Protein AF-0000000080648160 (afdb_homodimer)

InterPro domains:
  IPR000945 Dopamine beta-hydroxylase-like [PTHR10157] (102-233)
  IPR005018 DOMON domain [PF03351] (104-222)
  IPR005018 DOMON domain [PS50836] (104-223)
  IPR005018 DOMON domain [SM00664] (128-223)
  IPR009078 Ferritin-like superfamily [SSF47240] (265-397)
  IPR012347 Ferritin-like [G3DSA:1.20.1260.10] (255-417)
  IPR019243 Domain of unknown function DUF2202 [PF09968] (262-416)
  IPR019243 Domain of unknown function DUF2202 [cd01048] (262-394)
  IPR045266 Copper-dependent monooxygenases, DOMON domain [cd09631] (102-231)

Foldseek 3Di:
DDDDDDDDDDDDDDDPDDDDPDDDDDDDDDDDDDDDDDDDDDPPPDDPPCPPPPPPVPVPAPPPDDDCPPDDQQDADQQADDDPNNFQDKFKAWFFDDPQARTWIKIKTWADDPWKIKIKIKIQAQAKKKKWWDQFAQNALTFMWMWHDDAWRIDIATWAAHDNVGDTDGLVVVVWDTFFNDKIHGDDPRMIMIITMGTQCNVTPSDDRHDAQDKIKMKIAADNHNDRRDDGRHGIFIWIDHGPDRADYPDDFDQDDPVLVVLLLVLLQLLLLLLLLLVLLCVVAVDCLSVVVSVVSVSLNSLSCVVCVVSVHDHDDDDRLDDPDPVSSVLSVVLSVPQDYDLSSLQSSLQSLLVLLVSLVVSLVPDRGSSSVTSSRRVNLSSLNSNLVSQVVNVVVVHHHDHDPDDPVVNCVSRVD/DDDDPDDDDDDDDDDDDDDDDDDDDDPDDDDDDDDDDDDDDDPDPDDPDPPPPPPPVPVPAPPPDDDCPPPDQQDADQQADDDPNNFQDKFKAWFFDDPQARTWIKIKTWADDPWKIKIKIKIQAQAKKKKWWDQQAQNALTFMWMWHDDAWRIDIATWAAHDNVGDTDGLVVVVWDTFFNHKIHGDDPRMIMIITMGTQCNVTPSDDRHDAQDKIKMKIAADNHNDRRDDGRHGIFIWIDHGPDRADYPDDFDQDDPVLVVLLLVLLQLLLLLLLLLVLLCVVAVDCLSVVVSVVSVSLNSLSCVVCVVSVHDHDDDDRLDDPDVVSSVLSVVLSVPQDYLLSSLQSSLQSLLVLLVSLVVSLVPDRGSSSVTSSRRVNLSSLNSNLVSQVVNVVVVHHHDHDPDDPVVNCVSRVD

Sequence (834 aa):
MSSHLSRNIFKHYFGDSGKDRYLDMGYRDKLWWVSYLRLLPIILLTALLLSGCVEREVAGPVAVEEAGVPAEPGLWNPDGVIAEGEYSGYALLIGPEGLGYPGGDLEVFWRTDDEHLYMALRGETTGWLAIGFYPREWKKGGDVVIGRVNGRDAVVEDQYIIDFFGPHIPDVELSGTDDILEFGGLEKGGVTVIEFRRRLDTGDEFDRAITPGEDLPIIWSISRSEDLKQIHDVARAEGMLRLGEETAGPSATAPLSAAQLQGMAFILEEERMARDLYLELYKTTRLPIFLDVARSEETHIASILTLMKRRGLSAPPEAPGVYADETLQKIYEDLLSGADGPVVALGAAAQVEEASVHDLRKEIEGALEPDLISVYGGLMVGSEKHLRTFVRALEERGGEYNPMILSQEEFDRIVRYMSSHLSRNIFKHYFGDSGKDRYLDMGYRDKLWWVSYLRLLPIILLTALLLSGCVEREVAGPVAVEEAGVPAEPGLWNPDGVIAEGEYSGYALLIGPEGLGYPGGDLEVFWRTDDEHLYMALRGETTGWLAIGFYPREWKKGGDVVIGRVNGRDAVVEDQYIIDFFGPHIPDVELSGTDDILEFGGLEKGGVTVIEFRRRLDTGDEFDRAITPGEDLPIIWSISRSEDLKQIHDVARAEGMLRLGEETAGPSATAPLSAAQLQGMAFILEEERMARDLYLELYKTTRLPIFLDVARSEETHIASILTLMKRRGLSAPPEAPGVYADETLQKIYEDLLSGADGPVVALGAAAQVEEASVHDLRKEIEGALEPDLISVYGGLMVGSEKHLRTFVRALEERGGEYNPMILSQEEFDRIVRY

Solvent-accessible surface area (backbone atoms only — not comparable to full-atom values): 46982 Å² total; per-residue (Å²): 142,81,88,82,88,70,91,74,83,93,85,92,85,86,77,87,79,79,84,67,92,71,89,83,92,82,91,79,86,89,83,89,93,85,81,93,80,82,75,87,82,81,75,79,70,77,89,67,72,82,71,74,74,73,72,75,78,66,68,65,75,72,78,78,67,81,82,79,69,73,65,63,84,59,54,77,62,48,64,36,61,89,51,80,64,44,45,44,25,51,43,51,40,74,17,39,58,50,97,85,21,75,27,42,51,40,37,38,34,29,37,69,64,99,55,34,37,38,40,34,44,36,34,81,24,64,11,25,46,35,42,22,40,53,43,63,49,78,44,15,58,11,21,27,43,39,32,32,27,60,50,63,53,48,48,76,46,38,22,24,20,79,26,62,83,31,53,67,39,51,22,53,81,72,75,42,58,69,55,64,59,45,57,22,10,23,32,56,94,52,28,27,22,42,22,39,29,29,50,25,65,72,84,37,87,58,51,63,75,56,58,76,67,36,80,39,44,29,37,37,37,28,16,67,47,68,51,86,76,55,65,63,57,28,20,55,45,55,26,43,43,61,42,75,47,76,36,75,60,97,59,85,82,70,84,74,51,70,68,54,52,50,48,52,53,49,51,50,49,48,39,50,48,52,25,43,47,25,50,55,48,20,67,76,56,66,45,64,68,28,52,54,49,27,56,52,31,51,54,49,44,36,39,52,52,47,52,33,50,73,71,72,44,80,78,78,87,84,50,87,84,56,56,89,53,62,66,60,36,50,50,53,52,51,45,60,74,62,39,67,54,62,52,44,35,28,48,44,52,24,50,51,23,49,50,46,34,53,53,34,51,52,53,41,72,73,47,84,50,58,59,56,37,21,54,40,30,12,46,28,48,49,26,40,42,50,24,32,52,28,46,49,56,19,40,74,71,73,39,85,86,75,77,86,81,57,52,71,67,59,44,43,62,56,53,70,104,143,82,86,68,94,71,94,79,76,94,78,89,85,86,91,84,87,78,86,82,82,82,83,72,86,79,83,78,93,87,80,75,93,80,81,75,95,77,76,86,83,83,77,79,70,75,90,71,74,83,75,73,76,76,71,74,77,67,67,64,74,72,77,80,66,82,81,79,72,71,64,63,84,59,53,78,63,49,65,36,62,89,52,79,64,44,43,45,24,50,45,52,40,74,17,40,59,49,99,84,22,73,27,42,52,40,36,39,34,29,36,70,64,96,55,35,37,37,38,33,42,37,32,81,25,64,10,26,45,35,42,21,38,52,43,64,50,80,43,15,57,11,22,27,42,39,30,32,28,60,50,63,54,47,50,74,44,36,20,24,19,78,26,63,82,31,52,69,39,52,22,53,80,72,76,43,58,70,54,63,59,45,54,22,10,23,33,57,95,52,28,27,21,42,21,38,28,29,50,26,64,72,82,37,87,58,51,62,71,57,58,75,67,36,80,37,43,30,37,37,36,27,16,68,47,70,50,87,76,54,64,64,59,28,18,56,46,54,26,42,43,60,42,76,46,76,37,74,58,98,59,87,80,72,83,74,50,71,67,53,52,50,48,50,53,48,52,48,49,49,39,50,47,52,26,46,48,25,51,54,48,19,68,76,54,67,44,63,67,29,53,54,50,27,54,51,30,49,54,49,42,35,40,52,51,47,52,33,50,74,69,72,43,80,80,77,88,84,50,86,87,56,57,88,53,62,68,59,36,49,51,54,52,51,46,60,76,62,38,68,53,61,54,43,34,28,47,45,51,26,49,50,25,48,51,46,32,53,53,33,50,52,53,40,72,72,46,84,50,58,60,57,37,22,54,39,29,12,46,28,49,50,27,39,41,50,24,29,52,28,46,49,56,19,40,76,70,73,41,85,86,75,77,86,82,56,53,72,67,59,45,44,62,57,54,71,106

Secondary structure (DSSP, 8-state):
-------------------------------------------TT-TT-----------------SS-----TT----SS---TTT-SEEEEEEE-SBTTB--EEEEEEEEE-SSEEEEEEEES-SSEEEEEE---BTTBT-EEEEEEEETTEEEEEEEEE-SBTB-EEEGGGGT----EEEEEEEEETTEEEEEEEEESS---TTS----TTSEEEEEEEE-S-S-TTSPP-SEEEEEEEETT-----S---PPPPHHHHHHHHHHHHHHHHHHHHHHHHHHHH--HHHHHHHHHHHHHHHHHHHHHHHTTPPPPP-BTTB-SSHHHHHHHHHHHHH--SHHHHHHHHHHHHHHHHHHHHHHHHT---HHHHHHHHHHHHHHHHHHHHHHHHHHHTT-----SSS-HHHHHHHH--/-------------------------------------------TT--------------------SS-----TT----SS---TTS-SEEEEEEE-SBTTB--EEEEEEEEE-SSEEEEEEEES-SSEEEEEE---BTTBT-EEEEEEEETTEEEEEEEEE-SBTB-EEEGGGGT----EEEEEEEEETTEEEEEEEEESS---TTS----TTSEEEEEEEE-S-S-TTSPP-SEEEEEEEETT----SS---PPPPHHHHHHHHHHHHHHHHHHHHHHHHHHHH--HHHHHHHHHHHHHHHHHHHHHHHTTPPPPP-BTTB-SSHHHHHHHHHHHHH--SHHHHHHHHHHHHHHHHHHHHHHHHT---HHHHHHHHHHHHHHHHHHHHHHHHHHHTT-----SSS-HHHHHHHH--

Radius of gyration: 34.18 Å; Cα contacts (8 Å, |Δi|>4): 1525; chains: 2; bounding box: 106×76×134 Å

Organism: Methanothrix harundinacea (strain 6Ac) (NCBI:txid1110509)

Structure (mmCIF, N/CA/C/O backbone):
data_AF-0000000080648160-model_v1
#
loop_
_entity.id
_entity.type
_entity.pdbx_description
1 polymer 'DOMON domain protein'
#
loop_
_atom_site.group_PDB
_atom_site.id
_atom_site.type_symbol
_atom_site.label_atom_id
_atom_site.label_alt_id
_atom_site.label_comp_id
_atom_site.label_asym_id
_atom_site.label_entity_id
_atom_site.label_seq_id
_atom_site.pdbx_PDB_ins_code
_atom_site.Cartn_x
_atom_site.Cartn_y
_atom_site.Cartn_z
_atom_site.occupancy
_atom_site.B_iso_or_equiv
_atom_site.auth_seq_id
_atom_site.auth_comp_id
_atom_site.auth_asym_id
_atom_site.auth_atom_id
_atom_site.pdbx_PDB_model_num
ATOM 1 N N . MET A 1 1 ? 49.812 -12.484 28.594 1 17.89 1 MET A N 1
ATOM 2 C CA . MET A 1 1 ? 49.656 -12.492 30.031 1 17.89 1 MET A CA 1
ATOM 3 C C . MET A 1 1 ? 48.312 -13.078 30.422 1 17.89 1 MET A C 1
ATOM 5 O O . MET A 1 1 ? 47.281 -12.773 29.797 1 17.89 1 MET A O 1
ATOM 9 N N . SER A 1 2 ? 48.125 -14.102 31.406 1 17.69 2 SER A N 1
ATOM 10 C CA . SER A 1 2 ? 47.5 -15.375 31.781 1 17.69 2 SER A CA 1
ATOM 11 C C . SER A 1 2 ? 46.156 -15.156 32.5 1 17.69 2 SER A C 1
ATOM 13 O O . SER A 1 2 ? 45.5 -16.109 32.875 1 17.69 2 SER A O 1
ATOM 15 N N . SER A 1 3 ? 45.938 -13.938 32.969 1 19.22 3 SER A N 1
ATOM 16 C CA . SER A 1 3 ? 45.344 -13.883 34.312 1 19.22 3 SER A CA 1
ATOM 17 C C . SER A 1 3 ? 43.938 -14.445 34.344 1 19.22 3 SER A C 1
ATOM 19 O O . SER A 1 3 ? 43.094 -14.078 33.5 1 19.22 3 SER A O 1
ATOM 21 N N . HIS A 1 4 ? 43.625 -15.602 35 1 18.97 4 HIS A N 1
ATOM 22 C CA . HIS A 1 4 ? 42.844 -16.734 35.438 1 18.97 4 HIS A CA 1
ATOM 23 C C . HIS A 1 4 ? 41.5 -16.25 36.031 1 18.97 4 HIS A C 1
ATOM 25 O O . HIS A 1 4 ? 41.344 -15.086 36.406 1 18.97 4 HIS A O 1
ATOM 31 N N . LEU A 1 5 ? 40.406 -17.078 36.094 1 18.33 5 LEU A N 1
ATOM 32 C CA . LEU A 1 5 ? 39 -17.516 36.062 1 18.33 5 LEU A CA 1
ATOM 33 C C . LEU A 1 5 ? 38.344 -17.328 37.438 1 18.33 5 LEU A C 1
ATOM 35 O O . LEU A 1 5 ? 37.125 -17.172 37.5 1 18.33 5 LEU A O 1
ATOM 39 N N . SER A 1 6 ? 39.125 -17.453 38.656 1 15.34 6 SER A N 1
ATOM 40 C CA . SER A 1 6 ? 38.688 -18.422 39.656 1 15.34 6 SER A CA 1
ATOM 41 C C . SER A 1 6 ? 37.562 -17.859 40.531 1 15.34 6 SER A C 1
ATOM 43 O O . SER A 1 6 ? 37.094 -18.531 41.438 1 15.34 6 SER A O 1
ATOM 45 N N . ARG A 1 7 ? 37.188 -16.641 40.594 1 17.31 7 ARG A N 1
ATOM 46 C CA . ARG A 1 7 ? 36.906 -16.297 42 1 17.31 7 ARG A CA 1
ATOM 47 C C . ARG A 1 7 ? 35.75 -17.094 42.531 1 17.31 7 ARG A C 1
ATOM 49 O O . ARG A 1 7 ? 34.625 -17.031 41.969 1 17.31 7 ARG A O 1
ATOM 56 N N . ASN A 1 8 ? 35.844 -18.203 43.438 1 15.59 8 ASN A N 1
ATOM 57 C CA . ASN A 1 8 ? 35.281 -19.266 44.25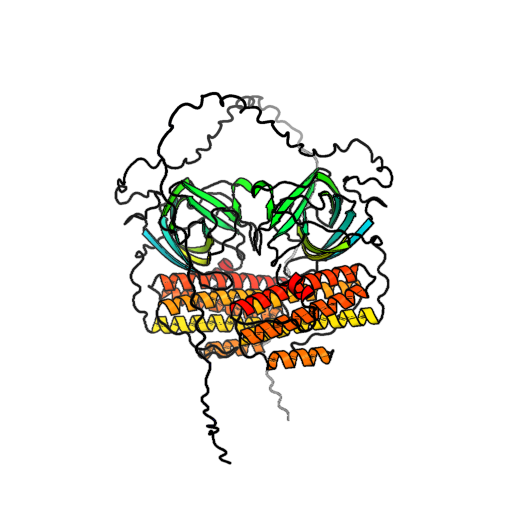 1 15.59 8 ASN A CA 1
ATOM 58 C C . ASN A 1 8 ? 34.188 -18.734 45.188 1 15.59 8 ASN A C 1
ATOM 60 O O . ASN A 1 8 ? 33.375 -19.516 45.719 1 15.59 8 ASN A O 1
ATOM 64 N N . ILE A 1 9 ? 34.312 -17.594 45.875 1 14.95 9 ILE A N 1
ATOM 65 C CA . ILE A 1 9 ? 34.312 -17.688 47.344 1 14.95 9 ILE A CA 1
ATOM 66 C C . ILE A 1 9 ? 32.969 -18.188 47.844 1 14.95 9 ILE A C 1
ATOM 68 O O . ILE A 1 9 ? 31.969 -18.125 47.125 1 14.95 9 ILE A O 1
ATOM 72 N N . PHE A 1 10 ? 32.375 -17.641 49.031 1 15.22 10 PHE A N 1
ATOM 73 C CA . PHE A 1 10 ? 32.094 -17.969 50.406 1 15.22 10 PHE A CA 1
ATOM 74 C C . PHE A 1 10 ? 30.656 -18.391 50.594 1 15.22 10 PHE A C 1
ATOM 76 O O . PHE A 1 10 ? 29.766 -17.922 49.875 1 15.22 10 PHE A O 1
ATOM 83 N N . LYS A 1 11 ? 30.234 -19.359 51.594 1 15.44 11 LYS A N 1
ATOM 84 C CA . LYS A 1 11 ? 29.578 -20.516 52.188 1 15.44 11 LYS A CA 1
ATOM 85 C C . LYS A 1 11 ? 28.234 -20.141 52.844 1 15.44 11 LYS A C 1
ATOM 87 O O . LYS A 1 11 ? 27.25 -20.844 52.688 1 15.44 11 LYS A O 1
ATOM 92 N N . HIS A 1 12 ? 28.125 -19.156 53.875 1 15.52 12 HIS A N 1
ATOM 93 C CA . HIS A 1 12 ? 27.719 -19.594 55.219 1 15.52 12 HIS A CA 1
ATOM 94 C C . HIS A 1 12 ? 26.219 -19.797 55.281 1 15.52 12 HIS A C 1
ATOM 96 O O . HIS A 1 12 ? 25.469 -19.25 54.469 1 15.52 12 HIS A O 1
ATOM 102 N N . TYR A 1 13 ? 25.516 -20.312 56.562 1 15.89 13 TYR A N 1
ATOM 103 C CA . TYR A 1 13 ? 24.797 -21.328 57.344 1 15.89 13 TYR A CA 1
ATOM 104 C C . TYR A 1 13 ? 23.375 -20.875 57.656 1 15.89 13 TYR A C 1
ATOM 106 O O . TYR A 1 13 ? 22.422 -21.641 57.531 1 15.89 13 TYR A O 1
ATOM 114 N N . PHE A 1 14 ? 23.125 -19.672 58.375 1 16.22 14 PHE A N 1
ATOM 115 C CA . PHE A 1 14 ? 22.484 -19.828 59.688 1 16.22 14 PHE A CA 1
ATOM 116 C C . PHE A 1 14 ? 20.984 -20.078 59.531 1 16.22 14 PHE A C 1
ATOM 118 O O . PHE A 1 14 ? 20.422 -19.844 58.469 1 16.22 14 PHE A O 1
ATOM 125 N N . GLY A 1 15 ? 20.109 -19.812 60.719 1 16.17 15 GLY A N 1
ATOM 126 C CA . GLY A 1 15 ? 19.25 -20.422 61.719 1 16.17 15 GLY A CA 1
ATOM 127 C C . GLY A 1 15 ? 17.781 -20.172 61.469 1 16.17 15 GLY A C 1
ATOM 128 O O . GLY A 1 15 ? 16.953 -20.422 62.344 1 16.17 15 GLY A O 1
ATOM 129 N N . ASP A 1 16 ? 17.375 -19.812 60.281 1 16.17 16 ASP A N 1
ATOM 130 C CA . ASP A 1 16 ? 16.094 -19.125 60.312 1 16.17 16 ASP A CA 1
ATOM 131 C C . ASP A 1 16 ? 14.992 -20.016 60.875 1 16.17 16 ASP A C 1
ATOM 133 O O . ASP A 1 16 ? 14.727 -21.094 60.344 1 16.17 16 ASP A O 1
ATOM 137 N N . SER A 1 17 ? 14.57 -19.703 62 1 16.52 17 SER A N 1
ATOM 138 C CA . SER A 1 17 ? 13.727 -20.188 63.094 1 16.52 17 SER A CA 1
ATOM 139 C C . SER A 1 17 ? 12.32 -20.516 62.594 1 16.52 17 SER A C 1
ATOM 141 O O . SER A 1 17 ? 11.891 -20.031 61.562 1 16.52 17 SER A O 1
ATOM 143 N N . GLY A 1 18 ? 11.562 -21.484 63.344 1 16.62 18 GLY A N 1
ATOM 144 C CA . GLY A 1 18 ? 10.586 -22.562 63.531 1 16.62 18 GLY A CA 1
ATOM 145 C C . GLY A 1 18 ? 9.156 -22.062 63.594 1 16.62 18 GLY A C 1
ATOM 146 O O . GLY A 1 18 ? 8.234 -22.844 63.812 1 16.62 18 GLY A O 1
ATOM 147 N N . LYS A 1 19 ? 8.852 -20.719 63.594 1 16.19 19 LYS A N 1
ATOM 148 C CA . LYS A 1 19 ? 7.77 -20.453 64.562 1 16.19 19 LYS A CA 1
ATOM 149 C C . LYS A 1 19 ? 6.484 -21.172 64.125 1 16.19 19 LYS A C 1
ATOM 151 O O . LYS A 1 19 ? 6.195 -21.266 62.938 1 16.19 19 LYS A O 1
ATOM 156 N N . ASP A 1 20 ? 5.625 -21.594 65.062 1 15.42 20 ASP A N 1
ATOM 157 C CA . ASP A 1 20 ? 4.637 -22.562 65.562 1 15.42 20 ASP A CA 1
ATOM 158 C C . ASP A 1 20 ? 3.232 -22.188 65.125 1 15.42 20 ASP A C 1
ATOM 160 O O . ASP A 1 20 ? 2.256 -22.844 65.5 1 15.42 20 ASP A O 1
ATOM 164 N N . ARG A 1 21 ? 2.941 -21.172 64.312 1 15.27 21 ARG A N 1
ATOM 165 C CA . ARG A 1 21 ? 1.652 -20.656 64.75 1 15.27 21 ARG A CA 1
ATOM 166 C C . ARG A 1 21 ? 0.554 -21.688 64.562 1 15.27 21 ARG A C 1
ATOM 168 O O . ARG A 1 21 ? 0.295 -22.141 63.438 1 15.27 21 ARG A O 1
ATOM 175 N N . TYR A 1 22 ? 0.011 -22.281 65.562 1 14.83 22 TYR A N 1
ATOM 176 C CA . TYR A 1 22 ? -0.845 -23.406 65.875 1 14.83 22 TYR A CA 1
ATOM 177 C C . TYR A 1 22 ? -2.262 -23.188 65.375 1 14.83 22 TYR A C 1
ATOM 179 O O . TYR A 1 22 ? -2.83 -24.062 64.688 1 14.83 22 TYR A O 1
ATOM 187 N N . LEU A 1 23 ? -3.096 -22.141 65.812 1 14.66 23 LEU A N 1
ATOM 188 C CA . LEU A 1 23 ? -4.172 -22.641 66.688 1 14.66 23 LEU A CA 1
ATOM 189 C C . LEU A 1 23 ? -5.355 -23.109 65.812 1 14.66 23 LEU A C 1
ATOM 191 O O . LEU A 1 23 ? -5.492 -22.703 64.688 1 14.66 23 LEU A O 1
ATOM 195 N N . ASP A 1 24 ? -6.723 -23.016 66.438 1 14.48 24 ASP A N 1
ATOM 196 C CA . ASP A 1 24 ? -7.754 -23.938 66.875 1 14.48 24 ASP A CA 1
ATOM 197 C C . ASP A 1 24 ? -8.969 -23.922 66 1 14.48 24 ASP A C 1
ATOM 199 O O . ASP A 1 24 ? -9.438 -24.969 65.5 1 14.48 24 ASP A O 1
ATOM 203 N N . MET A 1 25 ? -10.031 -22.859 66.062 1 15.18 25 MET A N 1
ATOM 204 C CA . MET A 1 25 ? -11.234 -23.359 66.688 1 15.18 25 MET A CA 1
ATOM 205 C C . MET A 1 25 ? -12.203 -23.938 65.688 1 15.18 25 MET A C 1
ATOM 207 O O . MET A 1 25 ? -12.039 -23.734 64.438 1 15.18 25 MET A O 1
ATOM 211 N N . GLY A 1 26 ? -13.641 -23.531 65.812 1 15.02 26 GLY A N 1
ATOM 212 C CA . GLY A 1 26 ? -14.836 -24.281 66.125 1 15.02 26 GLY A CA 1
ATOM 213 C C . GLY A 1 26 ? -15.695 -24.594 64.938 1 15.02 26 GLY A C 1
ATOM 214 O O . GLY A 1 26 ? -16.016 -25.75 64.688 1 15.02 26 GLY A O 1
ATOM 215 N N . TYR A 1 27 ? -16.891 -23.75 64.688 1 15.62 27 TYR A N 1
ATOM 216 C CA . TYR A 1 27 ? -18.25 -24.281 64.812 1 15.62 27 TYR A CA 1
ATOM 217 C C . TYR A 1 27 ? -18.766 -24.75 63.469 1 15.62 27 TYR A C 1
ATOM 219 O O . TYR A 1 27 ? -18.422 -24.188 62.438 1 15.62 27 TYR A O 1
ATOM 227 N N . ARG A 1 28 ? -19.703 -25.719 63.406 1 16.02 28 ARG A N 1
ATOM 228 C CA . ARG A 1 28 ? -20.234 -26.875 62.719 1 16.02 28 ARG A CA 1
ATOM 229 C C . ARG A 1 28 ? -21.328 -26.484 61.719 1 16.02 28 ARG A C 1
ATOM 231 O O . ARG A 1 28 ? -21.438 -27.078 60.656 1 16.02 28 ARG A O 1
ATOM 238 N N . ASP A 1 29 ? -22.391 -25.594 62 1 15.72 29 ASP A N 1
ATOM 239 C CA . ASP A 1 29 ? -23.656 -26.297 62 1 15.72 29 ASP A CA 1
ATOM 240 C C . ASP A 1 29 ? -24.172 -26.484 60.562 1 15.72 29 ASP A C 1
ATOM 242 O O . ASP A 1 29 ? -23.812 -25.719 59.688 1 15.72 29 ASP A O 1
ATOM 246 N N . LYS A 1 30 ? -25.312 -27.359 60.438 1 16.64 30 LYS A N 1
ATOM 247 C CA . LYS A 1 30 ? -25.875 -28.453 59.656 1 16.64 30 LYS A CA 1
ATOM 248 C C . LYS A 1 30 ? -26.719 -27.938 58.5 1 16.64 30 LYS A C 1
ATOM 250 O O . LYS A 1 30 ? -26.188 -27.625 57.406 1 16.64 30 LYS A O 1
ATOM 255 N N . LEU A 1 31 ? -28.156 -28.188 58.406 1 16.41 31 LEU A N 1
ATOM 256 C CA . LEU A 1 31 ? -28.906 -29.219 57.688 1 16.41 31 LEU A CA 1
ATOM 257 C C . LEU A 1 31 ? -29.812 -28.609 56.656 1 16.41 31 LEU A C 1
ATOM 259 O O . LEU A 1 31 ? -29.984 -29.156 55.562 1 16.41 31 LEU A O 1
ATOM 263 N N . TRP A 1 32 ? -30.719 -27.484 56.812 1 16.66 32 TRP A N 1
ATOM 264 C CA . TRP A 1 32 ? -32.156 -27.781 56.781 1 16.66 32 TRP A CA 1
ATOM 265 C C . TRP A 1 32 ? -32.656 -27.828 55.344 1 16.66 32 TRP A C 1
ATOM 267 O O . TRP A 1 32 ? -32.031 -27.25 54.438 1 16.66 32 TRP A O 1
ATOM 277 N N . TRP A 1 33 ? -34.125 -27.719 55.094 1 17.88 33 TRP A N 1
ATOM 278 C CA . TRP A 1 33 ? -35.25 -28.469 54.531 1 17.88 33 TRP A CA 1
ATOM 279 C C . TRP A 1 33 ? -35.594 -27.953 53.125 1 17.88 33 TRP A C 1
ATOM 281 O O . TRP A 1 33 ? -35.25 -26.828 52.781 1 17.88 33 TRP A O 1
ATOM 291 N N . VAL A 1 34 ? -36.594 -28.594 52.344 1 19.12 34 VAL A N 1
ATOM 292 C CA . VAL A 1 34 ? -37 -29.266 51.125 1 19.12 34 VAL A CA 1
ATOM 293 C C . VAL A 1 34 ? -37.875 -28.312 50.281 1 19.12 34 VAL A C 1
ATOM 295 O O . VAL A 1 34 ? -37.75 -28.312 49.062 1 19.12 34 VAL A O 1
ATOM 298 N N . SER A 1 35 ? -38.906 -27.5 50.844 1 16.27 35 SER A N 1
ATOM 299 C CA . SER A 1 35 ? -40.25 -27.75 50.375 1 16.27 35 SER A CA 1
ATOM 300 C C . SER A 1 35 ? -40.5 -27.031 49.031 1 16.27 35 SER A C 1
ATOM 302 O O . SER A 1 35 ? -41 -27.625 48.094 1 16.27 35 SER A O 1
ATOM 304 N N . TYR A 1 36 ? -41.219 -25.781 49.062 1 18.7 36 TYR A N 1
ATOM 305 C CA . TYR A 1 36 ? -42.531 -25.469 48.531 1 18.7 36 TYR A CA 1
ATOM 306 C C . TYR A 1 36 ? -42.469 -24.984 47.094 1 18.7 36 TYR A C 1
ATOM 308 O O . TYR A 1 36 ? -41.656 -24.094 46.781 1 18.7 36 TYR A O 1
ATOM 316 N N . LEU A 1 37 ? -43.125 -25.609 46.062 1 18.94 37 LEU A N 1
ATOM 317 C CA . LEU A 1 37 ? -43.312 -25.906 44.656 1 18.94 37 LEU A CA 1
ATOM 318 C C . LEU A 1 37 ? -43.812 -24.672 43.906 1 18.94 37 LEU A C 1
ATOM 320 O O . LEU A 1 37 ? -43.281 -24.344 42.844 1 18.94 37 LEU A O 1
ATOM 324 N N . ARG A 1 38 ? -45.094 -24.281 44.062 1 18.27 38 ARG A N 1
ATOM 325 C CA . ARG A 1 38 ? -46.062 -24.391 43 1 18.27 38 ARG A CA 1
ATOM 326 C C . ARG A 1 38 ? -46.062 -23.141 42.125 1 18.27 38 ARG A C 1
ATOM 328 O O . ARG A 1 38 ? -46.031 -23.219 40.906 1 18.27 38 ARG A O 1
ATOM 335 N N . LEU A 1 39 ? -46.781 -22.016 42.531 1 19.19 39 LEU A N 1
ATOM 336 C CA . LEU A 1 39 ? -47.969 -21.531 41.875 1 19.19 39 LEU A CA 1
ATOM 337 C C . LEU A 1 39 ? -47.656 -20.406 40.906 1 19.19 39 LEU A C 1
ATOM 339 O O . LEU A 1 39 ? -48.531 -19.922 40.188 1 19.19 39 LEU A O 1
ATOM 343 N N . LEU A 1 40 ? -46.531 -19.688 40.812 1 20.97 40 LEU A N 1
ATOM 344 C CA . LEU A 1 40 ? -46.844 -18.281 40.594 1 20.97 40 LEU A CA 1
ATOM 345 C C . LEU A 1 40 ? -47.281 -18.047 39.156 1 20.97 40 LEU A C 1
ATOM 347 O O . LEU A 1 40 ? -46.656 -18.562 38.219 1 20.97 40 LEU A O 1
ATOM 351 N N . PRO A 1 41 ? -48.438 -17.203 38.938 1 21.38 41 PRO A N 1
ATOM 352 C CA . PRO A 1 41 ? -49.375 -16.938 37.844 1 21.38 41 PRO A CA 1
ATOM 353 C C . PRO A 1 41 ? -48.719 -16.281 36.656 1 21.38 41 PRO A C 1
ATOM 355 O O . PRO A 1 41 ? -47.656 -15.719 36.75 1 21.38 41 PRO A O 1
ATOM 358 N N . ILE A 1 42 ? -49.5 -16.234 35.469 1 25.5 42 ILE A N 1
ATOM 359 C CA . ILE A 1 42 ? -49.531 -16.266 34.031 1 25.5 42 ILE A CA 1
ATOM 360 C C . ILE A 1 42 ? -49.25 -14.875 33.469 1 25.5 42 ILE A C 1
ATOM 362 O O . ILE A 1 42 ? -48.969 -14.719 32.281 1 25.5 42 ILE A O 1
ATOM 366 N N . ILE A 1 43 ? -49.219 -13.734 34.219 1 22.64 43 ILE A N 1
ATOM 367 C CA . ILE A 1 43 ? -49.938 -12.602 33.625 1 22.64 43 ILE A CA 1
ATOM 368 C C . ILE A 1 43 ? -49.062 -11.961 32.562 1 22.64 43 ILE A C 1
ATOM 370 O O . ILE A 1 43 ? -49.438 -10.961 31.938 1 22.64 43 ILE A O 1
ATOM 374 N N . LEU A 1 44 ? -47.812 -12.359 32.219 1 22.75 44 LEU A N 1
ATOM 375 C CA . LEU A 1 44 ? -46.938 -11.258 31.812 1 22.75 44 LEU A CA 1
ATOM 376 C C . LEU A 1 44 ? -47.188 -10.852 30.359 1 22.75 44 LEU A C 1
ATOM 378 O O . LEU A 1 44 ? -46.406 -11.156 29.484 1 22.75 44 LEU A O 1
ATOM 382 N N . LEU A 1 45 ? -48.406 -11.156 29.828 1 22.8 45 LEU A N 1
ATOM 383 C CA . LEU A 1 45 ? -48.281 -11.266 28.375 1 22.8 45 LEU A CA 1
ATOM 384 C C . LEU A 1 45 ? -47.875 -9.938 27.766 1 22.8 45 LEU A C 1
ATOM 386 O O . LEU A 1 45 ? -47.062 -9.906 26.828 1 22.8 45 LEU A O 1
ATOM 390 N N . THR A 1 46 ? -48.5 -8.797 28.094 1 23.94 46 THR A N 1
ATOM 391 C CA . THR A 1 46 ? -49.094 -7.996 27.047 1 23.94 46 THR A CA 1
ATOM 392 C C . THR A 1 46 ? -48.062 -7.137 26.344 1 23.94 46 THR A C 1
ATOM 394 O O . THR A 1 46 ? -48.219 -6.812 25.156 1 23.94 46 THR A O 1
ATOM 397 N N . ALA A 1 47 ? -47.156 -6.371 27.031 1 27.12 47 ALA A N 1
ATOM 398 C CA . ALA A 1 47 ? -46.938 -4.973 26.656 1 27.12 47 ALA A CA 1
ATOM 399 C C . ALA A 1 47 ? -46 -4.859 25.469 1 27.12 47 ALA A C 1
ATOM 401 O O . ALA A 1 47 ? -44.844 -4.414 25.625 1 27.12 47 ALA A O 1
ATOM 402 N N . LEU A 1 48 ? -45.844 -5.816 24.578 1 24.84 48 LEU A N 1
ATOM 403 C CA . LEU A 1 48 ? -44.656 -5.879 23.719 1 24.84 48 LEU A CA 1
ATOM 404 C C . LEU A 1 48 ? -44.625 -4.703 22.75 1 24.84 48 LEU A C 1
ATOM 406 O O . LEU A 1 48 ? -43.594 -4.434 22.125 1 24.84 48 LEU A O 1
ATOM 410 N N . LEU A 1 49 ? -45.781 -4.273 22.156 1 25.91 49 LEU A N 1
ATOM 411 C CA . LEU A 1 49 ? -45.688 -4.012 20.734 1 25.91 49 LEU A CA 1
ATOM 412 C C . LEU A 1 49 ? -45.031 -2.658 20.469 1 25.91 49 LEU A C 1
ATOM 414 O O . LEU A 1 49 ? -44.938 -2.215 19.312 1 25.91 49 LEU A O 1
ATOM 418 N N . LEU A 1 50 ? -45.031 -1.679 21.359 1 27.7 50 LEU A N 1
ATOM 419 C CA . LEU A 1 50 ? -44.938 -0.357 20.75 1 27.7 50 LEU A CA 1
ATOM 420 C C . LEU A 1 50 ? -43.562 -0.104 20.172 1 27.7 50 LEU A C 1
ATOM 422 O O . LEU A 1 50 ? -42.594 0.165 20.906 1 27.7 50 LEU A O 1
ATOM 426 N N . SER A 1 51 ? -43.062 -0.919 19.219 1 28.88 51 SER A N 1
ATOM 427 C CA . SER A 1 51 ? -41.781 -0.681 18.531 1 28.88 51 SER A CA 1
ATOM 428 C C . SER A 1 51 ? -41.75 0.727 17.938 1 28.88 51 SER A C 1
ATOM 430 O O . SER A 1 51 ? -42.469 1.034 16.984 1 28.88 51 SER A O 1
ATOM 432 N N . GLY A 1 52 ? -41.719 1.825 18.719 1 27.38 52 GLY A N 1
ATOM 433 C CA . GLY A 1 52 ? -41.594 3.186 18.219 1 27.38 52 GLY A CA 1
ATOM 434 C C . GLY A 1 52 ? -40.531 3.332 17.141 1 27.38 52 GLY A C 1
ATOM 435 O O . GLY A 1 52 ? -39.406 2.889 17.312 1 27.38 52 GLY A O 1
ATOM 436 N N . CYS A 1 53 ? -40.938 3.34 15.859 1 30.97 53 CYS A N 1
ATOM 437 C CA . CYS A 1 53 ? -40.188 3.727 14.672 1 30.97 53 CYS A CA 1
ATOM 438 C C . CYS A 1 53 ? -39.375 4.996 14.93 1 30.97 53 CYS A C 1
ATOM 440 O O . CYS A 1 53 ? -39.938 6.066 15.133 1 30.97 53 CYS A O 1
ATOM 442 N N . VAL A 1 54 ? -38.344 4.957 15.703 1 30.41 54 VAL A N 1
ATOM 443 C CA . VAL A 1 54 ? -37.469 6.121 15.727 1 30.41 54 VAL A CA 1
ATOM 444 C C . VAL A 1 54 ? -37.219 6.625 14.305 1 30.41 54 VAL A C 1
ATOM 446 O O . VAL A 1 54 ? -36.688 5.914 13.461 1 30.41 54 VAL A O 1
ATOM 449 N N . GLU A 1 55 ? -38.156 7.391 13.82 1 28.55 55 GLU A N 1
ATOM 450 C CA . GLU A 1 55 ? -37.969 8.148 12.594 1 28.55 55 GLU A CA 1
ATOM 451 C C . GLU A 1 55 ? -36.531 8.68 12.492 1 28.55 55 GLU A C 1
ATOM 453 O O . GLU A 1 55 ? -36.094 9.414 13.367 1 28.55 55 GLU A O 1
ATOM 458 N N . ARG A 1 56 ? -35.719 7.91 11.875 1 33.28 56 ARG A N 1
ATOM 459 C CA . ARG A 1 56 ? -34.438 8.438 11.445 1 33.28 56 ARG A CA 1
ATOM 460 C C . ARG A 1 56 ? -34.562 9.852 10.906 1 33.28 56 ARG A C 1
ATOM 462 O O . ARG A 1 56 ? -35.219 10.07 9.875 1 33.28 56 ARG A O 1
ATOM 469 N N . GLU A 1 57 ? -34.594 10.883 11.719 1 31.39 57 GLU A N 1
ATOM 470 C CA . GLU A 1 57 ? -34.5 12.227 11.164 1 31.39 57 GLU A CA 1
ATOM 471 C C . GLU A 1 57 ? -33.344 12.328 10.172 1 31.39 57 GLU A C 1
ATOM 473 O O . GLU A 1 57 ? -32.188 12.281 10.562 1 31.39 57 GLU A O 1
ATOM 478 N N . VAL A 1 58 ? -33.406 11.617 9.125 1 35.41 58 VAL A N 1
ATOM 479 C CA . VAL A 1 58 ? -32.438 11.891 8.07 1 35.41 58 VAL A CA 1
ATOM 480 C C . VAL A 1 58 ? -32.344 13.398 7.824 1 35.41 58 VAL A C 1
ATOM 482 O O . VAL A 1 58 ? -33.344 14.039 7.508 1 35.41 58 VAL A O 1
ATOM 485 N N . ALA A 1 59 ? -31.375 14.07 8.375 1 41.5 59 ALA A N 1
ATOM 486 C CA . ALA A 1 59 ? -31.156 15.477 8.047 1 41.5 59 ALA A CA 1
ATOM 487 C C . ALA A 1 59 ? -31.219 15.695 6.539 1 41.5 59 ALA A C 1
ATOM 489 O O . ALA A 1 59 ? -30.547 15 5.773 1 41.5 59 ALA A O 1
ATOM 490 N N . GLY A 1 60 ? -32.375 16 5.895 1 39.16 60 GLY A N 1
ATOM 491 C CA . GLY A 1 60 ? -32.531 16.344 4.492 1 39.16 60 GLY A CA 1
ATOM 492 C C . GLY A 1 60 ? -31.625 17.469 4.035 1 39.16 60 GLY A C 1
ATOM 493 O O . GLY A 1 60 ? -31.078 18.188 4.855 1 39.16 60 GLY A O 1
ATOM 494 N N . PRO A 1 61 ? -31.125 17.391 2.795 1 41.91 61 PRO A N 1
ATOM 495 C CA . PRO A 1 61 ? -30.453 18.578 2.248 1 41.91 61 PRO A CA 1
ATOM 496 C C . PRO A 1 61 ? -31.188 19.875 2.574 1 41.91 61 PRO A C 1
ATOM 498 O O . PRO A 1 61 ? -32.438 19.891 2.631 1 41.91 61 PRO A O 1
ATOM 501 N N . VAL A 1 62 ? -30.719 20.812 3.338 1 38.53 62 VAL A N 1
ATOM 502 C CA . VAL A 1 62 ? -31.391 22.109 3.381 1 38.53 62 VAL A CA 1
ATOM 503 C C . VAL A 1 62 ? -31.766 22.547 1.966 1 38.53 62 VAL A C 1
ATOM 505 O O . VAL A 1 62 ? -30.906 22.562 1.074 1 38.53 62 VAL A O 1
ATOM 508 N N . ALA A 1 63 ? -33.031 22.547 1.515 1 36.91 63 ALA A N 1
ATOM 509 C CA . ALA A 1 63 ? -33.5 23.156 0.278 1 36.91 63 ALA A CA 1
ATOM 510 C C . ALA A 1 63 ? -32.938 24.578 0.117 1 36.91 63 ALA A C 1
ATOM 512 O O . ALA A 1 63 ? -33.188 25.438 0.952 1 36.91 63 ALA A O 1
ATOM 513 N N . VAL A 1 64 ? -31.859 24.656 -0.771 1 34.56 64 VAL A N 1
ATOM 514 C CA . VAL A 1 64 ? -31.359 25.984 -1.13 1 34.56 64 VAL A CA 1
ATOM 515 C C . VAL A 1 64 ? -32.531 26.859 -1.593 1 34.56 64 VAL A C 1
ATOM 517 O O . VAL A 1 64 ? -33.125 26.609 -2.637 1 34.56 64 VAL A O 1
ATOM 520 N N . GLU A 1 65 ? -33.344 27.469 -0.894 1 32.91 65 GLU A N 1
ATOM 521 C CA . GLU A 1 65 ? -34.156 28.562 -1.457 1 32.91 65 GLU A CA 1
ATOM 522 C C . GLU A 1 65 ? -33.312 29.406 -2.422 1 32.91 65 GLU A C 1
ATOM 524 O O . GLU A 1 65 ? -32.062 29.344 -2.393 1 32.91 65 GLU A O 1
ATOM 529 N N . GLU A 1 66 ? -34.125 30.484 -3.238 1 33.19 66 GLU A N 1
ATOM 530 C CA . GLU A 1 66 ? -33.594 31.453 -4.191 1 33.19 66 GLU A CA 1
ATOM 531 C C . GLU A 1 66 ? -32.188 31.938 -3.76 1 33.19 66 GLU A C 1
ATOM 533 O O . GLU A 1 66 ? -31.797 31.734 -2.617 1 33.19 66 GLU A O 1
ATOM 538 N N . ALA A 1 67 ? -32.031 33.406 -4.258 1 36.84 67 ALA A N 1
ATOM 539 C CA . ALA A 1 67 ? -30.875 34.281 -4.141 1 36.84 67 ALA A CA 1
ATOM 540 C C . ALA A 1 67 ? -30.344 34.281 -2.707 1 36.84 67 ALA A C 1
ATOM 542 O O . ALA A 1 67 ? -31.125 34.188 -1.753 1 36.84 67 ALA A O 1
ATOM 543 N N . GLY A 1 68 ? -29 34.25 -2.484 1 35.91 68 GLY A N 1
ATOM 544 C CA . GLY A 1 68 ? -27.969 34.188 -1.467 1 35.91 68 GLY A CA 1
ATOM 545 C C . GLY A 1 68 ? -28.266 35.031 -0.249 1 35.91 68 GLY A C 1
ATOM 546 O O . GLY A 1 68 ? -27.859 36.188 -0.179 1 35.91 68 GLY A O 1
ATOM 547 N N . VAL A 1 69 ? -29.406 35.031 0.249 1 38.06 69 VAL A N 1
ATOM 548 C CA . VAL A 1 69 ? -29.312 35.906 1.416 1 38.06 69 VAL A CA 1
ATOM 549 C C . VAL A 1 69 ? -28.141 35.469 2.297 1 38.06 69 VAL A C 1
ATOM 551 O O . VAL A 1 69 ? -28.094 34.344 2.764 1 38.06 69 VAL A O 1
ATOM 554 N N . PRO A 1 70 ? -27.031 36.25 2.139 1 40.53 70 PRO A N 1
ATOM 555 C CA . PRO A 1 70 ? -25.938 35.969 3.068 1 40.53 70 PRO A CA 1
ATOM 556 C C . PRO A 1 70 ? -26.422 35.719 4.496 1 40.53 70 PRO A C 1
ATOM 558 O O . PRO A 1 70 ? -27.312 36.438 4.98 1 40.53 70 PRO A O 1
ATOM 561 N N . ALA A 1 71 ? -26.312 34.562 4.969 1 46.47 71 ALA A N 1
ATOM 562 C CA . ALA A 1 71 ? -26.641 34.219 6.355 1 46.47 71 ALA A CA 1
ATOM 563 C C . ALA A 1 71 ? -26.234 35.375 7.293 1 46.47 71 ALA A C 1
ATOM 565 O O . ALA A 1 71 ? -25.312 36.125 6.992 1 46.47 71 ALA A O 1
ATOM 566 N N . GLU A 1 72 ? -27.031 35.688 8.188 1 48.38 72 GLU A N 1
ATOM 567 C CA . GLU A 1 72 ? -26.641 36.656 9.219 1 48.38 72 GLU A CA 1
ATOM 568 C C . GLU A 1 72 ? -25.219 36.375 9.688 1 48.38 72 GLU A C 1
ATOM 570 O O . GLU A 1 72 ? -24.812 35.219 9.875 1 48.38 72 GLU A O 1
ATOM 575 N N . PRO A 1 73 ? -24.312 37.375 9.656 1 50.34 73 PRO A N 1
ATOM 576 C CA . PRO A 1 73 ? -22.922 37.25 10.141 1 50.34 73 PRO A CA 1
ATOM 577 C C . PRO A 1 73 ? -22.828 36.531 11.477 1 50.34 73 PRO A C 1
ATOM 579 O O . PRO A 1 73 ? -23.578 36.812 12.406 1 50.34 73 PRO A O 1
ATOM 582 N N . GLY A 1 74 ? -22.25 35.344 11.547 1 60.38 74 GLY A N 1
ATOM 583 C CA . GLY A 1 74 ? -22.016 34.625 12.773 1 60.38 74 GLY A CA 1
ATOM 584 C C . GLY A 1 74 ? -22.672 33.25 12.781 1 60.38 74 GLY A C 1
ATOM 585 O O . GLY A 1 74 ? -22.281 32.375 13.547 1 60.38 74 GLY A O 1
ATOM 586 N N . LEU A 1 75 ? -23.703 33.094 12.016 1 80.69 75 LEU A N 1
ATOM 587 C CA . LEU A 1 75 ? -24.375 31.781 12.102 1 80.69 75 LEU A CA 1
ATOM 588 C C . LEU A 1 75 ? -23.797 30.812 11.086 1 80.69 75 LEU A C 1
ATOM 590 O O . LEU A 1 75 ? -23.547 31.172 9.938 1 80.69 75 LEU A O 1
ATOM 594 N N . TRP A 1 76 ? -23.453 29.672 11.523 1 91.69 76 TRP A N 1
ATOM 595 C CA . TRP A 1 76 ? -22.922 28.609 10.656 1 91.69 76 TRP A CA 1
ATOM 596 C C . TRP A 1 76 ? -24 28.109 9.695 1 91.69 76 TRP A C 1
ATOM 598 O O . TRP A 1 76 ? -25.125 27.859 10.109 1 91.69 76 TRP A O 1
ATOM 608 N N . ASN A 1 77 ? -23.75 28.219 8.438 1 92.56 77 ASN A N 1
ATOM 609 C CA . ASN A 1 77 ? -24.609 27.734 7.355 1 92.56 77 ASN A CA 1
ATOM 610 C C . ASN A 1 77 ? -23.812 26.891 6.352 1 92.56 77 ASN A C 1
ATOM 612 O O . ASN A 1 77 ? -22.938 27.406 5.664 1 92.56 77 ASN A O 1
ATOM 616 N N . PRO A 1 78 ? -24.125 25.562 6.25 1 95.69 78 PRO A N 1
ATOM 617 C CA . PRO A 1 78 ? -23.359 24.734 5.312 1 95.69 78 PRO A CA 1
ATOM 618 C C . PRO A 1 78 ? -23.828 24.906 3.865 1 95.69 78 PRO A C 1
ATOM 620 O O . PRO A 1 78 ? -24.344 23.953 3.268 1 95.69 78 PRO A O 1
ATOM 623 N N . ASP A 1 79 ? -23.531 26.062 3.217 1 94.75 79 ASP A N 1
ATOM 624 C CA . ASP A 1 79 ? -24.031 26.391 1.881 1 94.75 79 ASP A CA 1
ATOM 625 C C . ASP A 1 79 ? -22.906 26.312 0.851 1 94.75 79 ASP A C 1
ATOM 627 O O . ASP A 1 79 ? -23.078 26.719 -0.302 1 94.75 79 ASP A O 1
ATOM 631 N N . GLY A 1 80 ? -21.766 25.906 1.292 1 96.19 80 GLY A N 1
ATOM 632 C CA . GLY A 1 80 ? -20.641 25.766 0.392 1 96.19 80 GLY A CA 1
ATOM 633 C C . GLY A 1 80 ? -19.859 27.062 0.221 1 96.19 80 GLY A C 1
ATOM 634 O O . GLY A 1 80 ? -18.891 27.109 -0.552 1 96.19 80 GLY A O 1
ATOM 635 N N . VAL A 1 81 ? -20.234 28.078 0.921 1 94.81 81 VAL A N 1
ATOM 636 C CA . VAL A 1 81 ? -19.531 29.359 0.913 1 94.81 81 VAL A CA 1
ATOM 637 C C . VAL A 1 81 ? -18.969 29.656 2.301 1 94.81 81 VAL A C 1
ATOM 639 O O . VAL A 1 81 ? -19.703 29.656 3.289 1 94.81 81 VAL A O 1
ATOM 642 N N . ILE A 1 82 ? -17.688 29.859 2.301 1 94.19 82 ILE A N 1
ATOM 643 C CA . ILE A 1 82 ? -17.047 30.188 3.57 1 94.19 82 ILE A CA 1
ATOM 644 C C . ILE A 1 82 ? -17.125 31.688 3.816 1 94.19 82 ILE A C 1
ATOM 646 O O . ILE A 1 82 ? -16.281 32.438 3.34 1 94.19 82 ILE A O 1
ATOM 650 N N . ALA A 1 83 ? -18.016 32.062 4.621 1 90.75 83 ALA A N 1
ATOM 651 C CA . ALA A 1 83 ? -18.219 33.469 4.891 1 90.75 83 ALA A CA 1
ATOM 652 C C . ALA A 1 83 ? -17.312 33.938 6.02 1 90.75 83 ALA A C 1
ATOM 654 O O . ALA A 1 83 ? -16.812 33.156 6.816 1 90.75 83 ALA A O 1
ATOM 655 N N . GLU A 1 84 ? -17.062 35.25 6.043 1 86 84 GLU A N 1
ATOM 656 C CA . GLU A 1 84 ? -16.281 35.844 7.129 1 86 84 GLU A CA 1
ATOM 657 C C . GLU A 1 84 ? -16.938 35.594 8.484 1 86 84 GLU A C 1
ATOM 659 O O . GLU A 1 84 ? -18.141 35.812 8.648 1 86 84 GLU A O 1
ATOM 664 N N . GLY A 1 85 ? -16.125 35.094 9.375 1 86.94 85 GLY A N 1
ATOM 665 C CA . GLY A 1 85 ? -16.609 34.875 10.727 1 86.94 85 GLY A CA 1
ATOM 666 C C . GLY A 1 85 ? -17.359 33.562 10.898 1 86.94 85 GLY A C 1
ATOM 667 O O . GLY A 1 85 ? -17.766 33.219 12.008 1 86.94 85 GLY A O 1
ATOM 668 N N . GLU A 1 86 ? -17.547 32.906 9.836 1 92.44 86 GLU A N 1
ATOM 669 C CA . GLU A 1 86 ? -18.266 31.641 9.906 1 92.44 86 GLU A CA 1
ATOM 670 C C . GLU A 1 86 ? -17.484 30.578 10.672 1 92.44 86 GLU A C 1
ATOM 672 O O . GLU A 1 86 ? -18.062 29.75 11.375 1 92.44 86 GLU A O 1
ATOM 677 N N . TYR A 1 87 ? -16.266 30.641 10.516 1 92.88 87 TYR A N 1
ATOM 678 C CA . TYR A 1 87 ? -15.328 29.75 11.18 1 92.88 87 TYR A CA 1
ATOM 679 C C . TYR A 1 87 ? -14.266 30.531 11.945 1 92.88 87 TYR A C 1
ATOM 681 O O . TYR A 1 87 ? -13.938 31.656 11.578 1 92.88 87 TYR A O 1
ATOM 689 N N . SER A 1 88 ? -13.758 29.938 12.977 1 89.31 88 SER A N 1
ATOM 690 C CA . SER A 1 88 ? -12.773 30.609 13.82 1 89.31 88 SER A CA 1
ATOM 691 C C . SER A 1 88 ? -11.375 30.031 13.617 1 89.31 88 SER A C 1
ATOM 693 O O . SER A 1 88 ? -10.383 30.625 14.031 1 89.31 88 SER A O 1
ATOM 695 N N . GLY A 1 89 ? -11.352 28.891 13.07 1 89.06 89 GLY A N 1
ATOM 696 C CA . GLY A 1 89 ? -10.078 28.234 12.82 1 89.06 89 GLY A CA 1
ATOM 697 C C . GLY A 1 89 ? -9.828 27.969 11.344 1 89.06 89 GLY A C 1
ATOM 698 O O . GLY A 1 89 ? -10.773 27.891 10.555 1 89.06 89 GLY A O 1
ATOM 699 N N . TYR A 1 90 ? -8.523 27.812 11.023 1 88.81 90 TYR A N 1
ATOM 700 C CA . TYR A 1 90 ? -8.109 27.578 9.641 1 88.81 90 TYR A CA 1
ATOM 701 C C . TYR A 1 90 ? -6.777 26.844 9.586 1 88.81 90 TYR A C 1
ATOM 703 O O . TYR A 1 90 ? -5.895 27.094 10.414 1 88.81 90 TYR A O 1
ATOM 711 N N . ALA A 1 91 ? -6.703 25.938 8.625 1 89.25 91 ALA A N 1
ATOM 712 C CA . ALA A 1 91 ? -5.426 25.297 8.32 1 89.25 91 ALA A CA 1
ATOM 713 C C . ALA A 1 91 ? -5.293 25.031 6.824 1 89.25 91 ALA A C 1
ATOM 715 O O . ALA A 1 91 ? -6.262 24.656 6.164 1 89.25 91 ALA A O 1
ATOM 716 N N . LEU A 1 92 ? -4.125 25.344 6.367 1 89.38 92 LEU A N 1
ATOM 717 C CA . LEU A 1 92 ? -3.768 24.922 5.012 1 89.38 92 LEU A CA 1
ATOM 718 C C . LEU A 1 92 ? -2.93 23.656 5.031 1 89.38 92 LEU A C 1
ATOM 720 O O . LEU A 1 92 ? -1.812 23.656 5.555 1 89.38 92 LEU A O 1
ATOM 724 N N . LEU A 1 93 ? -3.459 22.625 4.48 1 92.25 93 LEU A N 1
ATOM 725 C CA . LEU A 1 93 ? -2.756 21.344 4.406 1 92.25 93 LEU A CA 1
ATOM 726 C C . LEU A 1 93 ? -2.172 21.125 3.016 1 92.25 93 LEU A C 1
ATOM 728 O O . LEU A 1 93 ? -2.904 21.125 2.023 1 92.25 93 LEU A O 1
ATOM 732 N N . ILE A 1 94 ? -0.927 20.859 2.998 1 89.12 94 ILE A N 1
ATOM 733 C CA . ILE A 1 94 ? -0.205 20.781 1.733 1 89.12 94 ILE A CA 1
ATOM 734 C C . ILE A 1 94 ? 0.011 19.312 1.361 1 89.12 94 ILE A C 1
ATOM 736 O O . ILE A 1 94 ? 0.605 18.547 2.129 1 89.12 94 ILE A O 1
ATOM 740 N N . GLY A 1 95 ? -0.529 18.953 0.217 1 90.69 95 GLY A N 1
ATOM 741 C CA . GLY A 1 95 ? -0.256 17.656 -0.365 1 90.69 95 GLY A CA 1
ATOM 742 C C . GLY A 1 95 ? 0.8 17.688 -1.453 1 90.69 95 GLY A C 1
ATOM 743 O O . GLY A 1 95 ? 0.57 18.25 -2.527 1 90.69 95 GLY A O 1
ATOM 744 N N . PRO A 1 96 ? 1.896 17.109 -1.147 1 87.38 96 PRO A N 1
ATOM 745 C CA . PRO A 1 96 ? 2.994 17.234 -2.109 1 87.38 96 PRO A CA 1
ATOM 746 C C . PRO A 1 96 ? 2.764 16.391 -3.367 1 87.38 96 PRO A C 1
ATOM 748 O O . PRO A 1 96 ? 2.049 15.383 -3.32 1 87.38 96 PRO A O 1
ATOM 751 N N . GLU A 1 97 ? 3.396 16.906 -4.418 1 83.56 97 GLU A N 1
ATOM 752 C CA . GLU A 1 97 ? 3.486 16.094 -5.625 1 83.56 97 GLU A CA 1
ATOM 753 C C . GLU A 1 97 ? 4.496 14.961 -5.453 1 83.56 97 GLU A C 1
ATOM 755 O O . GLU A 1 97 ? 5.559 15.156 -4.852 1 83.56 97 GLU A O 1
ATOM 760 N N . GLY A 1 98 ? 4.07 13.828 -6 1 71.5 98 GLY A N 1
ATOM 761 C CA . GLY A 1 98 ? 4.98 12.695 -5.957 1 71.5 98 GLY A CA 1
ATOM 762 C C . GLY A 1 98 ? 4.285 11.375 -5.676 1 71.5 98 GLY A C 1
ATOM 763 O O . GLY A 1 98 ? 3.113 11.359 -5.285 1 71.5 98 GLY A O 1
ATOM 764 N N . LEU A 1 99 ? 5.008 10.391 -6.031 1 66.44 99 LEU A N 1
ATOM 765 C CA . LEU A 1 99 ? 4.52 9.039 -5.754 1 66.44 99 LEU A CA 1
ATOM 766 C C . LEU A 1 99 ? 3.188 8.789 -6.457 1 66.44 99 LEU A C 1
ATOM 768 O O . LEU A 1 99 ? 2.268 8.219 -5.863 1 66.44 99 LEU A O 1
ATOM 772 N N . GLY A 1 100 ? 3.027 9.406 -7.578 1 66.44 100 GLY A N 1
ATOM 773 C CA . GLY A 1 100 ? 1.846 9.18 -8.398 1 66.44 100 GLY A CA 1
ATOM 774 C C . GLY A 1 100 ? 0.747 10.195 -8.156 1 66.44 100 GLY A C 1
ATOM 775 O O . GLY A 1 100 ? -0.303 10.148 -8.797 1 66.44 100 GLY A O 1
ATOM 776 N N . TYR A 1 101 ? 1.029 11.07 -7.234 1 81.62 101 TYR A N 1
ATOM 777 C CA . TYR A 1 101 ? 0.063 12.125 -6.945 1 81.62 101 TYR A CA 1
ATOM 778 C C . TYR A 1 101 ? 0.501 13.445 -7.559 1 81.62 101 TYR A C 1
ATOM 780 O O . TYR A 1 101 ? 1.656 13.852 -7.414 1 81.62 101 TYR A O 1
ATOM 788 N N . PRO A 1 102 ? -0.378 14.078 -8.18 1 87.12 102 PRO A N 1
ATOM 789 C CA . PRO A 1 102 ? -0.043 15.398 -8.727 1 87.12 102 PRO A CA 1
ATOM 790 C C . PRO A 1 102 ? 0.126 16.453 -7.637 1 87.12 102 PRO A C 1
ATOM 792 O O . PRO A 1 102 ? 0.681 17.531 -7.898 1 87.12 102 PRO A O 1
ATOM 795 N N . GLY A 1 103 ? -0.416 16.172 -6.488 1 89.38 103 GLY A N 1
ATOM 796 C CA . GLY A 1 103 ? -0.357 17.125 -5.398 1 89.38 103 GLY A CA 1
ATOM 797 C C . GLY A 1 103 ? -1.559 18.047 -5.352 1 89.38 103 GLY A C 1
ATOM 798 O O . GLY A 1 103 ? -2.244 18.234 -6.359 1 89.38 103 GLY A O 1
ATOM 799 N N . GLY A 1 104 ? -1.839 18.531 -4.238 1 93 104 GLY A N 1
ATOM 800 C CA . GLY A 1 104 ? -2.943 19.453 -4.02 1 93 104 GLY A CA 1
ATOM 801 C C . GLY A 1 104 ? -3.115 19.844 -2.562 1 93 104 GLY A C 1
ATOM 802 O O . GLY A 1 104 ? -2.73 19.094 -1.663 1 93 104 GLY A O 1
ATOM 803 N N . ASP A 1 105 ? -3.732 20.969 -2.393 1 92.44 105 ASP A N 1
ATOM 804 C CA . ASP A 1 105 ? -3.926 21.484 -1.041 1 92.44 105 ASP A CA 1
ATOM 805 C C . ASP A 1 105 ? -5.359 21.25 -0.564 1 92.44 105 ASP A C 1
ATOM 807 O O . ASP A 1 105 ? -6.289 21.203 -1.372 1 92.44 105 ASP A O 1
ATOM 811 N N . LEU A 1 106 ? -5.395 21.047 0.675 1 95.62 106 LEU A N 1
ATOM 812 C CA . LEU A 1 106 ? -6.691 21.031 1.342 1 95.62 106 LEU A CA 1
ATOM 813 C C . LEU A 1 106 ? -6.773 22.125 2.396 1 95.62 106 LEU A C 1
ATOM 815 O O . LEU A 1 106 ? -5.938 22.203 3.299 1 95.62 106 LEU A O 1
ATOM 819 N N . GLU A 1 107 ? -7.77 23 2.258 1 94.12 107 GLU A N 1
ATOM 820 C CA . GLU A 1 107 ? -8.07 23.969 3.307 1 94.12 107 GLU A CA 1
ATOM 821 C C . GLU A 1 107 ? -9.125 23.438 4.27 1 94.12 107 GLU A C 1
ATOM 823 O O . GLU A 1 107 ? -10.148 22.891 3.84 1 94.12 107 GLU A O 1
ATOM 828 N N . VAL A 1 108 ? -8.781 23.625 5.504 1 95.5 108 VAL A N 1
ATOM 829 C CA . VAL A 1 108 ? -9.703 23.172 6.539 1 95.5 108 VAL A CA 1
ATOM 830 C C . VAL A 1 108 ? -10.109 24.344 7.418 1 95.5 108 VAL A C 1
ATOM 832 O O . VAL A 1 108 ? -9.25 25.094 7.895 1 95.5 108 VAL A O 1
ATOM 835 N N . PHE A 1 109 ? -11.414 24.547 7.574 1 93.69 109 PHE A N 1
ATOM 836 C CA . PHE A 1 109 ? -12 25.547 8.461 1 93.69 109 PHE A CA 1
ATOM 837 C C . PHE A 1 109 ? -12.805 24.875 9.562 1 93.69 109 PHE A C 1
ATOM 839 O O . PHE A 1 109 ? -13.5 23.891 9.328 1 93.69 109 PHE A O 1
ATOM 846 N N . TRP A 1 110 ? -12.648 25.469 10.766 1 94.69 110 TRP A N 1
ATOM 847 C CA . TRP A 1 110 ? -13.445 24.828 11.805 1 94.69 110 TRP A CA 1
ATOM 848 C C . TRP A 1 110 ? -13.906 25.859 12.836 1 94.69 110 TRP A C 1
ATOM 850 O O . TRP A 1 110 ? -13.375 26.953 12.914 1 94.69 110 TRP A O 1
ATOM 860 N N . ARG A 1 111 ? -14.914 25.578 13.477 1 93.62 111 ARG A N 1
ATOM 861 C CA . ARG A 1 111 ? -15.367 26.172 14.734 1 93.62 111 ARG A CA 1
ATOM 862 C C . ARG A 1 111 ? -16.016 25.125 15.625 1 93.62 111 ARG A C 1
ATOM 864 O O . ARG A 1 111 ? -16.5 24.094 15.141 1 93.62 111 ARG A O 1
ATOM 871 N N . THR A 1 112 ? -15.812 25.344 16.891 1 93.69 112 THR A N 1
ATOM 872 C CA . THR A 1 112 ? -16.422 24.406 17.828 1 93.69 112 THR A CA 1
ATOM 873 C C . THR A 1 112 ? -17.312 25.141 18.812 1 93.69 112 THR A C 1
ATOM 875 O O . THR A 1 112 ? -17.125 26.328 19.078 1 93.69 112 THR A O 1
ATOM 878 N N . ASP A 1 113 ? -18.281 24.594 19.266 1 92.12 113 ASP A N 1
ATOM 879 C CA . ASP A 1 113 ? -18.969 24.969 20.5 1 92.12 113 ASP A CA 1
ATOM 880 C C . ASP A 1 113 ? -18.891 23.844 21.531 1 92.12 113 ASP A C 1
ATOM 882 O O . ASP A 1 113 ? -17.984 23.016 21.5 1 92.12 113 ASP A O 1
ATOM 886 N N . ASP A 1 114 ? -19.719 23.891 22.531 1 91.56 114 ASP A N 1
ATOM 887 C CA . ASP A 1 114 ? -19.578 22.953 23.641 1 91.56 114 ASP A CA 1
ATOM 888 C C . ASP A 1 114 ? -19.938 21.531 23.219 1 91.56 114 ASP A C 1
ATOM 890 O O . ASP A 1 114 ? -19.5 20.562 23.828 1 91.56 114 ASP A O 1
ATOM 894 N N . GLU A 1 115 ? -20.641 21.469 22.125 1 95.44 115 GLU A N 1
ATOM 895 C CA . GLU A 1 115 ? -21.188 20.156 21.797 1 95.44 115 GLU A CA 1
ATOM 896 C C . GLU A 1 115 ? -20.797 19.734 20.391 1 95.44 115 GLU A C 1
ATOM 898 O O . GLU A 1 115 ? -20.781 18.531 20.078 1 95.44 115 GLU A O 1
ATOM 903 N N . HIS A 1 116 ? -20.5 20.719 19.609 1 96.31 116 HIS A N 1
ATOM 904 C CA . HIS A 1 116 ? -20.406 20.359 18.203 1 96.31 116 HIS A CA 1
ATOM 905 C C . HIS A 1 116 ? -19.109 20.875 17.578 1 96.31 116 HIS A C 1
ATOM 907 O O . HIS A 1 116 ? -18.562 21.875 18.031 1 96.31 116 HIS A O 1
ATOM 913 N N . LEU A 1 117 ? -18.703 20.094 16.578 1 96.56 117 LEU A N 1
ATOM 914 C CA . LEU A 1 117 ? -17.703 20.516 15.609 1 96.56 117 LEU A CA 1
ATOM 915 C C . LEU A 1 117 ? -18.344 20.953 14.305 1 96.56 117 LEU A C 1
ATOM 917 O O . LEU A 1 117 ? -19.188 20.25 13.75 1 96.56 117 LEU A O 1
ATOM 921 N N . TYR A 1 118 ? -18.047 22.172 13.883 1 96.69 118 TYR A N 1
ATOM 922 C CA . TYR A 1 118 ? -18.359 22.672 12.547 1 96.69 118 TYR A CA 1
ATOM 923 C C . TYR A 1 118 ? -17.109 22.75 11.68 1 96.69 118 TYR A C 1
ATOM 925 O O . TYR A 1 118 ? -16.125 23.359 12.062 1 96.69 118 TYR A O 1
ATOM 933 N N . MET A 1 119 ? -17.188 22.062 10.508 1 97.56 119 MET A N 1
ATOM 934 C CA . MET A 1 119 ? -15.961 22.016 9.711 1 97.56 119 MET A CA 1
ATOM 935 C C . MET A 1 119 ? -16.281 22.156 8.227 1 97.56 119 MET A C 1
ATOM 937 O O . MET A 1 119 ? -17.328 21.703 7.766 1 97.56 119 MET A O 1
ATOM 941 N N . ALA A 1 120 ? -15.391 22.812 7.57 1 97.88 120 ALA A N 1
ATOM 942 C CA . ALA A 1 120 ? -15.438 22.906 6.109 1 97.88 120 ALA A CA 1
ATOM 943 C C . ALA A 1 120 ? -14.125 22.438 5.492 1 97.88 120 ALA A C 1
ATOM 945 O O . ALA A 1 120 ? -13.047 22.719 6.023 1 97.88 120 ALA A O 1
ATOM 946 N N . LEU A 1 121 ? -14.234 21.672 4.469 1 98.38 121 LEU A N 1
ATOM 947 C CA . LEU A 1 121 ? -13.117 21.281 3.623 1 98.38 121 LEU A CA 1
ATOM 948 C C . LEU A 1 121 ? -13.219 21.938 2.248 1 98.38 121 LEU A C 1
ATOM 950 O O . LEU A 1 121 ? -14.289 21.938 1.638 1 98.38 121 LEU A O 1
ATOM 954 N N . ARG A 1 122 ? -12.172 22.516 1.799 1 97.81 122 ARG A N 1
ATOM 955 C CA . ARG A 1 122 ? -12.133 23.109 0.466 1 97.81 122 ARG A CA 1
ATOM 956 C C . ARG A 1 122 ? -10.891 22.656 -0.295 1 97.81 122 ARG A C 1
ATOM 958 O O . ARG A 1 122 ? -9.773 22.75 0.222 1 97.81 122 ARG A O 1
ATOM 965 N N . GLY A 1 123 ? -11.078 22.125 -1.452 1 97.62 123 GLY A N 1
ATOM 966 C CA . GLY A 1 123 ? -9.977 21.672 -2.283 1 97.62 123 GLY A CA 1
ATOM 967 C C . GLY A 1 123 ? -10.258 21.781 -3.768 1 97.62 123 GLY A C 1
ATOM 968 O O . GLY A 1 123 ? -11.414 21.859 -4.184 1 97.62 123 GLY A O 1
ATOM 969 N N . GLU A 1 124 ? -9.18 21.859 -4.551 1 96.81 124 GLU A N 1
ATOM 970 C CA . GLU A 1 124 ? -9.312 21.922 -6.004 1 96.81 124 GLU A CA 1
ATOM 971 C C . GLU A 1 124 ? -9.594 20.531 -6.582 1 96.81 124 GLU A C 1
ATOM 973 O O . GLU A 1 124 ? -8.672 19.797 -6.906 1 96.81 124 GLU A O 1
ATOM 978 N N . THR A 1 125 ? -10.781 20.234 -6.766 1 97.44 125 THR A N 1
ATOM 979 C CA . THR A 1 125 ? -11.25 18.984 -7.367 1 97.44 125 THR A CA 1
ATOM 980 C C . THR A 1 125 ? -12.742 19.078 -7.699 1 97.44 125 THR A C 1
ATOM 982 O O . THR A 1 125 ? -13.453 19.922 -7.137 1 97.44 125 THR A O 1
ATOM 985 N N . THR A 1 126 ? -13.125 18.328 -8.633 1 97 126 THR A N 1
ATOM 986 C CA . THR A 1 126 ? -14.555 18.156 -8.867 1 97 126 THR A CA 1
ATOM 987 C C . THR A 1 126 ? -15.055 16.875 -8.227 1 97 126 THR A C 1
ATOM 989 O O . THR A 1 126 ? -16.25 16.562 -8.281 1 97 126 THR A O 1
ATOM 992 N N . GLY A 1 127 ? -14.164 16.156 -7.625 1 97.31 127 GLY A N 1
ATOM 993 C CA . GLY A 1 127 ? -14.5 14.898 -6.977 1 97.31 127 GLY A CA 1
ATOM 994 C C . GLY A 1 127 ? -14.695 15.031 -5.48 1 97.31 127 GLY A C 1
ATOM 995 O O . GLY A 1 127 ? -15.32 15.984 -5.012 1 97.31 127 GLY A O 1
ATOM 996 N N . TRP A 1 128 ? -14.188 14.062 -4.703 1 97.44 128 TRP A N 1
ATOM 997 C CA . TRP A 1 128 ? -14.5 14.078 -3.279 1 97.44 128 TRP A CA 1
ATOM 998 C C . TRP A 1 128 ? -13.305 14.555 -2.463 1 97.44 128 TRP A C 1
ATOM 1000 O O . TRP A 1 128 ? -12.164 14.508 -2.934 1 97.44 128 TRP A O 1
ATOM 1010 N N . LEU A 1 129 ? -13.609 15.07 -1.262 1 98.38 129 LEU A N 1
ATOM 1011 C CA . LEU A 1 129 ? -12.68 15.438 -0.197 1 98.38 129 LEU A CA 1
ATOM 1012 C C . LEU A 1 129 ? -12.898 14.562 1.036 1 98.38 129 LEU A C 1
ATOM 1014 O O . LEU A 1 129 ? -14.031 14.188 1.34 1 98.38 129 LEU A O 1
ATOM 1018 N N . ALA A 1 130 ? -11.75 14.281 1.712 1 98 130 ALA A N 1
ATOM 1019 C CA . ALA A 1 130 ? -11.906 13.477 2.92 1 98 130 ALA A CA 1
ATOM 1020 C C . ALA A 1 130 ? -10.93 13.914 4.004 1 98 130 ALA A C 1
ATOM 1022 O O . ALA A 1 130 ? -9.805 14.32 3.707 1 98 130 ALA A O 1
ATOM 1023 N N . ILE A 1 131 ? -11.398 13.805 5.223 1 97.56 131 ILE A N 1
ATOM 1024 C CA . ILE A 1 131 ? -10.57 14.016 6.406 1 97.56 131 ILE A CA 1
ATOM 1025 C C . ILE A 1 131 ? -10.828 12.898 7.422 1 97.56 131 ILE A C 1
ATOM 1027 O O . ILE A 1 131 ? -11.977 12.469 7.598 1 97.56 131 ILE A O 1
ATOM 1031 N N . GLY A 1 132 ? -9.766 12.391 7.953 1 96.5 132 GLY A N 1
ATOM 1032 C CA . GLY A 1 132 ? -9.852 11.352 8.969 1 96.5 132 GLY A CA 1
ATOM 1033 C C . GLY A 1 132 ? -9.234 11.758 10.297 1 96.5 132 GLY A C 1
ATOM 1034 O O . GLY A 1 132 ? -8.133 12.305 10.328 1 96.5 132 GLY A O 1
ATOM 1035 N N . PHE A 1 133 ? -9.961 11.43 11.398 1 95.44 133 PHE A N 1
ATOM 1036 C CA . PHE A 1 133 ? -9.531 11.82 12.734 1 95.44 133 PHE A CA 1
ATOM 1037 C C . PHE A 1 133 ? -8.922 10.633 13.477 1 95.44 133 PHE A C 1
ATOM 1039 O O . PHE A 1 133 ? -9.477 9.531 13.445 1 95.44 133 PHE A O 1
ATOM 1046 N N . TYR A 1 134 ? -7.773 10.891 14.094 1 89.38 134 TYR A N 1
ATOM 1047 C CA . TYR A 1 134 ? -7.062 9.977 14.984 1 89.38 134 TYR A CA 1
ATOM 1048 C C . TYR A 1 134 ? -6.785 8.648 14.297 1 89.38 134 TYR A C 1
ATOM 1050 O O . TYR A 1 134 ? -7.117 7.586 14.828 1 89.38 134 TYR A O 1
ATOM 1058 N N . PRO A 1 135 ? -6.062 8.711 13.242 1 86 135 PRO A N 1
ATOM 1059 C CA . PRO A 1 135 ? -5.605 7.438 12.68 1 86 135 PRO A CA 1
ATOM 1060 C C . PRO A 1 135 ? -4.621 6.715 13.594 1 86 135 PRO A C 1
ATOM 1062 O O . PRO A 1 135 ? -3.645 7.316 14.055 1 86 135 PRO A O 1
ATOM 1065 N N . ARG A 1 136 ? -4.859 5.551 13.977 1 75.75 136 ARG A N 1
ATOM 1066 C CA . ARG A 1 136 ? -4.074 4.863 15 1 75.75 136 ARG A CA 1
ATOM 1067 C C . ARG A 1 136 ? -2.852 4.188 14.383 1 75.75 136 ARG A C 1
ATOM 1069 O O . ARG A 1 136 ? -1.718 4.453 14.789 1 75.75 136 ARG A O 1
ATOM 1076 N N . GLU A 1 137 ? -3.066 3.24 13.5 1 72.88 137 GLU A N 1
ATOM 1077 C CA . GLU A 1 137 ? -2.008 2.506 12.812 1 72.88 137 GLU A CA 1
ATOM 1078 C C . GLU A 1 137 ? -2.09 2.707 11.305 1 72.88 137 GLU A C 1
ATOM 1080 O O . GLU A 1 137 ? -2.99 2.18 10.648 1 72.88 137 GLU A O 1
ATOM 1085 N N . TRP A 1 138 ? -1.112 3.412 10.828 1 76.31 138 TRP A N 1
ATOM 1086 C CA . TRP A 1 138 ? -1.227 3.838 9.438 1 76.31 138 TRP A CA 1
ATOM 1087 C C . TRP A 1 138 ? -2.539 4.578 9.203 1 76.31 138 TRP A C 1
ATOM 1089 O O . TRP A 1 138 ? -2.789 5.621 9.805 1 76.31 138 TRP A O 1
ATOM 1099 N N . LYS A 1 139 ? -3.393 3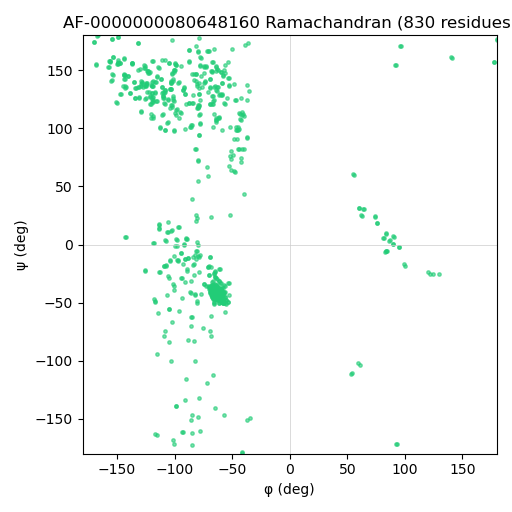.996 8.5 1 82.06 139 LYS A N 1
ATOM 1100 C CA . LYS A 1 139 ? -4.688 4.633 8.273 1 82.06 139 LYS A CA 1
ATOM 1101 C C . LYS A 1 139 ? -5.773 3.982 9.117 1 82.06 139 LYS A C 1
ATOM 1103 O O . LYS A 1 139 ? -6.863 4.539 9.281 1 82.06 139 LYS A O 1
ATOM 1108 N N . LYS A 1 140 ? -5.473 2.824 9.688 1 80 140 LYS A N 1
ATOM 1109 C CA . LYS A 1 140 ? -6.469 2.025 10.391 1 80 140 LYS A CA 1
ATOM 1110 C C . LYS A 1 140 ? -7.016 2.775 11.602 1 80 140 LYS A C 1
ATOM 1112 O O . LYS A 1 140 ? -6.258 3.404 12.344 1 80 140 LYS A O 1
ATOM 1117 N N . GLY A 1 141 ? -8.312 2.678 11.695 1 86 141 GLY A N 1
ATOM 1118 C CA . GLY A 1 141 ? -8.969 3.262 12.859 1 86 141 GLY A CA 1
ATOM 1119 C C . GLY A 1 141 ? -9.375 4.707 12.648 1 86 141 GLY A C 1
ATOM 1120 O O . GLY A 1 141 ? -9.969 5.328 13.531 1 86 141 GLY A O 1
ATOM 1121 N N . GLY A 1 142 ? -9.094 5.191 11.508 1 91.81 142 GLY A N 1
ATOM 1122 C CA . GLY A 1 142 ? -9.453 6.57 11.227 1 91.81 142 GLY A CA 1
ATOM 1123 C C . GLY A 1 142 ? -10.953 6.797 11.164 1 91.81 142 GLY A C 1
ATOM 1124 O O . GLY A 1 142 ? -11.68 6.027 10.531 1 91.81 142 GLY A O 1
ATOM 1125 N N . ASP A 1 143 ? -11.398 7.805 11.953 1 96.5 143 ASP A N 1
ATOM 1126 C CA . ASP A 1 143 ? -12.734 8.375 11.859 1 96.5 143 ASP A CA 1
ATOM 1127 C C . ASP A 1 143 ? -12.844 9.328 10.672 1 96.5 143 ASP A C 1
ATOM 1129 O O . ASP A 1 143 ? -12.398 10.477 10.75 1 96.5 143 ASP A O 1
ATOM 1133 N N . VAL A 1 144 ? -13.516 8.805 9.602 1 97 144 VAL A N 1
ATOM 1134 C CA . VAL A 1 144 ? -13.375 9.5 8.328 1 97 144 VAL A CA 1
ATOM 1135 C C . VAL A 1 144 ? -14.68 10.211 7.984 1 97 144 VAL A C 1
ATOM 1137 O O . VAL A 1 144 ? -15.758 9.625 8.078 1 97 144 VAL A O 1
ATOM 1140 N N . VAL A 1 145 ? -14.555 11.461 7.594 1 98.12 145 VAL A N 1
ATOM 1141 C CA . VAL A 1 145 ? -15.609 12.203 6.91 1 98.12 145 VAL A CA 1
ATOM 1142 C C . VAL A 1 145 ? -15.234 12.406 5.441 1 98.12 145 VAL A C 1
ATOM 1144 O O . VAL A 1 145 ? -14.164 12.922 5.137 1 98.12 145 VAL A O 1
ATOM 1147 N N . ILE A 1 146 ? -16.078 11.914 4.625 1 97.81 146 ILE A N 1
ATOM 1148 C CA . ILE A 1 146 ? -15.82 11.992 3.189 1 97.81 146 ILE A CA 1
ATOM 1149 C C . ILE A 1 146 ? -17.031 12.578 2.477 1 97.81 146 ILE A C 1
ATOM 1151 O O . ILE A 1 146 ? -18.188 12.289 2.846 1 97.81 146 ILE A O 1
ATOM 1155 N N . GLY A 1 147 ? -16.766 13.461 1.455 1 98.06 147 GLY A N 1
ATOM 1156 C CA . GLY A 1 147 ? -17.906 14.062 0.769 1 98.06 147 GLY A CA 1
ATOM 1157 C C . GLY A 1 147 ? -17.578 14.531 -0.635 1 98.06 147 GLY A C 1
ATOM 1158 O O . GLY A 1 147 ? -16.406 14.703 -0.978 1 98.06 147 GLY A O 1
ATOM 1159 N N . ARG A 1 148 ? -18.594 14.633 -1.403 1 97.62 148 ARG A N 1
ATOM 1160 C CA . ARG A 1 148 ? -18.547 15.156 -2.766 1 97.62 148 ARG A CA 1
ATOM 1161 C C . ARG A 1 148 ? -19.719 16.094 -3.027 1 97.62 148 ARG A C 1
ATOM 1163 O O . ARG A 1 148 ? -20.703 16.078 -2.297 1 97.62 148 ARG A O 1
ATOM 1170 N N . VAL A 1 149 ? -19.562 16.969 -3.975 1 97.38 149 VAL A N 1
ATOM 1171 C CA . VAL A 1 149 ? -20.609 17.922 -4.32 1 97.38 149 VAL A CA 1
ATOM 1172 C C . VAL A 1 149 ? -20.781 17.984 -5.836 1 97.38 149 VAL A C 1
ATOM 1174 O O . VAL A 1 149 ? -19.797 18.078 -6.574 1 97.38 149 VAL A O 1
ATOM 1177 N N . ASN A 1 150 ? -21.922 17.797 -6.309 1 94.19 150 ASN A N 1
ATOM 1178 C CA . ASN A 1 150 ? -22.297 18.094 -7.688 1 94.19 150 ASN A CA 1
ATOM 1179 C C . ASN A 1 150 ? -23.172 19.344 -7.77 1 94.19 150 ASN A C 1
ATOM 1181 O O . ASN A 1 150 ? -24.391 19.266 -7.598 1 94.19 150 ASN A O 1
ATOM 1185 N N . GLY A 1 151 ? -22.562 20.422 -8.211 1 92.94 151 GLY A N 1
ATOM 1186 C CA . GLY A 1 151 ? -23.25 21.703 -8.062 1 92.94 151 GLY A CA 1
ATOM 1187 C C . GLY A 1 151 ? -23.562 22.047 -6.617 1 92.94 151 GLY A C 1
ATOM 1188 O O . GLY A 1 151 ? -22.656 22.469 -5.879 1 92.94 151 GLY A O 1
ATOM 1189 N N . ARG A 1 152 ? -24.781 21.859 -6.211 1 92.12 152 ARG A N 1
ATOM 1190 C CA . ARG A 1 152 ? -25.156 22.125 -4.828 1 92.12 152 ARG A CA 1
ATOM 1191 C C . ARG A 1 152 ? -25.656 20.859 -4.141 1 92.12 152 ARG A C 1
ATOM 1193 O O . ARG A 1 152 ? -25.984 20.875 -2.953 1 92.12 152 ARG A O 1
ATOM 1200 N N . ASP A 1 153 ? -25.609 19.844 -4.918 1 95.38 153 ASP A N 1
ATOM 1201 C CA . ASP A 1 153 ? -26.016 18.547 -4.355 1 95.38 153 ASP A CA 1
ATOM 1202 C C . ASP A 1 153 ? -24.844 17.875 -3.656 1 95.38 153 ASP A C 1
ATOM 1204 O O . ASP A 1 153 ? -24.016 17.234 -4.305 1 95.38 153 ASP A O 1
ATOM 1208 N N . ALA A 1 154 ? -24.922 17.984 -2.338 1 97.19 154 ALA A N 1
ATOM 1209 C CA . ALA A 1 154 ? -23.797 17.469 -1.551 1 97.19 154 ALA A CA 1
ATOM 1210 C C . ALA A 1 154 ? -24.156 16.125 -0.923 1 97.19 154 ALA A C 1
ATOM 1212 O O . ALA A 1 154 ? -25.312 15.875 -0.569 1 97.19 154 ALA A O 1
ATOM 1213 N N . VAL A 1 155 ? -23.156 15.234 -0.93 1 97.25 155 VAL A N 1
ATOM 1214 C CA . VAL A 1 155 ? -23.188 14.016 -0.132 1 97.25 155 VAL A CA 1
ATOM 1215 C C . VAL A 1 155 ? -21.984 13.992 0.819 1 97.25 155 VAL A C 1
ATOM 1217 O O . VAL A 1 155 ? -20.844 14.172 0.393 1 97.25 155 VAL A O 1
ATOM 1220 N N . VAL A 1 156 ? -22.281 13.922 2.117 1 97.75 156 VAL A N 1
ATOM 1221 C CA . VAL A 1 156 ? -21.234 13.812 3.139 1 97.75 156 VAL A CA 1
ATOM 1222 C C . VAL A 1 156 ? -21.5 12.594 4.016 1 97.75 156 VAL A C 1
ATOM 1224 O O . VAL A 1 156 ? -22.578 12.469 4.609 1 97.75 156 VAL A O 1
ATOM 1227 N N . GLU A 1 157 ? -20.453 11.719 4.102 1 97 157 GLU A N 1
ATOM 1228 C CA . GLU A 1 157 ? -20.656 10.461 4.805 1 97 157 GLU A CA 1
ATOM 1229 C C . GLU A 1 157 ? -19.688 10.312 5.969 1 97 157 GLU A C 1
ATOM 1231 O O . GLU A 1 157 ? -18.578 10.836 5.93 1 97 157 GLU A O 1
ATOM 1236 N N . ASP A 1 158 ? -20.219 9.625 6.938 1 97.12 158 ASP A N 1
ATOM 1237 C CA . ASP A 1 158 ? -19.469 9.188 8.117 1 97.12 158 ASP A CA 1
ATOM 1238 C C . ASP A 1 158 ? -18.953 7.762 7.934 1 97.12 158 ASP A C 1
ATOM 1240 O O . ASP A 1 158 ? -19.734 6.809 7.906 1 97.12 158 ASP A O 1
ATOM 1244 N N . GLN A 1 159 ? -17.609 7.684 7.871 1 95.44 159 GLN A N 1
ATOM 1245 C CA . GLN A 1 159 ? -17.016 6.383 7.57 1 95.44 159 GLN A CA 1
ATOM 1246 C C . GLN A 1 159 ? -15.883 6.051 8.539 1 95.44 159 GLN A C 1
ATOM 1248 O O . GLN A 1 159 ? -15.562 6.852 9.422 1 95.44 159 GLN A O 1
ATOM 1253 N N . TYR A 1 160 ? -15.398 4.828 8.398 1 92.69 160 TYR A N 1
ATOM 1254 C CA . TYR A 1 160 ? -14.367 4.297 9.289 1 92.69 160 TYR A CA 1
ATOM 1255 C C . TYR A 1 160 ? -13.383 3.426 8.516 1 92.69 160 TYR A C 1
ATOM 1257 O O . TYR A 1 160 ? -13.781 2.623 7.672 1 92.69 160 TYR A O 1
ATOM 1265 N N . ILE A 1 161 ? -12.141 3.658 8.812 1 87.94 161 ILE A N 1
ATOM 1266 C CA . ILE A 1 161 ? -11.133 2.846 8.148 1 87.94 161 ILE A CA 1
ATOM 1267 C C . ILE A 1 161 ? -10.891 1.563 8.945 1 87.94 161 ILE A C 1
ATOM 1269 O O . ILE A 1 161 ? -10.398 1.607 10.07 1 87.94 161 ILE A O 1
ATOM 1273 N N . ILE A 1 162 ? -11.086 0.487 8.352 1 79.31 162 ILE A N 1
ATOM 1274 C CA . ILE A 1 162 ? -11.156 -0.744 9.133 1 79.31 162 ILE A CA 1
ATOM 1275 C C . ILE A 1 162 ? -9.805 -1.448 9.109 1 79.31 162 ILE A C 1
ATOM 1277 O O . ILE A 1 162 ? -9.562 -2.367 9.891 1 79.31 162 ILE A O 1
ATOM 1281 N N . ASP A 1 163 ? -8.961 -0.973 8.18 1 74.12 163 ASP A N 1
ATOM 1282 C CA . ASP A 1 163 ? -7.676 -1.669 8.094 1 74.12 163 ASP A CA 1
ATOM 1283 C C . ASP A 1 163 ? -6.562 -0.719 7.66 1 74.12 163 ASP A C 1
ATOM 1285 O O . ASP A 1 163 ? -6.82 0.447 7.355 1 74.12 163 ASP A O 1
ATOM 1289 N N . PHE A 1 164 ? -5.336 -1.229 7.578 1 67.12 164 PHE A N 1
ATOM 1290 C CA . PHE A 1 164 ? -4.125 -0.453 7.355 1 67.12 164 PHE A CA 1
ATOM 1291 C C . PHE A 1 164 ? -4.18 0.267 6.016 1 67.12 164 PHE A C 1
ATOM 1293 O O . PHE A 1 164 ? -3.652 1.373 5.875 1 67.12 164 PHE A O 1
ATOM 1300 N N . PHE A 1 165 ? -4.762 -0.406 5.016 1 65.38 165 PHE A N 1
ATOM 1301 C CA . PHE A 1 165 ? -4.785 0.182 3.68 1 65.38 165 PHE A CA 1
ATOM 1302 C C . PHE A 1 165 ? -6.211 0.52 3.262 1 65.38 165 PHE A C 1
ATOM 1304 O O . PHE A 1 165 ? -6.465 0.819 2.092 1 65.38 165 PHE A O 1
ATOM 1311 N N . GLY A 1 166 ? -7.047 0.574 4.234 1 69.62 166 GLY A N 1
ATOM 1312 C CA . GLY A 1 166 ? -8.461 0.723 3.916 1 69.62 166 GLY A CA 1
ATOM 1313 C C . GLY A 1 166 ? -9.188 -0.602 3.801 1 69.62 166 GLY A C 1
ATOM 1314 O O . GLY A 1 166 ? -8.695 -1.632 4.266 1 69.62 166 GLY A O 1
ATOM 1315 N N . PRO A 1 167 ? -10.391 -0.736 3.381 1 70.38 167 PRO A N 1
ATOM 1316 C CA . PRO A 1 167 ? -11.188 0.409 2.926 1 70.38 167 PRO A CA 1
ATOM 1317 C C . PRO A 1 167 ? -11.781 1.21 4.082 1 70.38 167 PRO A C 1
ATOM 1319 O O . PRO A 1 167 ? -11.625 0.833 5.246 1 70.38 167 PRO A O 1
ATOM 1322 N N . HIS A 1 168 ? -12.25 2.375 3.77 1 82.38 168 HIS A N 1
ATOM 1323 C CA . HIS A 1 168 ? -13.188 3.041 4.672 1 82.38 168 HIS A CA 1
ATOM 1324 C C . HIS A 1 168 ? -14.625 2.701 4.312 1 82.38 168 HIS A C 1
ATOM 1326 O O . HIS A 1 168 ? -14.969 2.586 3.135 1 82.38 168 HIS A O 1
ATOM 1332 N N . ILE A 1 169 ? -15.367 2.41 5.379 1 83.56 169 ILE A N 1
ATOM 1333 C CA . ILE A 1 169 ? -16.734 1.923 5.258 1 83.56 169 ILE A CA 1
ATOM 1334 C C . ILE A 1 169 ? -17.672 2.828 6.055 1 83.56 169 ILE A C 1
ATOM 1336 O O . ILE A 1 169 ? -17.344 3.256 7.164 1 83.56 169 ILE A O 1
ATOM 1340 N N . PRO A 1 170 ? -18.844 3.062 5.367 1 91 170 PRO A N 1
ATOM 1341 C CA . PRO A 1 170 ? -19.828 3.805 6.176 1 91 170 PRO A CA 1
ATOM 1342 C C . PRO A 1 170 ? -20.078 3.154 7.531 1 91 170 PRO A C 1
ATOM 1344 O O . PRO A 1 170 ? -20.266 1.937 7.609 1 91 170 PRO A O 1
ATOM 1347 N N . ASP A 1 171 ? -20.141 3.975 8.57 1 93.62 171 ASP A N 1
ATOM 1348 C CA . ASP A 1 171 ? -20.312 3.463 9.93 1 93.62 171 ASP A CA 1
ATOM 1349 C C . ASP A 1 171 ? -21.578 2.617 10.039 1 93.62 171 ASP A C 1
ATOM 1351 O O . ASP A 1 171 ? -21.594 1.608 10.75 1 93.62 171 ASP A O 1
ATOM 1355 N N . VAL A 1 172 ? -22.516 3.037 9.32 1 92.25 172 VAL A N 1
ATOM 1356 C CA . VAL A 1 172 ? -23.812 2.363 9.414 1 92.25 172 VAL A CA 1
ATOM 1357 C C . VAL A 1 172 ? -23.672 0.928 8.914 1 92.25 172 VAL A C 1
ATOM 1359 O O . VAL A 1 172 ? -24.406 0.039 9.352 1 92.25 172 VAL A O 1
ATOM 1362 N N . GLU A 1 173 ? -22.781 0.713 8.062 1 83.88 173 GLU A N 1
ATOM 1363 C CA . GLU A 1 173 ? -22.562 -0.634 7.543 1 83.88 173 GLU A CA 1
ATOM 1364 C C . GLU A 1 173 ? -21.75 -1.479 8.523 1 83.88 173 GLU A C 1
ATOM 1366 O O . GLU A 1 173 ? -21.641 -2.695 8.359 1 83.88 173 GLU A O 1
ATOM 1371 N N . LEU A 1 174 ? -21.219 -0.89 9.531 1 85.62 174 LEU A N 1
ATOM 1372 C CA . LEU A 1 174 ? -20.453 -1.56 10.578 1 85.62 174 LEU A CA 1
ATOM 1373 C C . LEU A 1 174 ? -21.266 -1.646 11.875 1 85.62 174 LEU A C 1
ATOM 1375 O O . LEU A 1 174 ? -20.703 -1.923 12.938 1 85.62 174 LEU A O 1
ATOM 1379 N N . SER A 1 175 ? -22.562 -1.309 11.734 1 89.12 175 SER A N 1
ATOM 1380 C CA . SER A 1 175 ? -23.5 -1.311 12.852 1 89.12 175 SER A CA 1
ATOM 1381 C C . SER A 1 175 ? -23.281 -0.106 13.758 1 89.12 175 SER A C 1
ATOM 1383 O O . SER A 1 175 ? -23.625 -0.146 14.945 1 89.12 175 SER A O 1
ATOM 1385 N N . GLY A 1 176 ? -22.609 0.855 13.195 1 95.31 176 GLY A N 1
ATOM 1386 C CA . GLY A 1 176 ? -22.531 2.145 13.867 1 95.31 176 GLY A CA 1
ATOM 1387 C C . GLY A 1 176 ? -23.609 3.117 13.414 1 95.31 176 GLY A C 1
ATOM 1388 O O . GLY A 1 176 ? -24.672 2.703 12.961 1 95.31 176 GLY A O 1
ATOM 1389 N N . THR A 1 177 ? -23.344 4.402 13.695 1 96 177 THR A N 1
ATOM 1390 C CA . THR A 1 177 ? -24.312 5.43 13.32 1 96 177 THR A CA 1
ATOM 1391 C C . THR A 1 177 ? -23.672 6.477 12.414 1 96 177 THR A C 1
ATOM 1393 O O . THR A 1 177 ? -22.453 6.672 12.453 1 96 177 THR A O 1
ATOM 1396 N N . ASP A 1 178 ? -24.5 6.992 11.578 1 96.38 178 ASP A N 1
ATOM 1397 C CA . ASP A 1 178 ? -24.078 8.18 10.844 1 96.38 178 ASP A CA 1
ATOM 1398 C C . ASP A 1 178 ? -24.219 9.43 11.711 1 96.38 178 ASP A C 1
ATOM 1400 O O . ASP A 1 178 ? -25.328 9.867 12.016 1 96.38 178 ASP A O 1
ATOM 1404 N N . ASP A 1 179 ? -23.109 10.07 11.953 1 97.38 179 ASP A N 1
ATOM 1405 C CA . ASP A 1 179 ? -23.141 11.125 12.961 1 97.38 179 ASP A CA 1
ATOM 1406 C C . ASP A 1 179 ? -22.891 12.492 12.328 1 97.38 179 ASP A C 1
ATOM 1408 O O . ASP A 1 179 ? -22.5 13.438 13.016 1 97.38 179 ASP A O 1
ATOM 1412 N N . ILE A 1 180 ? -23 12.508 11.023 1 98.06 180 ILE A N 1
ATOM 1413 C CA . ILE A 1 180 ? -23.047 13.812 10.359 1 98.06 180 ILE A CA 1
ATOM 1414 C C . ILE A 1 180 ? -24.438 14.406 10.492 1 98.06 180 ILE A C 1
ATOM 1416 O O . ILE A 1 180 ? -25.375 13.969 9.82 1 98.06 180 ILE A O 1
ATOM 1420 N N . LEU A 1 181 ? -24.594 15.438 11.227 1 97.25 181 LEU A N 1
ATOM 1421 C CA . LEU A 1 181 ? -25.891 15.977 11.609 1 97.25 181 LEU A CA 1
ATOM 1422 C C . LEU A 1 181 ? -26.422 16.922 10.539 1 97.25 181 LEU A C 1
ATOM 1424 O O . LEU A 1 181 ? -27.641 17.016 10.328 1 97.25 181 LEU A O 1
ATOM 1428 N N . GLU A 1 182 ? -25.625 17.703 10.023 1 97.12 182 GLU A N 1
ATOM 1429 C CA . GLU A 1 182 ? -25.922 18.672 8.961 1 97.12 182 GLU A CA 1
ATOM 1430 C C . GLU A 1 182 ? -24.75 18.797 7.996 1 97.12 182 GLU A C 1
ATOM 1432 O O . GLU A 1 182 ? -23.594 18.734 8.406 1 97.12 182 GLU A O 1
ATOM 1437 N N . PHE A 1 183 ? -25.109 18.938 6.738 1 97.94 183 PHE A N 1
ATOM 1438 C CA . PHE A 1 183 ? -24.031 19.094 5.773 1 97.94 183 PHE A CA 1
ATOM 1439 C C . PHE A 1 183 ? -24.516 19.859 4.547 1 97.94 183 PHE A C 1
ATOM 1441 O O . PHE A 1 183 ? -25.719 20.062 4.367 1 97.94 183 PHE A O 1
ATOM 1448 N N . GLY A 1 184 ? -23.656 20.391 3.787 1 97.5 184 GLY A N 1
ATOM 1449 C CA . GLY A 1 184 ? -23.844 21.062 2.512 1 97.5 184 GLY A CA 1
ATOM 1450 C C . GLY A 1 184 ? -22.562 21.297 1.756 1 97.5 184 GLY A C 1
ATOM 1451 O O . GLY A 1 184 ? -21.5 20.828 2.168 1 97.5 184 GLY A O 1
ATOM 1452 N N . GLY A 1 185 ? -22.719 21.906 0.586 1 97.69 185 GLY A N 1
ATOM 1453 C CA . GLY A 1 185 ? -21.516 22.156 -0.19 1 97.69 185 GLY A CA 1
ATOM 1454 C C . GLY A 1 185 ? -21.797 22.844 -1.511 1 97.69 185 GLY A C 1
ATOM 1455 O O . GLY A 1 185 ? -22.953 23.156 -1.827 1 97.69 185 GLY A O 1
ATOM 1456 N N . LEU A 1 186 ? -20.719 23.125 -2.133 1 97.69 186 LEU A N 1
ATOM 1457 C CA . LEU A 1 186 ? -20.75 23.781 -3.438 1 97.69 186 LEU A CA 1
ATOM 1458 C C . LEU A 1 186 ? -19.547 23.375 -4.273 1 97.69 186 LEU A C 1
ATOM 1460 O O . LEU A 1 186 ? -18.422 23.328 -3.77 1 97.69 186 LEU A O 1
ATOM 1464 N N . GLU A 1 187 ? -19.766 22.828 -5.391 1 97.44 187 GLU A N 1
ATOM 1465 C CA . GLU A 1 187 ? -18.703 22.688 -6.375 1 97.44 187 GLU A CA 1
ATOM 1466 C C . GLU A 1 187 ? -18.812 23.734 -7.48 1 97.44 187 GLU A C 1
ATOM 1468 O O . GLU A 1 187 ? -19.844 23.812 -8.164 1 97.44 187 GLU A O 1
ATOM 1473 N N . LYS A 1 188 ? -17.859 24.562 -7.625 1 96.06 188 LYS A N 1
ATOM 1474 C CA . LYS A 1 188 ? -17.844 25.625 -8.625 1 96.06 188 LYS A CA 1
ATOM 1475 C C . LYS A 1 188 ? -16.422 25.875 -9.125 1 96.06 188 LYS A C 1
ATOM 1477 O O . LYS A 1 188 ? -15.5 26.062 -8.32 1 96.06 188 LYS A O 1
ATOM 1482 N N . GLY A 1 189 ? -16.281 25.891 -10.461 1 95.56 189 GLY A N 1
ATOM 1483 C CA . GLY A 1 189 ? -15.008 26.234 -11.055 1 95.56 189 GLY A CA 1
ATOM 1484 C C . GLY A 1 189 ? -13.906 25.25 -10.719 1 95.56 189 GLY A C 1
ATOM 1485 O O . GLY A 1 189 ? -12.758 25.625 -10.508 1 95.56 189 GLY A O 1
ATOM 1486 N N . GLY A 1 190 ? -14.242 24.047 -10.523 1 96.5 190 GLY A N 1
ATOM 1487 C CA . GLY A 1 190 ? -13.242 23.016 -10.25 1 96.5 190 GLY A CA 1
ATOM 1488 C C . GLY A 1 190 ? -12.836 22.953 -8.789 1 96.5 190 GLY A C 1
ATOM 1489 O O . GLY A 1 190 ? -11.844 22.312 -8.445 1 96.5 190 GLY A O 1
ATOM 1490 N N . VAL A 1 191 ? -13.586 23.688 -7.996 1 97.81 191 VAL A N 1
ATOM 1491 C CA . VAL A 1 191 ? -13.32 23.703 -6.559 1 97.81 191 VAL A CA 1
ATOM 1492 C C . VAL A 1 191 ? -14.523 23.141 -5.805 1 97.81 191 VAL A C 1
ATOM 1494 O O . VAL A 1 191 ? -15.664 23.531 -6.059 1 97.81 191 VAL A O 1
ATOM 1497 N N . THR A 1 192 ? -14.227 22.219 -4.926 1 98.31 192 THR A N 1
ATOM 1498 C CA . THR A 1 192 ? -15.266 21.625 -4.098 1 98.31 192 THR A CA 1
ATOM 1499 C C . THR A 1 192 ? -15.141 22.094 -2.648 1 98.31 192 THR A C 1
ATOM 1501 O O . THR A 1 192 ? -14.039 22.109 -2.096 1 98.31 192 THR A O 1
ATOM 1504 N N . VAL A 1 193 ? -16.25 22.531 -2.09 1 98.5 193 VAL A N 1
ATOM 1505 C CA . VAL A 1 193 ? -16.359 22.844 -0.669 1 98.5 193 VAL A CA 1
ATOM 1506 C C . VAL A 1 193 ? -17.422 21.953 -0.022 1 98.5 193 VAL A C 1
ATOM 1508 O O . VAL A 1 193 ? -18.547 21.859 -0.514 1 98.5 193 VAL A O 1
ATOM 1511 N N . ILE A 1 194 ? -17.031 21.297 1.019 1 98.56 194 ILE A N 1
ATOM 1512 C CA . ILE A 1 194 ? -18.016 20.578 1.819 1 98.56 194 ILE A CA 1
ATOM 1513 C C . ILE A 1 194 ? -18.016 21.125 3.244 1 98.56 194 ILE A C 1
ATOM 1515 O O . ILE A 1 194 ? -16.969 21.469 3.789 1 98.56 194 ILE A O 1
ATOM 1519 N N . GLU A 1 195 ? -19.172 21.25 3.818 1 98.38 195 GLU A N 1
ATOM 1520 C CA . GLU A 1 195 ? -19.375 21.688 5.195 1 98.38 195 GLU A CA 1
ATOM 1521 C C . GLU A 1 195 ? -20.203 20.672 5.98 1 98.38 195 GLU A C 1
ATOM 1523 O O . GLU A 1 195 ? -21.141 20.078 5.441 1 98.38 195 GLU A O 1
ATOM 1528 N N . PHE A 1 196 ? -19.766 20.438 7.223 1 98.31 196 PHE A N 1
ATOM 1529 C CA . PHE A 1 196 ? -20.547 19.484 8.008 1 98.31 196 PHE A CA 1
ATOM 1530 C C . PHE A 1 196 ? -20.484 19.828 9.492 1 98.31 196 PHE A C 1
ATOM 1532 O O . PHE A 1 196 ? -19.594 20.562 9.922 1 98.31 196 PHE A O 1
ATOM 1539 N N . ARG A 1 197 ? -21.469 19.359 10.188 1 97.94 197 ARG A N 1
ATOM 1540 C CA . ARG A 1 197 ? -21.562 19.438 11.641 1 97.94 197 ARG A CA 1
ATOM 1541 C C . ARG A 1 197 ? -21.688 18.062 12.266 1 97.94 197 ARG A C 1
ATOM 1543 O O . ARG A 1 197 ? -22.453 17.219 11.773 1 97.94 197 ARG A O 1
ATOM 1550 N N . ARG A 1 198 ? -20.922 17.828 13.227 1 96.94 198 ARG A N 1
ATOM 1551 C CA . ARG A 1 198 ? -21.047 16.609 14.008 1 96.94 198 ARG A CA 1
ATOM 1552 C C . ARG A 1 198 ? -20.75 16.859 15.477 1 96.94 198 ARG A C 1
ATOM 1554 O O . ARG A 1 198 ? -20.188 17.906 15.836 1 96.94 198 ARG A O 1
ATOM 1561 N N . ARG A 1 199 ? -21.219 15.977 16.312 1 97.25 199 ARG A N 1
ATOM 1562 C CA . ARG A 1 199 ? -20.922 16.125 17.734 1 97.25 199 ARG A CA 1
ATOM 1563 C C . ARG A 1 199 ? -19.438 15.898 18 1 97.25 199 ARG A C 1
ATOM 1565 O O . ARG A 1 199 ? -18.766 15.141 17.281 1 97.25 199 ARG A O 1
ATOM 1572 N N . LEU A 1 200 ? -18.969 16.594 19.031 1 96.88 200 LEU A N 1
ATOM 1573 C CA . LEU A 1 200 ? -17.594 16.375 19.469 1 96.88 200 LEU A CA 1
ATOM 1574 C C . LEU A 1 200 ? -17.422 14.945 20 1 96.88 200 LEU A C 1
ATOM 1576 O O . LEU A 1 200 ? -16.422 14.297 19.719 1 96.88 200 LEU A O 1
ATOM 1580 N N . ASP A 1 201 ? -18.281 14.586 20.688 1 97 201 ASP A N 1
ATOM 1581 C CA . ASP A 1 201 ? -18.391 13.195 21.125 1 97 201 ASP A CA 1
ATOM 1582 C C . ASP A 1 201 ? -19.703 12.57 20.641 1 97 201 ASP A C 1
ATOM 1584 O O . ASP A 1 201 ? -20.766 12.883 21.172 1 97 201 ASP A O 1
ATOM 1588 N N . THR A 1 202 ? -19.609 11.664 19.672 1 96.75 202 THR A N 1
ATOM 1589 C CA . THR A 1 202 ? -20.812 11.117 19.047 1 96.75 202 THR A CA 1
ATOM 1590 C C . THR A 1 202 ? -21.312 9.883 19.797 1 96.75 202 THR A C 1
ATOM 1592 O O . THR A 1 202 ? -22.453 9.477 19.641 1 96.75 202 THR A O 1
ATOM 1595 N N . GLY A 1 203 ? -20.375 9.258 20.531 1 95.31 203 GLY A N 1
ATOM 1596 C CA . GLY A 1 203 ? -20.703 8.031 21.234 1 95.31 203 GLY A CA 1
ATOM 1597 C C . GLY A 1 203 ? -20.609 6.797 20.359 1 95.31 203 GLY A C 1
ATOM 1598 O O . GLY A 1 203 ? -20.766 5.672 20.844 1 95.31 203 GLY A O 1
ATOM 1599 N N . ASP A 1 204 ? -20.375 7.023 19.125 1 95.94 204 ASP A N 1
ATOM 1600 C CA . ASP A 1 204 ? -20.25 5.93 18.156 1 95.94 204 ASP A CA 1
ATOM 1601 C C . ASP A 1 204 ? -18.859 5.289 18.25 1 95.94 204 ASP A C 1
ATOM 1603 O O . ASP A 1 204 ? -17.844 5.988 18.281 1 95.94 204 ASP A O 1
ATOM 1607 N N . GLU A 1 205 ? -18.797 3.961 18.25 1 93.5 205 GLU A N 1
ATOM 1608 C CA . GLU A 1 205 ? -17.547 3.23 18.391 1 93.5 205 GLU A CA 1
ATOM 1609 C C . GLU A 1 205 ? -16.625 3.49 17.203 1 93.5 205 GLU A C 1
ATOM 1611 O O . GLU A 1 205 ? -15.398 3.338 17.312 1 93.5 205 GLU A O 1
ATOM 1616 N N . PHE A 1 206 ? -17.141 3.865 16.109 1 93.94 206 PHE A N 1
ATOM 1617 C CA . PHE A 1 206 ? -16.359 4.07 14.898 1 93.94 206 PHE A CA 1
ATOM 1618 C C . PHE A 1 206 ? -16.031 5.547 14.711 1 93.94 206 PHE A C 1
ATOM 1620 O O . PHE A 1 206 ? -15.5 5.941 13.672 1 93.94 206 PHE A O 1
ATOM 1627 N N . ASP A 1 207 ? -16.422 6.375 15.695 1 95.12 207 ASP A N 1
ATOM 1628 C CA . ASP A 1 207 ? -16.016 7.773 15.773 1 95.12 207 ASP A CA 1
ATOM 1629 C C . ASP A 1 207 ? -15.016 8 16.906 1 95.12 207 ASP A C 1
ATOM 1631 O O . ASP A 1 207 ? -14.867 7.148 17.781 1 95.12 207 ASP A O 1
ATOM 1635 N N . ARG A 1 208 ? -14.281 9.086 16.766 1 94 208 ARG A N 1
ATOM 1636 C CA . ARG A 1 208 ? -13.352 9.492 17.812 1 94 208 ARG A CA 1
ATOM 1637 C C . ARG A 1 208 ? -13.828 10.773 18.5 1 94 208 ARG A C 1
ATOM 1639 O O . ARG A 1 208 ? -14.297 11.695 17.828 1 94 208 ARG A O 1
ATOM 1646 N N . ALA A 1 209 ? -13.734 10.727 19.797 1 94.44 209 ALA A N 1
ATOM 1647 C CA . ALA A 1 209 ? -14.062 11.953 20.516 1 94.44 209 ALA A CA 1
ATOM 1648 C C . ALA A 1 209 ? -13.008 13.031 20.281 1 94.44 209 ALA A C 1
ATOM 1650 O O . ALA A 1 209 ? -11.805 12.742 20.281 1 94.44 209 ALA A O 1
ATOM 1651 N N . ILE A 1 210 ? -13.484 14.211 20.031 1 94.44 210 ILE A N 1
ATOM 1652 C CA . ILE A 1 210 ? -12.609 15.336 19.75 1 94.44 210 ILE A CA 1
ATOM 1653 C C . ILE A 1 210 ? -12.656 16.328 20.922 1 94.44 210 ILE A C 1
ATOM 1655 O O . ILE A 1 210 ? -13.742 16.734 21.344 1 94.44 210 ILE A O 1
ATOM 1659 N N . THR A 1 211 ? -11.523 16.656 21.391 1 91.38 211 THR A N 1
ATOM 1660 C CA . THR A 1 211 ? -11.414 17.625 22.484 1 91.38 211 THR A CA 1
ATOM 1661 C C . THR A 1 211 ? -10.797 18.922 22 1 91.38 211 THR A C 1
ATOM 1663 O O . THR A 1 211 ? -9.586 19 21.766 1 91.38 211 THR A O 1
ATOM 1666 N N . PRO A 1 212 ? -11.633 19.953 21.984 1 89.5 212 PRO A N 1
ATOM 1667 C CA . PRO A 1 212 ? -11.062 21.234 21.562 1 89.5 212 PRO A CA 1
ATOM 1668 C C . PRO A 1 212 ? -9.898 21.688 22.438 1 89.5 212 PRO A C 1
ATOM 1670 O O . PRO A 1 212 ? -9.945 21.516 23.656 1 89.5 212 PRO A O 1
ATOM 1673 N N . GLY A 1 213 ? -8.867 22.219 21.828 1 84.75 213 GLY A N 1
ATOM 1674 C CA . GLY A 1 213 ? -7.684 22.656 22.562 1 84.75 213 GLY A CA 1
ATOM 1675 C C . GLY A 1 213 ? -6.555 21.656 22.5 1 84.75 213 GLY A C 1
ATOM 1676 O O . GLY A 1 213 ? -5.402 21.984 22.797 1 84.75 213 GLY A O 1
ATOM 1677 N N . GLU A 1 214 ? -6.926 20.5 22.156 1 85.62 214 GLU A N 1
ATOM 1678 C CA . GLU A 1 214 ? -5.91 19.469 22 1 85.62 214 GLU A CA 1
ATOM 1679 C C . GLU A 1 214 ? -5.539 19.266 20.531 1 85.62 214 GLU A C 1
ATOM 1681 O O . GLU A 1 214 ? -6.316 19.594 19.641 1 85.62 214 GLU A O 1
ATOM 1686 N N . ASP A 1 215 ? -4.316 18.75 20.375 1 84.56 215 ASP A N 1
ATOM 1687 C CA . ASP A 1 215 ? -3.896 18.406 19.031 1 84.56 215 ASP A CA 1
ATOM 1688 C C . ASP A 1 215 ? -4.766 17.297 18.438 1 84.56 215 ASP A C 1
ATOM 1690 O O . ASP A 1 215 ? -5.078 16.312 19.141 1 84.56 215 ASP A O 1
ATOM 1694 N N . LEU A 1 216 ? -5.168 17.562 17.25 1 91.62 216 LEU A N 1
ATOM 1695 C CA . LEU A 1 216 ? -5.977 16.578 16.547 1 91.62 216 LEU A CA 1
ATOM 1696 C C . LEU A 1 216 ? -5.211 16 15.352 1 91.62 216 LEU A C 1
ATOM 1698 O O . LEU A 1 216 ? -5.152 16.609 14.289 1 91.62 216 LEU A O 1
ATOM 1702 N N . PRO A 1 217 ? -4.645 14.758 15.539 1 92.31 217 PRO A N 1
ATOM 1703 C CA . PRO A 1 217 ? -4.023 14.117 14.383 1 92.31 217 PRO A CA 1
ATOM 1704 C C . PRO A 1 217 ? -5.035 13.766 13.289 1 92.31 217 PRO A C 1
ATOM 1706 O O . PRO A 1 217 ? -6.113 13.242 13.594 1 92.31 217 PRO A O 1
ATOM 1709 N N . ILE A 1 218 ? -4.609 14.086 12.062 1 94.75 218 ILE A N 1
ATOM 1710 C CA . ILE A 1 218 ? -5.543 13.812 10.977 1 94.75 218 ILE A CA 1
ATOM 1711 C C . ILE A 1 218 ? -4.801 13.188 9.797 1 94.75 218 ILE A C 1
ATOM 1713 O O . ILE A 1 218 ? -3.574 13.273 9.711 1 94.75 218 ILE A O 1
ATOM 1717 N N . ILE A 1 219 ? -5.547 12.445 8.992 1 93.12 219 ILE A N 1
ATOM 1718 C CA . ILE A 1 219 ? -5.203 12.133 7.609 1 93.12 219 ILE A CA 1
ATOM 1719 C C . ILE A 1 219 ? -6.215 12.789 6.668 1 93.12 219 ILE A C 1
ATOM 1721 O O . ILE A 1 219 ? -7.332 13.109 7.074 1 93.12 219 ILE A O 1
ATOM 1725 N N . TRP A 1 220 ? -5.777 13.086 5.488 1 95.06 220 TRP A N 1
ATOM 1726 C CA . TRP A 1 220 ? -6.684 13.719 4.535 1 95.06 220 TRP A CA 1
ATOM 1727 C C . TRP A 1 220 ? -6.328 13.32 3.105 1 95.06 220 TRP A C 1
ATOM 1729 O O . TRP A 1 220 ? -5.211 12.875 2.838 1 95.06 220 TRP A O 1
ATOM 1739 N N . SER A 1 221 ? -7.34 13.406 2.236 1 95.25 221 SER A N 1
ATOM 1740 C CA . SER A 1 221 ? -7.102 13.031 0.847 1 95.25 221 SER A CA 1
ATOM 1741 C C . SER A 1 221 ? -8.094 13.711 -0.089 1 95.25 221 SER A C 1
ATOM 1743 O O . SER A 1 221 ? -9.125 14.211 0.354 1 95.25 221 SER A O 1
ATOM 1745 N N . ILE A 1 222 ? -7.707 13.836 -1.349 1 96.56 222 ILE A N 1
ATOM 1746 C CA . ILE A 1 222 ? -8.492 14.43 -2.426 1 96.56 222 ILE A CA 1
ATOM 1747 C C . ILE A 1 222 ? -8.555 13.469 -3.611 1 96.56 222 ILE A C 1
ATOM 1749 O O . ILE A 1 222 ? -7.551 12.844 -3.967 1 96.56 222 ILE A O 1
ATOM 1753 N N . SER A 1 223 ? -9.719 13.359 -4.133 1 94.88 223 SER A N 1
ATOM 1754 C CA . SER A 1 223 ? -9.898 12.531 -5.324 1 94.88 223 SER A CA 1
ATOM 1755 C C . SER A 1 223 ? -10.57 13.32 -6.445 1 94.88 223 SER A C 1
ATOM 1757 O O . SER A 1 223 ? -11.359 14.227 -6.184 1 94.88 223 SER A O 1
ATOM 1759 N N . ARG A 1 224 ? -10.367 12.984 -7.73 1 92.62 224 ARG A N 1
ATOM 1760 C CA . ARG A 1 224 ? -11.07 13.531 -8.883 1 92.62 224 ARG A CA 1
ATOM 1761 C C . ARG A 1 224 ? -12.406 12.82 -9.094 1 92.62 224 ARG A C 1
ATOM 1763 O O . ARG A 1 224 ? -13.266 13.32 -9.82 1 92.62 224 ARG A O 1
ATOM 1770 N N . SER A 1 225 ? -12.477 11.656 -8.445 1 89 225 SER A N 1
ATOM 1771 C CA . SER A 1 225 ? -13.68 10.859 -8.641 1 89 225 SER A CA 1
ATOM 1772 C C . SER A 1 225 ? -14.812 11.352 -7.746 1 89 225 SER A C 1
ATOM 1774 O O . SER A 1 225 ? -14.594 11.703 -6.586 1 89 225 SER A O 1
ATOM 1776 N N . GLU A 1 226 ? -16.031 11.227 -8.289 1 90.75 226 GLU A N 1
ATOM 1777 C CA . GLU A 1 226 ? -17.219 11.531 -7.484 1 90.75 226 GLU A CA 1
ATOM 1778 C C . GLU A 1 226 ? -17.688 10.297 -6.715 1 90.75 226 GLU A C 1
ATOM 1780 O O . GLU A 1 226 ? -18.547 10.406 -5.828 1 90.75 226 GLU A O 1
ATOM 1785 N N . ASP A 1 227 ? -17.125 9.219 -7.094 1 85.25 227 ASP A N 1
ATOM 1786 C CA . ASP A 1 227 ? -17.453 7.98 -6.391 1 85.25 227 ASP A CA 1
ATOM 1787 C C . ASP A 1 227 ? -16.656 7.871 -5.086 1 85.25 227 ASP A C 1
ATOM 1789 O O . ASP A 1 227 ? -15.438 7.719 -5.102 1 85.25 227 ASP A O 1
ATOM 1793 N N . LEU A 1 228 ? -17.375 7.84 -3.965 1 88.5 228 LEU A N 1
ATOM 1794 C CA . LEU A 1 228 ? -16.75 7.871 -2.646 1 88.5 228 LEU A CA 1
ATOM 1795 C C . LEU A 1 228 ? -16 6.57 -2.369 1 88.5 228 LEU A C 1
ATOM 1797 O O . LEU A 1 228 ? -15.219 6.496 -1.424 1 88.5 228 LEU A O 1
ATOM 1801 N N . LYS A 1 229 ? -16.203 5.637 -3.188 1 77.56 229 LYS A N 1
ATOM 1802 C CA . LYS A 1 229 ? -15.539 4.348 -2.992 1 77.56 229 LYS A CA 1
ATOM 1803 C C . LYS A 1 229 ? -14.203 4.297 -3.727 1 77.56 229 LYS A C 1
ATOM 1805 O O . LYS A 1 229 ? -13.398 3.396 -3.49 1 77.56 229 LYS A O 1
ATOM 1810 N N . GLN A 1 230 ? -14.047 5.277 -4.57 1 78.31 230 GLN A N 1
ATOM 1811 C CA . GLN A 1 230 ? -12.781 5.324 -5.301 1 78.31 230 GLN A CA 1
ATOM 1812 C C . GLN A 1 230 ? -11.664 5.871 -4.426 1 78.31 230 GLN A C 1
ATOM 1814 O O . GLN A 1 230 ? -11.906 6.668 -3.516 1 78.31 230 GLN A O 1
ATOM 1819 N N . ILE A 1 231 ? -10.477 5.484 -4.742 1 80.38 231 ILE A N 1
ATOM 1820 C CA . ILE A 1 231 ? -9.32 5.918 -3.965 1 80.38 231 ILE A CA 1
ATOM 1821 C C . ILE A 1 231 ? -8.969 7.359 -4.332 1 80.38 231 ILE A C 1
ATOM 1823 O O . ILE A 1 231 ? -9.344 7.844 -5.398 1 80.38 231 ILE A O 1
ATOM 1827 N N . HIS A 1 232 ? -8.242 7.945 -3.441 1 88.62 232 HIS A N 1
ATOM 1828 C CA . HIS A 1 232 ? -7.707 9.273 -3.709 1 88.62 232 HIS A CA 1
ATOM 1829 C C . HIS A 1 232 ? -6.637 9.234 -4.793 1 88.62 232 HIS A C 1
ATOM 1831 O O . HIS A 1 232 ? -5.863 8.273 -4.867 1 88.62 232 HIS A O 1
ATOM 1837 N N . ASP A 1 233 ? -6.613 10.25 -5.637 1 86 233 ASP A N 1
ATOM 1838 C CA . ASP A 1 233 ? -5.656 10.25 -6.738 1 86 233 ASP A CA 1
ATOM 1839 C C . ASP A 1 233 ? -5.121 11.656 -7.004 1 86 233 ASP A C 1
ATOM 1841 O O . ASP A 1 233 ? -4.426 11.883 -7.996 1 86 233 ASP A O 1
ATOM 1845 N N . VAL A 1 234 ? -5.484 12.617 -6.137 1 92.06 234 VAL A N 1
ATOM 1846 C CA . VAL A 1 234 ? -4.961 13.969 -6.277 1 92.06 234 VAL A CA 1
ATOM 1847 C C . VAL A 1 234 ? -3.893 14.227 -5.219 1 92.06 234 VAL A C 1
ATOM 1849 O O . VAL A 1 234 ? -2.766 14.609 -5.543 1 92.06 234 VAL A O 1
ATOM 1852 N N . ALA A 1 235 ? -4.32 14.008 -4.004 1 93 235 ALA A N 1
ATOM 1853 C CA . ALA A 1 235 ? -3.41 14.266 -2.895 1 93 235 ALA A CA 1
ATOM 1854 C C . ALA A 1 235 ? -3.816 13.484 -1.652 1 93 235 ALA A C 1
ATOM 1856 O O . ALA A 1 235 ? -4.98 13.109 -1.5 1 93 235 ALA A O 1
ATOM 1857 N N . ARG A 1 236 ? -2.855 13.219 -0.885 1 90.38 236 ARG A N 1
ATOM 1858 C CA . ARG A 1 236 ? -3.037 12.617 0.433 1 90.38 236 ARG A CA 1
ATOM 1859 C C . ARG A 1 236 ? -1.887 12.984 1.364 1 90.38 236 ARG A C 1
ATOM 1861 O O . ARG A 1 236 ? -0.753 13.172 0.916 1 90.38 236 ARG A O 1
ATOM 1868 N N . ALA A 1 237 ? -2.199 13.133 2.625 1 89.88 237 ALA A N 1
ATOM 1869 C CA . ALA A 1 237 ? -1.143 13.391 3.602 1 89.88 237 ALA A CA 1
ATOM 1870 C C . ALA A 1 237 ? -1.677 13.289 5.027 1 89.88 237 ALA A C 1
ATOM 1872 O O . ALA A 1 237 ? -2.859 13.008 5.234 1 89.88 237 ALA A O 1
ATOM 1873 N N . GLU A 1 238 ? -0.771 13.398 5.902 1 90 238 GLU A N 1
ATOM 1874 C CA . GLU A 1 238 ? -1.091 13.531 7.32 1 90 238 GLU A CA 1
ATOM 1875 C C . GLU A 1 238 ? -1.026 14.992 7.762 1 90 238 GLU A C 1
ATOM 1877 O O . GLU A 1 238 ? -0.378 15.812 7.113 1 90 238 GLU A O 1
ATOM 1882 N N . GLY A 1 239 ? -1.771 15.258 8.805 1 90.62 239 GLY A N 1
ATOM 1883 C CA . GLY A 1 239 ? -1.781 16.594 9.367 1 90.62 239 GLY A CA 1
ATOM 1884 C C . GLY A 1 239 ? -2.16 16.625 10.836 1 90.62 239 GLY A C 1
ATOM 1885 O O . GLY A 1 239 ? -2.379 15.578 11.445 1 90.62 239 GLY A O 1
ATOM 1886 N N . MET A 1 240 ? -2.09 17.859 11.328 1 91.25 240 MET A N 1
ATOM 1887 C CA . MET A 1 240 ? -2.496 18.125 12.711 1 91.25 240 MET A CA 1
ATOM 1888 C C . MET A 1 240 ? -3.291 19.422 12.797 1 91.25 240 MET A C 1
ATOM 1890 O O . MET A 1 240 ? -2.916 20.438 12.188 1 91.25 240 MET A O 1
ATOM 1894 N N . LEU A 1 241 ? -4.395 19.312 13.438 1 90.5 241 LEU A N 1
ATOM 1895 C CA . LEU A 1 241 ? -5.188 20.516 13.688 1 90.5 241 LEU A CA 1
ATOM 1896 C C . LEU A 1 241 ? -5.195 20.859 15.172 1 90.5 241 LEU A C 1
ATOM 1898 O O . LEU A 1 241 ? -5.117 19.969 16.031 1 90.5 241 LEU A O 1
ATOM 1902 N N . ARG A 1 242 ? -5.16 22.047 15.508 1 84 242 ARG A N 1
ATOM 1903 C CA . ARG A 1 242 ? -5.387 22.531 16.875 1 84 242 ARG A CA 1
ATOM 1904 C C . ARG A 1 242 ? -6.727 23.25 16.984 1 84 242 ARG A C 1
ATOM 1906 O O . ARG A 1 242 ? -6.801 24.469 16.781 1 84 242 ARG A O 1
ATOM 1913 N N . LEU A 1 243 ? -7.633 22.375 17.5 1 83.94 243 LEU A N 1
ATOM 1914 C CA . LEU A 1 243 ? -8.992 22.891 17.562 1 83.94 243 LEU A CA 1
ATOM 1915 C C . LEU A 1 243 ? -9.172 23.828 18.75 1 83.94 243 LEU A C 1
ATOM 1917 O O . LEU A 1 243 ? -8.633 23.578 19.828 1 83.94 243 LEU A O 1
ATOM 1921 N N . GLY A 1 244 ? -9.5 25.062 18.641 1 74.12 244 GLY A N 1
ATOM 1922 C CA . GLY A 1 244 ? -9.719 26.016 19.719 1 74.12 244 GLY A CA 1
ATOM 1923 C C . GLY A 1 244 ? -8.961 27.312 19.531 1 74.12 244 GLY A C 1
ATOM 1924 O O . GLY A 1 244 ? -9.234 28.312 20.219 1 74.12 244 GLY A O 1
ATOM 1925 N N . GLU A 1 245 ? -7.977 27.109 18.828 1 66.12 245 GLU A N 1
ATOM 1926 C CA . GLU A 1 245 ? -7.219 28.328 18.594 1 66.12 245 GLU A CA 1
ATOM 1927 C C . GLU A 1 245 ? -7.789 29.125 17.422 1 66.12 245 GLU A C 1
ATOM 1929 O O . GLU A 1 245 ? -8.164 28.547 16.391 1 66.12 245 GLU A O 1
ATOM 1934 N N . GLU A 1 246 ? -8.117 30.312 17.875 1 65.44 246 GLU A N 1
ATOM 1935 C CA . GLU A 1 246 ? -8.477 31.219 16.781 1 65.44 246 GLU A CA 1
ATOM 1936 C C . GLU A 1 246 ? -7.281 31.469 15.859 1 65.44 246 GLU A C 1
ATOM 1938 O O . GLU A 1 246 ? -6.176 31.734 16.328 1 65.44 246 GLU A O 1
ATOM 1943 N N . THR A 1 247 ? -7.406 30.859 14.711 1 64.75 247 THR A N 1
ATOM 1944 C CA . THR A 1 247 ? -6.301 31.062 13.773 1 64.75 247 THR A CA 1
ATOM 1945 C C . THR A 1 247 ? -6.676 32.094 12.711 1 64.75 247 THR A C 1
ATOM 1947 O O . THR A 1 247 ? -7.859 32.312 12.453 1 64.75 247 THR A O 1
ATOM 1950 N N . ALA A 1 248 ? -5.609 32.938 12.391 1 58.34 248 ALA A N 1
ATOM 1951 C CA . ALA A 1 248 ? -5.832 33.906 11.305 1 58.34 248 ALA A CA 1
ATOM 1952 C C . ALA A 1 248 ? -6.164 33.156 10 1 58.34 248 ALA A C 1
ATOM 1954 O O . ALA A 1 248 ? -5.684 32.062 9.766 1 58.34 248 ALA A O 1
ATOM 1955 N N . GLY A 1 249 ? -7.211 33.5 9.312 1 60.59 249 GLY A N 1
ATOM 1956 C CA . GLY A 1 249 ? -7.551 33 7.98 1 60.59 249 GLY A CA 1
ATOM 1957 C C . GLY A 1 249 ? -6.352 32.906 7.059 1 60.59 249 GLY A C 1
ATOM 1958 O O . GLY A 1 249 ? -5.207 33.031 7.5 1 60.59 249 GLY A O 1
ATOM 1959 N N . PRO A 1 250 ? -6.496 32.5 5.809 1 59.25 250 PRO A N 1
ATOM 1960 C CA . PRO A 1 250 ? -5.414 32.406 4.828 1 59.25 250 PRO A CA 1
ATOM 1961 C C . PRO A 1 250 ? -4.617 33.719 4.727 1 59.25 250 PRO A C 1
ATOM 1963 O O . PRO A 1 250 ? -5.203 34.781 4.555 1 59.25 250 PRO A O 1
ATOM 1966 N N . SER A 1 251 ? -3.75 33.969 5.742 1 57.78 251 SER A N 1
ATOM 1967 C CA . SER A 1 251 ? -3.004 35.219 5.668 1 57.78 251 SER A CA 1
ATOM 1968 C C . SER A 1 251 ? -1.749 35.062 4.816 1 57.78 251 SER A C 1
ATOM 1970 O O . SER A 1 251 ? -1.247 33.969 4.637 1 57.78 251 SER A O 1
ATOM 1972 N N . ALA A 1 252 ? -1.438 36.219 4.125 1 58.47 252 ALA A N 1
ATOM 1973 C CA . ALA A 1 252 ? -0.168 36.281 3.406 1 58.47 252 ALA A CA 1
ATOM 1974 C C . ALA A 1 252 ? 0.979 35.781 4.277 1 58.47 252 ALA A C 1
ATOM 1976 O O . ALA A 1 252 ? 1.033 36.094 5.477 1 58.47 252 ALA A O 1
ATOM 1977 N N . THR A 1 253 ? 1.714 34.781 3.779 1 68.56 253 THR A N 1
ATOM 1978 C CA . THR A 1 253 ? 2.812 34.156 4.496 1 68.56 253 THR A CA 1
ATOM 1979 C C . THR A 1 253 ? 3.926 35.156 4.781 1 68.56 253 THR A C 1
ATOM 1981 O O . THR A 1 253 ? 4.457 35.781 3.861 1 68.56 253 THR A O 1
ATOM 1984 N N . ALA A 1 254 ? 4.066 35.531 6.035 1 77.81 254 ALA A N 1
ATOM 1985 C CA . ALA A 1 254 ? 5.184 36.375 6.469 1 77.81 254 ALA A CA 1
ATOM 1986 C C . ALA A 1 254 ? 6.52 35.688 6.168 1 77.81 254 ALA A C 1
ATOM 1988 O O . ALA A 1 254 ? 6.594 34.469 6.043 1 77.81 254 ALA A O 1
ATOM 1989 N N . PRO A 1 255 ? 7.516 36.594 5.898 1 86.56 255 PRO A N 1
ATOM 1990 C CA . PRO A 1 255 ? 8.844 36 5.727 1 86.56 255 PRO A CA 1
ATOM 1991 C C . PRO A 1 255 ? 9.289 35.188 6.945 1 86.56 255 PRO A C 1
ATOM 1993 O O . PRO A 1 255 ? 8.969 35.562 8.078 1 86.56 255 PRO A O 1
ATOM 1996 N N . LEU A 1 256 ? 10.031 34.25 6.703 1 89.81 256 LEU A N 1
ATOM 1997 C CA . LEU A 1 256 ? 10.508 33.375 7.781 1 89.81 256 LEU A CA 1
ATOM 1998 C C . LEU A 1 256 ? 11.719 34 8.469 1 89.81 256 LEU A C 1
ATOM 2000 O O . LEU A 1 256 ? 12.578 34.594 7.809 1 89.81 256 LEU A O 1
ATOM 2004 N N . SER A 1 257 ? 11.711 33.812 9.75 1 91.31 257 SER A N 1
ATOM 2005 C CA . SER A 1 257 ? 12.875 34.25 10.516 1 91.31 257 SER A CA 1
ATOM 2006 C C . SER A 1 257 ? 14.078 33.344 10.258 1 91.31 257 SER A C 1
ATOM 2008 O O . SER A 1 257 ? 13.945 32.281 9.664 1 91.31 257 SER A O 1
ATOM 2010 N N . ALA A 1 258 ? 15.234 33.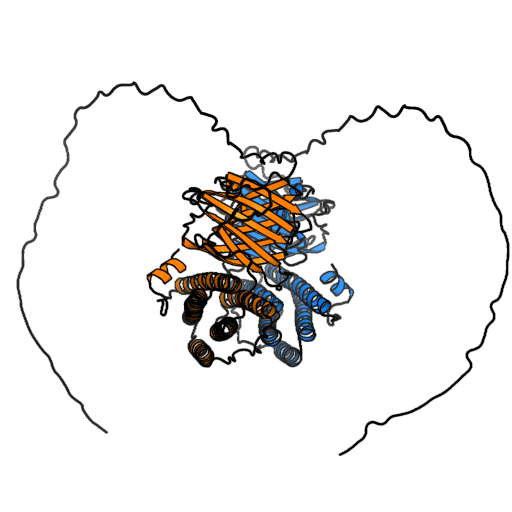812 10.672 1 92.31 258 ALA A N 1
ATOM 2011 C CA . ALA A 1 258 ? 16.453 33 10.539 1 92.31 258 ALA A CA 1
ATOM 2012 C C . ALA A 1 258 ? 16.344 31.688 11.297 1 92.31 258 ALA A C 1
ATOM 2014 O O . ALA A 1 258 ? 16.797 30.656 10.812 1 92.31 258 ALA A O 1
ATOM 2015 N N . ALA A 1 259 ? 15.742 31.812 12.422 1 92.38 259 ALA A N 1
ATOM 2016 C CA . ALA A 1 259 ? 15.562 30.625 13.242 1 92.38 259 ALA A CA 1
ATOM 2017 C C . ALA A 1 259 ? 14.641 29.609 12.555 1 92.38 259 ALA A C 1
ATOM 2019 O O . ALA A 1 259 ? 14.875 28.406 12.617 1 92.38 259 ALA A O 1
ATOM 2020 N N . GLN A 1 260 ? 13.656 30.109 11.922 1 92.31 260 GLN A N 1
ATOM 2021 C CA . GLN A 1 260 ? 12.711 29.25 11.219 1 92.31 260 GLN A CA 1
ATOM 2022 C C . GLN A 1 260 ? 13.352 28.609 9.992 1 92.31 260 GLN A C 1
ATOM 2024 O O . GLN A 1 260 ? 13.094 27.453 9.688 1 92.31 260 GLN A O 1
ATOM 2029 N N . LEU A 1 261 ? 14.172 29.375 9.336 1 93.5 261 LEU A N 1
ATOM 2030 C CA . LEU A 1 261 ? 14.891 28.844 8.188 1 93.5 261 LEU A CA 1
ATOM 2031 C C . LEU A 1 261 ? 15.852 27.734 8.602 1 93.5 261 LEU A C 1
ATOM 2033 O O . LEU A 1 261 ? 15.93 26.688 7.949 1 93.5 261 LEU A O 1
ATOM 2037 N N . GLN A 1 262 ? 16.531 27.984 9.664 1 92.81 262 GLN A N 1
ATOM 2038 C CA . GLN A 1 262 ? 17.453 26.984 10.18 1 92.81 262 GLN A CA 1
ATOM 2039 C C . GLN A 1 262 ? 16.703 25.719 10.641 1 92.81 262 GLN A C 1
ATOM 2041 O O . GLN A 1 262 ? 17.172 24.609 10.43 1 92.81 262 GLN A O 1
ATOM 2046 N N . GLY A 1 263 ? 15.594 25.953 11.297 1 94.06 263 GLY A N 1
ATOM 2047 C CA . GLY A 1 263 ? 14.773 24.844 11.727 1 94.06 263 GLY A CA 1
ATOM 2048 C C . GLY A 1 263 ? 14.273 23.984 10.578 1 94.06 263 GLY A C 1
ATOM 2049 O O . GLY A 1 263 ? 14.266 22.75 10.664 1 94.06 263 GLY A O 1
ATOM 2050 N N . MET A 1 264 ? 13.891 24.609 9.547 1 94.62 264 MET A N 1
ATOM 2051 C CA . MET A 1 264 ? 13.391 23.906 8.367 1 94.62 264 MET A CA 1
ATOM 2052 C C . MET A 1 264 ? 14.5 23.062 7.738 1 94.62 264 MET A C 1
ATOM 2054 O O . MET A 1 264 ? 14.266 21.922 7.352 1 94.62 264 MET A O 1
ATOM 2058 N N . ALA A 1 265 ? 15.664 23.625 7.641 1 94.62 265 ALA A N 1
ATOM 2059 C CA . ALA A 1 265 ? 16.812 22.906 7.105 1 94.62 265 ALA A CA 1
ATOM 2060 C C . ALA A 1 265 ? 17.156 21.703 7.984 1 94.62 265 ALA A C 1
ATOM 2062 O O . ALA A 1 265 ? 17.469 20.625 7.477 1 94.62 265 ALA A O 1
ATOM 2063 N N . PHE A 1 266 ? 17.109 21.953 9.281 1 95.69 266 PHE A N 1
ATOM 2064 C CA . PHE A 1 266 ? 17.422 20.891 10.234 1 95.69 266 PHE A CA 1
ATOM 2065 C C . PHE A 1 266 ? 16.422 19.75 10.109 1 95.69 266 PHE A C 1
ATOM 2067 O O . PHE A 1 266 ? 16.812 18.578 10.055 1 95.69 266 PHE A O 1
ATOM 2074 N N . ILE A 1 267 ? 15.102 20.078 10.031 1 96.81 267 ILE A N 1
ATOM 2075 C CA . ILE A 1 267 ? 14.062 19.062 9.953 1 96.81 267 ILE A CA 1
ATOM 2076 C C . ILE A 1 267 ? 14.195 18.281 8.648 1 96.81 267 ILE A C 1
ATOM 2078 O O . ILE A 1 267 ? 14.039 17.062 8.625 1 96.81 267 ILE A O 1
ATOM 2082 N N . LEU A 1 268 ? 14.477 18.938 7.543 1 97.06 268 LEU A N 1
ATOM 2083 C CA . LEU A 1 268 ? 14.688 18.266 6.266 1 97.06 268 LEU A CA 1
ATOM 2084 C C . LEU A 1 268 ? 15.828 17.25 6.367 1 97.06 268 LEU A C 1
ATOM 2086 O O . LEU A 1 268 ? 15.68 16.109 5.934 1 97.06 268 LEU A O 1
ATOM 2090 N N . GLU A 1 269 ? 16.906 17.672 6.969 1 96.94 269 GLU A N 1
ATOM 2091 C CA . GLU A 1 269 ? 18.062 16.781 7.098 1 96.94 269 GLU A CA 1
ATOM 2092 C C . GLU A 1 269 ? 17.766 15.602 8.023 1 96.94 269 GLU A C 1
ATOM 2094 O O . GLU A 1 269 ? 18.25 14.492 7.801 1 96.94 269 GLU A O 1
ATOM 2099 N N . GLU A 1 270 ? 17.047 15.914 9.008 1 97.75 270 GLU A N 1
ATOM 2100 C CA . GLU A 1 270 ? 16.672 14.852 9.93 1 97.75 270 GLU A CA 1
ATOM 2101 C C . GLU A 1 270 ? 15.828 13.781 9.234 1 97.75 270 GLU A C 1
ATOM 2103 O O . GLU A 1 270 ? 16.047 12.586 9.438 1 97.75 270 GLU A O 1
ATOM 2108 N N . GLU A 1 271 ? 14.844 14.219 8.414 1 97.62 271 GLU A N 1
ATOM 2109 C CA . GLU A 1 271 ? 14.047 13.273 7.648 1 97.62 271 GLU A CA 1
ATOM 2110 C C . GLU A 1 271 ? 14.914 12.477 6.676 1 97.62 271 GLU A C 1
ATOM 2112 O O . GLU A 1 271 ? 14.719 11.273 6.508 1 97.62 271 GLU A O 1
ATOM 2117 N N . ARG A 1 272 ? 15.852 13.141 6.062 1 97.31 272 ARG A N 1
ATOM 2118 C CA . ARG A 1 272 ? 16.766 12.469 5.145 1 97.31 272 ARG A CA 1
ATOM 2119 C C . ARG A 1 272 ? 17.641 11.453 5.875 1 97.31 272 ARG A C 1
ATOM 2121 O O . ARG A 1 272 ? 17.859 10.352 5.375 1 97.31 272 ARG A O 1
ATOM 2128 N N . MET A 1 273 ? 18.094 11.875 6.977 1 97.75 273 MET A N 1
ATOM 2129 C CA . MET A 1 273 ? 18.922 10.992 7.785 1 97.75 273 MET A CA 1
ATOM 2130 C C . MET A 1 273 ? 18.141 9.75 8.211 1 97.75 273 MET A C 1
ATOM 2132 O O . MET A 1 273 ? 18.656 8.633 8.141 1 97.75 273 MET A O 1
ATOM 2136 N N . ALA A 1 274 ? 16.906 9.945 8.688 1 98.25 274 ALA A N 1
ATOM 2137 C CA . ALA A 1 274 ? 16.047 8.82 9.07 1 98.25 274 ALA A CA 1
ATOM 2138 C C . ALA A 1 274 ? 15.883 7.844 7.91 1 98.25 274 ALA A C 1
ATOM 2140 O O . ALA A 1 274 ? 16.094 6.637 8.07 1 98.25 274 ALA A O 1
ATOM 2141 N N . ARG A 1 275 ? 15.523 8.359 6.758 1 97.12 275 ARG A N 1
ATOM 2142 C CA . ARG A 1 275 ? 15.359 7.535 5.566 1 97.12 275 ARG A CA 1
ATOM 2143 C C . ARG A 1 275 ? 16.609 6.715 5.285 1 97.12 275 ARG A C 1
ATOM 2145 O O . ARG A 1 275 ? 16.531 5.504 5.07 1 97.12 275 ARG A O 1
ATOM 2152 N N . ASP A 1 276 ? 17.781 7.391 5.285 1 96.88 276 ASP A N 1
ATOM 2153 C CA . ASP A 1 276 ? 19.047 6.727 4.965 1 96.88 276 ASP A CA 1
ATOM 2154 C C . ASP A 1 276 ? 19.391 5.66 6 1 96.88 276 ASP A C 1
ATOM 2156 O O . ASP A 1 276 ? 19.859 4.578 5.652 1 96.88 276 ASP A O 1
ATOM 2160 N N . LEU A 1 277 ? 19.156 6.008 7.195 1 97.62 277 LEU A N 1
ATOM 2161 C CA . LEU A 1 277 ? 19.422 5.047 8.258 1 97.62 277 LEU A CA 1
ATOM 2162 C C . LEU A 1 277 ? 18.562 3.793 8.086 1 97.62 277 LEU A C 1
A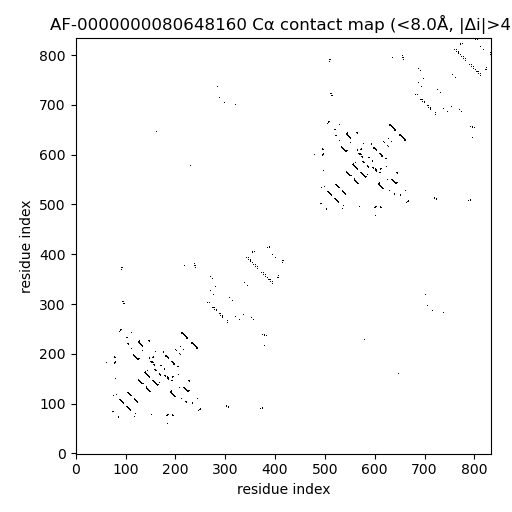TOM 2164 O O . LEU A 1 277 ? 19.062 2.674 8.203 1 97.62 277 LEU A O 1
ATOM 2168 N N . TYR A 1 278 ? 17.312 3.984 7.805 1 97.75 278 TYR A N 1
ATOM 2169 C CA . TYR A 1 278 ? 16.422 2.85 7.672 1 97.75 278 TYR A CA 1
ATOM 2170 C C . TYR A 1 278 ? 16.812 1.966 6.496 1 97.75 278 TYR A C 1
ATOM 2172 O O . TYR A 1 278 ? 16.719 0.739 6.57 1 97.75 278 TYR A O 1
ATOM 2180 N N . LEU A 1 279 ? 17.281 2.562 5.469 1 96.25 279 LEU A N 1
ATOM 2181 C CA . LEU A 1 279 ? 17.75 1.786 4.328 1 96.25 279 LEU A CA 1
ATOM 2182 C C . LEU A 1 279 ? 18.953 0.939 4.707 1 96.25 279 LEU A C 1
ATOM 2184 O O . LEU A 1 279 ? 19.047 -0.229 4.324 1 96.25 279 LEU A O 1
ATOM 2188 N N . GLU A 1 280 ? 19.875 1.515 5.457 1 96.19 280 GLU A N 1
ATOM 2189 C CA . GLU A 1 280 ? 21.047 0.767 5.891 1 96.19 280 GLU A CA 1
ATOM 2190 C C . GLU A 1 280 ? 20.672 -0.332 6.879 1 96.19 280 GLU A C 1
ATOM 2192 O O . GLU A 1 280 ? 21.219 -1.434 6.832 1 96.19 280 GLU A O 1
ATOM 2197 N N . LEU A 1 281 ? 19.75 -0.022 7.758 1 96.75 281 LEU A N 1
ATOM 2198 C CA . LEU A 1 281 ? 19.312 -1.026 8.719 1 96.75 281 LEU A CA 1
ATOM 2199 C C . LEU A 1 281 ? 18.609 -2.182 8.016 1 96.75 281 LEU A C 1
ATOM 2201 O O . LEU A 1 281 ? 18.734 -3.338 8.43 1 96.75 281 LEU A O 1
ATOM 2205 N N . TYR A 1 282 ? 17.875 -1.881 6.98 1 96.25 282 TYR A N 1
ATOM 2206 C CA . TYR A 1 282 ? 17.266 -2.945 6.191 1 96.25 282 TYR A CA 1
ATOM 2207 C C . TYR A 1 282 ? 18.328 -3.871 5.609 1 96.25 282 TYR A C 1
ATOM 2209 O O . TYR A 1 282 ? 18.172 -5.094 5.625 1 96.25 282 TYR A O 1
ATOM 2217 N N . LYS A 1 283 ? 19.375 -3.303 5.113 1 92.25 283 LYS A N 1
ATOM 2218 C CA . LYS A 1 283 ? 20.406 -4.094 4.449 1 92.25 283 LYS A CA 1
ATOM 2219 C C . LYS A 1 283 ? 21 -5.129 5.398 1 92.25 283 LYS A C 1
ATOM 2221 O O . LYS A 1 283 ? 21.312 -6.25 4.988 1 92.25 283 LYS A O 1
ATOM 2226 N N . THR A 1 284 ? 21.062 -4.766 6.598 1 90.88 284 THR A N 1
ATOM 2227 C CA . THR A 1 284 ? 21.75 -5.641 7.539 1 90.88 284 THR A CA 1
ATOM 2228 C C . THR A 1 284 ? 20.766 -6.578 8.227 1 90.88 284 THR A C 1
ATOM 2230 O O . THR A 1 284 ? 21.109 -7.707 8.578 1 90.88 284 THR A O 1
ATOM 2233 N N . THR A 1 285 ? 19.516 -6.168 8.391 1 92.56 285 THR A N 1
ATOM 2234 C CA . THR A 1 285 ? 18.578 -6.961 9.172 1 92.56 285 THR A CA 1
ATOM 2235 C C . THR A 1 285 ? 17.594 -7.68 8.258 1 92.56 285 THR A C 1
ATOM 2237 O O . THR A 1 285 ? 16.953 -8.664 8.664 1 92.56 285 THR A O 1
ATOM 2240 N N . ARG A 1 286 ? 17.344 -7.055 7.102 1 89.38 286 ARG A N 1
ATOM 2241 C CA . ARG A 1 286 ? 16.375 -7.492 6.098 1 89.38 286 ARG A CA 1
ATOM 2242 C C . ARG A 1 286 ? 14.961 -7.473 6.652 1 89.38 286 ARG A C 1
ATOM 2244 O O . ARG A 1 286 ? 14.117 -8.273 6.246 1 89.38 286 ARG A O 1
ATOM 2251 N N . LEU A 1 287 ? 14.719 -6.676 7.637 1 90.94 287 LEU A N 1
ATOM 2252 C CA . LEU A 1 287 ? 13.359 -6.449 8.125 1 90.94 287 LEU A CA 1
ATOM 2253 C C . LEU A 1 287 ? 12.617 -5.469 7.219 1 90.94 287 LEU A C 1
ATOM 2255 O O . LEU A 1 287 ? 13 -4.301 7.113 1 90.94 287 LEU A O 1
ATOM 2259 N N . PRO A 1 288 ? 11.539 -5.883 6.648 1 89 288 PRO A N 1
ATOM 2260 C CA . PRO A 1 288 ? 10.844 -5.051 5.664 1 89 288 PRO A CA 1
ATOM 2261 C C . PRO A 1 288 ? 10.273 -3.775 6.273 1 89 288 PRO A C 1
ATOM 2263 O O . PRO A 1 288 ? 10.031 -2.801 5.559 1 89 288 PRO A O 1
ATOM 2266 N N . ILE A 1 289 ? 10.016 -3.775 7.539 1 90.94 289 ILE A N 1
ATOM 2267 C CA . ILE A 1 289 ? 9.477 -2.598 8.211 1 90.94 289 ILE A CA 1
ATOM 2268 C C . ILE A 1 289 ? 10.367 -1.389 7.934 1 90.94 289 ILE A C 1
ATOM 2270 O O . ILE A 1 289 ? 9.875 -0.262 7.816 1 90.94 289 ILE A O 1
ATOM 2274 N N . PHE A 1 290 ? 11.688 -1.564 7.781 1 95 290 PHE A N 1
ATOM 2275 C CA . PHE A 1 290 ? 12.617 -0.47 7.52 1 95 290 PHE A CA 1
ATOM 2276 C C . PHE A 1 290 ? 12.398 0.102 6.125 1 95 290 PHE A C 1
ATOM 2278 O O . PHE A 1 290 ? 12.477 1.316 5.926 1 95 290 PHE A O 1
ATOM 2285 N N . LEU A 1 291 ? 12.102 -0.748 5.203 1 90.94 291 LEU A N 1
ATOM 2286 C CA . LEU A 1 291 ? 11.797 -0.274 3.855 1 90.94 291 LEU A CA 1
ATOM 2287 C C . LEU A 1 291 ? 10.484 0.491 3.832 1 90.94 291 LEU A C 1
ATOM 2289 O O . LEU A 1 291 ? 10.367 1.518 3.158 1 90.94 291 LEU A O 1
ATOM 2293 N N . ASP A 1 292 ? 9.555 -0 4.543 1 88.81 292 ASP A N 1
ATOM 2294 C CA . ASP A 1 292 ? 8.242 0.627 4.598 1 88.81 292 ASP A CA 1
ATOM 2295 C C . ASP A 1 292 ? 8.328 2.037 5.176 1 88.81 292 ASP A C 1
ATOM 2297 O O . ASP A 1 292 ? 7.758 2.979 4.621 1 88.81 292 ASP A O 1
ATOM 2301 N N . VAL A 1 293 ? 9.008 2.131 6.242 1 93 293 VAL A N 1
ATOM 2302 C CA . VAL A 1 293 ? 9.078 3.432 6.898 1 93 293 VAL A CA 1
ATOM 2303 C C . VAL A 1 293 ? 9.992 4.363 6.113 1 93 293 VAL A C 1
ATOM 2305 O O . VAL A 1 293 ? 9.75 5.57 6.039 1 93 293 VAL A O 1
ATOM 2308 N N . ALA A 1 294 ? 11.062 3.83 5.477 1 94.56 294 ALA A N 1
ATOM 2309 C CA . ALA A 1 294 ? 11.883 4.648 4.59 1 94.56 294 ALA A CA 1
ATOM 2310 C C . ALA A 1 294 ? 11.047 5.27 3.48 1 94.56 294 ALA A C 1
ATOM 2312 O O . ALA A 1 294 ? 11.227 6.441 3.135 1 94.56 294 ALA A O 1
ATOM 2313 N N . ARG A 1 295 ? 10.133 4.512 2.943 1 90.25 295 ARG A N 1
ATOM 2314 C CA . ARG A 1 295 ? 9.234 5.012 1.91 1 90.25 295 ARG A CA 1
ATOM 2315 C C . ARG A 1 295 ? 8.336 6.121 2.453 1 90.25 295 ARG A C 1
ATOM 2317 O O . ARG A 1 295 ? 8.031 7.078 1.744 1 90.25 295 ARG A O 1
ATOM 2324 N N . SER A 1 296 ? 7.875 5.941 3.646 1 88.88 296 SER A N 1
ATOM 2325 C CA . SER A 1 296 ? 7.078 6.973 4.301 1 88.88 296 SER A CA 1
ATOM 2326 C C . SER A 1 296 ? 7.887 8.25 4.5 1 88.88 296 SER A C 1
ATOM 2328 O O . SER A 1 296 ? 7.359 9.352 4.34 1 88.88 296 SER A O 1
ATOM 2330 N N . GLU A 1 297 ? 9.141 8.117 4.836 1 93.88 297 GLU A N 1
ATOM 2331 C CA . GLU A 1 297 ? 10 9.289 5.012 1 93.88 297 GLU A CA 1
ATOM 2332 C C . GLU A 1 297 ? 10.125 10.078 3.709 1 93.88 297 GLU A C 1
ATOM 2334 O O . GLU A 1 297 ? 10.258 11.297 3.729 1 93.88 297 GLU A O 1
ATOM 2339 N N . GLU A 1 298 ? 10.062 9.414 2.604 1 89.75 298 GLU A N 1
ATOM 2340 C CA . GLU A 1 298 ? 10.078 10.109 1.319 1 89.75 298 GLU A CA 1
ATOM 2341 C C . GLU A 1 298 ? 8.898 11.07 1.2 1 89.75 298 GLU A C 1
ATOM 2343 O O . GLU A 1 298 ? 9.039 12.164 0.642 1 89.75 298 GLU A O 1
ATOM 2348 N N . THR A 1 299 ? 7.844 10.633 1.701 1 86.5 299 THR A N 1
ATOM 2349 C CA . THR A 1 299 ? 6.672 11.5 1.685 1 86.5 299 THR A CA 1
ATOM 2350 C C . THR A 1 299 ? 6.879 12.711 2.594 1 86.5 299 THR A C 1
ATOM 2352 O O . THR A 1 299 ? 6.477 13.82 2.256 1 86.5 299 THR A O 1
ATOM 2355 N N . HIS A 1 300 ? 7.5 12.469 3.76 1 92.56 300 HIS A N 1
ATOM 2356 C CA . HIS A 1 300 ? 7.84 13.562 4.668 1 92.56 300 HIS A CA 1
ATOM 2357 C C . HIS A 1 300 ? 8.773 14.562 4 1 92.56 300 HIS A C 1
ATOM 2359 O O . HIS A 1 300 ? 8.539 15.773 4.078 1 92.56 300 HIS A O 1
ATOM 2365 N N . ILE A 1 301 ? 9.734 14.039 3.393 1 94.19 301 ILE A N 1
ATOM 2366 C CA . ILE A 1 301 ? 10.727 14.875 2.715 1 94.19 301 ILE A CA 1
ATOM 2367 C C . ILE A 1 301 ? 10.047 15.695 1.623 1 94.19 301 ILE A C 1
ATOM 2369 O O . ILE A 1 301 ? 10.273 16.906 1.517 1 94.19 301 ILE A O 1
ATOM 2373 N N . ALA A 1 302 ? 9.18 15.047 0.896 1 91.5 302 ALA A N 1
ATOM 2374 C CA . ALA A 1 302 ? 8.469 15.742 -0.177 1 91.5 302 ALA A CA 1
ATOM 2375 C C . ALA A 1 302 ? 7.613 16.875 0.375 1 91.5 302 ALA A C 1
ATOM 2377 O O . ALA A 1 302 ? 7.48 17.922 -0.258 1 91.5 302 ALA A O 1
ATOM 2378 N N . SER A 1 303 ? 7.035 16.688 1.499 1 92 303 SER A N 1
ATOM 2379 C CA . SER A 1 303 ? 6.207 17.719 2.117 1 92 303 SER A CA 1
ATOM 2380 C C . SER A 1 303 ? 7.031 18.953 2.467 1 92 303 SER A C 1
ATOM 2382 O O . SER A 1 303 ? 6.609 20.078 2.207 1 92 303 SER A O 1
ATOM 2384 N N . ILE A 1 304 ? 8.148 18.734 3.01 1 94.38 304 ILE A N 1
ATOM 2385 C CA . ILE A 1 304 ? 9.008 19.859 3.391 1 94.38 304 ILE A CA 1
ATOM 2386 C C . ILE A 1 304 ? 9.531 20.562 2.139 1 94.38 304 ILE A C 1
ATOM 2388 O O . ILE A 1 304 ? 9.547 21.797 2.074 1 94.38 304 ILE A O 1
ATOM 2392 N N . LEU A 1 305 ? 9.945 19.766 1.192 1 94.44 305 LEU A N 1
ATOM 2393 C CA . LEU A 1 305 ? 10.469 20.328 -0.042 1 94.44 305 LEU A CA 1
ATOM 2394 C C . LEU A 1 305 ? 9.414 21.172 -0.75 1 94.44 305 LEU A C 1
ATOM 2396 O O . LEU A 1 305 ? 9.719 22.203 -1.333 1 94.44 305 LEU A O 1
ATOM 2400 N N . THR A 1 306 ? 8.219 20.703 -0.724 1 92.88 306 THR A N 1
ATOM 2401 C CA . THR A 1 306 ? 7.121 21.484 -1.304 1 92.88 306 THR A CA 1
ATOM 2402 C C . THR A 1 306 ? 6.949 22.812 -0.579 1 92.88 306 THR A C 1
ATOM 2404 O O . THR A 1 306 ? 6.777 23.844 -1.215 1 92.88 306 THR A O 1
ATOM 2407 N N . LEU A 1 307 ? 6.984 22.781 0.714 1 91.38 307 LEU A N 1
ATOM 2408 C CA . LEU A 1 307 ? 6.902 24 1.502 1 91.38 307 LEU A CA 1
ATOM 2409 C C . LEU A 1 307 ? 8.062 24.938 1.171 1 91.38 307 LEU A C 1
ATOM 2411 O O . LEU A 1 307 ? 7.863 26.141 1.015 1 91.38 307 LEU A O 1
ATOM 2415 N N . MET A 1 308 ? 9.25 24.422 1.089 1 93.62 308 MET A N 1
ATOM 2416 C CA . MET A 1 308 ? 10.422 25.234 0.755 1 93.62 308 MET A CA 1
ATOM 2417 C C . MET A 1 308 ? 10.258 25.891 -0.608 1 93.62 308 MET A C 1
ATOM 2419 O O . MET A 1 308 ? 10.508 27.094 -0.754 1 93.62 308 MET A O 1
ATOM 2423 N N . LYS A 1 309 ? 9.836 25.125 -1.508 1 92.88 309 LYS A N 1
ATOM 2424 C CA . LYS A 1 309 ? 9.602 25.656 -2.848 1 92.88 309 LYS A CA 1
ATOM 2425 C C . LYS A 1 309 ? 8.586 26.797 -2.82 1 92.88 309 LYS A C 1
ATOM 2427 O O . LYS A 1 309 ? 8.781 27.828 -3.455 1 92.88 309 LYS A O 1
ATOM 2432 N N . ARG A 1 310 ? 7.641 26.656 -2.105 1 89.75 310 ARG A N 1
ATOM 2433 C CA . ARG A 1 310 ? 6.59 27.656 -2 1 89.75 310 ARG A CA 1
ATOM 2434 C C . ARG A 1 310 ? 7.113 28.938 -1.34 1 89.75 310 ARG A C 1
ATOM 2436 O O . ARG A 1 310 ? 6.656 30.031 -1.653 1 89.75 310 ARG A O 1
ATOM 2443 N N . ARG A 1 311 ? 8.023 28.734 -0.471 1 91.5 311 ARG A N 1
ATOM 2444 C CA . ARG A 1 311 ? 8.594 29.875 0.242 1 91.5 311 ARG A CA 1
ATOM 2445 C C . ARG A 1 311 ? 9.797 30.453 -0.508 1 91.5 311 ARG A C 1
ATOM 2447 O O . ARG A 1 311 ? 10.508 31.312 0.015 1 91.5 311 ARG A O 1
ATOM 2454 N N . GLY A 1 312 ? 10.039 29.891 -1.713 1 92.06 312 GLY A N 1
ATOM 2455 C CA . GLY A 1 312 ? 11.125 30.406 -2.539 1 92.06 312 GLY A CA 1
ATOM 2456 C C . GLY A 1 312 ? 12.492 30 -2.033 1 92.06 312 GLY A C 1
ATOM 2457 O O . GLY A 1 312 ? 13.477 30.703 -2.27 1 92.06 312 GLY A O 1
ATOM 2458 N N . LEU A 1 313 ? 12.492 28.969 -1.333 1 93.56 313 LEU A N 1
ATOM 2459 C CA . LEU A 1 313 ? 13.758 28.484 -0.778 1 93.56 313 LEU A CA 1
ATOM 2460 C C . LEU A 1 313 ? 14.312 27.328 -1.606 1 93.56 313 LEU A C 1
ATOM 2462 O O . LEU A 1 313 ? 13.547 26.562 -2.191 1 93.56 313 LEU A O 1
ATOM 2466 N N . SER A 1 314 ? 15.617 27.219 -1.607 1 92.75 314 SER A N 1
ATOM 2467 C CA . SER A 1 314 ? 16.297 26.078 -2.238 1 92.75 314 SER A CA 1
ATOM 2468 C C . SER A 1 314 ? 16.625 25 -1.218 1 92.75 314 SER A C 1
ATOM 2470 O O . SER A 1 314 ? 17.047 25.312 -0.095 1 92.75 314 SER A O 1
ATOM 2472 N N . ALA A 1 315 ? 16.438 23.844 -1.654 1 91.31 315 ALA A N 1
ATOM 2473 C CA . ALA A 1 315 ? 16.781 22.734 -0.78 1 91.31 315 ALA A CA 1
ATOM 2474 C C . ALA A 1 315 ? 18.281 22.453 -0.804 1 91.31 315 ALA A C 1
ATOM 2476 O O . ALA A 1 315 ? 18.906 22.516 -1.862 1 91.31 315 ALA A O 1
ATOM 2477 N N . PRO A 1 316 ? 18.859 22.188 0.333 1 90.88 316 PRO A N 1
ATOM 2478 C CA . PRO A 1 316 ? 20.266 21.75 0.324 1 90.88 316 PRO A CA 1
ATOM 2479 C C . PRO A 1 316 ? 20.469 20.438 -0.42 1 90.88 316 PRO A C 1
ATOM 2481 O O . PRO A 1 316 ? 19.578 19.578 -0.434 1 90.88 316 PRO A O 1
ATOM 2484 N N . PRO A 1 317 ? 21.641 20.312 -0.982 1 89.75 317 PRO A N 1
ATOM 2485 C CA . PRO A 1 317 ? 21.922 19.047 -1.676 1 89.75 317 PRO A CA 1
ATOM 2486 C C . PRO A 1 317 ? 21.938 17.844 -0.735 1 89.75 317 PRO A C 1
ATOM 2488 O O . PRO A 1 317 ? 22.125 18 0.473 1 89.75 317 PRO A O 1
ATOM 2491 N N . GLU A 1 318 ? 21.625 16.75 -1.342 1 91.38 318 GLU A N 1
ATOM 2492 C CA . GLU A 1 318 ? 21.578 15.539 -0.529 1 91.38 318 GLU A CA 1
ATOM 2493 C C . GLU A 1 318 ? 22.578 14.5 -1.021 1 91.38 318 GLU A C 1
ATOM 2495 O O . GLU A 1 318 ? 22.781 14.352 -2.229 1 91.38 318 GLU A O 1
ATOM 2500 N N . ALA A 1 319 ? 23.281 13.867 -0.103 1 91.44 319 ALA A N 1
ATOM 2501 C CA . ALA A 1 319 ? 24.125 12.703 -0.318 1 91.44 319 ALA A CA 1
ATOM 2502 C C . ALA A 1 319 ? 23.828 11.609 0.71 1 91.44 319 ALA A C 1
ATOM 2504 O O . ALA A 1 319 ? 23.641 11.906 1.893 1 91.44 319 ALA A O 1
ATOM 2505 N N . PRO A 1 320 ? 23.734 10.414 0.206 1 90.69 320 PRO A N 1
ATOM 2506 C CA . PRO A 1 320 ? 23.391 9.344 1.151 1 90.69 320 PRO A CA 1
ATOM 2507 C C . PRO A 1 320 ? 24.375 9.258 2.32 1 90.69 320 PRO A C 1
ATOM 2509 O O . PRO A 1 320 ? 25.578 9.109 2.109 1 90.69 320 PRO A O 1
ATOM 2512 N N . GLY A 1 321 ? 23.859 9.414 3.463 1 93.69 321 GLY A N 1
ATOM 2513 C CA . GLY A 1 321 ? 24.625 9.211 4.68 1 93.69 321 GLY A CA 1
ATOM 2514 C C . GLY A 1 321 ? 25.469 10.414 5.059 1 93.69 321 GLY A C 1
ATOM 2515 O O . GLY A 1 321 ? 26.266 10.344 5.996 1 93.69 321 GLY A O 1
ATOM 2516 N N . VAL A 1 322 ? 25.328 11.5 4.344 1 95.75 322 VAL A N 1
ATOM 2517 C CA . VAL A 1 322 ? 26.109 12.711 4.621 1 95.75 322 VAL A CA 1
ATOM 2518 C C . VAL A 1 322 ? 25.172 13.859 4.953 1 95.75 322 VAL A C 1
ATOM 2520 O O . VAL A 1 322 ? 24.266 14.172 4.18 1 95.75 322 VAL A O 1
ATOM 2523 N N . TYR A 1 323 ? 25.484 14.531 6.086 1 95.88 323 TYR A N 1
ATOM 2524 C CA . TYR A 1 323 ? 24.609 15.609 6.547 1 95.88 323 TYR A CA 1
ATOM 2525 C C . TYR A 1 323 ? 25.422 16.828 6.965 1 95.88 323 TYR A C 1
ATOM 2527 O O . TYR A 1 323 ? 26.516 16.688 7.531 1 95.88 323 TYR A O 1
ATOM 2535 N N . ALA A 1 324 ? 24.953 18 6.641 1 94 324 ALA A N 1
ATOM 2536 C CA . ALA A 1 324 ? 25.625 19.234 7.012 1 94 324 ALA A CA 1
ATOM 2537 C C . ALA A 1 324 ? 25.625 19.438 8.523 1 94 324 ALA A C 1
ATOM 2539 O O . ALA A 1 324 ? 26.578 19.953 9.086 1 94 324 ALA A O 1
ATOM 2540 N N . ASP A 1 325 ? 24.516 19.125 9.188 1 94.38 325 ASP A N 1
ATOM 2541 C CA . ASP A 1 325 ? 24.453 19.203 10.641 1 94.38 325 ASP A CA 1
ATOM 2542 C C . ASP A 1 325 ? 25.312 18.125 11.297 1 94.38 325 ASP A C 1
ATOM 2544 O O . ASP A 1 325 ? 25.016 16.938 11.188 1 94.38 325 ASP A O 1
ATOM 2548 N N . GLU A 1 326 ? 26.25 18.547 12.07 1 94.06 326 GLU A N 1
ATOM 2549 C CA . GLU A 1 326 ? 27.234 17.625 12.641 1 94.06 326 GLU A CA 1
ATOM 2550 C C .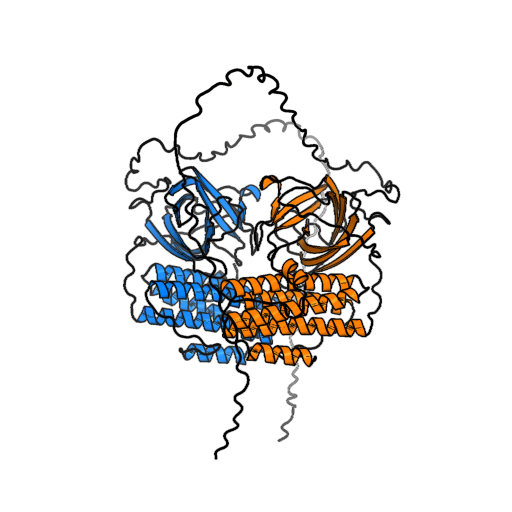 GLU A 1 326 ? 26.594 16.688 13.664 1 94.06 326 GLU A C 1
ATOM 2552 O O . GLU A 1 326 ? 27.016 15.539 13.797 1 94.06 326 GLU A O 1
ATOM 2557 N N . THR A 1 327 ? 25.672 17.203 14.367 1 94.62 327 THR A N 1
ATOM 2558 C CA . THR A 1 327 ? 24.984 16.375 15.352 1 94.62 327 THR A CA 1
ATOM 2559 C C . THR A 1 327 ? 24.234 15.234 14.672 1 94.62 327 THR A C 1
ATOM 2561 O O . THR A 1 327 ? 24.312 14.094 15.125 1 94.62 327 THR A O 1
ATOM 2564 N N . LEU A 1 328 ? 23.562 15.539 13.594 1 96.38 328 LEU A N 1
ATOM 2565 C CA . LEU A 1 328 ? 22.844 14.516 12.844 1 96.38 328 LEU A CA 1
ATOM 2566 C C . LEU A 1 328 ? 23.812 13.5 12.242 1 96.38 328 LEU A C 1
ATOM 2568 O O . LEU A 1 328 ? 23.516 12.305 12.219 1 96.38 328 LEU A O 1
ATOM 2572 N N . GLN A 1 329 ? 24.938 13.992 11.766 1 96.94 329 GLN A N 1
ATOM 2573 C CA . GLN A 1 329 ? 25.953 13.094 11.219 1 96.94 329 GLN A CA 1
ATOM 2574 C C . GLN A 1 329 ? 26.422 12.102 12.266 1 96.94 329 GLN A C 1
ATOM 2576 O O . GLN A 1 329 ? 26.531 10.906 11.984 1 96.94 329 GLN A O 1
ATOM 2581 N N . LYS A 1 330 ? 26.688 12.617 13.414 1 95.81 330 LYS A N 1
ATOM 2582 C CA . LYS A 1 330 ? 27.188 11.773 14.5 1 95.81 330 LYS A CA 1
ATOM 2583 C C . LYS A 1 330 ? 26.125 10.75 14.914 1 95.81 330 LYS A C 1
ATOM 2585 O O . LYS A 1 330 ? 26.438 9.586 15.156 1 95.81 330 LYS A O 1
ATOM 2590 N N . ILE A 1 331 ? 24.906 11.211 15.039 1 95.81 331 ILE A N 1
ATOM 2591 C CA . ILE A 1 331 ? 23.812 10.32 15.414 1 95.81 331 ILE A CA 1
ATOM 2592 C C . ILE A 1 331 ? 23.703 9.195 14.391 1 95.81 331 ILE A C 1
ATOM 2594 O O . ILE A 1 331 ? 23.609 8.023 14.758 1 95.81 331 ILE A O 1
ATOM 2598 N N . TYR A 1 332 ? 23.719 9.492 13.094 1 97.38 332 TYR A N 1
ATOM 2599 C CA . TYR A 1 332 ? 23.641 8.516 12.008 1 97.38 332 TYR A CA 1
ATOM 2600 C C . TYR A 1 332 ? 24.734 7.461 12.141 1 97.38 332 TYR A C 1
ATOM 2602 O O . TYR A 1 332 ? 24.469 6.262 12.094 1 97.38 332 TYR A O 1
ATOM 2610 N N . GLU A 1 333 ? 25.938 7.93 12.367 1 96.62 333 GLU A N 1
ATOM 2611 C CA . GLU A 1 333 ? 27.094 7.039 12.438 1 96.62 333 GLU A CA 1
ATOM 2612 C C . GLU A 1 333 ? 27.031 6.164 13.688 1 96.62 333 GLU A C 1
ATOM 2614 O O . GLU A 1 333 ? 27.312 4.965 13.625 1 96.62 333 GLU A O 1
ATOM 2619 N N . ASP A 1 334 ? 26.641 6.738 14.773 1 96 334 ASP A N 1
ATOM 2620 C CA . ASP A 1 334 ? 26.578 6.008 16.031 1 96 334 ASP A CA 1
ATOM 2621 C C . ASP A 1 334 ? 25.5 4.93 15.992 1 96 334 ASP A C 1
ATOM 2623 O O . ASP A 1 334 ? 25.734 3.795 16.406 1 96 334 ASP A O 1
ATOM 2627 N N . LEU A 1 335 ? 24.359 5.285 15.5 1 95.88 335 LEU A N 1
ATOM 2628 C CA . LEU A 1 335 ? 23.25 4.336 15.477 1 95.88 335 LEU A CA 1
ATOM 2629 C C . LEU A 1 335 ? 23.531 3.207 14.484 1 95.88 335 LEU A C 1
ATOM 2631 O O . LEU A 1 335 ? 23.188 2.051 14.742 1 95.88 335 LEU A O 1
ATOM 2635 N N . LEU A 1 336 ? 24.141 3.52 13.367 1 94.56 336 LEU A N 1
ATOM 2636 C CA . LEU A 1 336 ? 24.453 2.502 12.367 1 94.56 336 LEU A CA 1
ATOM 2637 C C . LEU A 1 336 ? 25.516 1.534 12.891 1 94.56 336 LEU A C 1
ATOM 2639 O O . LEU A 1 336 ? 25.391 0.32 12.719 1 94.56 336 LEU A O 1
ATOM 2643 N N . SER A 1 337 ? 26.5 2.062 13.531 1 92.75 337 SER A N 1
ATOM 2644 C CA . SER A 1 337 ? 27.594 1.234 14.039 1 92.75 337 SER A CA 1
ATOM 2645 C C . SER A 1 337 ? 27.125 0.357 15.195 1 92.75 337 SER A C 1
ATOM 2647 O O . SER A 1 337 ? 27.641 -0.746 15.391 1 92.75 337 SER A O 1
ATOM 2649 N N . GLY A 1 338 ? 26.141 0.774 15.875 1 90.25 338 GLY A N 1
ATOM 2650 C CA . GLY A 1 338 ? 25.703 0.065 17.062 1 90.25 338 GLY A CA 1
ATOM 2651 C C . GLY A 1 338 ? 24.578 -0.914 16.781 1 90.25 338 GLY A C 1
ATOM 2652 O O . GLY A 1 338 ? 24.203 -1.708 17.656 1 90.25 338 GLY A O 1
ATOM 2653 N N . ALA A 1 339 ? 24.078 -0.877 15.586 1 88.69 339 ALA A N 1
ATOM 2654 C CA . ALA A 1 339 ? 22.875 -1.654 15.297 1 88.69 339 ALA A CA 1
ATOM 2655 C C . ALA A 1 339 ? 23.219 -3.117 15.031 1 88.69 339 ALA A C 1
ATOM 2657 O O . ALA A 1 339 ? 23.266 -3.551 13.875 1 88.69 339 ALA A O 1
ATOM 2658 N N . ASP A 1 340 ? 23.359 -3.771 16.078 1 89.69 340 ASP A N 1
ATOM 2659 C CA . ASP A 1 340 ? 23.703 -5.188 16 1 89.69 340 ASP A CA 1
ATOM 2660 C C . ASP A 1 340 ? 22.469 -6.062 16.203 1 89.69 340 ASP A C 1
ATOM 2662 O O . ASP A 1 340 ? 22.109 -6.367 17.344 1 89.69 340 ASP A O 1
ATOM 2666 N N . GLY A 1 341 ? 21.953 -6.484 15.086 1 93.69 341 GLY A N 1
ATOM 2667 C CA . GLY A 1 341 ? 20.797 -7.367 15.164 1 93.69 341 GLY A CA 1
ATOM 2668 C C . GLY A 1 341 ? 19.469 -6.633 15.039 1 93.69 341 GLY A C 1
ATOM 2669 O O . GLY A 1 341 ? 19.438 -5.406 15.117 1 93.69 341 GLY A O 1
ATOM 2670 N N . PRO A 1 342 ? 18.406 -7.434 14.922 1 95.06 342 PRO A N 1
ATOM 2671 C CA . PRO A 1 342 ? 17.094 -6.848 14.625 1 95.06 342 PRO A CA 1
ATOM 2672 C C . PRO A 1 342 ? 16.562 -6 15.773 1 95.06 342 PRO A C 1
ATOM 2674 O O . PRO A 1 342 ? 16.047 -4.898 15.547 1 95.06 342 PRO A O 1
ATOM 2677 N N . VAL A 1 343 ? 16.672 -6.453 17.031 1 96.44 343 VAL A N 1
ATOM 2678 C CA . VAL A 1 343 ? 16.078 -5.754 18.172 1 96.44 343 VAL A CA 1
ATOM 2679 C C . VAL A 1 343 ? 16.797 -4.418 18.375 1 96.44 343 VAL A C 1
ATOM 2681 O O . VAL A 1 343 ? 16.141 -3.389 18.578 1 96.44 343 VAL A O 1
ATOM 2684 N N . VAL A 1 344 ? 18.094 -4.41 18.281 1 97.19 344 VAL A N 1
ATOM 2685 C CA . VAL A 1 344 ? 18.875 -3.188 18.484 1 97.19 344 VAL A CA 1
ATOM 2686 C C . VAL A 1 344 ? 18.609 -2.209 17.344 1 97.19 344 VAL A C 1
ATOM 2688 O O . VAL A 1 344 ? 18.484 -1.003 17.562 1 97.19 344 VAL A O 1
ATOM 2691 N N . ALA A 1 345 ? 18.516 -2.76 16.141 1 98 345 ALA A N 1
ATOM 2692 C CA . ALA A 1 345 ? 18.219 -1.93 14.977 1 98 345 ALA A CA 1
ATOM 2693 C C . ALA A 1 345 ? 16.875 -1.245 15.117 1 98 345 ALA A C 1
ATOM 2695 O O . ALA A 1 345 ? 16.734 -0.051 14.836 1 98 345 ALA A O 1
ATOM 2696 N N . LEU A 1 346 ? 15.898 -1.995 15.57 1 98 346 LEU A N 1
ATOM 2697 C CA . LEU A 1 346 ? 14.562 -1.438 15.781 1 98 346 LEU A CA 1
ATOM 2698 C C . LEU A 1 346 ? 14.594 -0.381 16.875 1 98 346 LEU A C 1
ATOM 2700 O O . LEU A 1 346 ? 13.891 0.631 16.797 1 98 346 LEU A O 1
ATOM 2704 N N . GLY A 1 347 ? 15.352 -0.618 17.891 1 97.62 347 GLY A N 1
ATOM 2705 C CA . GLY A 1 347 ? 15.516 0.38 18.922 1 97.62 347 GLY A CA 1
ATOM 2706 C C . GLY A 1 347 ? 16.156 1.666 18.422 1 97.62 347 GLY A C 1
ATOM 2707 O O . GLY A 1 347 ? 15.742 2.76 18.828 1 97.62 347 GLY A O 1
ATOM 2708 N N . ALA A 1 348 ? 17.156 1.518 17.578 1 97.69 348 ALA A N 1
ATOM 2709 C CA . ALA A 1 348 ? 17.797 2.682 16.984 1 97.69 348 ALA A CA 1
ATOM 2710 C C . ALA A 1 348 ? 16.797 3.514 16.188 1 97.69 348 ALA A C 1
ATOM 2712 O O . ALA A 1 348 ? 16.781 4.742 16.297 1 97.69 348 ALA A O 1
ATOM 2713 N N . ALA A 1 349 ? 15.977 2.803 15.422 1 98.38 349 ALA A N 1
ATOM 2714 C CA . ALA A 1 349 ? 14.953 3.486 14.633 1 98.38 349 ALA A CA 1
ATOM 2715 C C . ALA A 1 349 ? 13.938 4.188 15.531 1 98.38 349 ALA A C 1
ATOM 2717 O O . ALA A 1 349 ? 13.539 5.32 15.258 1 98.38 349 ALA A O 1
ATOM 2718 N N . ALA A 1 350 ? 13.547 3.508 16.594 1 97.94 350 ALA A N 1
ATOM 2719 C CA . ALA A 1 350 ? 12.617 4.105 17.562 1 97.94 350 ALA A CA 1
ATOM 2720 C C . ALA A 1 350 ? 13.203 5.375 18.172 1 97.94 350 ALA A C 1
ATOM 2722 O O . ALA A 1 350 ? 12.492 6.363 18.359 1 97.94 350 ALA A O 1
ATOM 2723 N N . GLN A 1 351 ? 14.43 5.344 18.422 1 97.56 351 GLN A N 1
ATOM 2724 C CA . GLN A 1 351 ? 15.109 6.508 18.984 1 97.56 351 GLN A CA 1
ATOM 2725 C C . GLN A 1 351 ? 15.062 7.691 18.031 1 97.56 351 GLN A C 1
ATOM 2727 O O . GLN A 1 351 ? 14.859 8.836 18.438 1 97.56 351 GLN A O 1
ATOM 2732 N N . VAL A 1 352 ? 15.273 7.398 16.797 1 98.25 352 VAL A N 1
ATOM 2733 C CA . VAL A 1 352 ? 15.25 8.445 15.781 1 98.25 352 VAL A CA 1
ATOM 2734 C C . VAL A 1 352 ? 13.859 9.062 15.719 1 98.25 352 VAL A C 1
ATOM 2736 O O . VAL A 1 352 ? 13.719 10.289 15.672 1 98.25 352 VAL A O 1
ATOM 2739 N N . GLU A 1 353 ? 12.859 8.219 15.711 1 98.12 353 GLU A N 1
ATOM 2740 C CA . GLU A 1 353 ? 11.492 8.727 15.641 1 98.12 353 GLU A CA 1
ATOM 2741 C C . GLU A 1 353 ? 11.133 9.523 16.891 1 98.12 353 GLU A C 1
ATOM 2743 O O . GLU A 1 353 ? 10.43 10.539 16.797 1 98.12 353 GLU A O 1
ATOM 2748 N N . GLU A 1 354 ? 11.594 9.078 18.016 1 97.75 354 GLU A N 1
ATOM 2749 C CA . GLU A 1 354 ? 11.383 9.82 19.25 1 97.75 354 GLU A CA 1
ATOM 2750 C C . GLU A 1 354 ? 11.992 11.219 19.172 1 97.75 354 GLU A C 1
ATOM 2752 O O . GLU A 1 354 ? 11.359 12.203 19.547 1 97.75 354 GLU A O 1
ATOM 2757 N N . ALA A 1 355 ? 13.219 11.25 18.75 1 97.5 355 ALA A N 1
ATOM 2758 C CA . ALA A 1 355 ? 13.898 12.531 18.578 1 97.5 355 ALA A CA 1
ATOM 2759 C C . ALA A 1 355 ? 13.148 13.422 17.609 1 97.5 355 ALA A C 1
ATOM 2761 O O . ALA A 1 355 ? 13.031 14.633 17.812 1 97.5 355 ALA A O 1
ATOM 2762 N N . SER A 1 356 ? 12.656 12.844 16.531 1 97.81 356 SER A N 1
ATOM 2763 C CA . SER A 1 356 ? 11.914 13.602 15.523 1 97.81 356 SER A CA 1
ATOM 2764 C C . SER A 1 356 ? 10.648 14.219 16.125 1 97.81 356 SER A C 1
ATOM 2766 O O . SER A 1 356 ? 10.328 15.375 15.852 1 97.81 356 SER A O 1
ATOM 2768 N N . VAL A 1 357 ? 9.945 13.461 16.922 1 96.69 357 VAL A N 1
ATOM 2769 C CA . VAL A 1 357 ? 8.742 13.977 17.578 1 96.69 357 VAL A CA 1
ATOM 2770 C C . VAL A 1 357 ? 9.102 15.188 18.438 1 96.69 357 VAL A C 1
ATOM 2772 O O . VAL A 1 357 ? 8.43 16.219 18.359 1 96.69 357 VAL A O 1
ATOM 2775 N N . HIS A 1 358 ? 10.125 15.062 19.172 1 96.31 358 HIS A N 1
ATOM 2776 C CA . HIS A 1 358 ? 10.586 16.141 20.031 1 96.31 358 HIS A CA 1
ATOM 2777 C C . HIS A 1 358 ? 10.969 17.375 19.234 1 96.31 358 HIS A C 1
ATOM 2779 O O . HIS A 1 358 ? 10.547 18.484 19.547 1 96.31 358 HIS A O 1
ATOM 2785 N N . ASP A 1 359 ? 11.766 17.203 18.234 1 96.56 359 ASP A N 1
ATOM 2786 C CA . ASP A 1 359 ? 12.266 18.328 17.438 1 96.56 359 ASP A CA 1
ATOM 2787 C C . ASP A 1 359 ? 11.125 19.031 16.703 1 96.56 359 ASP A C 1
ATOM 2789 O O . ASP A 1 359 ? 11.102 20.25 16.625 1 96.56 359 ASP A O 1
ATOM 2793 N N . LEU A 1 360 ? 10.234 18.25 16.156 1 96.25 360 LEU A N 1
ATOM 2794 C CA . LEU A 1 360 ? 9.102 18.828 15.453 1 96.25 360 LEU A CA 1
ATOM 2795 C C . LEU A 1 360 ? 8.203 19.609 16.406 1 96.25 360 LEU A C 1
ATOM 2797 O O . LEU A 1 360 ? 7.711 20.688 16.062 1 96.25 360 LEU A O 1
ATOM 2801 N N . ARG A 1 361 ? 8.023 19.078 17.578 1 93.5 361 ARG A N 1
ATOM 2802 C CA . ARG A 1 361 ? 7.246 19.797 18.578 1 93.5 361 ARG A CA 1
ATOM 2803 C C . ARG A 1 361 ? 7.875 21.141 18.891 1 93.5 361 ARG A C 1
ATOM 2805 O O . ARG A 1 361 ? 7.176 22.156 19 1 93.5 361 ARG A O 1
ATOM 2812 N N . LYS A 1 362 ? 9.102 21.156 19.047 1 93.62 362 LYS A N 1
ATOM 2813 C CA . LYS A 1 362 ? 9.828 22.391 19.344 1 93.62 362 LYS A CA 1
ATOM 2814 C C . LYS A 1 362 ? 9.656 23.391 18.203 1 93.62 362 LYS A C 1
ATOM 2816 O O . LYS A 1 362 ? 9.438 24.578 18.469 1 93.62 362 LYS A O 1
ATOM 2821 N N . GLU A 1 363 ? 9.789 22.891 16.969 1 93.31 363 GLU A N 1
ATOM 2822 C CA . GLU A 1 363 ? 9.633 23.781 15.82 1 93.31 363 GLU A CA 1
ATOM 2823 C C . GLU A 1 363 ? 8.211 24.328 15.734 1 93.31 363 GLU A C 1
ATOM 2825 O O . GLU A 1 363 ? 8 25.469 15.352 1 93.31 363 GLU A O 1
ATOM 2830 N N . ILE A 1 364 ? 7.273 23.531 16.062 1 90.06 364 ILE A N 1
ATOM 2831 C CA . ILE A 1 364 ? 5.871 23.938 16.016 1 90.06 364 ILE A CA 1
ATOM 2832 C C . ILE A 1 364 ? 5.598 25 17.062 1 90.06 364 ILE A C 1
ATOM 2834 O O . ILE A 1 364 ? 4.902 25.984 16.812 1 90.06 364 ILE A O 1
ATOM 2838 N N . GLU A 1 365 ? 6.125 24.828 18.219 1 85.44 365 GLU A N 1
ATOM 2839 C CA . GLU A 1 365 ? 5.93 25.766 19.312 1 85.44 365 GLU A CA 1
ATOM 2840 C C . GLU A 1 365 ? 6.523 27.141 18.969 1 85.44 365 GLU A C 1
ATOM 2842 O O . GLU A 1 365 ? 6.016 28.172 19.422 1 85.44 365 GLU A O 1
ATOM 2847 N N . GLY A 1 366 ? 7.508 27.141 18.203 1 78.5 366 GLY A N 1
ATOM 2848 C CA . GLY A 1 366 ? 8.156 28.391 17.828 1 78.5 366 GLY A CA 1
ATOM 2849 C C . GLY A 1 366 ? 7.598 29 16.547 1 78.5 366 GLY A C 1
ATOM 2850 O O . GLY A 1 366 ? 8.016 30.078 16.141 1 78.5 366 GLY A O 1
ATOM 2851 N N . ALA A 1 367 ? 6.645 28.297 16.016 1 69.5 367 ALA A N 1
ATOM 2852 C CA . ALA A 1 367 ? 6.145 28.75 14.711 1 69.5 367 ALA A CA 1
ATOM 2853 C C . ALA A 1 367 ? 4.812 29.469 14.859 1 69.5 367 ALA A C 1
ATOM 2855 O O . ALA A 1 367 ? 3.98 29.094 15.688 1 69.5 367 ALA A O 1
ATOM 2856 N N . LEU A 1 368 ? 4.809 30.578 14.031 1 66.88 368 LEU A N 1
ATOM 2857 C CA . LEU A 1 368 ? 3.543 31.312 13.953 1 66.88 368 LEU A CA 1
ATOM 2858 C C . LEU A 1 368 ? 2.889 31.109 12.594 1 66.88 368 LEU A C 1
ATOM 2860 O O . LEU A 1 368 ? 1.678 31.297 12.445 1 66.88 368 LEU A O 1
ATOM 2864 N N . GLU A 1 369 ? 3.68 30.672 11.641 1 78.06 369 GLU A N 1
ATOM 2865 C CA . GLU A 1 369 ? 3.168 30.562 10.273 1 78.06 369 GLU A CA 1
ATOM 2866 C C . GLU A 1 369 ? 2.326 29.297 10.109 1 78.06 369 GLU A C 1
ATOM 2868 O O . GLU A 1 369 ? 2.803 28.188 10.367 1 78.06 369 GLU A O 1
ATOM 2873 N N . PRO A 1 370 ? 1.151 29.438 9.57 1 78.06 370 PRO A N 1
ATOM 2874 C CA . PRO A 1 370 ? 0.234 28.297 9.469 1 78.06 370 PRO A CA 1
ATOM 2875 C C . PRO A 1 370 ? 0.762 27.188 8.562 1 78.06 370 PRO A C 1
ATOM 2877 O O . PRO A 1 370 ? 0.496 26.016 8.805 1 78.06 370 PRO A O 1
ATOM 2880 N N . ASP A 1 371 ? 1.407 27.547 7.531 1 84.56 371 ASP A N 1
ATOM 2881 C CA . ASP A 1 371 ? 1.921 26.516 6.625 1 84.56 371 ASP A CA 1
ATOM 2882 C C . ASP A 1 371 ? 3.018 25.688 7.289 1 84.56 371 ASP A C 1
ATOM 2884 O O . ASP A 1 371 ? 3.082 24.469 7.109 1 84.56 371 ASP A O 1
ATOM 2888 N N . LEU A 1 372 ? 3.838 26.375 8.141 1 88.12 372 LEU A N 1
ATOM 2889 C CA . LEU A 1 372 ? 4.848 25.641 8.898 1 88.12 372 LEU A CA 1
ATOM 2890 C C . LEU A 1 372 ? 4.195 24.703 9.906 1 88.12 372 LEU A C 1
ATOM 2892 O O . LEU A 1 372 ? 4.586 23.531 10.016 1 88.12 372 LEU A O 1
ATOM 2896 N N . ILE A 1 373 ? 3.295 25.25 10.547 1 85.31 373 ILE A N 1
ATOM 2897 C CA . ILE A 1 373 ? 2.611 24.453 11.57 1 85.31 373 ILE A CA 1
ATOM 2898 C C . ILE A 1 373 ? 1.937 23.25 10.922 1 85.31 373 ILE A C 1
ATOM 2900 O O . ILE A 1 373 ? 1.997 22.141 11.453 1 85.31 373 ILE A O 1
ATOM 2904 N N . SER A 1 374 ? 1.391 23.453 9.828 1 85.69 374 SER A N 1
ATOM 2905 C CA . SER A 1 374 ? 0.688 22.391 9.117 1 85.69 374 SER A CA 1
ATOM 2906 C C . SER A 1 374 ? 1.65 21.297 8.672 1 85.69 374 SER A C 1
ATOM 2908 O O . SER A 1 374 ? 1.411 20.109 8.914 1 85.69 374 SER A O 1
ATOM 2910 N N . VAL A 1 375 ? 2.678 21.672 8.039 1 91.56 375 VAL A N 1
ATOM 2911 C CA . VAL A 1 375 ? 3.619 20.688 7.512 1 91.56 375 VAL A CA 1
ATOM 2912 C C . VAL A 1 375 ? 4.305 19.953 8.664 1 91.56 375 VAL A C 1
ATOM 2914 O O . VAL A 1 375 ? 4.359 18.719 8.672 1 91.56 375 VAL A O 1
ATOM 2917 N N . TYR A 1 376 ? 4.715 20.734 9.664 1 94.56 376 TYR A N 1
ATOM 2918 C CA . TYR A 1 376 ? 5.402 20.125 10.789 1 94.56 376 TYR A CA 1
ATOM 2919 C C . TYR A 1 376 ? 4.449 19.234 11.586 1 94.56 376 TYR A C 1
ATOM 2921 O O . TYR A 1 376 ? 4.844 18.203 12.117 1 94.56 376 TYR A O 1
ATOM 2929 N N . GLY A 1 377 ? 3.301 19.719 11.68 1 92.69 377 GLY A N 1
ATOM 2930 C CA . GLY A 1 377 ? 2.309 18.906 12.359 1 92.69 377 GLY A CA 1
ATOM 2931 C C . GLY A 1 377 ? 2.092 17.562 11.695 1 92.69 377 GLY A C 1
ATOM 2932 O O . GLY A 1 377 ? 2.002 16.531 12.375 1 92.69 377 GLY A O 1
ATOM 2933 N N . GLY A 1 378 ? 1.977 17.547 10.422 1 92.81 378 GLY A N 1
ATOM 2934 C CA . GLY A 1 378 ? 1.854 16.297 9.68 1 92.81 378 GLY A CA 1
ATOM 2935 C C . GLY A 1 378 ? 3.047 15.375 9.859 1 92.81 378 GLY A C 1
ATOM 2936 O O . GLY A 1 378 ? 2.883 14.172 10.047 1 92.81 378 GLY A O 1
ATOM 2937 N N . LEU A 1 379 ? 4.199 15.93 9.82 1 95.88 379 LEU A N 1
ATOM 2938 C CA . LEU A 1 379 ? 5.418 15.156 10.031 1 95.88 379 LEU A CA 1
ATOM 2939 C C . LEU A 1 379 ? 5.441 14.547 11.43 1 95.88 379 LEU A C 1
ATOM 2941 O O . LEU A 1 379 ? 5.848 13.391 11.602 1 95.88 379 LEU A O 1
ATOM 2945 N N . MET A 1 380 ? 5.051 15.367 12.367 1 95 380 MET A N 1
ATOM 2946 C CA . MET A 1 380 ? 5.062 14.914 13.75 1 95 380 MET A CA 1
ATOM 2947 C C . MET A 1 380 ? 4.129 13.719 13.945 1 95 380 MET A C 1
ATOM 2949 O O . MET A 1 380 ? 4.508 12.727 14.562 1 95 380 MET A O 1
ATOM 2953 N N . VAL A 1 381 ? 2.961 13.844 13.43 1 92.44 381 VAL A N 1
ATOM 2954 C CA . VAL A 1 381 ? 1.994 12.758 13.516 1 92.44 381 VAL A CA 1
ATOM 2955 C C . VAL A 1 381 ? 2.557 11.516 12.836 1 92.44 381 VAL A C 1
ATOM 2957 O O . VAL A 1 381 ? 2.393 10.398 13.336 1 92.44 381 VAL A O 1
ATOM 2960 N N . GLY A 1 382 ? 3.141 11.672 11.75 1 92.94 382 GLY A N 1
ATOM 2961 C CA . GLY A 1 382 ? 3.799 10.562 11.07 1 92.94 382 GLY A CA 1
ATOM 2962 C C . GLY A 1 382 ? 4.879 9.906 11.914 1 92.94 382 GLY A C 1
ATOM 2963 O O . GLY A 1 382 ? 4.941 8.68 12.008 1 92.94 382 GLY A O 1
ATOM 2964 N N . SER A 1 383 ? 5.691 10.703 12.492 1 96.12 383 SER A N 1
ATOM 2965 C CA . SER A 1 383 ? 6.773 10.18 13.32 1 96.12 383 SER A CA 1
ATOM 2966 C C . SER A 1 383 ? 6.227 9.438 14.531 1 96.12 383 SER A C 1
ATOM 2968 O O . SER A 1 383 ? 6.809 8.445 14.977 1 96.12 383 SER A O 1
ATOM 2970 N N . GLU A 1 384 ? 5.184 9.953 15.078 1 93.75 384 GLU A N 1
ATOM 2971 C CA . GLU A 1 384 ? 4.547 9.25 16.188 1 93.75 384 GLU A CA 1
ATOM 2972 C C . GLU A 1 384 ? 4.109 7.848 15.758 1 93.75 384 GLU A C 1
ATOM 2974 O O . GLU A 1 384 ? 4.297 6.879 16.5 1 93.75 384 GLU A O 1
ATOM 2979 N N . LYS A 1 385 ? 3.584 7.754 14.68 1 90.62 385 LYS A N 1
ATOM 2980 C CA . LYS A 1 385 ? 3.156 6.457 14.164 1 90.62 385 LYS A CA 1
ATOM 2981 C C . LYS A 1 385 ? 4.352 5.535 13.93 1 90.62 385 LYS A C 1
ATOM 2983 O O . LYS A 1 385 ? 4.297 4.344 14.234 1 90.62 385 LYS A O 1
ATOM 2988 N N . HIS A 1 386 ? 5.367 6.078 13.32 1 95 386 HIS A N 1
ATOM 2989 C CA . HIS A 1 386 ? 6.574 5.293 13.102 1 95 386 HIS A CA 1
ATOM 2990 C C . HIS A 1 386 ? 7.152 4.785 14.422 1 95 386 HIS A C 1
ATOM 2992 O O . HIS A 1 386 ? 7.586 3.633 14.508 1 95 386 HIS A O 1
ATOM 2998 N N . LEU A 1 387 ? 7.125 5.688 15.359 1 95.94 387 LEU A N 1
ATOM 2999 C CA . LEU A 1 387 ? 7.602 5.301 16.672 1 95.94 387 LEU A CA 1
ATOM 3000 C C . LEU A 1 387 ? 6.812 4.109 17.219 1 95.94 387 LEU A C 1
ATOM 3002 O O . LEU A 1 387 ? 7.395 3.127 17.672 1 95.94 387 LEU A O 1
ATOM 3006 N N . ARG A 1 388 ? 5.574 4.195 17.188 1 93.38 388 ARG A N 1
ATOM 3007 C CA . ARG A 1 388 ? 4.707 3.113 17.641 1 93.38 388 ARG A CA 1
ATOM 3008 C C . ARG A 1 388 ? 5.012 1.818 16.891 1 93.38 388 ARG A C 1
ATOM 3010 O O . ARG A 1 388 ? 5.062 0.745 17.5 1 93.38 388 ARG A O 1
ATOM 3017 N N . THR A 1 389 ? 5.156 1.905 15.609 1 91.06 389 THR A N 1
ATOM 3018 C CA . THR A 1 389 ? 5.398 0.745 14.758 1 91.06 389 THR A CA 1
ATOM 3019 C C . THR A 1 389 ? 6.727 0.082 15.109 1 91.06 389 THR A C 1
ATOM 3021 O O . THR A 1 389 ? 6.801 -1.143 15.227 1 91.06 389 THR A O 1
ATOM 3024 N N . PHE A 1 390 ? 7.793 0.85 15.289 1 95.75 390 PHE A N 1
ATOM 3025 C CA . PHE A 1 390 ? 9.102 0.302 15.617 1 95.75 390 PHE A CA 1
ATOM 3026 C C . PHE A 1 390 ? 9.102 -0.313 17.016 1 95.75 390 PHE A C 1
ATOM 3028 O O . PHE A 1 390 ? 9.68 -1.384 17.219 1 95.75 390 PHE A O 1
ATOM 3035 N N . VAL A 1 391 ? 8.445 0.333 17.922 1 95.75 391 VAL A N 1
ATOM 3036 C CA . VAL A 1 391 ? 8.398 -0.177 19.281 1 95.75 391 VAL A CA 1
ATOM 3037 C C . VAL A 1 391 ? 7.633 -1.495 19.312 1 95.75 391 VAL A C 1
ATOM 3039 O O . VAL A 1 391 ? 8.062 -2.453 19.969 1 95.75 391 VAL A O 1
ATOM 3042 N N . ARG A 1 392 ? 6.566 -1.534 18.688 1 91.81 392 ARG A N 1
ATOM 3043 C CA . ARG A 1 392 ? 5.797 -2.771 18.641 1 91.81 392 ARG A CA 1
ATOM 3044 C C . ARG A 1 392 ? 6.621 -3.906 18.047 1 91.81 392 ARG A C 1
ATOM 3046 O O . ARG A 1 392 ? 6.641 -5.016 18.578 1 91.81 392 ARG A O 1
ATOM 3053 N N . ALA A 1 393 ? 7.207 -3.662 16.938 1 91.94 393 ALA A N 1
ATOM 3054 C CA . ALA A 1 393 ? 8.039 -4.672 16.281 1 91.94 393 ALA A CA 1
ATOM 3055 C C . ALA A 1 393 ? 9.156 -5.141 17.219 1 91.94 393 ALA A C 1
ATOM 3057 O O . ALA A 1 393 ? 9.484 -6.328 17.25 1 91.94 393 ALA A O 1
ATOM 3058 N N . LEU A 1 394 ? 9.727 -4.176 17.891 1 96.19 394 LEU A 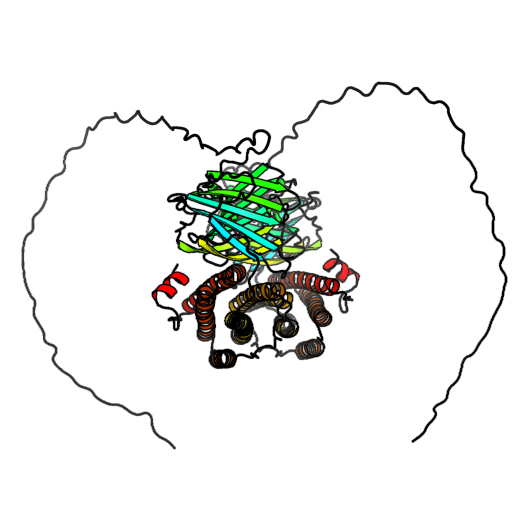N 1
ATOM 3059 C CA . LEU A 1 394 ? 10.789 -4.453 18.844 1 96.19 394 LEU A CA 1
ATOM 3060 C C . LEU A 1 394 ? 10.273 -5.332 19.984 1 96.19 394 LEU A C 1
ATOM 3062 O O . LEU A 1 394 ? 10.93 -6.309 20.359 1 96.19 394 LEU A O 1
ATOM 3066 N N . GLU A 1 395 ? 9.164 -5.043 20.469 1 94.69 395 GLU A N 1
ATOM 3067 C CA . GLU A 1 395 ? 8.594 -5.777 21.578 1 94.69 395 GLU A CA 1
ATOM 3068 C C . GLU A 1 395 ? 8.148 -7.176 21.156 1 94.69 395 GLU A C 1
ATOM 3070 O O . GLU A 1 395 ? 8.258 -8.125 21.938 1 94.69 395 GLU A O 1
ATOM 3075 N N . GLU A 1 396 ? 7.672 -7.293 20.016 1 91.12 396 GLU A N 1
ATOM 3076 C CA . GLU A 1 396 ? 7.285 -8.594 19.469 1 91.12 396 GLU A CA 1
ATOM 3077 C C . GLU A 1 396 ? 8.484 -9.531 19.391 1 91.12 396 GLU A C 1
ATOM 3079 O O . GLU A 1 396 ? 8.32 -10.758 19.359 1 91.12 396 GLU A O 1
ATOM 3084 N N . ARG A 1 397 ? 9.625 -9 19.391 1 93.5 397 ARG A N 1
ATOM 3085 C CA . ARG A 1 397 ? 10.844 -9.789 19.281 1 93.5 397 ARG A CA 1
ATOM 3086 C C . ARG A 1 397 ? 11.539 -9.93 20.625 1 93.5 397 ARG A C 1
ATOM 3088 O O . ARG A 1 397 ? 12.711 -10.305 20.688 1 93.5 397 ARG A O 1
ATOM 3095 N N . GLY A 1 398 ? 10.812 -9.547 21.641 1 94.56 398 GLY A N 1
ATOM 3096 C CA . GLY A 1 398 ? 11.281 -9.766 23 1 94.56 398 GLY A CA 1
ATOM 3097 C C . GLY A 1 398 ? 12.102 -8.602 23.547 1 94.56 398 GLY A C 1
ATOM 3098 O O . GLY A 1 398 ? 12.664 -8.695 24.641 1 94.56 398 GLY A O 1
ATOM 3099 N N . GLY A 1 399 ? 12.172 -7.52 22.812 1 96.31 399 GLY A N 1
ATOM 3100 C CA . GLY A 1 399 ? 12.883 -6.34 23.281 1 96.31 399 GLY A CA 1
ATOM 3101 C C . GLY A 1 399 ? 12.008 -5.41 24.109 1 96.31 399 GLY A C 1
ATOM 3102 O O . GLY A 1 399 ? 10.797 -5.621 24.219 1 96.31 399 GLY A O 1
ATOM 3103 N N . GLU A 1 400 ? 12.727 -4.465 24.766 1 95.56 400 GLU A N 1
ATOM 3104 C CA . GLU A 1 400 ? 12.055 -3.4 25.5 1 95.56 400 GLU A CA 1
ATOM 3105 C C . GLU A 1 400 ? 12.602 -2.029 25.109 1 95.56 400 GLU A C 1
ATOM 3107 O O . GLU A 1 400 ? 13.805 -1.869 24.891 1 95.56 400 GLU A O 1
ATOM 3112 N N . TYR A 1 401 ? 11.656 -1.093 24.969 1 96.81 401 TYR A N 1
ATOM 3113 C CA . TYR A 1 401 ? 12.078 0.268 24.641 1 96.81 401 TYR A CA 1
ATOM 3114 C C . TYR A 1 401 ? 11.656 1.241 25.734 1 96.81 401 TYR A C 1
ATOM 3116 O O . TYR A 1 401 ? 10.477 1.312 26.094 1 96.81 401 TYR A O 1
ATOM 3124 N N . ASN A 1 402 ? 12.633 1.972 26.266 1 95.62 402 ASN A N 1
ATOM 3125 C CA . ASN A 1 402 ? 12.398 3.072 27.188 1 95.62 402 ASN A CA 1
ATOM 3126 C C . ASN A 1 402 ? 12.703 4.422 26.547 1 95.62 402 ASN A C 1
ATOM 3128 O O . ASN A 1 402 ? 13.781 4.621 25.984 1 95.62 402 ASN A O 1
ATOM 3132 N N . PRO A 1 403 ? 11.695 5.285 26.625 1 96.75 403 PRO A N 1
ATOM 3133 C CA . PRO A 1 403 ? 11.953 6.582 26 1 96.75 403 PRO A CA 1
ATOM 3134 C C . PRO A 1 403 ? 13.172 7.285 26.594 1 96.75 403 PRO A C 1
ATOM 3136 O O . PRO A 1 403 ? 13.422 7.188 27.797 1 96.75 403 PRO A O 1
ATOM 3139 N N . MET A 1 404 ? 13.852 7.984 25.766 1 94.88 404 MET A N 1
ATOM 3140 C CA . MET A 1 404 ? 15.086 8.648 26.172 1 94.88 404 MET A CA 1
ATOM 3141 C C . MET A 1 404 ? 14.922 10.164 26.125 1 94.88 404 MET A C 1
ATOM 3143 O O . MET A 1 404 ? 15.664 10.891 26.797 1 94.88 404 MET A O 1
ATOM 3147 N N . ILE A 1 405 ? 14 10.617 25.344 1 96.12 405 ILE A N 1
ATOM 3148 C CA . ILE A 1 405 ? 13.82 12.047 25.141 1 96.12 405 ILE A CA 1
ATOM 3149 C C . ILE A 1 405 ? 12.445 12.477 25.641 1 96.12 405 ILE A C 1
ATOM 3151 O O . ILE A 1 405 ? 12.328 13.445 26.391 1 96.12 405 ILE A O 1
ATOM 3155 N N . LEU A 1 406 ? 11.414 11.766 25.25 1 95.69 406 LEU A N 1
ATOM 3156 C CA . LEU A 1 406 ? 10.047 12.062 25.672 1 95.69 406 LEU A CA 1
ATOM 3157 C C . LEU A 1 406 ? 9.805 11.641 27.109 1 95.69 406 LEU A C 1
ATOM 3159 O O . LEU A 1 406 ? 10.445 10.711 27.609 1 95.69 406 LEU A O 1
ATOM 3163 N N . SER A 1 407 ? 8.859 12.328 27.75 1 95.38 407 SER A N 1
ATOM 3164 C CA . SER A 1 407 ? 8.406 11.844 29.047 1 95.38 407 SER A CA 1
ATOM 3165 C C . SER A 1 407 ? 7.672 10.508 28.906 1 95.38 407 SER A C 1
ATOM 3167 O O . SER A 1 407 ? 7.164 10.18 27.844 1 95.38 407 SER A O 1
ATOM 3169 N N . GLN A 1 408 ? 7.645 9.766 30.031 1 94.25 408 GLN A N 1
ATOM 3170 C CA . GLN A 1 408 ? 6.941 8.484 30.031 1 94.25 408 GLN A CA 1
ATOM 3171 C C . GLN A 1 408 ? 5.473 8.664 29.656 1 94.25 408 GLN A C 1
ATOM 3173 O O . GLN A 1 408 ? 4.902 7.84 28.953 1 94.25 408 GLN A O 1
ATOM 3178 N N . GLU A 1 409 ? 4.918 9.703 30.109 1 92.62 409 GLU A N 1
ATOM 3179 C CA . GLU A 1 409 ? 3.508 9.984 29.844 1 92.62 409 GLU A CA 1
ATOM 3180 C C . GLU A 1 409 ? 3.264 10.219 28.359 1 92.62 409 GLU A C 1
ATOM 3182 O O . GLU A 1 409 ? 2.314 9.68 27.797 1 92.62 409 GLU A O 1
ATOM 3187 N N . GLU A 1 410 ? 4.105 11.016 27.797 1 91.75 410 GLU A N 1
ATOM 3188 C CA . GLU A 1 410 ? 3.98 11.305 26.375 1 91.75 410 GLU A CA 1
ATOM 3189 C C . GLU A 1 410 ? 4.215 10.055 25.531 1 91.75 410 GLU A C 1
ATOM 3191 O O . GLU A 1 410 ? 3.496 9.805 24.562 1 91.75 410 GLU A O 1
ATOM 3196 N N . PHE A 1 411 ? 5.203 9.375 25.969 1 95.12 411 PHE A N 1
ATOM 3197 C CA . PHE A 1 411 ? 5.531 8.125 25.281 1 95.12 411 PHE A CA 1
ATOM 3198 C C . PHE A 1 411 ? 4.355 7.16 25.328 1 95.12 411 PHE A C 1
ATOM 3200 O O . PHE A 1 411 ? 3.992 6.57 24.297 1 95.12 411 PHE A O 1
ATOM 3207 N N . ASP A 1 412 ? 3.74 6.984 26.422 1 92.94 412 ASP A N 1
ATOM 3208 C CA . ASP A 1 412 ? 2.615 6.066 26.594 1 92.94 412 ASP A CA 1
ATOM 3209 C C . ASP A 1 412 ? 1.422 6.504 25.75 1 92.94 412 ASP A C 1
ATOM 3211 O O . ASP A 1 412 ? 0.709 5.668 25.188 1 92.94 412 ASP A O 1
ATOM 3215 N N . ARG A 1 413 ? 1.226 7.75 25.641 1 87.81 413 ARG A N 1
ATOM 3216 C CA . ARG A 1 413 ? 0.135 8.273 24.828 1 87.81 413 ARG A CA 1
ATOM 3217 C C . ARG A 1 413 ? 0.34 7.926 23.359 1 87.81 413 ARG A C 1
ATOM 3219 O O . ARG A 1 413 ? -0.626 7.68 22.641 1 87.81 413 ARG A O 1
ATOM 3226 N N . ILE A 1 414 ? 1.571 7.906 22.938 1 89.44 414 ILE A N 1
ATOM 3227 C CA . ILE A 1 414 ? 1.891 7.676 21.531 1 89.44 414 ILE A CA 1
ATOM 3228 C C . ILE A 1 414 ? 1.88 6.176 21.25 1 89.44 414 ILE A C 1
ATOM 3230 O O . ILE A 1 414 ? 1.295 5.734 20.25 1 89.44 414 ILE A O 1
ATOM 3234 N N . VAL A 1 415 ? 2.428 5.367 22.094 1 90.06 415 VAL A N 1
ATOM 3235 C CA . VAL A 1 415 ? 2.758 3.984 21.781 1 90.06 415 VAL A CA 1
ATOM 3236 C C . VAL A 1 415 ? 1.704 3.051 22.375 1 90.06 415 VAL A C 1
ATOM 3238 O O . VAL A 1 415 ? 1.448 1.972 21.828 1 90.06 415 VAL A O 1
ATOM 3241 N N . ARG A 1 416 ? 1.105 3.314 23.516 1 79.88 416 ARG A N 1
ATOM 3242 C CA . ARG A 1 416 ? 0.23 2.385 24.219 1 79.88 416 ARG A CA 1
ATOM 3243 C C . ARG A 1 416 ? -1.234 2.66 23.906 1 79.88 416 ARG A C 1
ATOM 3245 O O . ARG A 1 416 ? -2.131 2.088 24.531 1 79.88 416 ARG A O 1
ATOM 3252 N N . TYR A 1 417 ? -1.476 3.422 22.891 1 63.84 417 TYR A N 1
ATOM 3253 C CA . TYR A 1 417 ? -2.877 3.703 22.594 1 63.84 417 TYR A CA 1
ATOM 3254 C C . TYR A 1 417 ? -3.463 2.652 21.656 1 63.84 417 TYR A C 1
ATOM 3256 O O . TYR A 1 417 ? -2.736 2.039 20.875 1 63.84 417 TYR A O 1
ATOM 3264 N N . MET B 1 1 ? 55.531 11.617 -33.781 1 15.95 1 MET B N 1
ATOM 3265 C CA . MET B 1 1 ? 55.656 11.789 -35.219 1 15.95 1 MET B CA 1
ATOM 3266 C C . MET B 1 1 ? 54.281 11.602 -35.906 1 15.95 1 MET B C 1
ATOM 3268 O O . MET B 1 1 ? 53.344 11.078 -35.281 1 15.95 1 MET B O 1
ATOM 3272 N N . SER B 1 2 ? 54.312 11.422 -37.281 1 15.85 2 SER B N 1
ATOM 3273 C CA . SER B 1 2 ? 53.781 11.875 -38.531 1 15.85 2 SER B CA 1
ATOM 3274 C C . SER B 1 2 ? 52.469 11.164 -38.875 1 15.85 2 SER B C 1
ATOM 3276 O O . SER B 1 2 ? 51.5 11.797 -39.312 1 15.85 2 SER B O 1
ATOM 3278 N N . SER B 1 3 ? 52.5 9.914 -39.188 1 17.28 3 SER B N 1
ATOM 3279 C CA . SER B 1 3 ? 52.188 9.477 -40.531 1 17.28 3 SER B CA 1
ATOM 3280 C C . SER B 1 3 ? 50.688 9.477 -40.812 1 17.28 3 SER B C 1
ATOM 3282 O O . SER B 1 3 ? 49.906 9.266 -39.875 1 17.28 3 SER B O 1
ATOM 3284 N N . HIS B 1 4 ? 50.281 9.805 -42.062 1 17.23 4 HIS B N 1
ATOM 3285 C CA . HIS B 1 4 ? 49.469 10.336 -43.156 1 17.23 4 HIS B CA 1
ATOM 3286 C C . HIS B 1 4 ? 48.344 9.383 -43.531 1 17.23 4 HIS B C 1
ATOM 3288 O O . HIS B 1 4 ? 47.688 9.57 -44.531 1 17.23 4 HIS B O 1
ATOM 3294 N N . LEU B 1 5 ? 48.188 8.273 -42.844 1 16.69 5 LEU B N 1
ATOM 3295 C CA . LEU B 1 5 ? 47.625 7.34 -43.812 1 16.69 5 LEU B CA 1
ATOM 3296 C C . LEU B 1 5 ? 46.375 7.91 -44.438 1 16.69 5 LEU B C 1
ATOM 3298 O O . LEU B 1 5 ? 45.469 8.367 -43.75 1 16.69 5 LEU B O 1
ATOM 3302 N N . SER B 1 6 ? 46.188 8.031 -45.781 1 14.67 6 SER B N 1
ATOM 3303 C CA . SER B 1 6 ? 45.75 8.57 -47.062 1 14.67 6 SER B CA 1
ATOM 3304 C C . SER B 1 6 ? 44.25 8.328 -47.25 1 14.67 6 SER B C 1
ATOM 3306 O O . SER B 1 6 ? 43.531 9.234 -47.656 1 14.67 6 SER B O 1
ATOM 3308 N N . ARG B 1 7 ? 43.75 7.09 -47.5 1 15.99 7 ARG B N 1
ATOM 3309 C CA . ARG B 1 7 ? 43.156 6.82 -48.812 1 15.99 7 ARG B CA 1
ATOM 3310 C C . ARG B 1 7 ? 41.781 7.473 -48.969 1 15.99 7 ARG B C 1
ATOM 3312 O O . ARG B 1 7 ? 41.031 7.512 -48 1 15.99 7 ARG B O 1
ATOM 3319 N N . ASN B 1 8 ? 41.375 8.109 -50.156 1 14.49 8 ASN B N 1
ATOM 3320 C CA . ASN B 1 8 ? 40.719 8.953 -51.125 1 14.49 8 ASN B CA 1
ATOM 3321 C C . ASN B 1 8 ? 39.312 8.422 -51.438 1 14.49 8 ASN B C 1
ATOM 3323 O O . ASN B 1 8 ? 38.5 9.125 -52.062 1 14.49 8 ASN B O 1
ATOM 3327 N N . ILE B 1 9 ? 39.031 7.09 -51.625 1 14.47 9 ILE B N 1
ATOM 3328 C CA . ILE B 1 9 ? 38.625 6.711 -52.969 1 14.47 9 ILE B CA 1
ATOM 3329 C C . ILE B 1 9 ? 37.25 7.363 -53.281 1 14.47 9 ILE B C 1
ATOM 3331 O O . ILE B 1 9 ? 37.094 7.984 -54.312 1 14.47 9 ILE B O 1
ATOM 3335 N N . PHE B 1 10 ? 36.188 6.508 -53.406 1 14.41 10 PHE B N 1
ATOM 3336 C CA . PHE B 1 10 ? 35.438 6.273 -54.625 1 14.41 10 PHE B CA 1
ATOM 3337 C C . PHE B 1 10 ? 34.344 7.328 -54.812 1 14.41 10 PHE B C 1
ATOM 3339 O O . PHE B 1 10 ? 33.594 7.633 -53.875 1 14.41 10 PHE B O 1
ATOM 3346 N N . LYS B 1 11 ? 34.25 7.965 -55.906 1 14.48 11 LYS B N 1
ATOM 3347 C CA . LYS B 1 11 ? 33.875 9.07 -56.781 1 14.48 11 LYS B CA 1
ATOM 3348 C C . LYS B 1 11 ? 32.375 9.148 -56.938 1 14.48 11 LYS B C 1
ATOM 3350 O O . LYS B 1 11 ? 31.781 10.219 -56.812 1 14.48 11 LYS B O 1
ATOM 3355 N N . HIS B 1 12 ? 31.75 8.219 -57.844 1 14.53 12 HIS B N 1
ATOM 3356 C CA . HIS B 1 12 ? 31.266 8.625 -59.188 1 14.53 12 HIS B CA 1
ATOM 3357 C C . HIS B 1 12 ? 29.922 9.32 -59.094 1 14.53 12 HIS B C 1
ATOM 3359 O O . HIS B 1 12 ? 29.203 9.188 -58.094 1 14.53 12 HIS B O 1
ATOM 3365 N N . TYR B 1 13 ? 28.938 9.172 -60.25 1 14.48 13 TYR B N 1
ATOM 3366 C CA . TYR B 1 13 ? 28.578 9.953 -61.438 1 14.48 13 TYR B CA 1
ATOM 3367 C C . TYR B 1 13 ? 27.141 10.453 -61.344 1 14.48 13 TYR B C 1
ATOM 3369 O O . TYR B 1 13 ? 26.875 11.641 -61.5 1 14.48 13 TYR B O 1
ATOM 3377 N N . PHE B 1 14 ? 26.094 9.648 -61.969 1 15.41 14 PHE B N 1
ATOM 3378 C CA . PHE B 1 14 ? 25.422 10.086 -63.219 1 15.41 14 PHE B CA 1
ATOM 3379 C C . PHE B 1 14 ? 24.266 11.023 -62.875 1 15.41 14 PHE B C 1
ATOM 3381 O O . PHE B 1 14 ? 23.812 11.094 -61.75 1 15.41 14 PHE B O 1
ATOM 3388 N N . GLY B 1 15 ? 23.078 10.961 -63.75 1 15.27 15 GLY B N 1
ATOM 3389 C CA . GLY B 1 15 ? 22.484 11.789 -64.812 1 15.27 15 GLY B CA 1
ATOM 3390 C C . GLY B 1 15 ? 21.312 12.617 -64.312 1 15.27 15 GLY B C 1
ATOM 3391 O O . GLY B 1 15 ? 20.797 12.375 -63.219 1 15.27 15 GLY B O 1
ATOM 3392 N N . ASP B 1 16 ? 20.484 13.258 -65.188 1 15.7 16 ASP B N 1
ATOM 3393 C CA . ASP B 1 16 ? 19.984 14.539 -65.688 1 15.7 16 ASP B CA 1
ATOM 3394 C C . ASP B 1 16 ? 18.547 14.789 -65.25 1 15.7 16 ASP B C 1
ATOM 3396 O O . ASP B 1 16 ? 18.234 15.859 -64.688 1 15.7 16 ASP B O 1
ATOM 3400 N N . SER B 1 17 ? 17.531 14.086 -65.875 1 15.69 17 SER B N 1
ATOM 3401 C CA . SER B 1 17 ? 16.656 14.844 -66.812 1 15.69 17 SER B CA 1
ATOM 3402 C C . SER B 1 17 ? 15.531 15.531 -66 1 15.69 17 SER B C 1
ATOM 3404 O O . SER B 1 17 ? 15.266 15.188 -64.875 1 15.69 17 SER B O 1
ATOM 3406 N N . GLY B 1 18 ? 14.453 16.188 -66.812 1 15.99 18 GLY B N 1
ATOM 3407 C CA . GLY B 1 18 ? 13.703 17.391 -67.062 1 15.99 18 GLY B CA 1
ATOM 3408 C C . GLY B 1 18 ? 12.328 17.422 -66.438 1 15.99 18 GLY B C 1
ATOM 3409 O O . GLY B 1 18 ? 11.562 18.359 -66.625 1 15.99 18 GLY B O 1
ATOM 3410 N N . LYS B 1 19 ? 11.766 16.344 -65.875 1 15.91 19 LYS B N 1
ATOM 3411 C CA . LYS B 1 19 ? 10.375 16.219 -66.312 1 15.91 19 LYS B CA 1
ATOM 3412 C C . LYS B 1 19 ? 9.531 17.359 -65.75 1 15.91 19 LYS B C 1
ATOM 3414 O O . LYS B 1 19 ? 9.695 17.766 -64.562 1 15.91 19 LYS B O 1
ATOM 3419 N N . ASP B 1 20 ? 8.516 17.75 -66.5 1 15.58 20 ASP B N 1
ATOM 3420 C CA . ASP B 1 20 ? 7.719 18.891 -66.938 1 15.58 20 ASP B CA 1
ATOM 3421 C C . ASP B 1 20 ? 6.688 19.297 -65.875 1 15.58 20 ASP B C 1
ATOM 3423 O O . ASP B 1 20 ? 6.469 18.562 -64.938 1 15.58 20 ASP B O 1
ATOM 3427 N N . ARG B 1 21 ? 5.387 19.484 -66.438 1 15.77 21 ARG B N 1
ATOM 3428 C CA . ARG B 1 21 ? 4.469 20.609 -66.625 1 15.77 21 ARG B CA 1
ATOM 3429 C C . ARG B 1 21 ? 3.391 20.641 -65.562 1 15.77 21 ARG B C 1
ATOM 3431 O O . ARG B 1 21 ? 3.043 19.594 -65 1 15.77 21 ARG B O 1
ATOM 3438 N N . TYR B 1 22 ? 2.855 21.797 -65.188 1 16.86 22 TYR B N 1
ATOM 3439 C CA . TYR B 1 22 ? 2.104 22.562 -64.188 1 16.86 22 TYR B CA 1
ATOM 3440 C C . TYR B 1 22 ? 0.613 22.266 -64.312 1 16.86 22 TYR B C 1
ATOM 3442 O O . TYR B 1 22 ? -0.083 22.812 -65.125 1 16.86 22 TYR B O 1
ATOM 3450 N N . LEU B 1 23 ? 0.275 20.875 -64.25 1 15.52 23 LEU B N 1
ATOM 3451 C CA . LEU B 1 23 ? -1.114 20.75 -64.688 1 15.52 23 LEU B CA 1
ATOM 3452 C C . LEU B 1 23 ? -2.031 21.594 -63.781 1 15.52 23 LEU B C 1
ATOM 3454 O O . LEU B 1 23 ? -1.95 21.547 -62.562 1 15.52 23 LEU B O 1
ATOM 3458 N N . ASP B 1 24 ? -2.908 22.453 -64.375 1 15.55 24 ASP B N 1
ATOM 3459 C CA . ASP B 1 24 ? -3.779 23.609 -64.312 1 15.55 24 ASP B CA 1
ATOM 3460 C C . ASP B 1 24 ? -5.109 23.266 -63.625 1 15.55 24 ASP B C 1
ATOM 3462 O O . ASP B 1 24 ? -5.953 24.141 -63.406 1 15.55 24 ASP B O 1
ATOM 3466 N N . MET B 1 25 ? -5.434 21.938 -63.312 1 16.75 25 MET B N 1
ATOM 3467 C CA . MET B 1 25 ? -6.855 21.797 -63.625 1 16.75 25 MET B CA 1
ATOM 3468 C C . MET B 1 25 ? -7.707 22.562 -62.625 1 16.75 25 MET B C 1
ATOM 3470 O O . MET B 1 25 ? -7.449 22.5 -61.406 1 16.75 25 MET B O 1
ATOM 3474 N N . GLY B 1 26 ? -8.672 23.391 -63.031 1 16.88 26 GLY B N 1
ATOM 3475 C CA . GLY B 1 26 ? -9.672 24.406 -62.781 1 16.88 26 GLY B CA 1
ATOM 3476 C C . GLY B 1 26 ? -10.828 23.922 -61.938 1 16.88 26 GLY B C 1
ATOM 3477 O O . GLY B 1 26 ? -11.492 22.938 -62.281 1 16.88 26 GLY B O 1
ATOM 3478 N N . TYR B 1 27 ? -10.984 24.172 -60.594 1 16.81 27 TYR B N 1
ATOM 3479 C CA . TYR B 1 27 ? -11.766 23.859 -59.406 1 16.81 27 TYR B CA 1
ATOM 3480 C C . TYR B 1 27 ? -13.18 24.406 -59.531 1 16.81 27 TYR B C 1
ATOM 3482 O O . TYR B 1 27 ? -13.695 25.016 -58.594 1 16.81 27 TYR B O 1
ATOM 3490 N N . ARG B 1 28 ? -13.703 24.641 -60.75 1 15.98 28 ARG B N 1
ATOM 3491 C CA . ARG B 1 28 ? -14.797 25.594 -60.688 1 15.98 28 ARG B CA 1
ATOM 3492 C C . ARG B 1 28 ? -15.906 25.125 -59.75 1 15.98 28 ARG B C 1
ATOM 3494 O O . ARG B 1 28 ? -15.977 23.953 -59.406 1 15.98 28 ARG B O 1
ATOM 3501 N N . ASP B 1 29 ? -17.25 25.484 -60.094 1 16.53 29 ASP B N 1
ATOM 3502 C CA . ASP B 1 29 ? -18.406 26.281 -59.719 1 16.53 29 ASP B CA 1
ATOM 3503 C C . ASP B 1 29 ? -19.453 25.422 -59 1 16.53 29 ASP B C 1
ATOM 3505 O O . ASP B 1 29 ? -19.438 24.188 -59.125 1 16.53 29 ASP B O 1
ATOM 3509 N N . LYS B 1 30 ? -20.781 26.047 -58.719 1 17.69 30 LYS B N 1
ATOM 3510 C CA . LYS B 1 30 ? -21.812 26.562 -57.844 1 17.69 30 LYS B CA 1
ATOM 3511 C C . LYS B 1 30 ? -23 25.594 -57.75 1 17.69 30 LYS B C 1
ATOM 3513 O O . LYS B 1 30 ? -23.453 25.266 -56.656 1 17.69 30 LYS B O 1
ATOM 3518 N N . LEU B 1 31 ? -24 25.562 -58.656 1 17.02 31 LEU B N 1
ATOM 3519 C CA . LEU B 1 31 ? -25.375 26.047 -58.5 1 17.02 31 LEU B CA 1
ATOM 3520 C C . LEU B 1 31 ? -26.328 24.891 -58.219 1 17.02 31 LEU B C 1
ATOM 3522 O O . LEU B 1 31 ? -27.344 25.078 -57.562 1 17.02 31 LEU B O 1
ATOM 3526 N N . TRP B 1 32 ? -26.281 23.672 -58.781 1 15.92 32 TRP B N 1
ATOM 3527 C CA . TRP B 1 32 ? -27.531 23.312 -59.438 1 15.92 32 TRP B CA 1
ATOM 3528 C C . TRP B 1 32 ? -28.531 22.75 -58.438 1 15.92 32 TRP B C 1
ATOM 3530 O O . TRP B 1 32 ? -29.703 23.172 -58.438 1 15.92 32 TRP B O 1
ATOM 3540 N N . TRP B 1 33 ? -28.547 21.422 -58 1 16.98 33 TRP B N 1
ATOM 3541 C CA . TRP B 1 33 ? -29.672 20.562 -58.344 1 16.98 33 TRP B CA 1
ATOM 3542 C C . TRP B 1 33 ? -30.703 20.516 -57.219 1 16.98 33 TRP B C 1
ATOM 3544 O O . TRP B 1 33 ? -30.375 20.172 -56.094 1 16.98 33 TRP B O 1
ATOM 3554 N N . VAL B 1 34 ? -31.953 21.125 -57.312 1 19.34 34 VAL B N 1
ATOM 3555 C CA . VAL B 1 34 ? -33.25 21.484 -56.719 1 19.34 34 VAL B CA 1
ATOM 3556 C C . VAL B 1 34 ? -33.969 20.234 -56.25 1 19.34 34 VAL B C 1
ATOM 3558 O O . VAL B 1 34 ? -34.719 20.266 -55.25 1 19.34 34 VAL B O 1
ATOM 3561 N N . SER B 1 35 ? -34.062 19.156 -57.094 1 16.31 35 SER B N 1
ATOM 3562 C CA . SER B 1 35 ? -35.406 18.688 -57.344 1 16.31 35 SER B CA 1
ATOM 3563 C C . SER B 1 35 ? -35.969 18 -56.125 1 16.31 35 SER B C 1
ATOM 3565 O O . SER B 1 35 ? -37.062 18.391 -55.625 1 16.31 35 SER B O 1
ATOM 3567 N N . TYR B 1 36 ? -36.344 16.656 -56.219 1 17.73 36 TYR B N 1
ATOM 3568 C CA . TYR B 1 36 ? -37.656 16.031 -56.312 1 17.73 36 TYR B CA 1
ATOM 3569 C C . TYR B 1 36 ? -38.062 15.461 -54.969 1 17.73 36 TYR B C 1
ATOM 3571 O O . TYR B 1 36 ? -39.219 15.648 -54.531 1 17.73 36 TYR B O 1
ATOM 3579 N N . LEU B 1 37 ? -37.375 14.336 -54.344 1 18.59 37 LEU B N 1
ATOM 3580 C CA . LEU B 1 37 ? -38.156 13.125 -54.219 1 18.59 37 LEU B CA 1
ATOM 3581 C C . LEU B 1 37 ? -38.875 13.102 -52.875 1 18.59 37 LEU B C 1
ATOM 3583 O O . LEU B 1 37 ? -38.219 13.078 -51.812 1 18.59 37 LEU B O 1
ATOM 3587 N N . ARG B 1 38 ? -40.125 13.438 -52.75 1 18.47 38 ARG B N 1
ATOM 3588 C CA . ARG B 1 38 ? -41.188 13.75 -51.781 1 18.47 38 ARG B CA 1
ATOM 3589 C C . ARG B 1 38 ? -41.375 12.594 -50.781 1 18.47 38 ARG B C 1
ATOM 3591 O O . ARG B 1 38 ? -41.562 12.82 -49.594 1 18.47 38 ARG B O 1
ATOM 3598 N N . LEU B 1 39 ? -41.688 11.312 -51.219 1 19.84 39 LEU B N 1
ATOM 3599 C CA . LEU B 1 39 ? -43 10.773 -50.844 1 19.84 39 LEU B CA 1
ATOM 3600 C C . LEU B 1 39 ? -42.906 10.016 -49.531 1 19.84 39 LEU B C 1
ATOM 3602 O O . LEU B 1 39 ? -43.906 9.766 -48.875 1 19.84 39 LEU B O 1
ATOM 3606 N N . LEU B 1 40 ? -41.781 9.281 -49.062 1 21.98 40 LEU B N 1
ATOM 3607 C CA . LEU B 1 40 ? -42.156 7.941 -48.625 1 21.98 40 LEU B CA 1
ATOM 3608 C C . LEU B 1 40 ? -42.875 7.988 -47.281 1 21.98 40 LEU B C 1
ATOM 3610 O O . LEU B 1 40 ? -42.5 8.781 -46.406 1 21.98 40 LEU B O 1
ATOM 3614 N N . PRO B 1 41 ? -43.906 6.977 -47.031 1 21.48 41 PRO B N 1
ATOM 3615 C CA . PRO B 1 41 ? -45.062 6.855 -46.156 1 21.48 41 PRO B CA 1
ATOM 3616 C C . PRO B 1 41 ? -44.688 6.672 -44.688 1 21.48 41 PRO B C 1
ATOM 3618 O O . PRO B 1 41 ? -43.562 6.297 -44.375 1 21.48 41 PRO B O 1
ATOM 3621 N N . ILE B 1 42 ? -45.688 6.836 -43.781 1 25 42 ILE B N 1
ATOM 3622 C CA . ILE B 1 42 ? -46.062 7.227 -42.406 1 25 42 ILE B CA 1
ATOM 3623 C C . ILE B 1 42 ? -45.844 6.066 -41.469 1 25 42 ILE B C 1
ATOM 3625 O O . ILE B 1 42 ? -45.875 6.246 -40.219 1 25 42 ILE B O 1
ATOM 3629 N N . ILE B 1 43 ? -45.531 4.742 -41.844 1 23.89 43 ILE B N 1
ATOM 3630 C CA . ILE B 1 43 ? -46.312 3.73 -41.156 1 23.89 43 ILE B CA 1
ATOM 3631 C C . ILE B 1 43 ? -45.719 3.467 -39.781 1 23.89 43 ILE B C 1
ATOM 3633 O O . ILE B 1 43 ? -46.281 2.676 -39 1 23.89 43 ILE B O 1
ATOM 3637 N N . LEU B 1 44 ? -44.562 4.004 -39.312 1 22.88 44 LEU B N 1
ATOM 3638 C CA . LEU B 1 44 ? -43.75 3.113 -38.5 1 22.88 44 LEU B CA 1
ATOM 3639 C C . LEU B 1 44 ? -44.281 3.066 -37.062 1 22.88 44 LEU B C 1
ATOM 3641 O O . LEU B 1 44 ? -43.688 3.652 -36.156 1 22.88 44 LEU B O 1
ATOM 3645 N N . LEU B 1 45 ? -45.562 3.439 -36.75 1 22.94 45 LEU B N 1
ATOM 3646 C CA . LEU B 1 45 ? -45.656 3.941 -35.375 1 22.94 45 LEU B CA 1
ATOM 3647 C C . LEU B 1 45 ? -45.406 2.824 -34.375 1 22.94 45 LEU B C 1
ATOM 3649 O O . LEU B 1 45 ? -44.844 3.068 -33.281 1 22.94 45 LEU B O 1
ATOM 3653 N N . THR B 1 46 ? -45.938 1.594 -34.531 1 24.34 46 THR B N 1
ATOM 3654 C CA . THR B 1 46 ? -46.719 1.054 -33.438 1 24.34 46 THR B CA 1
ATOM 3655 C C . THR B 1 46 ? -45.812 0.478 -32.344 1 24.34 46 THR B C 1
ATOM 3657 O O . THR B 1 46 ? -46.188 0.497 -31.172 1 24.34 46 THR B O 1
ATOM 3660 N N . ALA B 1 47 ? -44.75 -0.428 -32.594 1 27.48 47 ALA B N 1
ATOM 3661 C CA . ALA B 1 47 ? -44.656 -1.674 -31.844 1 27.48 47 ALA B CA 1
ATOM 3662 C C . ALA B 1 47 ? -43.938 -1.441 -30.5 1 27.48 47 ALA B C 1
ATOM 3664 O O . ALA B 1 47 ? -42.719 -1.515 -30.422 1 27.48 47 ALA B O 1
ATOM 3665 N N . LEU B 1 48 ? -44.094 -0.38 -29.719 1 24.81 48 LEU B N 1
ATOM 3666 C CA . LEU B 1 48 ? -43.188 0.053 -28.688 1 24.81 48 LEU B CA 1
ATOM 3667 C C . LEU B 1 48 ? -43.125 -0.96 -27.547 1 24.81 48 LEU B C 1
ATOM 3669 O O . LEU B 1 48 ? -42.125 -1.042 -26.812 1 24.81 48 LEU B O 1
ATOM 3673 N N . LEU B 1 49 ? -44.281 -1.441 -26.969 1 26.02 49 LEU B N 1
ATOM 3674 C CA . LEU B 1 49 ? -44.375 -1.414 -25.516 1 26.02 49 LEU B CA 1
ATOM 3675 C C . LEU B 1 49 ? -43.688 -2.619 -24.891 1 26.02 49 LEU B C 1
ATOM 3677 O O . LEU B 1 49 ? -43.75 -2.805 -23.672 1 26.02 49 LEU B O 1
ATOM 3681 N N . LEU B 1 50 ? -43.531 -3.775 -25.531 1 28.09 50 LEU B N 1
ATOM 3682 C CA . LEU B 1 50 ? -43.469 -4.945 -24.656 1 28.09 50 LEU B CA 1
ATOM 3683 C C . LEU B 1 50 ? -42.156 -4.988 -23.891 1 28.09 50 LEU B C 1
ATOM 3685 O O . LEU B 1 50 ? -41.094 -5.281 -24.453 1 28.09 50 LEU B O 1
ATOM 3689 N N . SER B 1 51 ? -41.844 -4.051 -22.953 1 29.11 51 SER B N 1
ATOM 3690 C CA . SER B 1 51 ? -40.688 -4.043 -22.078 1 29.11 51 SER B CA 1
ATOM 3691 C C . SER B 1 51 ? -40.531 -5.367 -21.344 1 29.11 51 SER B C 1
ATOM 3693 O O . SER B 1 51 ? -41.281 -5.637 -20.391 1 29.11 51 SER B O 1
ATOM 3695 N N . GLY B 1 52 ? -40.281 -6.539 -21.969 1 27.61 52 GLY B N 1
ATOM 3696 C CA . GLY B 1 52 ? -40.062 -7.82 -21.312 1 27.61 52 GLY B CA 1
ATOM 3697 C C . GLY B 1 52 ? -39.094 -7.738 -20.141 1 27.61 52 GLY B C 1
ATOM 3698 O O . GLY B 1 52 ? -38 -7.203 -20.266 1 27.61 52 GLY B O 1
ATOM 3699 N N . CYS B 1 53 ? -39.594 -7.656 -18.875 1 31.53 53 CYS B N 1
ATOM 3700 C CA . CYS B 1 53 ? -38.906 -7.848 -17.609 1 31.53 53 CYS B CA 1
ATOM 3701 C C . CYS B 1 53 ? -37.969 -9.031 -17.672 1 31.53 53 CYS B C 1
ATOM 3703 O O . CYS B 1 53 ? -38.406 -10.18 -17.828 1 31.53 53 CYS B O 1
ATOM 3705 N N . VAL B 1 54 ? -36.844 -8.938 -18.328 1 30.45 54 VAL B N 1
ATOM 3706 C CA . VAL B 1 54 ? -35.844 -9.992 -18.219 1 30.45 54 VAL B CA 1
ATOM 3707 C C . VAL B 1 54 ? -35.688 -10.391 -16.75 1 30.45 54 VAL B C 1
ATOM 3709 O O . VAL B 1 54 ? -35.25 -9.57 -15.922 1 30.45 54 VAL B O 1
ATOM 3712 N N . GLU B 1 55 ? -36.562 -11.227 -16.266 1 29 55 GLU B N 1
ATOM 3713 C CA . GLU B 1 55 ? -36.375 -11.898 -14.992 1 29 55 GLU B CA 1
ATOM 3714 C C . GLU B 1 55 ? -34.906 -12.266 -14.773 1 29 55 GLU B C 1
ATOM 3716 O O . GLU B 1 55 ? -34.312 -13 -15.578 1 29 55 GLU B O 1
ATOM 3721 N N . ARG B 1 56 ? -34.219 -11.391 -14.141 1 33.59 56 ARG B N 1
ATOM 3722 C CA . ARG B 1 56 ? -32.906 -11.734 -13.625 1 33.59 56 ARG B CA 1
ATOM 3723 C C . ARG B 1 56 ? -32.906 -13.133 -13.008 1 33.59 56 ARG B C 1
ATOM 3725 O O . ARG B 1 56 ? -33.594 -13.367 -12 1 33.59 56 ARG B O 1
ATOM 3732 N N . GLU B 1 57 ? -32.781 -14.195 -13.766 1 31.09 57 GLU B N 1
ATOM 3733 C CA . GLU B 1 57 ? -32.562 -15.5 -13.141 1 31.09 57 GLU B CA 1
ATOM 3734 C C . GLU B 1 57 ? -31.469 -15.445 -12.094 1 31.09 57 GLU B C 1
ATOM 3736 O O . GLU B 1 57 ? -30.281 -15.305 -12.43 1 31.09 57 GLU B O 1
ATOM 3741 N N . VAL B 1 58 ? -31.609 -14.711 -11.07 1 35.53 58 VAL B N 1
ATOM 3742 C CA . VAL B 1 58 ? -30.672 -14.875 -9.953 1 35.53 58 VAL B CA 1
ATOM 3743 C C . VAL B 1 58 ? -30.484 -16.359 -9.672 1 35.53 58 VAL B C 1
ATOM 3745 O O . VAL B 1 58 ? -31.438 -17.078 -9.391 1 35.53 58 VAL B O 1
ATOM 3748 N N . ALA B 1 59 ? -29.375 -16.938 -10.141 1 41.75 59 ALA B N 1
ATOM 3749 C CA . ALA B 1 59 ? -29.062 -18.312 -9.781 1 41.75 59 ALA B CA 1
ATOM 3750 C C . ALA B 1 59 ? -29.188 -18.531 -8.281 1 41.75 59 ALA B C 1
ATOM 3752 O O . ALA B 1 59 ? -28.609 -17.781 -7.484 1 41.75 59 ALA B O 1
ATOM 3753 N N . GLY B 1 60 ? -30.344 -18.938 -7.695 1 39.25 60 GLY B N 1
ATOM 3754 C CA . GLY B 1 60 ? -30.547 -19.281 -6.297 1 39.25 60 GLY B CA 1
ATOM 3755 C C . GLY B 1 60 ? -29.578 -20.328 -5.785 1 39.25 60 GLY B C 1
ATOM 3756 O O . GLY B 1 60 ? -28.922 -21.016 -6.574 1 39.25 60 GLY B O 1
ATOM 3757 N N . PRO B 1 61 ? -29.141 -20.188 -4.527 1 42.16 61 PRO B N 1
ATOM 3758 C CA . PRO B 1 61 ? -28.406 -21.297 -3.93 1 42.16 61 PRO B CA 1
ATOM 3759 C C . PRO B 1 61 ? -29 -22.672 -4.277 1 42.16 61 PRO B C 1
ATOM 3761 O O . PRO B 1 61 ? -30.234 -22.797 -4.406 1 42.16 61 PRO B O 1
ATOM 3764 N N . VAL B 1 62 ? -28.422 -23.562 -5.027 1 38.25 62 VAL B N 1
ATOM 3765 C CA . VAL B 1 62 ? -28.984 -24.922 -5.098 1 38.25 62 VAL B CA 1
ATOM 3766 C C . VAL B 1 62 ? -29.391 -25.375 -3.699 1 38.25 62 VAL B C 1
ATOM 3768 O O . VAL B 1 62 ? -28.578 -25.328 -2.764 1 38.25 62 VAL B O 1
ATOM 3771 N N . ALA B 1 63 ? -30.672 -25.469 -3.318 1 36.66 63 ALA B N 1
ATOM 3772 C CA . ALA B 1 63 ? -31.156 -26.141 -2.107 1 36.66 63 ALA B CA 1
ATOM 3773 C C . ALA B 1 63 ? -30.469 -27.484 -1.918 1 36.66 63 ALA B C 1
ATOM 3775 O O . ALA B 1 63 ? -30.594 -28.375 -2.766 1 36.66 63 ALA B O 1
ATOM 3776 N N . VAL B 1 64 ? -29.422 -27.453 -0.994 1 34.62 64 VAL B N 1
ATOM 3777 C CA . VAL B 1 64 ? -28.828 -28.734 -0.599 1 34.62 64 VAL B CA 1
ATOM 3778 C C . VAL B 1 64 ? -29.922 -29.719 -0.204 1 34.62 64 VAL B C 1
ATOM 3780 O O . VAL B 1 64 ? -30.609 -29.516 0.802 1 34.62 64 VAL B O 1
ATOM 3783 N N . GLU B 1 65 ? -30.672 -30.359 -0.977 1 32.75 65 GLU B N 1
ATOM 3784 C CA . GLU B 1 65 ? -31.375 -31.516 -0.46 1 32.75 65 GLU B CA 1
ATOM 3785 C C . GLU B 1 65 ? -30.531 -32.281 0.543 1 32.75 65 GLU B C 1
ATOM 3787 O O . GLU B 1 65 ? -29.312 -32.125 0.581 1 32.75 65 GLU B O 1
ATOM 3792 N N . GLU B 1 66 ? -31.297 -33.469 1.271 1 32.69 66 GLU B N 1
ATOM 3793 C CA . GLU B 1 66 ? -30.734 -34.375 2.248 1 32.69 66 GLU B CA 1
ATOM 3794 C C . GLU B 1 66 ? -29.281 -34.719 1.905 1 32.69 66 GLU B C 1
ATOM 3796 O O . GLU B 1 66 ? -28.828 -34.5 0.781 1 32.69 66 GLU B O 1
ATOM 3801 N N . ALA B 1 67 ? -29.016 -36.094 2.439 1 36.09 67 ALA B N 1
ATOM 3802 C CA . ALA B 1 67 ? -27.766 -36.844 2.479 1 36.09 67 ALA B CA 1
ATOM 3803 C C . ALA B 1 67 ? -27.094 -36.844 1.107 1 36.09 67 ALA B C 1
ATOM 3805 O O . ALA B 1 67 ? -27.75 -36.625 0.085 1 36.09 67 ALA B O 1
ATOM 3806 N N . GLY B 1 68 ? -25.812 -37.281 1.01 1 36.62 68 GLY B N 1
ATOM 3807 C CA . GLY B 1 68 ? -24.594 -37.406 0.242 1 36.62 68 GLY B CA 1
ATOM 3808 C C . GLY B 1 68 ? -24.812 -38 -1.14 1 36.62 68 GLY B C 1
ATOM 3809 O O . GLY B 1 68 ? -24.328 -39.094 -1.444 1 36.62 68 GLY B O 1
ATOM 3810 N N . VAL B 1 69 ? -25.891 -37.906 -1.71 1 37.66 69 VAL B N 1
ATOM 3811 C CA . VAL B 1 69 ? -25.672 -38.688 -2.912 1 37.66 69 VAL B CA 1
ATOM 3812 C C . VAL B 1 69 ? -24.516 -38.125 -3.725 1 37.66 69 VAL B C 1
ATOM 3814 O O . VAL B 1 69 ? -24.578 -36.969 -4.152 1 37.66 69 VAL B O 1
ATOM 3817 N N . PRO B 1 70 ? -23.344 -38.75 -3.543 1 40.12 70 PRO B N 1
ATOM 3818 C CA . PRO B 1 70 ? -22.234 -38.344 -4.406 1 40.12 70 PRO B CA 1
ATOM 3819 C C . PRO B 1 70 ? -22.672 -38.094 -5.852 1 40.12 70 PRO B C 1
ATOM 3821 O O . PRO B 1 70 ? -23.484 -38.875 -6.395 1 40.12 70 PRO B O 1
ATOM 3824 N N . ALA B 1 71 ? -22.672 -36.906 -6.297 1 46.62 71 ALA B N 1
ATOM 3825 C CA . ALA B 1 71 ? -22.938 -36.594 -7.699 1 46.62 71 ALA B CA 1
ATOM 3826 C C . ALA B 1 71 ? -22.375 -37.656 -8.617 1 46.62 71 ALA B C 1
ATOM 3828 O O . ALA B 1 71 ? -21.422 -38.375 -8.258 1 46.62 71 ALA B O 1
ATOM 3829 N N . GLU B 1 72 ? -23.125 -38.125 -9.531 1 48.91 72 GLU B N 1
ATOM 3830 C CA . GLU B 1 72 ? -22.578 -39.031 -10.531 1 48.91 72 GLU B CA 1
ATOM 3831 C C . GLU B 1 72 ? -21.156 -38.625 -10.922 1 48.91 72 GLU B C 1
ATOM 3833 O O . GLU B 1 72 ? -20.859 -37.438 -11.086 1 48.91 72 GLU B O 1
ATOM 3838 N N . PRO B 1 73 ? -20.188 -39.531 -10.805 1 50.94 73 PRO B N 1
ATOM 3839 C CA . PRO B 1 73 ? -18.797 -39.281 -11.211 1 50.94 73 PRO B CA 1
ATOM 3840 C C . PRO B 1 73 ? -18.688 -38.562 -12.547 1 50.94 73 PRO B C 1
ATOM 3842 O O . PRO B 1 73 ? -19.375 -38.906 -13.516 1 50.94 73 PRO B O 1
ATOM 3845 N N . GLY B 1 74 ? -18.234 -37.344 -12.586 1 60.19 74 GLY B N 1
ATOM 3846 C CA . GLY B 1 74 ? -18 -36.562 -13.805 1 60.19 74 GLY B CA 1
ATOM 3847 C C . GLY B 1 74 ? -18.797 -35.281 -13.867 1 60.19 74 GLY B C 1
ATOM 3848 O O . GLY B 1 74 ? -18.453 -34.375 -14.625 1 60.19 74 GLY B O 1
ATOM 3849 N N . LEU B 1 75 ? -19.875 -35.219 -13.164 1 80.81 75 LEU B N 1
ATOM 3850 C CA . LEU B 1 75 ? -20.656 -34 -13.297 1 80.81 75 LEU B CA 1
ATOM 3851 C C . LEU B 1 75 ? -20.234 -32.969 -12.258 1 80.81 75 LEU B C 1
ATOM 3853 O O . LEU B 1 75 ? -20.047 -33.312 -11.086 1 80.81 75 LEU B O 1
ATOM 3857 N N . TRP B 1 76 ? -19.969 -31.812 -12.68 1 91.69 76 TRP B N 1
ATOM 3858 C CA . TRP B 1 76 ? -19.594 -30.719 -11.789 1 91.69 76 TRP B CA 1
ATOM 3859 C C . TRP B 1 76 ? -20.766 -30.312 -10.898 1 91.69 76 TRP B C 1
ATOM 3861 O O . TRP B 1 76 ? -21.906 -30.172 -11.375 1 91.69 76 TRP B O 1
ATOM 3871 N N . ASN B 1 77 ? -20.594 -30.391 -9.617 1 92.5 77 ASN B N 1
ATOM 3872 C CA . ASN B 1 77 ? -21.547 -29.984 -8.586 1 92.5 77 ASN B CA 1
ATOM 3873 C C . ASN B 1 77 ? -20.906 -29.078 -7.547 1 92.5 77 ASN B C 1
ATOM 3875 O O . ASN B 1 77 ? -20.016 -29.516 -6.805 1 92.5 77 ASN B O 1
ATOM 3879 N N . PRO B 1 78 ? -21.344 -27.781 -7.473 1 95.69 78 PRO B N 1
ATOM 3880 C CA . PRO B 1 78 ? -20.719 -26.891 -6.5 1 95.69 78 PRO B CA 1
ATOM 3881 C C . PRO B 1 78 ? -21.25 -27.078 -5.082 1 95.69 78 PRO B C 1
ATOM 3883 O O . PRO B 1 78 ? -21.875 -26.188 -4.527 1 95.69 78 PRO B O 1
ATOM 3886 N N . ASP B 1 79 ? -20.891 -28.203 -4.414 1 94.62 79 ASP B N 1
ATOM 3887 C CA . ASP B 1 79 ? -21.422 -28.578 -3.105 1 94.62 79 ASP B CA 1
ATOM 3888 C C . ASP B 1 79 ? -20.375 -28.391 -2.014 1 94.62 79 ASP B C 1
ATOM 3890 O O . ASP B 1 79 ? -20.578 -28.812 -0.871 1 94.62 79 ASP B O 1
ATOM 3894 N N . GLY B 1 80 ? -19.266 -27.906 -2.395 1 96.12 80 GLY B N 1
ATOM 3895 C CA . GLY B 1 80 ? -18.188 -27.656 -1.435 1 96.12 80 GLY B CA 1
ATOM 3896 C C . GLY B 1 80 ? -17.312 -28.875 -1.215 1 96.12 80 GLY B C 1
ATOM 3897 O O . GLY B 1 80 ? -16.391 -28.844 -0.394 1 96.12 80 GLY B O 1
ATOM 3898 N N . VAL B 1 81 ? -17.562 -29.922 -1.926 1 94.81 81 VAL B N 1
ATOM 3899 C CA . VAL B 1 81 ? -16.75 -31.141 -1.872 1 94.81 81 VAL B CA 1
ATOM 3900 C C . VAL B 1 81 ? -16.078 -31.375 -3.225 1 94.81 81 VAL B C 1
ATOM 3902 O O . VAL B 1 81 ? -16.75 -31.438 -4.254 1 94.81 81 VAL B O 1
ATOM 3905 N N . ILE B 1 82 ? -14.766 -31.469 -3.146 1 94.12 82 ILE B N 1
ATOM 3906 C CA . ILE B 1 82 ? -14.023 -31.734 -4.375 1 94.12 82 ILE B CA 1
ATOM 3907 C C . ILE B 1 82 ? -13.961 -33.25 -4.617 1 94.12 82 ILE B C 1
ATOM 3909 O O . ILE B 1 82 ? -13.094 -33.938 -4.082 1 94.12 82 ILE B O 1
ATOM 3913 N N . ALA B 1 83 ? -14.773 -33.656 -5.469 1 90.56 83 ALA B N 1
ATOM 3914 C CA . ALA B 1 83 ? -14.828 -35.094 -5.742 1 90.56 83 ALA B CA 1
ATOM 3915 C C . ALA B 1 83 ? -13.82 -35.5 -6.812 1 90.56 83 ALA B C 1
ATOM 3917 O O . ALA B 1 83 ? -13.359 -34.656 -7.582 1 90.56 83 ALA B O 1
ATOM 3918 N N . GLU B 1 84 ? -13.445 -36.812 -6.816 1 85.94 84 GLU B N 1
ATOM 3919 C CA . GLU B 1 84 ? -12.555 -37.312 -7.852 1 85.94 84 GLU B CA 1
ATOM 3920 C C . GLU B 1 84 ? -13.148 -37.125 -9.242 1 85.94 84 GLU B C 1
ATOM 3922 O O . GLU B 1 84 ? -14.32 -37.438 -9.477 1 85.94 84 GLU B O 1
ATOM 3927 N N . GLY B 1 85 ? -12.328 -36.531 -10.086 1 86.81 85 GLY B N 1
ATOM 3928 C CA . GLY B 1 85 ? -12.75 -36.375 -11.469 1 86.81 85 GLY B CA 1
ATOM 3929 C C . GLY B 1 85 ? -13.609 -35.125 -11.68 1 86.81 85 GLY B C 1
ATOM 3930 O O . GLY B 1 85 ? -13.984 -34.812 -12.812 1 86.81 85 GLY B O 1
ATOM 3931 N N . GLU B 1 86 ? -13.922 -34.469 -10.641 1 92.25 86 GLU B N 1
ATOM 3932 C CA . GLU B 1 86 ? -14.758 -33.281 -10.758 1 92.25 86 GLU B CA 1
ATOM 3933 C C . GLU B 1 86 ? -14.023 -32.156 -11.492 1 92.25 86 GLU B C 1
ATOM 3935 O O . GLU B 1 86 ? -14.633 -31.391 -12.227 1 92.25 86 GLU B O 1
ATOM 3940 N N . TYR B 1 87 ? -12.82 -32.125 -11.258 1 92.81 87 TYR B N 1
ATOM 3941 C CA . TYR B 1 87 ? -11.938 -31.141 -11.875 1 92.81 87 TYR B CA 1
ATOM 3942 C C . TYR B 1 87 ? -10.766 -31.812 -12.57 1 92.81 87 TYR B C 1
ATOM 3944 O O . TYR B 1 87 ? -10.359 -32.906 -12.188 1 92.81 87 TYR B O 1
ATOM 3952 N N . SER B 1 88 ? -10.258 -31.188 -13.57 1 89.25 88 SER B N 1
ATOM 3953 C CA . SER B 1 88 ? -9.172 -31.766 -14.359 1 89.25 88 SER B CA 1
ATOM 3954 C C . SER B 1 88 ? -7.848 -31.062 -14.078 1 89.25 88 SER B C 1
ATOM 3956 O O . SER B 1 88 ? -6.781 -31.547 -14.453 1 89.25 88 SER B O 1
ATOM 3958 N N . GLY B 1 89 ? -7.953 -29.922 -13.523 1 89.06 89 GLY B N 1
ATOM 3959 C CA . GLY B 1 89 ? -6.758 -29.156 -13.203 1 89.06 89 GLY B CA 1
ATOM 3960 C C . GLY B 1 89 ? -6.617 -28.875 -11.727 1 89.06 89 GLY B C 1
ATOM 3961 O O . GLY B 1 89 ? -7.609 -28.875 -10.984 1 89.06 89 GLY B O 1
ATOM 3962 N N . TYR B 1 90 ? -5.355 -28.594 -11.32 1 88.81 90 TYR B N 1
ATOM 3963 C CA . TYR B 1 90 ? -5.047 -28.328 -9.922 1 88.81 90 TYR B CA 1
ATOM 3964 C C . TYR B 1 90 ? -3.787 -27.484 -9.789 1 88.81 90 TYR B C 1
ATOM 3966 O O . TYR B 1 90 ? -2.84 -27.641 -10.562 1 88.81 90 TYR B O 1
ATOM 3974 N N . ALA B 1 91 ? -3.846 -26.562 -8.844 1 89.25 91 ALA B N 1
ATOM 3975 C CA . ALA B 1 91 ? -2.65 -25.812 -8.469 1 89.25 91 ALA B CA 1
ATOM 3976 C C . ALA B 1 91 ? -2.629 -25.547 -6.965 1 89.25 91 ALA B C 1
ATOM 3978 O O . ALA B 1 91 ? -3.668 -25.25 -6.367 1 89.25 91 ALA B O 1
ATOM 3979 N N . LEU B 1 92 ? -1.47 -25.75 -6.438 1 89.5 92 LEU B N 1
ATOM 3980 C CA . LEU B 1 92 ? -1.234 -25.312 -5.066 1 89.5 92 LEU B CA 1
ATOM 3981 C C . LEU B 1 92 ? -0.507 -23.969 -5.039 1 89.5 92 LEU B C 1
ATOM 3983 O O . LEU B 1 92 ? 0.64 -23.875 -5.484 1 89.5 92 LEU B O 1
ATOM 3987 N N . LEU B 1 93 ? -1.147 -23 -4.539 1 92.25 93 LEU B N 1
ATOM 3988 C CA . LEU B 1 93 ? -0.562 -21.656 -4.43 1 92.25 93 LEU B CA 1
ATOM 3989 C C . LEU B 1 93 ? -0.082 -21.391 -3.006 1 92.25 93 LEU B C 1
ATOM 3991 O O . LEU B 1 93 ? -0.864 -21.484 -2.057 1 92.25 93 LEU B O 1
ATOM 3995 N N . ILE B 1 94 ? 1.12 -21 -2.916 1 89.12 94 ILE B N 1
ATOM 3996 C CA . ILE B 1 94 ? 1.759 -20.859 -1.613 1 89.12 94 ILE B CA 1
ATOM 3997 C C . ILE B 1 94 ? 1.828 -19.375 -1.236 1 89.12 94 ILE B C 1
ATOM 3999 O O . ILE B 1 94 ? 2.402 -18.562 -1.971 1 89.12 94 ILE B O 1
ATOM 4003 N N . GLY B 1 95 ? 1.191 -19.078 -0.131 1 90.69 95 GLY B N 1
ATOM 4004 C CA . GLY B 1 95 ? 1.319 -17.75 0.457 1 90.69 95 GLY B CA 1
ATOM 4005 C C . GLY B 1 95 ? 2.311 -17.703 1.604 1 90.69 95 GLY B C 1
ATOM 4006 O O . GLY B 1 95 ? 2.07 -18.281 2.664 1 90.69 95 GLY B O 1
ATOM 4007 N N . PRO B 1 96 ? 3.357 -17.016 1.365 1 87.31 96 PRO B N 1
ATOM 4008 C CA . PRO B 1 96 ? 4.406 -17.031 2.391 1 87.31 96 PRO B CA 1
ATOM 4009 C C . PRO B 1 96 ? 4.027 -16.219 3.629 1 87.31 96 PRO B C 1
ATOM 4011 O O . PRO B 1 96 ? 3.225 -15.289 3.543 1 87.31 96 PRO B O 1
ATOM 4014 N N . GLU B 1 97 ? 4.641 -16.688 4.723 1 83.56 97 GLU B N 1
ATOM 4015 C CA . GLU B 1 97 ? 4.586 -15.859 5.93 1 83.56 97 GLU B CA 1
ATOM 4016 C C . GLU B 1 97 ? 5.504 -14.648 5.812 1 83.56 97 GLU B C 1
ATOM 4018 O O . GLU B 1 97 ? 6.605 -14.742 5.27 1 83.56 97 GLU B O 1
ATOM 4023 N N . GLY B 1 98 ? 4.953 -13.555 6.328 1 71.75 98 GLY B N 1
ATOM 4024 C CA . GLY B 1 98 ? 5.762 -12.344 6.336 1 71.75 98 GLY B CA 1
ATOM 4025 C C . GLY B 1 98 ? 4.969 -11.094 6 1 71.75 98 GLY B C 1
ATOM 4026 O O . GLY B 1 98 ? 3.83 -11.18 5.535 1 71.75 98 GLY B O 1
ATOM 4027 N N . LEU B 1 99 ? 5.578 -10.047 6.387 1 66.75 99 LEU B N 1
ATOM 4028 C CA . LEU B 1 99 ? 4.992 -8.75 6.07 1 66.75 99 LEU B CA 1
ATOM 4029 C C . LEU B 1 99 ? 3.604 -8.609 6.688 1 66.75 99 LEU B C 1
ATOM 4031 O O . LEU B 1 99 ? 2.674 -8.133 6.035 1 66.75 99 LEU B O 1
ATOM 4035 N N . GLY B 1 100 ? 3.439 -9.242 7.809 1 66.38 100 GLY B N 1
ATOM 4036 C CA . GLY B 1 100 ? 2.195 -9.117 8.555 1 66.38 100 GLY B CA 1
ATOM 4037 C C . GLY B 1 100 ? 1.209 -10.234 8.25 1 66.38 100 GLY B C 1
ATOM 4038 O O . GLY B 1 100 ? 0.123 -10.281 8.836 1 66.38 100 GLY B O 1
ATOM 4039 N N . TYR B 1 101 ? 1.616 -11.078 7.367 1 81.56 101 TYR B N 1
ATOM 4040 C CA . TYR B 1 101 ? 0.768 -12.211 7.027 1 81.56 101 TYR B CA 1
ATOM 4041 C C . TYR B 1 101 ? 1.288 -13.492 7.668 1 81.56 101 TYR B C 1
ATOM 4043 O O . TYR B 1 101 ? 2.482 -13.789 7.594 1 81.56 101 TYR B O 1
ATOM 4051 N N . PRO B 1 102 ? 0.43 -14.203 8.242 1 87.06 102 PRO B N 1
ATOM 4052 C CA . PRO B 1 102 ? 0.849 -15.484 8.805 1 87.06 102 PRO B CA 1
ATOM 4053 C C . PRO B 1 102 ? 1.171 -16.531 7.73 1 87.06 102 PRO B C 1
ATOM 4055 O O . PRO B 1 102 ? 1.802 -17.547 8.023 1 87.06 102 PRO B O 1
ATOM 4058 N N . GLY B 1 103 ? 0.667 -16.281 6.559 1 89.25 103 GLY B N 1
ATOM 4059 C CA . GLY B 1 103 ? 0.872 -17.234 5.473 1 89.25 103 GLY B CA 1
ATOM 4060 C C . GLY B 1 103 ? -0.238 -18.266 5.363 1 89.25 103 GLY B C 1
ATOM 4061 O O . GLY B 1 103 ? -0.961 -18.5 6.328 1 89.25 103 GLY B O 1
ATOM 4062 N N . GLY B 1 104 ? -0.403 -18.766 4.23 1 92.94 104 GLY B N 1
ATOM 4063 C CA . GLY B 1 104 ? -1.407 -19.781 3.955 1 92.94 104 GLY B CA 1
ATOM 4064 C C . GLY B 1 104 ? -1.458 -20.188 2.494 1 92.94 104 GLY B C 1
ATOM 4065 O O . GLY B 1 104 ? -1.091 -19.406 1.613 1 92.94 104 GLY B O 1
ATOM 4066 N N . ASP B 1 105 ? -1.968 -21.375 2.301 1 92.5 105 ASP B N 1
ATOM 4067 C CA . ASP B 1 105 ? -2.037 -21.906 0.944 1 92.5 105 ASP B CA 1
ATOM 4068 C C . ASP B 1 105 ? -3.455 -21.797 0.385 1 92.5 105 ASP B C 1
ATOM 4070 O O . ASP B 1 105 ? -4.43 -21.844 1.138 1 92.5 105 ASP B O 1
ATOM 4074 N N . LEU B 1 106 ? -3.434 -21.609 -0.851 1 95.69 106 LEU B N 1
ATOM 4075 C CA . LEU B 1 106 ? -4.688 -21.703 -1.589 1 95.69 106 LEU B CA 1
ATOM 4076 C C . LEU B 1 106 ? -4.613 -22.797 -2.643 1 95.69 106 LEU B C 1
ATOM 4078 O O . LEU B 1 106 ? -3.725 -22.797 -3.496 1 95.69 106 LEU B O 1
ATOM 4082 N N . GLU B 1 107 ? -5.539 -23.75 -2.557 1 94.19 107 GLU B N 1
ATOM 4083 C CA . GLU B 1 107 ? -5.695 -24.75 -3.617 1 94.19 107 GLU B CA 1
ATOM 4084 C C . GLU B 1 107 ? -6.734 -24.297 -4.641 1 94.19 107 GLU B C 1
ATOM 4086 O O . GLU B 1 107 ? -7.828 -23.859 -4.273 1 94.19 107 GLU B O 1
ATOM 4091 N N . VAL B 1 108 ? -6.301 -24.453 -5.844 1 95.5 108 VAL B N 1
ATOM 4092 C CA . VAL B 1 108 ? -7.203 -24.078 -6.93 1 95.5 108 VAL B CA 1
ATOM 4093 C C . VAL B 1 108 ? -7.449 -25.297 -7.828 1 95.5 108 VAL B C 1
ATOM 4095 O O . VAL B 1 108 ? -6.504 -25.953 -8.258 1 95.5 108 VAL B O 1
ATOM 4098 N N . PHE B 1 109 ? -8.711 -25.594 -8.062 1 93.62 109 PHE B N 1
ATOM 4099 C CA . PHE B 1 109 ? -9.148 -26.641 -8.969 1 93.62 109 PHE B CA 1
ATOM 4100 C C . PHE B 1 109 ? -9.953 -26.047 -10.125 1 93.62 109 PHE B C 1
ATOM 4102 O O . PHE B 1 109 ? -10.742 -25.125 -9.93 1 93.62 109 PHE B O 1
ATOM 4109 N N . TRP B 1 110 ? -9.664 -26.625 -11.305 1 94.62 110 TRP B N 1
ATOM 4110 C CA . TRP B 1 110 ? -10.461 -26.062 -12.391 1 94.62 110 TRP B CA 1
ATOM 4111 C C . TRP B 1 110 ? -10.766 -27.125 -13.453 1 94.62 110 TRP B C 1
ATOM 4113 O O . TRP B 1 110 ? -10.125 -28.172 -13.484 1 94.62 110 TRP B O 1
ATOM 4123 N N . ARG B 1 111 ? -11.758 -26.922 -14.148 1 93.56 111 ARG B N 1
ATOM 4124 C CA . ARG B 1 111 ? -12.094 -27.562 -15.422 1 93.56 111 ARG B CA 1
ATOM 4125 C C . ARG B 1 111 ? -12.781 -26.578 -16.359 1 93.56 111 ARG B C 1
ATOM 4127 O O . ARG B 1 111 ? -13.383 -25.594 -15.914 1 93.56 111 ARG B O 1
ATOM 4134 N N . THR B 1 112 ? -12.477 -26.781 -17.609 1 93.56 112 THR B N 1
ATOM 4135 C CA . THR B 1 112 ? -13.102 -25.906 -18.578 1 93.56 112 THR B CA 1
ATOM 4136 C C . THR B 1 112 ? -13.875 -26.719 -19.625 1 93.56 112 THR B C 1
ATOM 4138 O O . THR B 1 112 ? -13.555 -27.891 -19.859 1 93.56 112 THR B O 1
ATOM 4141 N N . ASP B 1 113 ? -14.875 -26.25 -20.109 1 92.12 113 ASP B N 1
ATOM 4142 C CA . ASP B 1 113 ? -15.453 -26.688 -21.375 1 92.12 113 ASP B CA 1
ATOM 4143 C C . ASP B 1 113 ? -15.414 -25.562 -22.422 1 92.12 113 ASP B C 1
ATOM 4145 O O . ASP B 1 113 ? -14.578 -24.672 -22.328 1 92.12 113 ASP B O 1
ATOM 4149 N N . ASP B 1 114 ? -16.172 -25.688 -23.469 1 91.62 114 ASP B N 1
ATOM 4150 C CA . ASP B 1 114 ? -16.062 -24.75 -24.562 1 91.62 114 ASP B CA 1
ATOM 4151 C C . ASP B 1 114 ? -16.562 -23.359 -24.172 1 91.62 114 ASP B C 1
ATOM 4153 O O . ASP B 1 114 ? -16.188 -22.359 -24.766 1 91.62 114 ASP B O 1
ATOM 4157 N N . GLU B 1 115 ? -17.344 -23.359 -23.125 1 95.5 115 GLU B N 1
ATOM 4158 C CA . GLU B 1 115 ? -18.016 -22.094 -22.844 1 95.5 115 GLU B CA 1
ATOM 4159 C C . GLU B 1 115 ? -17.75 -21.641 -21.422 1 95.5 115 GLU B C 1
ATOM 4161 O O . GLU B 1 115 ? -17.859 -20.438 -21.109 1 95.5 115 GLU B O 1
ATOM 4166 N N . HIS B 1 116 ? -17.391 -22.594 -20.609 1 96.31 116 HIS B N 1
ATOM 4167 C CA . HIS B 1 116 ? -17.422 -22.234 -19.203 1 96.31 116 HIS B CA 1
ATOM 4168 C C . HIS B 1 116 ? -16.125 -22.641 -18.5 1 96.31 116 HIS B C 1
ATOM 4170 O O . HIS B 1 116 ? -15.453 -23.578 -18.906 1 96.31 116 HIS B O 1
ATOM 4176 N N . LEU B 1 117 ? -15.836 -21.828 -17.484 1 96.56 117 LEU B N 1
ATOM 4177 C CA . LEU B 1 117 ? -14.852 -22.141 -16.469 1 96.56 117 LEU B CA 1
ATOM 4178 C C . LEU B 1 117 ? -15.531 -22.641 -15.195 1 96.56 117 LEU B C 1
ATOM 4180 O O . LEU B 1 117 ? -16.453 -22.016 -14.688 1 96.56 117 LEU B O 1
ATOM 4184 N N . TYR B 1 118 ? -15.156 -23.844 -14.75 1 96.69 118 TYR B N 1
ATOM 4185 C CA . TYR B 1 118 ? -15.508 -24.359 -13.438 1 96.69 118 TYR B CA 1
ATOM 4186 C C . TYR B 1 118 ? -14.305 -24.328 -12.5 1 96.69 118 TYR B C 1
ATOM 4188 O O . TYR B 1 118 ? -13.242 -24.844 -12.82 1 96.69 118 TYR B O 1
ATOM 4196 N N . MET B 1 119 ? -14.508 -23.656 -11.336 1 97.5 119 MET B N 1
ATOM 4197 C CA . MET B 1 119 ? -13.344 -23.5 -10.477 1 97.5 119 MET B CA 1
ATOM 4198 C C . MET B 1 119 ? -13.727 -23.672 -9.008 1 97.5 119 MET B C 1
ATOM 4200 O O . MET B 1 119 ? -14.836 -23.312 -8.609 1 97.5 119 MET B O 1
ATOM 4204 N N . ALA B 1 120 ? -12.82 -24.234 -8.297 1 97.88 120 ALA B N 1
ATOM 4205 C CA . ALA B 1 120 ? -12.938 -24.328 -6.844 1 97.88 120 ALA B CA 1
ATOM 4206 C C . ALA B 1 120 ? -11.711 -23.75 -6.152 1 97.88 120 ALA B C 1
ATOM 4208 O O . ALA B 1 120 ? -10.586 -23.922 -6.621 1 97.88 120 ALA B O 1
ATOM 4209 N N . LEU B 1 121 ? -11.945 -23.016 -5.148 1 98.38 121 LEU B N 1
ATOM 4210 C CA . LEU B 1 121 ? -10.914 -22.516 -4.242 1 98.38 121 LEU B CA 1
ATOM 4211 C C . LEU B 1 121 ? -11.039 -23.172 -2.869 1 98.38 121 LEU B C 1
ATOM 4213 O O . LEU B 1 121 ? -12.141 -23.266 -2.32 1 98.38 121 LEU B O 1
ATOM 4217 N N . ARG B 1 122 ? -9.992 -23.656 -2.363 1 97.81 122 ARG B N 1
ATOM 4218 C CA . ARG B 1 122 ? -9.977 -24.25 -1.028 1 97.81 122 ARG B CA 1
ATOM 4219 C C . ARG B 1 122 ? -8.82 -23.688 -0.199 1 97.81 122 ARG B C 1
ATOM 4221 O O . ARG B 1 122 ? -7.676 -23.672 -0.65 1 97.81 122 ARG B O 1
ATOM 4228 N N . GLY B 1 123 ? -9.109 -23.188 0.956 1 97.62 123 GLY B N 1
ATOM 4229 C CA . GLY B 1 123 ? -8.102 -22.625 1.846 1 97.62 123 GLY B CA 1
ATOM 4230 C C . GLY B 1 123 ? -8.461 -22.781 3.312 1 97.62 123 GLY B C 1
ATOM 4231 O O . GLY B 1 123 ? -9.625 -22.953 3.662 1 97.62 123 GLY B O 1
ATOM 4232 N N . GLU B 1 124 ? -7.43 -22.75 4.148 1 96.81 124 GLU B N 1
ATOM 4233 C CA . GLU B 1 124 ? -7.637 -22.828 5.594 1 96.81 124 GLU B CA 1
ATOM 4234 C C . GLU B 1 124 ? -8.07 -21.469 6.152 1 96.81 124 GLU B C 1
ATOM 4236 O O . GLU B 1 124 ? -7.234 -20.641 6.52 1 96.81 124 GLU B O 1
ATOM 4241 N N . THR B 1 125 ? -9.281 -21.281 6.266 1 97.44 125 THR B N 1
ATOM 4242 C CA . THR B 1 125 ? -9.898 -20.094 6.836 1 97.44 125 THR B CA 1
ATOM 4243 C C . THR B 1 125 ? -11.391 -20.312 7.078 1 97.44 125 THR B C 1
ATOM 4245 O O . THR B 1 125 ? -11.992 -21.203 6.484 1 97.44 125 THR B O 1
ATOM 4248 N N . THR B 1 126 ? -11.906 -19.578 7.977 1 96.94 126 THR B N 1
ATOM 4249 C CA . THR B 1 126 ? -13.352 -19.531 8.133 1 96.94 126 THR B CA 1
ATOM 4250 C C . THR B 1 126 ? -13.93 -18.281 7.461 1 96.94 126 THR B C 1
ATOM 4252 O O . THR B 1 126 ? -15.141 -18.078 7.449 1 96.94 126 THR B O 1
ATOM 4255 N N . GLY B 1 127 ? -13.07 -17.5 6.914 1 97.25 127 GLY B N 1
ATOM 4256 C CA . GLY B 1 127 ? -13.477 -16.266 6.242 1 97.25 127 GLY B CA 1
ATOM 4257 C C . GLY B 1 127 ? -13.57 -16.422 4.734 1 97.25 127 GLY B C 1
ATOM 4258 O O . GLY B 1 127 ? -14.086 -17.422 4.238 1 97.25 127 GLY B O 1
ATOM 4259 N N . TRP B 1 128 ? -13.109 -15.422 3.99 1 97.38 128 TRP B N 1
ATOM 4260 C CA . TRP B 1 128 ? -13.344 -15.461 2.551 1 97.38 128 TRP B CA 1
ATOM 4261 C C . TRP B 1 128 ? -12.07 -15.836 1.805 1 97.38 128 TRP B C 1
ATOM 4263 O O . TRP B 1 128 ? -10.961 -15.688 2.338 1 97.38 128 TRP B O 1
ATOM 4273 N N . LEU B 1 129 ? -12.25 -16.375 0.585 1 98.38 129 LEU B N 1
ATOM 4274 C CA . LEU B 1 129 ? -11.234 -16.656 -0.425 1 98.38 129 LEU B CA 1
ATOM 4275 C C . LEU B 1 129 ? -11.461 -15.805 -1.672 1 98.38 129 LEU B C 1
ATOM 4277 O O . LEU B 1 129 ? -12.609 -15.531 -2.041 1 98.38 129 LEU B O 1
ATOM 4281 N N . ALA B 1 130 ? -10.305 -15.406 -2.273 1 98 130 ALA B N 1
ATOM 4282 C CA . ALA B 1 130 ? -10.469 -14.617 -3.49 1 98 130 ALA B CA 1
ATOM 4283 C C . ALA B 1 130 ? -9.391 -14.961 -4.516 1 98 130 ALA B C 1
ATOM 4285 O O . ALA B 1 130 ? -8.258 -15.266 -4.156 1 98 130 ALA B O 1
ATOM 4286 N N . ILE B 1 131 ? -9.805 -14.906 -5.762 1 97.5 131 ILE B N 1
ATOM 4287 C CA . ILE B 1 131 ? -8.898 -15.039 -6.898 1 97.5 131 ILE B CA 1
ATOM 4288 C C . ILE B 1 131 ? -9.203 -13.953 -7.926 1 97.5 131 ILE B C 1
ATOM 4290 O O . ILE B 1 131 ? -10.367 -13.625 -8.164 1 97.5 131 ILE B O 1
ATOM 4294 N N . GLY B 1 132 ? -8.156 -13.344 -8.398 1 96.5 132 GLY B N 1
ATOM 4295 C CA . GLY B 1 132 ? -8.273 -12.312 -9.422 1 96.5 132 GLY B CA 1
ATOM 4296 C C . GLY B 1 132 ? -7.551 -12.656 -10.703 1 96.5 132 GLY B C 1
ATOM 4297 O O . GLY B 1 132 ? -6.398 -13.094 -10.68 1 96.5 132 GLY B O 1
ATOM 4298 N N . PHE B 1 133 ? -8.234 -12.398 -11.844 1 95.38 133 PHE B N 1
ATOM 4299 C CA . PHE B 1 133 ? -7.691 -12.75 -13.156 1 95.38 133 PHE B CA 1
ATOM 4300 C C . PHE B 1 133 ? -7.16 -11.508 -13.867 1 95.38 133 PHE B C 1
ATOM 4302 O O . PHE B 1 133 ? -7.805 -10.461 -13.867 1 95.38 133 PHE B O 1
ATOM 4309 N N . TYR B 1 134 ? -5.949 -11.664 -14.422 1 89.25 134 TYR B N 1
ATOM 4310 C CA . TYR B 1 134 ? -5.273 -10.695 -15.281 1 89.25 134 TYR B CA 1
ATOM 4311 C C . TYR B 1 134 ? -5.156 -9.344 -14.578 1 89.25 134 TYR B C 1
ATOM 4313 O O . TYR B 1 134 ? -5.555 -8.312 -15.133 1 89.25 134 TYR B O 1
ATOM 4321 N N . PRO B 1 135 ? -4.5 -9.359 -13.477 1 86 135 PRO B N 1
ATOM 4322 C CA . PRO B 1 135 ? -4.191 -8.047 -12.906 1 86 135 PRO B CA 1
ATOM 4323 C C . PRO B 1 135 ? -3.225 -7.238 -13.766 1 86 135 PRO B C 1
ATOM 4325 O O . PRO B 1 135 ? -2.184 -7.754 -14.18 1 86 135 PRO B O 1
ATOM 4328 N N . ARG B 1 136 ? -3.543 -6.086 -14.164 1 75.81 136 ARG B N 1
ATOM 4329 C CA . ARG B 1 136 ? -2.762 -5.328 -15.133 1 75.81 136 ARG B CA 1
ATOM 4330 C C . ARG B 1 136 ? -1.636 -4.559 -14.453 1 75.81 136 ARG B C 1
ATOM 4332 O O . ARG B 1 136 ? -0.462 -4.742 -14.781 1 75.81 136 ARG B O 1
ATOM 4339 N N . GLU B 1 137 ? -1.981 -3.645 -13.57 1 73.06 137 GLU B N 1
ATOM 4340 C CA . GLU B 1 137 ? -1.029 -2.83 -12.82 1 73.06 137 GLU B CA 1
ATOM 4341 C C . GLU B 1 137 ? -1.188 -3.039 -11.32 1 73.06 137 GLU B C 1
ATOM 4343 O O . GLU B 1 137 ? -2.18 -2.607 -10.727 1 73.06 137 GLU B O 1
ATOM 4348 N N . TRP B 1 138 ? -0.159 -3.637 -10.789 1 76.38 138 TRP B N 1
ATOM 4349 C CA . TRP B 1 138 ? -0.325 -4.07 -9.406 1 76.38 138 TRP B CA 1
ATOM 4350 C C . TRP B 1 138 ? -1.579 -4.926 -9.25 1 76.38 138 TRP B C 1
ATOM 4352 O O . TRP B 1 138 ? -1.697 -5.984 -9.867 1 76.38 138 TRP B O 1
ATOM 4362 N N . LYS B 1 139 ? -2.533 -4.422 -8.594 1 82.5 139 LYS B N 1
ATOM 4363 C CA . LYS B 1 139 ? -3.775 -5.176 -8.445 1 82.5 139 LYS B CA 1
ATOM 4364 C C . LYS B 1 139 ? -4.863 -4.625 -9.367 1 82.5 139 LYS B C 1
ATOM 4366 O O . LYS B 1 139 ? -5.887 -5.277 -9.586 1 82.5 139 LYS B O 1
ATOM 4371 N N . LYS B 1 140 ? -4.633 -3.445 -9.906 1 80 140 LYS B N 1
ATOM 4372 C CA . LYS B 1 140 ? -5.652 -2.734 -10.672 1 80 140 LYS B CA 1
ATOM 4373 C C . LYS B 1 140 ? -6.062 -3.525 -11.914 1 80 140 LYS B C 1
ATOM 4375 O O . LYS B 1 140 ? -5.211 -4.078 -12.609 1 80 140 LYS B O 1
ATOM 4380 N N . GLY B 1 141 ? -7.355 -3.545 -12.086 1 85.94 141 GLY B N 1
ATOM 4381 C CA . GLY B 1 141 ? -7.887 -4.184 -13.273 1 85.94 141 GLY B CA 1
ATOM 4382 C C . GLY B 1 141 ? -8.172 -5.66 -13.086 1 85.94 141 GLY B C 1
ATOM 4383 O O . GLY B 1 141 ? -8.656 -6.328 -14.008 1 85.94 141 GLY B O 1
ATOM 4384 N N . GLY B 1 142 ? -7.922 -6.121 -11.938 1 91.94 142 GLY B N 1
ATOM 4385 C CA . GLY B 1 142 ? -8.172 -7.527 -11.672 1 91.94 142 GLY B CA 1
ATOM 4386 C C . GLY B 1 142 ? -9.648 -7.887 -11.695 1 91.94 142 GLY B C 1
ATOM 4387 O O . GLY B 1 142 ? -10.469 -7.191 -11.102 1 91.94 142 GLY B O 1
ATOM 4388 N N . ASP B 1 143 ? -9.945 -8.922 -12.492 1 96.5 143 ASP B N 1
ATOM 4389 C CA . ASP B 1 143 ? -11.234 -9.609 -12.477 1 96.5 143 ASP B CA 1
ATOM 4390 C C . ASP B 1 143 ? -11.328 -10.57 -11.289 1 96.5 143 ASP B C 1
ATOM 4392 O O . ASP B 1 143 ? -10.781 -11.672 -11.344 1 96.5 143 ASP B O 1
ATOM 4396 N N . VAL B 1 144 ? -12.102 -10.117 -10.281 1 97.06 144 VAL B N 1
ATOM 4397 C CA . VAL B 1 144 ? -11.977 -10.797 -9 1 97.06 144 VAL B CA 1
ATOM 4398 C C . VAL B 1 144 ? -13.227 -11.625 -8.727 1 97.06 144 VAL B C 1
ATOM 4400 O O . VAL B 1 144 ? -14.352 -11.141 -8.883 1 97.06 144 VAL B O 1
ATOM 4403 N N . VAL B 1 145 ? -13.016 -12.852 -8.32 1 98.12 145 VAL B N 1
ATOM 4404 C CA . VAL B 1 145 ? -14.039 -13.688 -7.699 1 98.12 145 VAL B CA 1
ATOM 4405 C C . VAL B 1 145 ? -13.727 -13.859 -6.211 1 98.12 145 VAL B C 1
ATOM 4407 O O . VAL B 1 145 ? -12.625 -14.273 -5.844 1 98.12 145 VAL B O 1
ATOM 4410 N N . ILE B 1 146 ? -14.648 -13.461 -5.441 1 97.88 146 ILE B N 1
ATOM 4411 C CA . ILE B 1 146 ? -14.469 -13.516 -3.996 1 97.88 146 ILE B CA 1
ATOM 4412 C C . ILE B 1 146 ? -15.672 -14.211 -3.352 1 97.88 146 ILE B C 1
ATOM 4414 O O . ILE B 1 146 ? -16.812 -14.031 -3.787 1 97.88 146 ILE B O 1
ATOM 4418 N N . GLY B 1 147 ? -15.391 -15.055 -2.305 1 98.12 147 GLY B N 1
ATOM 4419 C CA . GLY B 1 147 ? -16.5 -15.758 -1.682 1 98.12 147 GLY B CA 1
ATOM 4420 C C . GLY B 1 147 ? -16.203 -16.188 -0.258 1 98.12 147 GLY B C 1
ATOM 4421 O O . GLY B 1 147 ? -15.047 -16.25 0.154 1 98.12 147 GLY B O 1
ATOM 4422 N N . ARG B 1 148 ? -17.25 -16.391 0.442 1 97.62 148 ARG B N 1
ATOM 4423 C CA . ARG B 1 148 ? -17.25 -16.906 1.806 1 97.62 148 ARG B CA 1
ATOM 4424 C C . ARG B 1 148 ? -18.344 -17.953 2.006 1 97.62 148 ARG B C 1
ATOM 4426 O O . ARG B 1 148 ? -19.281 -18.016 1.22 1 97.62 148 ARG B O 1
ATOM 4433 N N . VAL B 1 149 ? -18.156 -18.797 2.967 1 97.31 149 VAL B N 1
ATOM 4434 C CA . VAL B 1 149 ? -19.141 -19.844 3.256 1 97.31 149 VAL B CA 1
ATOM 4435 C C . VAL B 1 149 ? -19.391 -19.922 4.758 1 97.31 149 VAL B C 1
ATOM 4437 O O . VAL B 1 149 ? -18.453 -19.922 5.555 1 97.31 149 VAL B O 1
ATOM 4440 N N . ASN B 1 150 ? -20.578 -19.828 5.156 1 94.06 150 ASN B N 1
ATOM 4441 C CA . ASN B 1 150 ? -21 -20.172 6.508 1 94.06 150 ASN B CA 1
ATOM 4442 C C . ASN B 1 150 ? -21.766 -21.484 6.543 1 94.06 150 ASN B C 1
ATOM 4444 O O . ASN B 1 150 ? -22.969 -21.531 6.285 1 94.06 150 ASN B O 1
ATOM 4448 N N . GLY B 1 151 ? -21.078 -22.516 7.039 1 92.81 151 GLY B N 1
ATOM 4449 C CA . GLY B 1 151 ? -21.656 -23.844 6.855 1 92.81 151 GLY B CA 1
ATOM 4450 C C . GLY B 1 151 ? -21.828 -24.219 5.398 1 92.81 151 GLY B C 1
ATOM 4451 O O . GLY B 1 151 ? -20.859 -24.562 4.715 1 92.81 151 GLY B O 1
ATOM 4452 N N . ARG B 1 152 ? -23.031 -24.156 4.918 1 92.19 152 ARG B N 1
ATOM 4453 C CA . ARG B 1 152 ? -23.297 -24.453 3.514 1 92.19 152 ARG B CA 1
ATOM 4454 C C . ARG B 1 152 ? -23.875 -23.234 2.795 1 92.19 152 ARG B C 1
ATOM 4456 O O . ARG B 1 152 ? -24.141 -23.297 1.589 1 92.19 152 ARG B O 1
ATOM 4463 N N . ASP B 1 153 ? -23.984 -22.219 3.559 1 95.25 153 ASP B N 1
ATOM 4464 C CA . ASP B 1 153 ? -24.469 -20.969 2.967 1 95.25 153 ASP B CA 1
ATOM 4465 C C . ASP B 1 153 ? -23.312 -20.188 2.336 1 95.25 153 ASP B C 1
ATOM 4467 O O . ASP B 1 153 ? -22.594 -19.469 3.031 1 95.25 153 ASP B O 1
ATOM 4471 N N . ALA B 1 154 ? -23.297 -20.297 1.024 1 97.19 154 ALA B N 1
ATOM 4472 C CA . ALA B 1 154 ? -22.188 -19.688 0.301 1 97.19 154 ALA B CA 1
ATOM 4473 C C . ALA B 1 154 ? -22.625 -18.375 -0.351 1 97.19 154 ALA B C 1
ATOM 4475 O O . ALA B 1 154 ? -23.781 -18.234 -0.772 1 97.19 154 ALA B O 1
ATOM 4476 N N . VAL B 1 155 ? -21.719 -17.406 -0.287 1 97.25 155 VAL B N 1
ATOM 4477 C CA . VAL B 1 155 ? -21.812 -16.188 -1.089 1 97.25 155 VAL B CA 1
ATOM 4478 C C . VAL B 1 155 ? -20.578 -16.062 -1.97 1 97.25 155 VAL B C 1
ATOM 4480 O O . VAL B 1 155 ? -19.438 -16.125 -1.478 1 97.25 155 VAL B O 1
ATOM 4483 N N . VAL B 1 156 ? -20.781 -16.016 -3.285 1 97.75 156 VAL B N 1
ATOM 4484 C CA . VAL B 1 156 ? -19.703 -15.805 -4.246 1 97.75 156 VAL B CA 1
ATOM 4485 C C . VAL B 1 156 ? -20.031 -14.609 -5.141 1 97.75 156 VAL B C 1
ATOM 4487 O O . VAL B 1 156 ? -21.078 -14.586 -5.793 1 97.75 156 VAL B O 1
ATOM 4490 N N . GLU B 1 157 ? -19.062 -13.648 -5.176 1 97 157 GLU B N 1
ATOM 4491 C CA . GLU B 1 157 ? -19.344 -12.406 -5.891 1 97 157 GLU B CA 1
ATOM 4492 C C . GLU B 1 157 ? -18.312 -12.164 -6.996 1 97 157 GLU B C 1
ATOM 4494 O O . GLU B 1 157 ? -17.156 -12.578 -6.883 1 97 157 GLU B O 1
ATOM 4499 N N . ASP B 1 158 ? -18.844 -11.547 -7.988 1 97.19 158 ASP B N 1
ATOM 4500 C CA . ASP B 1 158 ? -18.078 -11.039 -9.125 1 97.19 158 ASP B CA 1
ATOM 4501 C C . ASP B 1 158 ? -17.703 -9.57 -8.914 1 97.19 158 ASP B C 1
ATOM 4503 O O . ASP B 1 158 ? -18.562 -8.695 -8.938 1 97.19 158 ASP B O 1
ATOM 4507 N N . GLN B 1 159 ? -16.375 -9.367 -8.766 1 95.44 159 GLN B N 1
ATOM 4508 C CA . GLN B 1 159 ? -15.922 -8.023 -8.438 1 95.44 159 GLN B CA 1
ATOM 4509 C C . GLN B 1 159 ? -14.773 -7.586 -9.336 1 95.44 159 GLN B C 1
ATOM 4511 O O . GLN B 1 159 ? -14.328 -8.352 -10.203 1 95.44 159 GLN B O 1
ATOM 4516 N N . TYR B 1 160 ? -14.398 -6.332 -9.188 1 92.62 160 TYR B N 1
ATOM 4517 C CA . TYR B 1 160 ? -13.367 -5.715 -10.008 1 92.62 160 TYR B CA 1
ATOM 4518 C C . TYR B 1 160 ? -12.508 -4.758 -9.188 1 92.62 160 TYR B C 1
ATOM 4520 O O . TYR B 1 160 ? -13.031 -3.998 -8.367 1 92.62 160 TYR B O 1
ATOM 4528 N N . ILE B 1 161 ? -11.242 -4.883 -9.422 1 87.88 161 ILE B N 1
ATOM 4529 C CA . ILE B 1 161 ? -10.344 -3.984 -8.703 1 87.88 161 ILE B CA 1
ATOM 4530 C C . ILE B 1 161 ? -10.18 -2.686 -9.484 1 87.88 161 ILE B C 1
ATOM 4532 O O . ILE B 1 161 ? -9.609 -2.688 -10.586 1 87.88 161 ILE B O 1
ATOM 4536 N N . ILE B 1 162 ? -10.5 -1.617 -8.906 1 79.5 162 ILE B N 1
ATOM 4537 C CA . ILE B 1 162 ? -10.633 -0.396 -9.695 1 79.5 162 ILE B CA 1
ATOM 4538 C C . ILE B 1 162 ? -9.352 0.425 -9.594 1 79.5 162 ILE B C 1
ATOM 4540 O O . ILE B 1 162 ? -9.148 1.364 -10.367 1 79.5 162 ILE B O 1
ATOM 4544 N N . ASP B 1 163 ? -8.516 0.013 -8.617 1 74.38 163 ASP B N 1
ATOM 4545 C CA . ASP B 1 163 ? -7.312 0.822 -8.461 1 74.38 163 ASP B CA 1
ATOM 4546 C C . ASP B 1 163 ? -6.145 -0.025 -7.961 1 74.38 163 ASP B C 1
ATOM 4548 O O . ASP B 1 163 ? -6.312 -1.211 -7.668 1 74.38 163 ASP B O 1
ATOM 4552 N N . PHE B 1 164 ? -4.984 0.589 -7.801 1 67.25 164 PHE B N 1
ATOM 4553 C CA . PHE B 1 164 ? -3.719 -0.077 -7.508 1 67.25 164 PHE B CA 1
ATOM 4554 C C . PHE B 1 164 ? -3.787 -0.802 -6.172 1 67.25 164 PHE B C 1
ATOM 4556 O O . PHE B 1 164 ? -3.176 -1.858 -6 1 67.25 164 PHE B O 1
ATOM 4563 N N . PHE B 1 165 ? -4.48 -0.182 -5.223 1 65.38 165 PHE B N 1
ATOM 4564 C CA . PHE B 1 165 ? -4.531 -0.772 -3.891 1 65.38 165 PHE B CA 1
ATOM 4565 C C . PHE B 1 165 ? -5.941 -1.24 -3.557 1 65.38 165 PHE B C 1
ATOM 4567 O O . PHE B 1 165 ? -6.234 -1.57 -2.404 1 65.38 165 PHE B O 1
ATOM 4574 N N . GLY B 1 166 ? -6.723 -1.363 -4.559 1 69.88 166 GLY B N 1
ATOM 4575 C CA . GLY B 1 166 ? -8.133 -1.636 -4.324 1 69.88 166 GLY B CA 1
ATOM 4576 C C . GLY B 1 166 ? -8.977 -0.38 -4.266 1 69.88 166 GLY B C 1
ATOM 4577 O O . GLY B 1 166 ? -8.555 0.688 -4.707 1 69.88 166 GLY B O 1
ATOM 4578 N N . PRO B 1 167 ? -10.203 -0.346 -3.916 1 70.44 167 PRO B N 1
ATOM 4579 C CA . PRO B 1 167 ? -10.914 -1.557 -3.496 1 70.44 167 PRO B CA 1
ATOM 4580 C C . PRO B 1 167 ? -11.367 -2.41 -4.676 1 70.44 167 PRO B C 1
ATOM 4582 O O . PRO B 1 167 ? -11.188 -2.02 -5.832 1 70.44 167 PRO B O 1
ATOM 4585 N N . HIS B 1 168 ? -11.758 -3.615 -4.375 1 82.25 168 HIS B N 1
ATOM 4586 C CA . HIS B 1 168 ? -12.578 -4.367 -5.32 1 82.25 168 HIS B CA 1
ATOM 4587 C C . HIS B 1 168 ? -14.062 -4.148 -5.055 1 82.25 168 HIS B C 1
ATOM 4589 O O . HIS B 1 168 ? -14.484 -4.051 -3.9 1 82.25 168 HIS B O 1
ATOM 4595 N N . ILE B 1 169 ? -14.758 -3.914 -6.172 1 83.44 169 ILE B N 1
ATOM 4596 C CA . ILE B 1 169 ? -16.172 -3.547 -6.137 1 83.44 169 ILE B CA 1
ATOM 4597 C C . ILE B 1 169 ? -16.969 -4.527 -6.984 1 83.44 169 ILE B C 1
ATOM 4599 O O . ILE B 1 169 ? -16.547 -4.926 -8.07 1 83.44 169 ILE B O 1
ATOM 4603 N N . PRO B 1 170 ? -18.156 -4.871 -6.367 1 91 170 PRO B N 1
ATOM 4604 C CA . PRO B 1 170 ? -19.016 -5.699 -7.227 1 91 170 PRO B CA 1
ATOM 4605 C C . PRO B 1 170 ? -19.25 -5.07 -8.594 1 91 170 PRO B C 1
ATOM 4607 O O . PRO B 1 170 ? -19.531 -3.873 -8.695 1 91 170 PRO B O 1
ATOM 4610 N N . ASP B 1 171 ? -19.172 -5.887 -9.641 1 93.69 171 ASP B N 1
ATOM 4611 C CA . ASP B 1 171 ? -19.312 -5.395 -11.008 1 93.69 171 ASP B CA 1
ATOM 4612 C C . ASP B 1 171 ? -20.641 -4.66 -11.195 1 93.69 171 ASP B C 1
ATOM 4614 O O . ASP B 1 171 ? -20.703 -3.656 -11.914 1 93.69 171 ASP B O 1
ATOM 4618 N N . VAL B 1 172 ? -21.578 -5.164 -10.531 1 92.25 172 VAL B N 1
ATOM 4619 C CA . VAL B 1 172 ? -22.922 -4.605 -10.695 1 92.25 172 VAL B CA 1
ATOM 4620 C C . VAL B 1 172 ? -22.938 -3.164 -10.195 1 92.25 172 VAL B C 1
ATOM 4622 O O . VAL B 1 172 ? -23.719 -2.342 -10.688 1 92.25 172 VAL B O 1
ATOM 4625 N N . GLU B 1 173 ? -22.125 -2.879 -9.305 1 84.06 173 GLU B N 1
ATOM 4626 C CA . GLU B 1 173 ? -22.047 -1.52 -8.773 1 84.06 173 GLU B CA 1
ATOM 4627 C C . GLU B 1 173 ? -21.266 -0.605 -9.711 1 84.06 173 GLU B C 1
ATOM 4629 O O . GLU B 1 173 ? -21.266 0.615 -9.531 1 84.06 173 GLU B O 1
ATOM 4634 N N . LEU B 1 174 ? -20.625 -1.146 -10.68 1 85.81 174 LEU B N 1
ATOM 4635 C CA . LEU B 1 174 ? -19.875 -0.411 -11.68 1 85.81 174 LEU B CA 1
ATOM 4636 C C . LEU B 1 174 ? -20.609 -0.393 -13.016 1 85.81 174 LEU B C 1
ATOM 4638 O O . LEU B 1 174 ? -20.016 -0.067 -14.047 1 85.81 174 LEU B O 1
ATOM 4642 N N . SER B 1 175 ? -21.859 -0.835 -12.969 1 89.25 175 SER B N 1
ATOM 4643 C CA . SER B 1 175 ? -22.734 -0.915 -14.133 1 89.25 175 SER B CA 1
ATOM 4644 C C . SER B 1 175 ? -22.375 -2.094 -15.023 1 89.25 175 SER B C 1
ATOM 4646 O O . SER B 1 175 ? -22.656 -2.086 -16.219 1 89.25 175 SER B O 1
ATOM 4648 N N . GLY B 1 176 ? -21.641 -3.008 -14.422 1 95.38 176 GLY B N 1
ATOM 4649 C CA . GLY B 1 176 ? -21.422 -4.285 -15.078 1 95.38 176 GLY B CA 1
ATOM 4650 C C . GLY B 1 176 ? -22.422 -5.348 -14.688 1 95.38 176 GLY B C 1
ATOM 4651 O O . GLY B 1 176 ? -23.547 -5.027 -14.297 1 95.38 176 GLY B O 1
ATOM 4652 N N . THR B 1 177 ? -22.031 -6.594 -14.945 1 96.06 177 THR B N 1
ATOM 4653 C CA . THR B 1 177 ? -22.922 -7.703 -14.625 1 96.06 177 THR B CA 1
ATOM 4654 C C . THR B 1 177 ? -22.234 -8.688 -13.68 1 96.06 177 THR B C 1
ATOM 4656 O O . THR B 1 177 ? -21 -8.773 -13.641 1 96.06 177 THR B O 1
ATOM 4659 N N . ASP B 1 178 ? -23.078 -9.289 -12.883 1 96.44 178 ASP B N 1
ATOM 4660 C CA . ASP B 1 178 ? -22.594 -10.445 -12.133 1 96.44 178 ASP B CA 1
ATOM 4661 C C . ASP B 1 178 ? -22.562 -11.695 -13 1 96.44 178 ASP B C 1
ATOM 4663 O O . ASP B 1 178 ? -23.609 -12.227 -13.375 1 96.44 178 ASP B O 1
ATOM 4667 N N . ASP B 1 179 ? -21.375 -12.227 -13.164 1 97.44 179 ASP B N 1
ATOM 4668 C CA . ASP B 1 179 ? -21.25 -13.281 -14.172 1 97.44 179 ASP B CA 1
ATOM 4669 C C . ASP B 1 179 ? -20.922 -14.625 -13.516 1 97.44 179 ASP B C 1
ATOM 4671 O O . ASP B 1 179 ? -20.406 -15.523 -14.18 1 97.44 179 ASP B O 1
ATOM 4675 N N . ILE B 1 180 ? -21.094 -14.648 -12.227 1 98.12 180 ILE B N 1
ATOM 4676 C CA . ILE B 1 180 ? -21.062 -15.953 -11.57 1 98.12 180 ILE B CA 1
ATOM 4677 C C . ILE B 1 180 ? -22.391 -16.672 -11.781 1 98.12 180 ILE B C 1
ATOM 4679 O O . ILE B 1 180 ? -23.406 -16.312 -11.172 1 98.12 180 ILE B O 1
ATOM 4683 N N . LEU B 1 181 ? -22.406 -17.719 -12.516 1 97.25 181 LEU B N 1
ATOM 4684 C CA . LEU B 1 181 ? -23.641 -18.359 -12.977 1 97.25 181 LEU B CA 1
ATOM 4685 C C . LEU B 1 181 ? -24.141 -19.359 -11.93 1 97.25 181 LEU B C 1
ATOM 4687 O O . LEU B 1 181 ? -25.359 -19.547 -11.797 1 97.25 181 LEU B O 1
ATOM 4691 N N . GLU B 1 182 ? -23.312 -20.062 -11.359 1 97.19 182 GLU B N 1
ATOM 4692 C CA . GLU B 1 182 ? -23.594 -21.047 -10.32 1 97.19 182 GLU B CA 1
ATOM 4693 C C . GLU B 1 182 ? -22.469 -21.078 -9.281 1 97.19 182 GLU B C 1
ATOM 4695 O O . GLU B 1 182 ? -21.297 -20.906 -9.625 1 97.19 182 GLU B O 1
ATOM 4700 N N . PHE B 1 183 ? -22.875 -21.25 -8.055 1 97.94 183 PHE B N 1
ATOM 4701 C CA . PHE B 1 183 ? -21.844 -21.312 -7.023 1 97.94 183 PHE B CA 1
ATOM 4702 C C . PHE B 1 183 ? -22.328 -22.125 -5.824 1 97.94 183 PHE B C 1
ATOM 4704 O O . PHE B 1 183 ? -23.531 -22.438 -5.719 1 97.94 183 PHE B O 1
ATOM 4711 N N . GLY B 1 184 ? -21.469 -22.578 -5.016 1 97.44 184 GLY B N 1
ATOM 4712 C CA . GLY B 1 184 ? -21.688 -23.266 -3.75 1 97.44 184 GLY B CA 1
ATOM 4713 C C . GLY B 1 184 ? -20.422 -23.375 -2.918 1 97.44 184 GLY B C 1
ATOM 4714 O O . GLY B 1 184 ? -19.391 -22.812 -3.266 1 97.44 184 GLY B O 1
ATOM 4715 N N . GLY B 1 185 ? -20.609 -24 -1.757 1 97.69 185 GLY B N 1
ATOM 4716 C CA . GLY B 1 185 ? -19.422 -24.141 -0.91 1 97.69 185 GLY B CA 1
ATOM 4717 C C . GLY B 1 185 ? -19.719 -24.859 0.394 1 97.69 185 GLY B C 1
ATOM 4718 O O . GLY B 1 185 ? -20.844 -25.281 0.644 1 97.69 185 GLY B O 1
ATOM 4719 N N . LEU B 1 186 ? -18.656 -25.031 1.086 1 97.69 186 LEU B N 1
ATOM 4720 C CA . LEU B 1 186 ? -18.688 -25.688 2.389 1 97.69 186 LEU B CA 1
ATOM 4721 C C . LEU B 1 186 ? -17.578 -25.172 3.293 1 97.69 186 LEU B C 1
ATOM 4723 O O . LEU B 1 186 ? -16.438 -25.031 2.857 1 97.69 186 LEU B O 1
ATOM 4727 N N . GLU B 1 187 ? -17.922 -24.688 4.383 1 97.44 187 GLU B N 1
ATOM 4728 C CA . GLU B 1 187 ? -16.938 -24.422 5.434 1 97.44 187 GLU B CA 1
ATOM 4729 C C . GLU B 1 187 ? -17.016 -25.484 6.535 1 97.44 187 GLU B C 1
ATOM 4731 O O . GLU B 1 187 ? -18.078 -25.656 7.156 1 97.44 187 GLU B O 1
ATOM 4736 N N . LYS B 1 188 ? -16 -26.219 6.746 1 96.06 188 LYS B N 1
ATOM 4737 C CA . LYS B 1 188 ? -15.945 -27.266 7.754 1 96.06 188 LYS B CA 1
ATOM 4738 C C . LYS B 1 188 ? -14.539 -27.406 8.328 1 96.06 188 LYS B C 1
ATOM 4740 O O . LYS B 1 188 ? -13.562 -27.484 7.582 1 96.06 188 LYS B O 1
ATOM 4745 N N . GLY B 1 189 ? -14.492 -27.406 9.664 1 95.56 189 GLY B N 1
ATOM 4746 C CA . GLY B 1 189 ? -13.219 -27.641 10.328 1 95.56 189 GLY B CA 1
ATOM 4747 C C . GLY B 1 189 ? -12.195 -26.562 10.055 1 95.56 189 GLY B C 1
ATOM 4748 O O . GLY B 1 189 ? -11 -26.844 9.914 1 95.56 189 GLY B O 1
ATOM 4749 N N . GLY B 1 190 ? -12.625 -25.391 9.844 1 96.5 190 GLY B N 1
ATOM 4750 C CA . GLY B 1 190 ? -11.703 -24.281 9.625 1 96.5 190 GLY B CA 1
ATOM 4751 C C . GLY B 1 190 ? -11.219 -24.172 8.195 1 96.5 190 GLY B C 1
ATOM 4752 O O . GLY B 1 190 ? -10.266 -23.438 7.906 1 96.5 190 GLY B O 1
ATOM 4753 N N . VAL B 1 191 ? -11.852 -24.969 7.348 1 97.88 191 VAL B N 1
ATOM 4754 C CA . VAL B 1 191 ? -11.5 -24.953 5.934 1 97.88 191 VAL B CA 1
ATOM 4755 C C . VAL B 1 191 ? -12.703 -24.5 5.109 1 97.88 191 VAL B C 1
ATOM 4757 O O . VAL B 1 191 ? -13.82 -24.984 5.305 1 97.88 191 VAL B O 1
ATOM 4760 N N . THR B 1 192 ? -12.453 -23.562 4.234 1 98.31 192 THR B N 1
ATOM 4761 C CA . THR B 1 192 ? -13.492 -23.047 3.344 1 98.31 192 THR B CA 1
ATOM 4762 C C . THR B 1 192 ? -13.234 -23.5 1.908 1 98.31 192 THR B C 1
ATOM 4764 O O . THR B 1 192 ? -12.109 -23.422 1.421 1 98.31 192 THR B O 1
ATOM 4767 N N . VAL B 1 193 ? -14.273 -24.047 1.286 1 98.5 193 VAL B N 1
ATOM 4768 C CA . VAL B 1 193 ? -14.273 -24.359 -0.137 1 98.5 193 VAL B CA 1
ATOM 4769 C C . VAL B 1 193 ? -15.367 -23.562 -0.848 1 98.5 193 VAL B C 1
ATOM 4771 O O . VAL B 1 193 ? -16.516 -23.578 -0.421 1 98.5 193 VAL B O 1
ATOM 4774 N N . ILE B 1 194 ? -14.977 -22.875 -1.858 1 98.56 194 ILE B N 1
ATOM 4775 C CA . ILE B 1 194 ? -15.969 -22.25 -2.717 1 98.56 194 ILE B CA 1
ATOM 4776 C C . ILE B 1 194 ? -15.844 -22.797 -4.137 1 98.56 194 ILE B C 1
ATOM 4778 O O . ILE B 1 194 ? -14.734 -23.047 -4.621 1 98.56 194 ILE B O 1
ATOM 4782 N N . GLU B 1 195 ? -16.938 -23.016 -4.773 1 98.38 195 GLU B N 1
ATOM 4783 C CA . GLU B 1 195 ? -17.031 -23.484 -6.156 1 98.38 195 GLU B CA 1
ATOM 4784 C C . GLU B 1 195 ? -17.891 -22.531 -6.992 1 98.38 195 GLU B C 1
ATOM 4786 O O . GLU B 1 195 ? -18.906 -22.031 -6.516 1 98.38 195 GLU B O 1
ATOM 4791 N N . PHE B 1 196 ? -17.406 -22.266 -8.211 1 98.31 196 PHE B N 1
ATOM 4792 C CA . PHE B 1 196 ? -18.219 -21.391 -9.047 1 98.31 196 PHE B CA 1
ATOM 4793 C C . PHE B 1 196 ? -18.047 -21.734 -10.516 1 98.31 196 PHE B C 1
ATOM 4795 O O . PHE B 1 196 ? -17.078 -22.391 -10.898 1 98.31 196 PHE B O 1
ATOM 4802 N N . ARG B 1 197 ? -19.031 -21.328 -11.266 1 97.94 197 ARG B N 1
ATOM 4803 C CA . ARG B 1 197 ? -19.031 -21.422 -12.727 1 97.94 197 ARG B CA 1
ATOM 4804 C C . ARG B 1 197 ? -19.25 -20.062 -13.359 1 97.94 197 ARG B C 1
ATOM 4806 O O . ARG B 1 197 ? -20.109 -19.281 -12.914 1 97.94 197 ARG B O 1
ATOM 4813 N N . ARG B 1 198 ? -18.438 -19.766 -14.281 1 96.94 198 ARG B N 1
ATOM 4814 C CA . ARG B 1 198 ? -18.641 -18.547 -15.07 1 96.94 198 ARG B CA 1
ATOM 4815 C C . ARG B 1 198 ? -18.234 -18.781 -16.531 1 96.94 198 ARG B C 1
ATOM 4817 O O . ARG B 1 198 ? -17.562 -19.766 -16.844 1 96.94 198 ARG B O 1
ATOM 4824 N N . ARG B 1 199 ? -18.719 -17.938 -17.391 1 97.25 199 ARG B N 1
ATOM 4825 C CA . ARG B 1 199 ? -18.328 -18.047 -18.797 1 97.25 199 ARG B CA 1
ATOM 4826 C C . ARG B 1 199 ? -16.859 -17.688 -18.969 1 97.25 199 ARG B C 1
ATOM 4828 O O . ARG B 1 199 ? -16.312 -16.875 -18.219 1 97.25 199 ARG B O 1
ATOM 4835 N N . LEU B 1 200 ? -16.266 -18.344 -19.969 1 96.88 200 LEU B N 1
ATOM 4836 C CA . LEU B 1 200 ? -14.898 -18 -20.328 1 96.88 200 LEU B CA 1
ATOM 4837 C C . LEU B 1 200 ? -14.828 -16.562 -20.859 1 96.88 200 LEU B C 1
ATOM 4839 O O . LEU B 1 200 ? -13.898 -15.82 -20.516 1 96.88 200 LEU B O 1
ATOM 4843 N N . ASP B 1 201 ? -15.68 -16.281 -21.578 1 97 201 ASP B N 1
ATOM 4844 C CA . ASP B 1 201 ? -15.891 -14.898 -22.031 1 97 201 ASP B CA 1
ATOM 4845 C C . ASP B 1 201 ? -17.281 -14.398 -21.625 1 97 201 ASP B C 1
ATOM 4847 O O . ASP B 1 201 ? -18.281 -14.812 -22.219 1 97 201 ASP B O 1
ATOM 4851 N N . THR B 1 202 ? -17.328 -13.484 -20.656 1 96.81 202 THR B N 1
ATOM 4852 C CA . THR B 1 202 ? -18.609 -13.047 -20.109 1 96.81 202 THR B CA 1
ATOM 4853 C C . THR B 1 202 ? -19.156 -11.859 -20.891 1 96.81 202 THR B C 1
ATOM 4855 O O . THR B 1 202 ? -20.344 -11.555 -20.812 1 96.81 202 THR B O 1
ATOM 4858 N N . GLY B 1 203 ? -18.234 -11.156 -21.594 1 95.31 203 GLY B N 1
ATOM 4859 C CA . GLY B 1 203 ? -18.641 -9.961 -22.312 1 95.31 203 GLY B CA 1
ATOM 4860 C C . GLY B 1 203 ? -18.703 -8.727 -21.438 1 95.31 203 GLY B C 1
ATOM 4861 O O . GLY B 1 203 ? -18.938 -7.621 -21.938 1 95.31 203 GLY B O 1
ATOM 4862 N N . ASP B 1 204 ? -18.516 -8.93 -20.188 1 95.88 204 ASP B N 1
ATOM 4863 C CA . ASP B 1 204 ? -18.547 -7.832 -19.234 1 95.88 204 ASP B CA 1
ATOM 4864 C C . ASP B 1 204 ? -17.219 -7.074 -19.234 1 95.88 204 ASP B C 1
ATOM 4866 O O . ASP B 1 204 ? -16.141 -7.68 -19.203 1 95.88 204 ASP B O 1
ATOM 4870 N N . GLU B 1 205 ? -17.281 -5.738 -19.219 1 93.44 205 GLU B N 1
ATOM 4871 C CA . GLU B 1 205 ? -16.094 -4.898 -19.281 1 93.44 205 GLU B CA 1
ATOM 4872 C C . GLU B 1 205 ? -15.219 -5.082 -18.047 1 93.44 205 GLU B C 1
ATOM 4874 O O . GLU B 1 205 ? -14.016 -4.82 -18.078 1 93.44 205 GLU B O 1
ATOM 4879 N N . PHE B 1 206 ? -15.773 -5.52 -17 1 94 206 PHE B N 1
ATOM 4880 C CA . PHE B 1 206 ? -15.055 -5.656 -15.734 1 94 206 PHE B CA 1
ATOM 4881 C C . PHE B 1 206 ? -14.609 -7.102 -15.523 1 94 206 PHE B C 1
ATOM 4883 O O . PHE B 1 206 ? -14.141 -7.457 -14.438 1 94 206 PHE B O 1
ATOM 4890 N N . ASP B 1 207 ? -14.844 -7.941 -16.531 1 95.25 207 ASP B N 1
ATOM 4891 C CA . ASP B 1 207 ? -14.312 -9.305 -16.562 1 95.25 207 ASP B CA 1
ATOM 4892 C C . ASP B 1 207 ? -13.242 -9.438 -17.641 1 95.25 207 ASP B C 1
ATOM 4894 O O . ASP B 1 207 ? -13.117 -8.578 -18.516 1 95.25 207 ASP B O 1
ATOM 4898 N N . ARG B 1 208 ? -12.422 -10.461 -17.453 1 94.06 208 ARG B N 1
ATOM 4899 C CA . ARG B 1 208 ? -11.406 -10.781 -18.453 1 94.06 208 ARG B CA 1
ATOM 4900 C C . ARG B 1 208 ? -11.727 -12.094 -19.156 1 94.06 208 ARG B C 1
ATOM 4902 O O . ARG B 1 208 ? -12.141 -13.062 -18.516 1 94.06 208 ARG B O 1
ATOM 4909 N N . ALA B 1 209 ? -11.57 -12.023 -20.438 1 94.44 209 ALA B N 1
ATOM 4910 C CA . ALA B 1 209 ? -11.742 -13.273 -21.188 1 94.44 209 ALA B CA 1
ATOM 4911 C C . ALA B 1 209 ? -10.609 -14.25 -20.891 1 94.44 209 ALA B C 1
ATOM 4913 O O . ALA B 1 209 ? -9.445 -13.859 -20.828 1 94.44 209 ALA B O 1
ATOM 4914 N N . ILE B 1 210 ? -10.992 -15.484 -20.656 1 94.5 210 ILE B N 1
ATOM 4915 C CA . ILE B 1 210 ? -10.023 -16.531 -20.328 1 94.5 210 ILE B CA 1
ATOM 4916 C C . ILE B 1 210 ? -9.922 -17.516 -21.484 1 94.5 210 ILE B C 1
ATOM 4918 O O . ILE B 1 210 ? -10.945 -18.016 -21.969 1 94.5 210 ILE B O 1
ATOM 4922 N N . THR B 1 211 ? -8.734 -17.734 -21.906 1 91.31 211 THR B N 1
ATOM 4923 C CA . THR B 1 211 ? -8.484 -18.688 -22.984 1 91.31 211 THR B CA 1
ATOM 4924 C C . THR B 1 211 ? -7.773 -19.922 -22.453 1 91.31 211 THR B C 1
ATOM 4926 O O . THR B 1 211 ? -6.582 -19.891 -22.141 1 91.31 211 THR B O 1
ATOM 4929 N N . PRO B 1 212 ? -8.516 -21.031 -22.484 1 89.44 212 PRO B N 1
ATOM 4930 C CA . PRO B 1 212 ? -7.855 -22.266 -22.016 1 89.44 212 PRO B CA 1
ATOM 4931 C C . PRO B 1 212 ? -6.605 -22.594 -22.828 1 89.44 212 PRO B C 1
ATOM 4933 O O . PRO B 1 212 ? -6.594 -22.422 -24.047 1 89.44 212 PRO B O 1
ATOM 4936 N N . GLY B 1 213 ? -5.578 -23.031 -22.172 1 85 213 GLY B N 1
ATOM 4937 C CA . GLY B 1 213 ? -4.32 -23.359 -22.828 1 85 213 GLY B CA 1
ATOM 4938 C C . GLY B 1 213 ? -3.289 -22.25 -22.703 1 85 213 GLY B C 1
ATOM 4939 O O . GLY B 1 213 ? -2.098 -22.469 -22.938 1 85 213 GLY B O 1
ATOM 4940 N N . GLU B 1 214 ? -3.781 -21.141 -22.375 1 85.62 214 GLU B N 1
ATOM 4941 C CA . GLU B 1 214 ? -2.877 -20.016 -22.1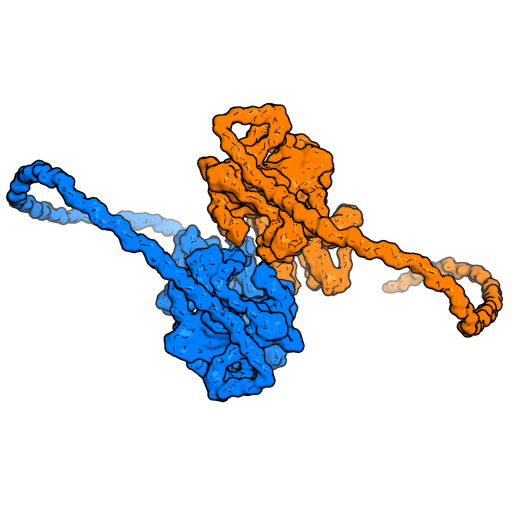72 1 85.62 214 GLU B CA 1
ATOM 4942 C C . GLU B 1 214 ? -2.609 -19.797 -20.688 1 85.62 214 GLU B C 1
ATOM 4944 O O . GLU B 1 214 ? -3.406 -20.203 -19.828 1 85.62 214 GLU B O 1
ATOM 4949 N N . ASP B 1 215 ? -1.454 -19.172 -20.453 1 84.75 215 ASP B N 1
ATOM 4950 C CA . ASP B 1 215 ? -1.146 -18.797 -19.078 1 84.75 215 ASP B CA 1
ATOM 4951 C C . ASP B 1 215 ? -2.141 -17.766 -18.562 1 84.75 215 ASP B C 1
ATOM 4953 O O . ASP B 1 215 ? -2.49 -16.812 -19.266 1 84.75 215 ASP B O 1
ATOM 4957 N N . LEU B 1 216 ? -2.586 -18.078 -17.391 1 91.75 216 LEU B N 1
ATOM 4958 C CA . LEU B 1 216 ? -3.518 -17.172 -16.734 1 91.75 216 LEU B CA 1
ATOM 4959 C C . LEU B 1 216 ? -2.877 -16.531 -15.508 1 91.75 216 LEU B C 1
ATOM 4961 O O . LEU B 1 216 ? -2.822 -17.141 -14.438 1 91.75 216 LEU B O 1
ATOM 4965 N N . PRO B 1 217 ? -2.406 -15.234 -15.672 1 92.38 217 PRO B N 1
ATOM 4966 C CA . PRO B 1 217 ? -1.912 -14.539 -14.477 1 92.38 217 PRO B CA 1
ATOM 4967 C C . PRO B 1 217 ? -3.01 -14.281 -13.453 1 92.38 217 PRO B C 1
ATOM 4969 O O . PRO B 1 217 ? -4.113 -13.859 -13.812 1 92.38 217 PRO B O 1
ATOM 4972 N N . ILE B 1 218 ? -2.629 -14.555 -12.195 1 94.81 218 ILE B N 1
ATOM 4973 C CA . ILE B 1 218 ? -3.648 -14.367 -11.172 1 94.81 218 ILE B CA 1
ATOM 4974 C C . ILE B 1 218 ? -3.033 -13.68 -9.953 1 94.81 218 ILE B C 1
ATOM 4976 O O . ILE B 1 218 ? -1.811 -13.664 -9.797 1 94.81 218 ILE B O 1
ATOM 4980 N N . ILE B 1 219 ? -3.883 -13.023 -9.195 1 93.12 219 ILE B N 1
ATOM 4981 C CA . ILE B 1 219 ? -3.646 -12.688 -7.797 1 93.12 219 ILE B CA 1
ATOM 4982 C C . ILE B 1 219 ? -4.645 -13.43 -6.914 1 93.12 219 ILE B C 1
ATOM 4984 O O . ILE B 1 219 ? -5.707 -13.852 -7.383 1 93.12 219 ILE B O 1
ATOM 4988 N N . TRP B 1 220 ? -4.254 -13.68 -5.707 1 95.12 220 TRP B N 1
ATOM 4989 C CA . TRP B 1 220 ? -5.152 -14.391 -4.805 1 95.12 220 TRP B CA 1
ATOM 4990 C C . TRP B 1 220 ? -4.914 -13.977 -3.357 1 95.12 220 TRP B C 1
ATOM 4992 O O . TRP B 1 220 ? -3.861 -13.422 -3.029 1 95.12 220 TRP B O 1
ATOM 5002 N N . SER B 1 221 ? -5.961 -14.156 -2.557 1 95.25 221 SER B N 1
ATOM 5003 C CA . SER B 1 221 ? -5.832 -13.766 -1.157 1 95.25 221 SER B CA 1
ATOM 5004 C C . SER B 1 221 ? -6.812 -14.531 -0.276 1 95.25 221 SER B C 1
ATOM 5006 O O . SER B 1 221 ? -7.77 -15.125 -0.775 1 95.25 221 SER B O 1
ATOM 5008 N N . ILE B 1 222 ? -6.496 -14.602 1.002 1 96.56 222 ILE B N 1
ATOM 5009 C CA . ILE B 1 222 ? -7.281 -15.273 2.037 1 96.56 222 ILE B CA 1
ATOM 5010 C C . ILE B 1 222 ? -7.5 -14.32 3.211 1 96.56 222 ILE B C 1
ATOM 5012 O O . ILE B 1 222 ? -6.578 -13.609 3.619 1 96.56 222 ILE B O 1
ATOM 5016 N N . SER B 1 223 ? -8.695 -14.328 3.664 1 94.81 223 SER B N 1
ATOM 5017 C CA . SER B 1 223 ? -9.016 -13.523 4.84 1 94.81 223 SER B CA 1
ATOM 5018 C C . SER B 1 223 ? -9.672 -14.367 5.926 1 94.81 223 SER B C 1
ATOM 5020 O O . SER B 1 223 ? -10.367 -15.344 5.625 1 94.81 223 SER B O 1
ATOM 5022 N N . ARG B 1 224 ? -9.586 -14 7.215 1 92.44 224 ARG B N 1
ATOM 5023 C CA . ARG B 1 224 ? -10.305 -14.609 8.328 1 92.44 224 ARG B CA 1
ATOM 5024 C C . ARG B 1 224 ? -11.703 -14.023 8.461 1 92.44 224 ARG B C 1
ATOM 5026 O O . ARG B 1 224 ? -12.555 -14.586 9.148 1 92.44 224 ARG B O 1
ATOM 5033 N N . SER B 1 225 ? -11.836 -12.867 7.809 1 88.69 225 SER B N 1
ATOM 5034 C CA . SER B 1 225 ? -13.117 -12.18 7.926 1 88.69 225 SER B CA 1
ATOM 5035 C C . SER B 1 225 ? -14.148 -12.766 6.973 1 88.69 225 SER B C 1
ATOM 5037 O O . SER B 1 225 ? -13.828 -13.102 5.828 1 88.69 225 SER B O 1
ATOM 5039 N N . GLU B 1 226 ? -15.414 -12.75 7.441 1 90.75 226 GLU B N 1
ATOM 5040 C CA . GLU B 1 226 ? -16.516 -13.156 6.574 1 90.75 226 GLU B CA 1
ATOM 5041 C C . GLU B 1 226 ? -17.047 -11.977 5.773 1 90.75 226 GLU B C 1
ATOM 5043 O O . GLU B 1 226 ? -17.859 -12.156 4.852 1 90.75 226 GLU B O 1
ATOM 5048 N N . ASP B 1 227 ? -16.609 -10.852 6.176 1 85.19 227 ASP B N 1
ATOM 5049 C CA . ASP B 1 227 ? -17 -9.641 5.449 1 85.19 227 ASP B CA 1
ATOM 5050 C C . ASP B 1 227 ? -16.156 -9.469 4.191 1 85.19 227 ASP B C 1
ATOM 5052 O O . ASP B 1 227 ? -14.953 -9.195 4.27 1 85.19 227 ASP B O 1
ATOM 5056 N N . LEU B 1 228 ? -16.812 -9.508 3.031 1 88.44 228 LEU B N 1
ATOM 5057 C CA . LEU B 1 228 ? -16.109 -9.484 1.749 1 88.44 228 LEU B CA 1
ATOM 5058 C C . LEU B 1 228 ? -15.461 -8.125 1.507 1 88.44 228 LEU B C 1
ATOM 5060 O O . LEU B 1 228 ? -14.633 -7.98 0.608 1 88.44 228 LEU B O 1
ATOM 5064 N N . LYS B 1 229 ? -15.789 -7.203 2.305 1 77.5 229 LYS B N 1
ATOM 5065 C CA . LYS B 1 229 ? -15.234 -5.863 2.139 1 77.5 229 LYS B CA 1
ATOM 5066 C C . LYS B 1 229 ? -13.945 -5.695 2.945 1 77.5 229 LYS B C 1
ATOM 5068 O O . LYS B 1 229 ? -13.203 -4.73 2.744 1 77.5 229 LYS B O 1
ATOM 5073 N N . GLN B 1 230 ? -13.742 -6.656 3.805 1 78.25 230 GLN B N 1
ATOM 5074 C CA . GLN B 1 230 ? -12.531 -6.59 4.609 1 78.25 230 GLN B CA 1
ATOM 5075 C C . GLN B 1 230 ? -11.312 -7.035 3.803 1 78.25 230 GLN B C 1
ATOM 5077 O O . GLN B 1 230 ? -11.438 -7.836 2.873 1 78.25 230 GLN B O 1
ATOM 5082 N N . ILE B 1 231 ? -10.188 -6.551 4.195 1 80.25 231 ILE B N 1
ATOM 5083 C CA . ILE B 1 231 ? -8.953 -6.883 3.486 1 80.25 231 ILE B CA 1
ATOM 5084 C C . ILE B 1 231 ? -8.492 -8.281 3.877 1 80.25 231 ILE B C 1
ATOM 5086 O O . ILE B 1 231 ? -8.898 -8.805 4.922 1 80.25 231 ILE B O 1
ATOM 5090 N N . HIS B 1 232 ? -7.66 -8.789 3.037 1 88.56 232 HIS B N 1
ATOM 5091 C CA . HIS B 1 232 ? -7.023 -10.07 3.338 1 88.56 232 HIS B CA 1
ATOM 5092 C C . HIS B 1 232 ? -6.027 -9.93 4.484 1 88.56 232 HIS B C 1
ATOM 5094 O O . HIS B 1 232 ? -5.352 -8.906 4.605 1 88.56 232 HIS B O 1
ATOM 5100 N N . ASP B 1 233 ? -5.977 -10.945 5.328 1 85.81 233 ASP B N 1
ATOM 5101 C CA . ASP B 1 233 ? -5.086 -10.867 6.484 1 85.81 233 ASP B CA 1
ATOM 5102 C C . ASP B 1 233 ? -4.445 -12.219 6.785 1 85.81 233 ASP B C 1
ATOM 5104 O O . ASP B 1 233 ? -3.789 -12.383 7.812 1 85.81 233 ASP B O 1
ATOM 5108 N N . VAL B 1 234 ? -4.676 -13.195 5.906 1 92 234 VAL B N 1
ATOM 5109 C CA . VAL B 1 234 ? -4.043 -14.5 6.082 1 92 234 VAL B CA 1
ATOM 5110 C C . VAL B 1 234 ? -2.895 -14.656 5.086 1 92 234 VAL B C 1
ATOM 5112 O O . VAL B 1 234 ? -1.761 -14.945 5.477 1 92 234 VAL B O 1
ATOM 5115 N N . ALA B 1 235 ? -3.277 -14.477 3.852 1 93 235 ALA B N 1
ATOM 5116 C CA . ALA B 1 235 ? -2.281 -14.656 2.799 1 93 235 ALA B CA 1
ATOM 5117 C C . ALA B 1 235 ? -2.68 -13.906 1.532 1 93 235 ALA B C 1
ATOM 5119 O O . ALA B 1 235 ? -3.861 -13.633 1.312 1 93 235 ALA B O 1
ATOM 5120 N N . ARG B 1 236 ? -1.706 -13.562 0.821 1 90.38 236 ARG B N 1
ATOM 5121 C CA . ARG B 1 236 ? -1.863 -12.984 -0.507 1 90.38 236 ARG B CA 1
ATOM 5122 C C . ARG B 1 236 ? -0.632 -13.242 -1.369 1 90.38 236 ARG B C 1
ATOM 5124 O O . ARG B 1 236 ? 0.485 -13.328 -0.855 1 90.38 236 ARG B O 1
ATOM 5131 N N . ALA B 1 237 ? -0.857 -13.414 -2.646 1 90.06 237 ALA B N 1
ATOM 5132 C CA . ALA B 1 237 ? 0.271 -13.578 -3.561 1 90.06 237 ALA B CA 1
ATOM 5133 C C . ALA B 1 237 ? -0.189 -13.523 -5.016 1 90.06 237 ALA B C 1
ATOM 5135 O O . ALA B 1 237 ? -1.379 -13.352 -5.289 1 90.06 237 ALA B O 1
ATOM 5136 N N . GLU B 1 238 ? 0.777 -13.547 -5.836 1 90.06 238 GLU B N 1
ATOM 5137 C CA . GLU B 1 238 ? 0.549 -13.703 -7.27 1 90.06 238 GLU B CA 1
ATOM 5138 C C . GLU B 1 238 ? 0.768 -15.148 -7.703 1 90.06 238 GLU B C 1
ATOM 5140 O O . GLU B 1 238 ? 1.449 -15.914 -7.02 1 90.06 238 GLU B O 1
ATOM 5145 N N . GLY B 1 239 ? 0.108 -15.477 -8.781 1 90.81 239 GLY B N 1
ATOM 5146 C CA . GLY B 1 239 ? 0.249 -16.812 -9.336 1 90.81 239 GLY B CA 1
ATOM 5147 C C . GLY B 1 239 ? -0.04 -16.875 -10.82 1 90.81 239 GLY B C 1
ATOM 5148 O O . GLY B 1 239 ? -0.296 -15.852 -11.453 1 90.81 239 GLY B O 1
ATOM 5149 N N . MET B 1 240 ? 0.159 -18.094 -11.312 1 91.44 240 MET B N 1
ATOM 5150 C CA . MET B 1 240 ? -0.143 -18.406 -12.703 1 91.44 240 MET B CA 1
ATOM 5151 C C . MET B 1 240 ? -0.813 -19.766 -12.828 1 91.44 240 MET B C 1
ATOM 5153 O O . MET B 1 240 ? -0.385 -20.734 -12.195 1 91.44 240 MET B O 1
ATOM 5157 N N . LEU B 1 241 ? -1.88 -19.75 -13.531 1 90.56 241 LEU B N 1
ATOM 5158 C CA . LEU B 1 241 ? -2.545 -21.016 -13.82 1 90.56 241 LEU B CA 1
ATOM 5159 C C . LEU B 1 241 ? -2.434 -21.359 -15.305 1 90.56 241 LEU B C 1
ATOM 5161 O O . LEU B 1 241 ? -2.391 -20.469 -16.156 1 90.56 241 LEU B O 1
ATOM 5165 N N . ARG B 1 242 ? -2.271 -22.547 -15.617 1 84 242 ARG B N 1
ATOM 5166 C CA . ARG B 1 242 ? -2.381 -23.047 -16.984 1 84 242 ARG B CA 1
ATOM 5167 C C . ARG B 1 242 ? -3.643 -23.875 -17.172 1 84 242 ARG B C 1
ATOM 5169 O O . ARG B 1 242 ? -3.619 -25.094 -16.969 1 84 242 ARG B O 1
ATOM 5176 N N . LEU B 1 243 ? -4.586 -23.094 -17.734 1 84.12 243 LEU B N 1
ATOM 5177 C CA . LEU B 1 243 ? -5.887 -23.75 -17.875 1 84.12 243 LEU B CA 1
ATOM 5178 C C . LEU B 1 243 ? -5.902 -24.703 -19.062 1 84.12 243 LEU B C 1
ATOM 5180 O O . LEU B 1 243 ? -5.312 -24.406 -20.109 1 84.12 243 LEU B O 1
ATOM 5184 N N . GLY B 1 244 ? -6.219 -25.969 -18.969 1 73.75 244 GLY B N 1
ATOM 5185 C CA . GLY B 1 244 ? -6.289 -26.922 -20.047 1 73.75 244 GLY B CA 1
ATOM 5186 C C . GLY B 1 244 ? -5.418 -28.141 -19.828 1 73.75 244 GLY B C 1
ATOM 5187 O O . GLY B 1 244 ? -5.555 -29.156 -20.516 1 73.75 244 GLY B O 1
ATOM 5188 N N . GLU B 1 245 ? -4.477 -27.844 -19.062 1 66.25 245 GLU B N 1
ATOM 5189 C CA . GLU B 1 245 ? -3.619 -28.984 -18.797 1 66.25 245 GLU B CA 1
ATOM 5190 C C . GLU B 1 245 ? -4.176 -29.844 -17.656 1 66.25 245 GLU B C 1
ATOM 5192 O O . GLU B 1 245 ? -4.66 -29.297 -16.656 1 66.25 245 GLU B O 1
ATOM 5197 N N . GLU B 1 246 ? -4.359 -31.047 -18.109 1 65.75 246 GLU B N 1
ATOM 5198 C CA . GLU B 1 246 ? -4.691 -31.984 -17.031 1 65.75 246 GLU B CA 1
ATOM 5199 C C . GLU B 1 246 ? -3.529 -32.125 -16.062 1 65.75 246 GLU B C 1
ATOM 5201 O O . GLU B 1 246 ? -2.383 -32.312 -16.469 1 65.75 246 GLU B O 1
ATOM 5206 N N . THR B 1 247 ? -3.752 -31.531 -14.93 1 64.88 247 THR B N 1
ATOM 5207 C CA . THR B 1 247 ? -2.684 -31.656 -13.945 1 64.88 247 THR B CA 1
ATOM 5208 C C . THR B 1 247 ? -3.023 -32.719 -12.898 1 64.88 247 THR B C 1
ATOM 5210 O O . THR B 1 247 ? -4.191 -33.062 -12.703 1 64.88 247 THR B O 1
ATOM 5213 N N . ALA B 1 248 ? -1.911 -33.438 -12.516 1 58.56 248 ALA B N 1
ATOM 5214 C CA . ALA B 1 248 ? -2.111 -34.406 -11.438 1 58.56 248 ALA B CA 1
ATOM 5215 C C . ALA B 1 248 ? -2.57 -33.719 -10.156 1 58.56 248 ALA B C 1
ATOM 5217 O O . ALA B 1 248 ? -2.207 -32.562 -9.898 1 58.56 248 ALA B O 1
ATOM 5218 N N . GLY B 1 249 ? -3.646 -34.156 -9.523 1 60.53 249 GLY B N 1
ATOM 5219 C CA . GLY B 1 249 ? -4.094 -33.688 -8.219 1 60.53 249 GLY B CA 1
ATOM 5220 C C . GLY B 1 249 ? -2.955 -33.5 -7.234 1 60.53 249 GLY B C 1
ATOM 5221 O O . GLY B 1 249 ? -1.783 -33.5 -7.617 1 60.53 249 GLY B O 1
ATOM 5222 N N . PRO B 1 250 ? -3.178 -33.094 -5.988 1 59.41 250 PRO B N 1
ATOM 5223 C CA . PRO B 1 250 ? -2.158 -32.906 -4.949 1 59.41 250 PRO B CA 1
ATOM 5224 C C . PRO B 1 250 ? -1.255 -34.125 -4.801 1 59.41 250 PRO B C 1
ATOM 5226 O O . PRO B 1 250 ? -1.747 -35.25 -4.641 1 59.41 250 PRO B O 1
ATOM 5229 N N . SER B 1 251 ? -0.337 -34.312 -5.797 1 57.69 251 SER B N 1
ATOM 5230 C CA . SER B 1 251 ? 0.514 -35.5 -5.672 1 57.69 251 SER B CA 1
ATOM 5231 C C . SER B 1 251 ? 1.7 -35.219 -4.754 1 57.69 251 SER B C 1
ATOM 5233 O O . SER B 1 251 ? 2.096 -34.094 -4.562 1 57.69 251 SER B O 1
ATOM 5235 N N . ALA B 1 252 ? 2.074 -36.375 -4.02 1 58.31 252 ALA B N 1
ATOM 5236 C CA . ALA B 1 252 ? 3.299 -36.312 -3.227 1 58.31 252 ALA B CA 1
ATOM 5237 C C . ALA B 1 252 ? 4.445 -35.719 -4.035 1 58.31 252 ALA B C 1
ATOM 5239 O O . ALA B 1 252 ? 4.59 -36 -5.227 1 58.31 252 ALA B O 1
ATOM 5240 N N . THR B 1 253 ? 5.07 -34.625 -3.5 1 68.31 253 THR B N 1
ATOM 5241 C CA . THR B 1 253 ? 6.145 -33.906 -4.156 1 68.31 253 THR B CA 1
ATOM 5242 C C . THR B 1 253 ? 7.359 -34.812 -4.375 1 68.31 253 THR B C 1
ATOM 5244 O O . THR B 1 253 ? 7.883 -35.375 -3.428 1 68.31 253 THR B O 1
ATOM 5247 N N . ALA B 1 254 ? 7.594 -35.156 -5.633 1 77.75 254 ALA B N 1
ATOM 5248 C CA . ALA B 1 254 ? 8.805 -35.906 -6 1 77.75 254 ALA B CA 1
ATOM 5249 C C . ALA B 1 254 ? 10.055 -35.125 -5.625 1 77.75 254 ALA B C 1
ATOM 5251 O O . ALA B 1 254 ? 10.008 -33.875 -5.504 1 77.75 254 ALA B O 1
ATOM 5252 N N . PRO B 1 255 ? 11.125 -35.906 -5.285 1 86.44 255 PRO B N 1
ATOM 5253 C CA . PRO B 1 255 ? 12.383 -35.219 -5.043 1 86.44 255 PRO B CA 1
ATOM 5254 C C . PRO B 1 255 ? 12.82 -34.375 -6.234 1 86.44 255 PRO B C 1
ATOM 5256 O O . PRO B 1 255 ? 12.594 -34.75 -7.383 1 86.44 255 PRO B O 1
ATOM 5259 N N . LEU B 1 256 ? 13.445 -33.344 -5.957 1 89.69 256 LEU B N 1
ATOM 5260 C CA . LEU B 1 256 ? 13.906 -32.438 -7.012 1 89.69 256 LEU B CA 1
ATOM 5261 C C . LEU B 1 256 ? 15.203 -32.938 -7.625 1 89.69 256 LEU B C 1
ATOM 5263 O O . LEU B 1 256 ? 16.078 -33.469 -6.918 1 89.69 256 LEU B O 1
ATOM 5267 N N . SER B 1 257 ? 15.258 -32.781 -8.914 1 91.19 257 SER B N 1
ATOM 5268 C CA . SER B 1 257 ? 16.5 -33.094 -9.602 1 91.19 257 SER B CA 1
ATOM 5269 C C . SER B 1 257 ? 17.594 -32.094 -9.281 1 91.19 257 SER B C 1
ATOM 5271 O O . SER B 1 257 ? 17.328 -31.031 -8.711 1 91.19 257 SER B O 1
ATOM 5273 N N . ALA B 1 258 ? 18.812 -32.438 -9.633 1 92.31 258 ALA B N 1
ATOM 5274 C CA . ALA B 1 258 ? 19.953 -31.531 -9.43 1 92.31 258 ALA B CA 1
ATOM 5275 C C . ALA B 1 258 ? 19.75 -30.234 -10.195 1 92.31 258 ALA B C 1
ATOM 5277 O O . ALA B 1 258 ? 20.078 -29.156 -9.695 1 92.31 258 ALA B O 1
ATOM 5278 N N . ALA B 1 259 ? 19.234 -30.406 -11.359 1 92.38 259 ALA B N 1
ATOM 5279 C CA . ALA B 1 259 ? 19 -29.234 -12.195 1 92.38 259 ALA B CA 1
ATOM 5280 C C . ALA B 1 259 ? 17.953 -28.312 -11.562 1 92.38 259 ALA B C 1
ATOM 5282 O O . ALA B 1 259 ? 18.062 -27.094 -11.617 1 92.38 259 ALA B O 1
ATOM 5283 N N . GLN B 1 260 ? 16.969 -28.906 -10.977 1 92.31 260 GLN B N 1
ATOM 5284 C CA . GLN B 1 260 ? 15.914 -28.125 -10.328 1 92.31 260 GLN B CA 1
ATOM 5285 C C . GLN B 1 260 ? 16.422 -27.438 -9.07 1 92.31 260 GLN B C 1
ATOM 5287 O O . GLN B 1 260 ? 16.047 -26.297 -8.797 1 92.31 260 GLN B O 1
ATOM 5292 N N . LEU B 1 261 ? 17.266 -28.109 -8.383 1 93.56 261 LEU B N 1
ATOM 5293 C CA . LEU B 1 261 ? 17.875 -27.516 -7.191 1 93.56 261 LEU B CA 1
ATOM 5294 C C . LEU B 1 261 ? 18.75 -26.328 -7.559 1 93.56 261 LEU B C 1
ATOM 5296 O O . LEU B 1 261 ? 18.688 -25.281 -6.91 1 93.56 261 LEU B O 1
ATOM 5300 N N . GLN B 1 262 ? 19.5 -26.516 -8.586 1 92.88 262 GLN B N 1
ATOM 5301 C CA . GLN B 1 262 ? 20.359 -25.438 -9.062 1 92.88 262 GLN B CA 1
ATOM 5302 C C . GLN B 1 262 ? 19.531 -24.25 -9.57 1 92.88 262 GLN B C 1
ATOM 5304 O O . GLN B 1 262 ? 19.891 -23.094 -9.336 1 92.88 262 GLN B O 1
ATOM 5309 N N . GLY B 1 263 ? 18.484 -24.578 -10.273 1 94.06 263 GLY B N 1
ATOM 5310 C CA . GLY B 1 263 ? 17.594 -23.531 -10.758 1 94.06 263 GLY B CA 1
ATOM 5311 C C . GLY B 1 263 ? 16.953 -22.734 -9.641 1 94.06 263 GLY B C 1
ATOM 5312 O O . GLY B 1 263 ? 16.844 -21.516 -9.734 1 94.06 263 GLY B O 1
ATOM 5313 N N . MET B 1 264 ? 16.562 -23.406 -8.633 1 94.62 264 MET B N 1
ATOM 5314 C CA . MET B 1 264 ? 15.938 -22.734 -7.492 1 94.62 264 MET B CA 1
ATOM 5315 C C . MET B 1 264 ? 16.922 -21.797 -6.801 1 94.62 264 MET B C 1
ATOM 5317 O O . MET B 1 264 ? 16.562 -20.688 -6.434 1 94.62 264 MET B O 1
ATOM 5321 N N . ALA B 1 265 ? 18.125 -22.266 -6.637 1 94.62 265 ALA B N 1
ATOM 5322 C CA . ALA B 1 265 ? 19.172 -21.438 -6.043 1 94.62 265 ALA B CA 1
ATOM 5323 C C . ALA B 1 265 ? 19.469 -20.203 -6.902 1 94.62 265 ALA B C 1
ATOM 5325 O O . ALA B 1 265 ? 19.641 -19.109 -6.383 1 94.62 265 ALA B O 1
ATOM 5326 N N . PHE B 1 266 ? 19.5 -20.438 -8.203 1 95.62 266 PHE B N 1
ATOM 5327 C CA . PHE B 1 266 ? 19.766 -19.359 -9.133 1 95.62 266 PHE B CA 1
ATOM 5328 C C . PHE B 1 266 ? 18.656 -18.312 -9.07 1 95.62 266 PHE B C 1
ATOM 5330 O O . PHE B 1 266 ? 18.938 -17.109 -9 1 95.62 266 PHE B O 1
ATOM 5337 N N . ILE B 1 267 ? 17.391 -18.766 -9.055 1 96.81 267 ILE B N 1
ATOM 5338 C CA . ILE B 1 267 ? 16.266 -17.844 -9.047 1 96.81 267 ILE B CA 1
ATOM 5339 C C . ILE B 1 267 ? 16.25 -17.062 -7.73 1 96.81 267 ILE B C 1
ATOM 5341 O O . ILE B 1 267 ? 15.984 -15.859 -7.723 1 96.81 267 ILE B O 1
ATOM 5345 N N . LEU B 1 268 ? 16.531 -17.703 -6.613 1 97.06 268 LEU B N 1
ATOM 5346 C CA . LEU B 1 268 ? 16.609 -17.016 -5.328 1 97.06 268 LEU B CA 1
ATOM 5347 C C . LEU B 1 268 ? 17.656 -15.898 -5.371 1 97.06 268 LEU B C 1
ATOM 5349 O O . LEU B 1 268 ? 17.375 -14.766 -4.953 1 97.06 268 LEU B O 1
ATOM 5353 N N . GLU B 1 269 ? 18.797 -16.203 -5.914 1 96.94 269 GLU B N 1
ATOM 5354 C CA . GLU B 1 269 ? 19.875 -15.211 -5.984 1 96.94 269 GLU B CA 1
ATOM 5355 C C . GLU B 1 269 ? 19.516 -14.07 -6.926 1 96.94 269 GLU B C 1
ATOM 5357 O O . GLU B 1 269 ? 19.891 -12.914 -6.68 1 96.94 269 GLU B O 1
ATOM 5362 N N . GLU B 1 270 ? 18.875 -14.445 -7.949 1 97.75 270 GLU B N 1
ATOM 5363 C CA . GLU B 1 270 ? 18.453 -13.414 -8.898 1 97.75 270 GLU B CA 1
ATOM 5364 C C . GLU B 1 270 ? 17.484 -12.438 -8.242 1 97.75 270 GLU B C 1
ATOM 5366 O O . GLU B 1 270 ? 17.594 -11.227 -8.438 1 97.75 270 GLU B O 1
ATOM 5371 N N . GLU B 1 271 ? 16.516 -12.969 -7.477 1 97.56 271 GLU B N 1
ATOM 5372 C CA . GLU B 1 271 ? 15.586 -12.102 -6.75 1 97.56 271 GLU B CA 1
ATOM 5373 C C . GLU B 1 271 ? 16.328 -11.234 -5.734 1 97.56 271 GLU B C 1
ATOM 5375 O O . GLU B 1 271 ? 16.016 -10.047 -5.582 1 97.56 271 GLU B O 1
ATOM 5380 N N . ARG B 1 272 ? 17.281 -11.805 -5.074 1 97.31 272 ARG B N 1
ATOM 5381 C CA . ARG B 1 272 ? 18.094 -11.062 -4.105 1 97.31 272 ARG B CA 1
ATOM 5382 C C . ARG B 1 272 ? 18.906 -9.961 -4.793 1 97.31 272 ARG B C 1
ATOM 5384 O O . ARG B 1 272 ? 19 -8.844 -4.281 1 97.31 272 ARG B O 1
ATOM 5391 N N . MET B 1 273 ? 19.438 -10.336 -5.871 1 97.75 273 MET B N 1
ATOM 5392 C CA . MET B 1 273 ? 20.234 -9.375 -6.633 1 97.75 273 MET B CA 1
ATOM 5393 C C . MET B 1 273 ? 19.375 -8.211 -7.105 1 97.75 273 MET B C 1
ATOM 5395 O O . MET B 1 273 ? 19.781 -7.047 -7.008 1 97.75 273 MET B O 1
ATOM 5399 N N . ALA B 1 274 ? 18.188 -8.516 -7.641 1 98.25 274 ALA B N 1
ATOM 5400 C CA . ALA B 1 274 ? 17.266 -7.477 -8.078 1 98.25 274 ALA B CA 1
ATOM 5401 C C . ALA B 1 274 ? 16.938 -6.516 -6.934 1 98.25 274 ALA B C 1
ATOM 5403 O O . ALA B 1 274 ? 17.047 -5.297 -7.086 1 98.25 274 ALA B O 1
ATOM 5404 N N . ARG B 1 275 ? 16.562 -7.062 -5.793 1 97.06 275 ARG B N 1
ATOM 5405 C CA . ARG B 1 275 ? 16.266 -6.262 -4.613 1 97.06 275 ARG B CA 1
ATOM 5406 C C . ARG B 1 275 ? 17.422 -5.336 -4.266 1 97.06 275 ARG B C 1
ATOM 5408 O O . ARG B 1 275 ? 17.219 -4.133 -4.062 1 97.06 275 ARG B O 1
ATOM 5415 N N . ASP B 1 276 ? 18.641 -5.898 -4.203 1 96.88 276 ASP B N 1
ATOM 5416 C CA . ASP B 1 276 ? 19.812 -5.125 -3.814 1 96.88 276 ASP B CA 1
ATOM 5417 C C . ASP B 1 276 ? 20.125 -4.031 -4.836 1 96.88 276 ASP B C 1
ATOM 5419 O O . ASP B 1 276 ? 20.484 -2.912 -4.469 1 96.88 276 ASP B O 1
ATOM 5423 N N . LEU B 1 277 ? 19.984 -4.402 -6.047 1 97.62 277 LEU B N 1
ATOM 5424 C CA . LEU B 1 277 ? 20.219 -3.42 -7.102 1 97.62 277 LEU B CA 1
ATOM 5425 C C . LEU B 1 277 ? 19.25 -2.248 -6.977 1 97.62 277 LEU B C 1
ATOM 5427 O O . LEU B 1 277 ? 19.656 -1.089 -7.07 1 97.62 277 LEU B O 1
ATOM 5431 N N . TYR B 1 278 ? 18.016 -2.547 -6.762 1 97.69 278 TYR B N 1
ATOM 5432 C CA . TYR B 1 278 ? 17 -1.498 -6.684 1 97.69 278 TYR B CA 1
ATOM 5433 C C . TYR B 1 278 ? 17.266 -0.583 -5.492 1 97.69 278 TYR B C 1
ATOM 5435 O O . TYR B 1 278 ? 17.047 0.629 -5.574 1 97.69 278 TYR B O 1
ATOM 5443 N N . LEU B 1 279 ? 17.719 -1.126 -4.43 1 96.19 279 LEU B N 1
ATOM 5444 C CA . LEU B 1 279 ? 18.062 -0.312 -3.266 1 96.19 279 LEU B CA 1
ATOM 5445 C C . LEU B 1 279 ? 19.203 0.64 -3.58 1 96.19 279 LEU B C 1
ATOM 5447 O O . LEU B 1 279 ? 19.172 1.811 -3.195 1 96.19 279 LEU B O 1
ATOM 5451 N N . GLU B 1 280 ? 20.203 0.151 -4.293 1 96.19 280 GLU B N 1
ATOM 5452 C CA . GLU B 1 280 ? 21.328 1.001 -4.664 1 96.19 280 GLU B CA 1
ATOM 5453 C C . GLU B 1 280 ? 20.906 2.064 -5.676 1 96.19 280 GLU B C 1
ATOM 5455 O O . GLU B 1 280 ? 21.359 3.211 -5.598 1 96.19 280 GLU B O 1
ATOM 5460 N N . LEU B 1 281 ? 20.062 1.672 -6.598 1 96.75 281 LEU B N 1
ATOM 5461 C CA . LEU B 1 281 ? 19.578 2.633 -7.586 1 96.75 281 LEU B CA 1
ATOM 5462 C C . LEU B 1 281 ? 18.734 3.719 -6.926 1 96.75 281 LEU B C 1
ATOM 5464 O O . LEU B 1 281 ? 18.781 4.883 -7.336 1 96.75 281 LEU B O 1
ATOM 5468 N N . TYR B 1 282 ? 18 3.348 -5.918 1 96.19 282 TYR B N 1
ATOM 5469 C CA . TYR B 1 282 ? 17.234 4.348 -5.168 1 96.19 282 TYR B CA 1
ATOM 5470 C C . TYR B 1 282 ? 18.172 5.363 -4.527 1 96.19 282 TYR B C 1
ATOM 5472 O O . TYR B 1 282 ? 17.906 6.57 -4.555 1 96.19 282 TYR B O 1
ATOM 5480 N N . LYS B 1 283 ? 19.25 4.902 -3.975 1 92.31 283 LYS B N 1
ATOM 5481 C CA . LYS B 1 283 ? 20.156 5.781 -3.256 1 92.31 283 LYS B CA 1
ATOM 5482 C C . LYS B 1 283 ? 20.703 6.871 -4.176 1 92.31 283 LYS B C 1
ATOM 5484 O O . LYS B 1 283 ? 20.891 8.016 -3.752 1 92.31 283 LYS B O 1
ATOM 5489 N N . THR B 1 284 ? 20.859 6.52 -5.383 1 90.75 284 THR B N 1
ATOM 5490 C CA . THR B 1 284 ? 21.516 7.453 -6.285 1 90.75 284 THR B CA 1
ATOM 5491 C C . THR B 1 284 ? 20.5 8.297 -7.035 1 90.75 284 THR B C 1
ATOM 5493 O O . THR B 1 284 ? 20.766 9.461 -7.363 1 90.75 284 THR B O 1
ATOM 5496 N N . THR B 1 285 ? 19.297 7.773 -7.27 1 92.56 285 THR B N 1
ATOM 5497 C CA . THR B 1 285 ? 18.344 8.477 -8.102 1 92.56 285 THR B CA 1
ATOM 5498 C C . THR B 1 285 ? 17.234 9.102 -7.246 1 92.56 285 THR B C 1
ATOM 5500 O O . THR B 1 285 ? 16.547 10.023 -7.691 1 92.56 285 THR B O 1
ATOM 5503 N N . ARG B 1 286 ? 17 8.461 -6.098 1 89.31 286 ARG B N 1
ATOM 5504 C CA . ARG B 1 286 ? 15.938 8.812 -5.148 1 89.31 286 ARG B CA 1
ATOM 5505 C C . ARG B 1 286 ? 14.562 8.664 -5.789 1 89.31 286 ARG B C 1
ATOM 5507 O O . ARG B 1 286 ? 13.633 9.398 -5.441 1 89.31 286 ARG B O 1
ATOM 5514 N N . LEU B 1 287 ? 14.445 7.84 -6.773 1 90.88 287 LEU B N 1
ATOM 5515 C CA . LEU B 1 287 ? 13.141 7.496 -7.332 1 90.88 287 LEU B CA 1
ATOM 5516 C C . LEU B 1 287 ? 12.438 6.449 -6.473 1 90.88 287 LEU B C 1
ATOM 5518 O O . LEU B 1 287 ? 12.922 5.32 -6.344 1 90.88 287 LEU B O 1
ATOM 5522 N N . PRO B 1 288 ? 11.312 6.762 -5.973 1 88.88 288 PRO B N 1
ATOM 5523 C CA . PRO B 1 288 ? 10.641 5.867 -5.027 1 88.88 288 PRO B CA 1
ATOM 5524 C C . PRO B 1 288 ? 10.219 4.543 -5.664 1 88.88 288 PRO B C 1
ATOM 5526 O O . PRO B 1 288 ? 10.031 3.549 -4.961 1 88.88 288 PRO B O 1
ATOM 5529 N N . ILE B 1 289 ? 10.023 4.523 -6.934 1 90.81 289 ILE B N 1
ATOM 5530 C CA . ILE B 1 289 ? 9.633 3.299 -7.621 1 90.81 289 ILE B CA 1
ATOM 5531 C C . ILE B 1 289 ? 10.609 2.178 -7.289 1 90.81 289 ILE B C 1
ATOM 5533 O O . ILE B 1 289 ? 10.219 1.011 -7.195 1 90.81 289 ILE B O 1
ATOM 5537 N N . PHE B 1 290 ? 11.914 2.479 -7.074 1 94.94 290 PHE B N 1
ATOM 5538 C CA . PHE B 1 290 ? 12.922 1.472 -6.758 1 94.94 290 PHE B CA 1
ATOM 5539 C C . PHE B 1 290 ? 12.68 0.884 -5.371 1 94.94 290 PHE B C 1
ATOM 5541 O O . PHE B 1 290 ? 12.859 -0.317 -5.16 1 94.94 290 PHE B O 1
ATOM 5548 N N . LEU B 1 291 ? 12.258 1.706 -4.469 1 90.88 291 LEU B N 1
ATOM 5549 C CA . LEU B 1 291 ? 11.93 1.209 -3.139 1 90.88 291 LEU B CA 1
ATOM 5550 C C . LEU B 1 291 ? 10.688 0.325 -3.184 1 90.88 291 LEU B C 1
ATOM 5552 O O . LEU B 1 291 ? 10.633 -0.709 -2.514 1 90.88 291 LEU B O 1
ATOM 5556 N N . ASP B 1 292 ? 9.766 0.725 -3.951 1 88.75 292 ASP B N 1
ATOM 5557 C CA . ASP B 1 292 ? 8.516 -0.022 -4.07 1 88.75 292 ASP B CA 1
ATOM 5558 C C . ASP B 1 292 ? 8.758 -1.418 -4.637 1 88.75 292 ASP B C 1
ATOM 5560 O O . ASP B 1 292 ? 8.258 -2.408 -4.105 1 88.75 292 ASP B O 1
ATOM 5564 N N . VAL B 1 293 ? 9.5 -1.443 -5.656 1 93 293 VAL B N 1
ATOM 5565 C CA . VAL B 1 293 ? 9.719 -2.734 -6.301 1 93 293 VAL B CA 1
ATOM 5566 C C . VAL B 1 293 ? 10.672 -3.58 -5.461 1 93 293 VAL B C 1
ATOM 5568 O O . VAL B 1 293 ? 10.531 -4.805 -5.395 1 93 293 VAL B O 1
ATOM 5571 N N . ALA B 1 294 ? 11.656 -2.951 -4.777 1 94.56 294 ALA B N 1
ATOM 5572 C CA . ALA B 1 294 ? 12.5 -3.693 -3.846 1 94.56 294 ALA B CA 1
ATOM 5573 C C . ALA B 1 294 ? 11.656 -4.391 -2.779 1 94.56 294 ALA B C 1
ATOM 5575 O O . ALA B 1 294 ? 11.93 -5.539 -2.422 1 94.56 294 ALA B O 1
ATOM 5576 N N . ARG B 1 295 ? 10.664 -3.711 -2.301 1 90.19 295 ARG B N 1
ATOM 5577 C CA . ARG B 1 295 ? 9.758 -4.289 -1.316 1 90.19 295 ARG B CA 1
ATOM 5578 C C . ARG B 1 295 ? 8.992 -5.473 -1.903 1 90.19 295 ARG B C 1
ATOM 5580 O O . ARG B 1 295 ? 8.75 -6.465 -1.212 1 90.19 295 ARG B O 1
ATOM 5587 N N . SER B 1 296 ? 8.578 -5.336 -3.113 1 88.88 296 SER B N 1
ATOM 5588 C CA . SER B 1 296 ? 7.906 -6.438 -3.803 1 88.88 296 SER B CA 1
ATOM 5589 C C . SER B 1 296 ? 8.836 -7.641 -3.951 1 88.88 296 SER B C 1
ATOM 5591 O O . SER B 1 296 ? 8.398 -8.781 -3.814 1 88.88 296 SER B O 1
ATOM 5593 N N . GLU B 1 297 ? 10.094 -7.387 -4.23 1 93.81 297 GLU B N 1
ATOM 5594 C CA . GLU B 1 297 ? 11.055 -8.477 -4.355 1 93.81 297 GLU B CA 1
ATOM 5595 C C . GLU B 1 297 ? 11.18 -9.258 -3.049 1 93.81 297 GLU B C 1
ATOM 5597 O O . GLU B 1 297 ? 11.422 -10.461 -3.059 1 93.81 297 GLU B O 1
ATOM 5602 N N . GLU B 1 298 ? 11 -8.602 -1.952 1 89.62 298 GLU B N 1
ATOM 5603 C CA . GLU B 1 298 ? 11.008 -9.297 -0.668 1 89.62 298 GLU B CA 1
ATOM 5604 C C . GLU B 1 298 ? 9.914 -10.367 -0.614 1 89.62 298 GLU B C 1
ATOM 5606 O O . GLU B 1 298 ? 10.125 -11.445 -0.046 1 89.62 298 GLU B O 1
ATOM 5611 N N . THR B 1 299 ? 8.852 -10.023 -1.169 1 86.38 299 THR B N 1
ATOM 5612 C CA . THR B 1 299 ? 7.762 -10.992 -1.216 1 86.38 299 THR B CA 1
ATOM 5613 C C . THR B 1 299 ? 8.133 -12.18 -2.109 1 86.38 299 THR B C 1
ATOM 5615 O O . THR B 1 299 ? 7.82 -13.328 -1.787 1 86.38 299 THR B O 1
ATOM 5618 N N . HIS B 1 300 ? 8.781 -11.883 -3.24 1 92.5 300 HIS B N 1
ATOM 5619 C CA . HIS B 1 300 ? 9.266 -12.938 -4.125 1 92.5 300 HIS B CA 1
ATOM 5620 C C . HIS B 1 300 ? 10.242 -13.859 -3.404 1 92.5 300 HIS B C 1
ATOM 5622 O O . HIS B 1 300 ? 10.125 -15.086 -3.49 1 92.5 300 HIS B O 1
ATOM 5628 N N . ILE B 1 301 ? 11.141 -13.242 -2.748 1 94.19 301 ILE B N 1
ATOM 5629 C CA . ILE B 1 301 ? 12.156 -13.984 -2.014 1 94.19 301 ILE B CA 1
ATOM 5630 C C . ILE B 1 301 ? 11.492 -14.867 -0.959 1 94.19 301 ILE B C 1
ATOM 5632 O O . ILE B 1 301 ? 11.82 -16.047 -0.837 1 94.19 301 ILE B O 1
ATOM 5636 N N . ALA B 1 302 ? 10.539 -14.305 -0.278 1 91.56 302 ALA B N 1
ATOM 5637 C CA . ALA B 1 302 ? 9.836 -15.055 0.756 1 91.56 302 ALA B CA 1
ATOM 5638 C C . ALA B 1 302 ? 9.117 -16.266 0.161 1 91.56 302 ALA B C 1
ATOM 5640 O O . ALA B 1 302 ? 9.047 -17.328 0.788 1 91.56 302 ALA B O 1
ATOM 5641 N N . SER B 1 303 ? 8.57 -16.125 -0.991 1 92 303 SER B N 1
ATOM 5642 C CA . SER B 1 303 ? 7.875 -17.219 -1.649 1 92 303 SER B CA 1
ATOM 5643 C C . SER B 1 303 ? 8.828 -18.375 -1.949 1 92 303 SER B C 1
ATOM 5645 O O . SER B 1 303 ? 8.5 -19.531 -1.707 1 92 303 SER B O 1
ATOM 5647 N N . ILE B 1 304 ? 9.961 -18.078 -2.438 1 94.31 304 ILE B N 1
ATOM 5648 C CA . ILE B 1 304 ? 10.938 -19.109 -2.766 1 94.31 304 ILE B CA 1
ATOM 5649 C C . ILE B 1 304 ? 11.445 -19.766 -1.482 1 94.31 304 ILE B C 1
ATOM 5651 O O . ILE B 1 304 ? 11.57 -20.984 -1.412 1 94.31 304 ILE B O 1
ATOM 5655 N N . LEU B 1 305 ? 11.742 -18.938 -0.523 1 94.44 305 LEU B N 1
ATOM 5656 C CA . LEU B 1 305 ? 12.25 -19.453 0.74 1 94.44 305 LEU B CA 1
ATOM 5657 C C . LEU B 1 305 ? 11.227 -20.391 1.39 1 94.44 305 LEU B C 1
ATOM 5659 O O . LEU B 1 305 ? 11.602 -21.391 1.991 1 94.44 305 LEU B O 1
ATOM 5663 N N . THR B 1 306 ? 9.992 -20.031 1.306 1 92.88 306 THR B N 1
ATOM 5664 C CA . THR B 1 306 ? 8.945 -20.891 1.828 1 92.88 306 THR B CA 1
ATOM 5665 C C . THR B 1 306 ? 8.93 -22.234 1.1 1 92.88 306 THR B C 1
ATOM 5667 O O . THR B 1 306 ? 8.82 -23.281 1.729 1 92.88 306 THR B O 1
ATOM 5670 N N . LEU B 1 307 ? 9.031 -22.203 -0.194 1 91.38 307 LEU B N 1
ATOM 5671 C CA . LEU B 1 307 ? 9.109 -23.422 -0.979 1 91.38 307 LEU B CA 1
ATOM 5672 C C . LEU B 1 307 ? 10.32 -24.266 -0.578 1 91.38 307 LEU B C 1
ATOM 5674 O O . LEU B 1 307 ? 10.219 -25.484 -0.424 1 91.38 307 LEU B O 1
ATOM 5678 N N . MET B 1 308 ? 11.461 -23.641 -0.443 1 93.62 308 MET B N 1
ATOM 5679 C CA . MET B 1 308 ? 12.68 -24.344 -0.04 1 93.62 308 MET B CA 1
ATOM 5680 C C . MET B 1 308 ? 12.5 -25.016 1.314 1 93.62 308 MET B C 1
ATOM 5682 O O . MET B 1 308 ? 12.844 -26.188 1.479 1 93.62 308 MET B O 1
ATOM 5686 N N . LYS B 1 309 ? 11.953 -24.281 2.203 1 92.81 309 LYS B N 1
ATOM 5687 C CA . LYS B 1 309 ? 11.703 -24.844 3.529 1 92.81 309 LYS B CA 1
ATOM 5688 C C . LYS B 1 309 ? 10.789 -26.062 3.451 1 92.81 309 LYS B C 1
ATOM 5690 O O . LYS B 1 309 ? 11.039 -27.078 4.102 1 92.81 309 LYS B O 1
ATOM 5695 N N . ARG B 1 310 ? 9.867 -26 2.678 1 89.75 310 ARG B N 1
ATOM 5696 C CA . ARG B 1 310 ? 8.922 -27.109 2.518 1 89.75 310 ARG B CA 1
ATOM 5697 C C . ARG B 1 310 ? 9.594 -28.328 1.896 1 89.75 310 ARG B C 1
ATOM 5699 O O . ARG B 1 310 ? 9.219 -29.469 2.189 1 89.75 310 ARG B O 1
ATOM 5706 N N . ARG B 1 311 ? 10.539 -28.062 1.085 1 91.38 311 ARG B N 1
ATOM 5707 C CA . ARG B 1 311 ? 11.242 -29.141 0.41 1 91.38 311 ARG B CA 1
ATOM 5708 C C . ARG B 1 311 ? 12.445 -29.594 1.229 1 91.38 311 ARG B C 1
ATOM 5710 O O . ARG B 1 311 ? 13.266 -30.375 0.747 1 91.38 311 ARG B O 1
ATOM 5717 N N . GLY B 1 312 ? 12.578 -29.031 2.432 1 91.94 312 GLY B N 1
ATOM 5718 C CA . GLY B 1 312 ? 13.656 -29.438 3.318 1 91.94 312 GLY B CA 1
ATOM 5719 C C . GLY B 1 312 ? 15.008 -28.906 2.887 1 91.94 312 GLY B C 1
ATOM 5720 O O . GLY B 1 312 ? 16.047 -29.531 3.178 1 91.94 312 GLY B O 1
ATOM 5721 N N . LEU B 1 313 ? 14.961 -27.875 2.188 1 93.5 313 LEU B N 1
ATOM 5722 C CA . LEU B 1 313 ? 16.203 -27.281 1.698 1 93.5 313 LEU B CA 1
ATOM 5723 C C . LEU B 1 313 ? 16.609 -26.094 2.549 1 93.5 313 LEU B C 1
ATOM 5725 O O . LEU B 1 313 ? 15.75 -25.375 3.082 1 93.5 313 LEU B O 1
ATOM 5729 N N . SER B 1 314 ? 17.891 -25.859 2.627 1 92.75 314 SER B N 1
ATOM 5730 C CA . SER B 1 314 ? 18.422 -24.672 3.287 1 92.75 314 SER B CA 1
ATOM 5731 C C . SER B 1 314 ? 18.734 -23.562 2.279 1 92.75 314 SER B C 1
ATOM 5733 O O . SER B 1 314 ? 19.219 -23.828 1.183 1 92.75 314 SER B O 1
ATOM 5735 N N . ALA B 1 315 ? 18.391 -22.422 2.693 1 91.31 315 ALA B N 1
ATOM 5736 C CA . ALA B 1 315 ? 18.688 -21.281 1.834 1 91.31 315 ALA B CA 1
ATOM 5737 C C . ALA B 1 315 ? 20.156 -20.875 1.942 1 91.31 315 ALA B C 1
ATOM 5739 O O . ALA B 1 315 ? 20.734 -20.891 3.035 1 91.31 315 ALA B O 1
ATOM 5740 N N . PRO B 1 316 ? 20.766 -20.547 0.838 1 90.88 316 PRO B N 1
ATOM 5741 C CA . PRO B 1 316 ? 22.125 -20 0.924 1 90.88 316 PRO B CA 1
ATOM 5742 C C . PRO B 1 316 ? 22.172 -18.672 1.676 1 90.88 316 PRO B C 1
ATOM 5744 O O . PRO B 1 316 ? 21.203 -17.906 1.644 1 90.88 316 PRO B O 1
ATOM 5747 N N . PRO B 1 317 ? 23.297 -18.422 2.299 1 89.81 317 PRO B N 1
ATOM 5748 C CA . PRO B 1 317 ? 23.422 -17.141 3.002 1 89.81 317 PRO B CA 1
ATOM 5749 C C . PRO B 1 317 ? 23.375 -15.945 2.057 1 89.81 317 PRO B C 1
ATOM 5751 O O . PRO B 1 317 ? 23.656 -16.094 0.862 1 89.81 317 PRO B O 1
ATOM 5754 N N . GLU B 1 318 ? 22.953 -14.883 2.635 1 91.38 318 GLU B N 1
ATOM 5755 C CA . GLU B 1 318 ? 22.844 -13.68 1.814 1 91.38 318 GLU B CA 1
ATOM 5756 C C . GLU B 1 318 ? 23.719 -12.562 2.359 1 91.38 318 GLU B C 1
ATOM 5758 O O . GLU B 1 318 ? 23.844 -12.391 3.574 1 91.38 318 GLU B O 1
ATOM 5763 N N . ALA B 1 319 ? 24.406 -11.859 1.493 1 91.44 319 ALA B N 1
ATOM 5764 C CA . ALA B 1 319 ? 25.125 -10.625 1.748 1 91.44 319 ALA B CA 1
ATOM 5765 C C . ALA B 1 319 ? 24.797 -9.562 0.701 1 91.44 319 ALA B C 1
ATOM 5767 O O . ALA B 1 319 ? 24.688 -9.867 -0.489 1 91.44 319 ALA B O 1
ATOM 5768 N N . PRO B 1 320 ? 24.578 -8.383 1.191 1 90.69 320 PRO B N 1
ATOM 5769 C CA . PRO B 1 320 ? 24.188 -7.355 0.224 1 90.69 320 PRO B CA 1
ATOM 5770 C C . PRO B 1 320 ? 25.219 -7.18 -0.89 1 90.69 320 PRO B C 1
ATOM 5772 O O . PRO B 1 320 ? 26.406 -6.93 -0.614 1 90.69 320 PRO B O 1
ATOM 5775 N N . GLY B 1 321 ? 24.781 -7.363 -2.055 1 93.69 321 GLY B N 1
ATOM 5776 C CA . GLY B 1 321 ? 25.594 -7.09 -3.227 1 93.69 321 GLY B CA 1
ATOM 5777 C C . GLY B 1 321 ? 26.562 -8.211 -3.559 1 93.69 321 GLY B C 1
ATOM 5778 O O . GLY B 1 321 ? 27.391 -8.078 -4.453 1 93.69 321 GLY B O 1
ATOM 5779 N N . VAL B 1 322 ? 26.484 -9.305 -2.857 1 95.75 322 VAL B N 1
ATOM 5780 C CA . VAL B 1 322 ? 27.375 -10.43 -3.09 1 95.75 322 VAL B CA 1
ATOM 5781 C C . VAL B 1 322 ? 26.562 -11.664 -3.473 1 95.75 322 VAL B C 1
ATOM 5783 O O . VAL B 1 322 ? 25.641 -12.055 -2.748 1 95.75 322 VAL B O 1
ATOM 5786 N N . TYR B 1 323 ? 27 -12.312 -4.578 1 95.94 323 TYR B N 1
ATOM 5787 C CA . TYR B 1 323 ? 26.266 -13.469 -5.082 1 95.94 323 TYR B CA 1
ATOM 5788 C C . TYR B 1 323 ? 27.203 -14.602 -5.453 1 95.94 323 TYR B C 1
ATOM 5790 O O . TYR B 1 323 ? 28.297 -14.367 -5.969 1 95.94 323 TYR B O 1
ATOM 5798 N N . ALA B 1 324 ? 26.828 -15.805 -5.152 1 94.19 324 ALA B N 1
ATOM 5799 C CA . ALA B 1 324 ? 27.625 -16.984 -5.48 1 94.19 324 ALA B CA 1
ATOM 5800 C C . ALA B 1 324 ? 27.719 -17.172 -6.988 1 94.19 324 ALA B C 1
ATOM 5802 O O . ALA B 1 324 ? 28.75 -17.609 -7.504 1 94.19 324 ALA B O 1
ATOM 5803 N N . ASP B 1 325 ? 26.625 -16.969 -7.711 1 94.44 325 ASP B N 1
ATOM 5804 C CA . ASP B 1 325 ? 26.641 -17.062 -9.164 1 94.44 325 ASP B CA 1
ATOM 5805 C C . ASP B 1 325 ? 27.438 -15.906 -9.781 1 94.44 325 ASP B C 1
ATOM 5807 O O . ASP B 1 325 ? 27.031 -14.75 -9.688 1 94.44 325 ASP B O 1
ATOM 5811 N N . GLU B 1 326 ? 28.438 -16.234 -10.5 1 94.19 326 GLU B N 1
ATOM 5812 C CA . GLU B 1 326 ? 29.375 -15.234 -11.023 1 94.19 326 GLU B CA 1
ATOM 5813 C C . GLU B 1 326 ? 28.703 -14.367 -12.086 1 94.19 326 GLU B C 1
ATOM 5815 O O . GLU B 1 326 ? 29.016 -13.18 -12.203 1 94.19 326 GLU B O 1
ATOM 5820 N N . THR B 1 327 ? 27.859 -14.961 -12.836 1 94.56 327 THR B N 1
ATOM 5821 C CA . THR B 1 327 ? 27.156 -14.195 -13.859 1 94.56 327 THR B CA 1
ATOM 5822 C C . THR B 1 327 ? 26.281 -13.117 -13.227 1 94.56 327 THR B C 1
ATOM 5824 O O . THR B 1 327 ? 26.266 -11.969 -13.672 1 94.56 327 THR B O 1
ATOM 5827 N N . LEU B 1 328 ? 25.578 -13.477 -12.172 1 96.38 328 LEU B N 1
ATOM 5828 C CA . LEU B 1 328 ? 24.734 -12.523 -11.469 1 96.38 328 LEU B CA 1
ATOM 5829 C C . LEU B 1 328 ? 25.562 -11.43 -10.812 1 96.38 328 LEU B C 1
ATOM 5831 O O . LEU B 1 328 ? 25.172 -10.258 -10.812 1 96.38 328 LEU B O 1
ATOM 5835 N N . GLN B 1 329 ? 26.703 -11.82 -10.273 1 96.94 329 GLN B N 1
ATOM 5836 C CA . GLN B 1 329 ? 27.609 -10.836 -9.68 1 96.94 329 GLN B CA 1
ATOM 5837 C C . GLN B 1 329 ? 28.047 -9.797 -10.703 1 96.94 329 GLN B C 1
ATOM 5839 O O . GLN B 1 329 ? 28.031 -8.602 -10.43 1 96.94 329 GLN B O 1
ATOM 5844 N N . LYS B 1 330 ? 28.422 -10.297 -11.836 1 95.81 330 LYS B N 1
ATOM 5845 C CA . LYS B 1 330 ? 28.891 -9.406 -12.898 1 95.81 330 LYS B CA 1
ATOM 5846 C C . LYS B 1 330 ? 27.766 -8.477 -13.375 1 95.81 330 LYS B C 1
ATOM 5848 O O . LYS B 1 330 ? 28 -7.289 -13.594 1 95.81 330 LYS B O 1
ATOM 5853 N N . ILE B 1 331 ? 26.609 -9.047 -13.562 1 95.75 331 ILE B N 1
ATOM 5854 C CA . ILE B 1 331 ? 25.453 -8.258 -13.992 1 95.75 331 ILE B CA 1
ATOM 5855 C C . ILE B 1 331 ? 25.188 -7.145 -12.984 1 95.75 331 ILE B C 1
ATOM 5857 O O . ILE B 1 331 ? 25 -5.984 -13.359 1 95.75 331 ILE B O 1
ATOM 5861 N N . TYR B 1 332 ? 25.172 -7.441 -11.672 1 97.38 332 TYR B N 1
ATOM 5862 C CA . TYR B 1 332 ? 24.953 -6.48 -10.602 1 97.38 332 TYR B CA 1
ATOM 5863 C C . TYR B 1 332 ? 25.953 -5.336 -10.68 1 97.38 332 TYR B C 1
ATOM 5865 O O . TYR B 1 332 ? 25.562 -4.164 -10.656 1 97.38 332 TYR B O 1
ATOM 5873 N N . GLU B 1 333 ? 27.188 -5.691 -10.836 1 96.62 333 GLU B N 1
ATOM 5874 C CA . GLU B 1 333 ? 28.266 -4.703 -10.852 1 96.62 333 GLU B CA 1
ATOM 5875 C C . GLU B 1 333 ? 28.188 -3.834 -12.109 1 96.62 333 GLU B C 1
ATOM 5877 O O . GLU B 1 333 ? 28.359 -2.615 -12.039 1 96.62 333 GLU B O 1
ATOM 5882 N N . ASP B 1 334 ? 27.906 -4.441 -13.211 1 95.94 334 ASP B N 1
ATOM 5883 C CA . ASP B 1 334 ? 27.844 -3.719 -14.477 1 95.94 334 ASP B CA 1
ATOM 5884 C C . ASP B 1 334 ? 26.672 -2.742 -14.492 1 95.94 334 ASP B C 1
ATOM 5886 O O . ASP B 1 334 ? 26.812 -1.589 -14.906 1 95.94 334 ASP B O 1
ATOM 5890 N N . LEU B 1 335 ? 25.547 -3.197 -14.047 1 95.88 335 LEU B N 1
ATOM 5891 C CA . LEU B 1 335 ? 24.359 -2.354 -14.086 1 95.88 335 LEU B CA 1
ATOM 5892 C C . LEU B 1 335 ? 24.484 -1.202 -13.094 1 95.88 335 LEU B C 1
ATOM 5894 O O . LEU B 1 335 ? 24.047 -0.083 -13.375 1 95.88 335 LEU B O 1
ATOM 5898 N N . LEU B 1 336 ? 25.078 -1.45 -11.938 1 94.5 336 LEU B N 1
ATOM 5899 C CA . LEU B 1 336 ? 25.234 -0.407 -10.938 1 94.5 336 LEU B CA 1
ATOM 5900 C C . LEU B 1 336 ? 26.234 0.65 -11.406 1 94.5 336 LEU B C 1
ATOM 5902 O O . LEU B 1 336 ? 25.984 1.85 -11.25 1 94.5 336 LEU B O 1
ATOM 5906 N N . SER B 1 337 ? 27.297 0.203 -12 1 92.81 337 SER B N 1
ATOM 5907 C CA . SER B 1 337 ? 28.328 1.123 -12.453 1 92.81 337 SER B CA 1
ATOM 5908 C C . SER B 1 337 ? 27.844 1.953 -13.641 1 92.81 337 SER B C 1
ATOM 5910 O O . SER B 1 337 ? 28.266 3.1 -13.812 1 92.81 337 SER B O 1
ATOM 5912 N N . GLY B 1 338 ? 26.938 1.455 -14.367 1 90.12 338 GLY B N 1
ATOM 5913 C CA . GLY B 1 338 ? 26.484 2.119 -15.578 1 90.12 338 GLY B CA 1
ATOM 5914 C C . GLY B 1 338 ? 25.266 2.996 -15.367 1 90.12 338 GLY B C 1
ATOM 5915 O O . GLY B 1 338 ? 24.875 3.758 -16.25 1 90.12 338 GLY B O 1
ATOM 5916 N N . ALA B 1 339 ? 24.719 2.92 -14.188 1 88.44 339 ALA B N 1
ATOM 5917 C CA . ALA B 1 339 ? 23.438 3.584 -13.969 1 88.44 339 ALA B CA 1
ATOM 5918 C C . ALA B 1 339 ? 23.641 5.07 -13.68 1 88.44 339 ALA B C 1
ATOM 5920 O O . ALA B 1 339 ? 23.562 5.504 -12.531 1 88.44 339 ALA B O 1
ATOM 5921 N N . ASP B 1 340 ? 23.781 5.742 -14.727 1 89.56 340 ASP B N 1
ATOM 5922 C CA . ASP B 1 340 ? 23.984 7.184 -14.633 1 89.56 340 ASP B CA 1
ATOM 5923 C C . ASP B 1 340 ? 22.703 7.945 -14.914 1 89.56 340 ASP B C 1
ATOM 5925 O O . ASP B 1 340 ? 22.359 8.211 -16.062 1 89.56 340 ASP B O 1
ATOM 5929 N N . GLY B 1 341 ? 22.062 8.305 -13.82 1 93.62 341 GLY B N 1
ATOM 5930 C CA . GLY B 1 341 ? 20.844 9.086 -13.969 1 93.62 341 GLY B CA 1
ATOM 5931 C C . GLY B 1 341 ? 19.594 8.234 -13.914 1 93.62 341 GLY B C 1
ATOM 5932 O O . GLY B 1 341 ? 19.656 7.008 -13.984 1 93.62 341 GLY B O 1
ATOM 5933 N N . PRO B 1 342 ? 18.438 8.93 -13.852 1 95.06 342 PRO B N 1
ATOM 5934 C CA . PRO B 1 342 ? 17.172 8.219 -13.625 1 95.06 342 PRO B CA 1
ATOM 5935 C C . PRO B 1 342 ? 16.781 7.328 -14.797 1 95.06 342 PRO B C 1
ATOM 5937 O O . PRO B 1 342 ? 16.359 6.184 -14.594 1 95.06 342 PRO B O 1
ATOM 5940 N N . VAL B 1 343 ? 16.922 7.801 -16.047 1 96.44 343 VAL B N 1
ATOM 5941 C CA . VAL B 1 343 ? 16.453 7.055 -17.219 1 96.44 343 VAL B CA 1
ATOM 5942 C C . VAL B 1 343 ? 17.297 5.789 -17.375 1 96.44 343 VAL B C 1
ATOM 5944 O O . VAL B 1 343 ? 16.75 4.703 -17.609 1 96.44 343 VAL B O 1
ATOM 5947 N N . VAL B 1 344 ? 18.594 5.895 -17.203 1 97.19 344 VAL B N 1
ATOM 5948 C CA . VAL B 1 344 ? 19.484 4.75 -17.359 1 97.19 344 VAL B CA 1
ATOM 5949 C C . VAL B 1 344 ? 19.25 3.75 -16.234 1 97.19 344 VAL B C 1
ATOM 5951 O O . VAL B 1 344 ? 19.25 2.537 -16.453 1 97.19 344 VAL B O 1
ATOM 5954 N N . ALA B 1 345 ? 19.047 4.297 -15.055 1 98 345 ALA B N 1
ATOM 5955 C CA . ALA B 1 345 ? 18.766 3.441 -13.898 1 98 345 ALA B CA 1
ATOM 5956 C C . ALA B 1 345 ? 17.484 2.637 -14.117 1 98 345 ALA B C 1
ATOM 5958 O O . ALA B 1 345 ? 17.453 1.436 -13.844 1 98 345 ALA B O 1
ATOM 5959 N N . LEU B 1 346 ? 16.469 3.291 -14.609 1 97.94 346 LEU B N 1
ATOM 5960 C CA . LEU B 1 346 ? 15.211 2.615 -14.898 1 97.94 346 LEU B CA 1
ATOM 5961 C C . LEU B 1 346 ? 15.391 1.565 -15.992 1 97.94 346 LEU B C 1
ATOM 5963 O O . LEU B 1 346 ? 14.789 0.492 -15.93 1 97.94 346 LEU B O 1
ATOM 5967 N N . GLY B 1 347 ? 16.188 1.876 -16.953 1 97.56 347 GLY B N 1
ATOM 5968 C CA . GLY B 1 347 ? 16.5 0.9 -17.984 1 97.56 347 GLY B CA 1
ATOM 5969 C C . GLY B 1 347 ? 17.219 -0.325 -17.438 1 97.56 347 GLY B C 1
ATOM 5970 O O . GLY B 1 347 ? 16.938 -1.45 -17.859 1 97.56 347 GLY B O 1
ATOM 5971 N N . ALA B 1 348 ? 18.156 -0.092 -16.547 1 97.69 348 ALA B N 1
ATOM 5972 C CA . ALA B 1 348 ? 18.859 -1.195 -15.906 1 97.69 348 ALA B CA 1
ATOM 5973 C C . ALA B 1 348 ? 17.891 -2.113 -15.172 1 97.69 348 ALA B C 1
ATOM 5975 O O . ALA B 1 348 ? 18 -3.34 -15.266 1 97.69 348 ALA B O 1
ATOM 5976 N N . ALA B 1 349 ? 16.984 -1.481 -14.445 1 98.38 349 ALA B N 1
ATOM 5977 C CA . ALA B 1 349 ? 15.984 -2.254 -13.711 1 98.38 349 ALA B CA 1
ATOM 5978 C C . ALA B 1 349 ? 15.086 -3.043 -14.664 1 98.38 349 ALA B C 1
ATOM 5980 O O . ALA B 1 349 ? 14.773 -4.207 -14.406 1 98.38 349 ALA B O 1
ATOM 5981 N N . ALA B 1 350 ? 14.688 -2.396 -15.742 1 97.94 350 ALA B N 1
ATOM 5982 C CA . ALA B 1 350 ? 13.875 -3.074 -16.75 1 97.94 350 ALA B CA 1
ATOM 5983 C C . ALA B 1 350 ? 14.602 -4.285 -17.328 1 97.94 350 ALA B C 1
ATOM 5985 O O . ALA B 1 350 ? 14 -5.332 -17.547 1 97.94 350 ALA B O 1
ATOM 5986 N N . GLN B 1 351 ? 15.852 -4.141 -17.516 1 97.56 351 GLN B N 1
ATOM 5987 C CA . GLN B 1 351 ? 16.656 -5.238 -18.031 1 97.56 351 GLN B CA 1
ATOM 5988 C C . GLN B 1 351 ? 16.672 -6.422 -17.078 1 97.56 351 GLN B C 1
ATOM 5990 O O . GLN B 1 351 ? 16.594 -7.578 -17.5 1 97.56 351 GLN B O 1
ATOM 5995 N N . VAL B 1 352 ? 16.781 -6.109 -15.844 1 98.25 352 VAL B N 1
ATOM 5996 C CA . VAL B 1 352 ? 16.797 -7.156 -14.836 1 98.25 352 VAL B CA 1
ATOM 5997 C C . VAL B 1 352 ? 15.453 -7.898 -14.844 1 98.25 352 VAL B C 1
ATOM 5999 O O . VAL B 1 352 ? 15.422 -9.133 -14.805 1 98.25 352 VAL B O 1
ATOM 6002 N N . GLU B 1 353 ? 14.383 -7.152 -14.883 1 98.12 353 GLU B N 1
ATOM 6003 C CA . GLU B 1 353 ? 13.07 -7.781 -14.883 1 98.12 353 GLU B CA 1
ATOM 6004 C C . GLU B 1 353 ? 12.852 -8.609 -16.141 1 98.12 353 GLU B C 1
ATOM 6006 O O . GLU B 1 353 ? 12.242 -9.68 -16.094 1 98.12 353 GLU B O 1
ATOM 6011 N N . GLU B 1 354 ? 13.336 -8.109 -17.25 1 97.75 354 GLU B N 1
ATOM 6012 C CA . GLU B 1 354 ? 13.258 -8.875 -18.5 1 97.75 354 GLU B CA 1
ATOM 6013 C C . GLU B 1 354 ? 13.992 -10.203 -18.375 1 97.75 354 GLU B C 1
ATOM 6015 O O . GLU B 1 354 ? 13.469 -11.25 -18.781 1 97.75 354 GLU B O 1
ATOM 6020 N N . ALA B 1 355 ? 15.195 -10.117 -17.891 1 97.5 355 ALA B N 1
ATOM 6021 C CA . ALA B 1 355 ? 15.977 -11.336 -17.688 1 97.5 355 ALA B CA 1
ATOM 6022 C C . ALA B 1 355 ? 15.258 -12.297 -16.75 1 97.5 355 ALA B C 1
ATOM 6024 O O . ALA B 1 355 ? 15.266 -13.516 -16.969 1 97.5 355 ALA B O 1
ATOM 6025 N N . SER B 1 356 ? 14.648 -11.789 -15.695 1 97.81 356 SER B N 1
ATOM 6026 C CA . SER B 1 356 ? 13.93 -12.617 -14.742 1 97.81 356 SER B CA 1
ATOM 6027 C C . SER B 1 356 ? 12.766 -13.344 -15.406 1 97.81 356 SER B C 1
ATOM 6029 O O . SER B 1 356 ? 12.531 -14.523 -15.148 1 97.81 356 SER B O 1
ATOM 6031 N N . VAL B 1 357 ? 12.031 -12.641 -16.234 1 96.75 357 VAL B N 1
ATOM 6032 C CA . VAL B 1 357 ? 10.922 -13.258 -16.953 1 96.75 357 VAL B CA 1
ATOM 6033 C C . VAL B 1 357 ? 11.43 -14.43 -17.781 1 96.75 357 VAL B C 1
ATOM 6035 O O . VAL B 1 357 ? 10.859 -15.523 -17.75 1 96.75 357 VAL B O 1
ATOM 6038 N N . HIS B 1 358 ? 12.484 -14.203 -18.469 1 96.31 358 HIS B N 1
ATOM 6039 C CA . HIS B 1 358 ? 13.086 -15.234 -19.312 1 96.31 358 HIS B CA 1
ATOM 6040 C C . HIS B 1 358 ? 13.531 -16.422 -18.484 1 96.31 358 HIS B C 1
ATOM 6042 O O . HIS B 1 358 ? 13.234 -17.578 -18.812 1 96.31 358 HIS B O 1
ATOM 6048 N N . ASP B 1 359 ? 14.266 -16.188 -17.438 1 96.56 359 ASP B N 1
ATOM 6049 C CA . ASP B 1 359 ? 14.82 -17.266 -16.609 1 96.56 359 ASP B CA 1
ATOM 6050 C C . ASP B 1 359 ? 13.711 -18.062 -15.938 1 96.56 359 ASP B C 1
ATOM 6052 O O . ASP B 1 359 ? 13.789 -19.297 -15.859 1 96.56 359 ASP B O 1
ATOM 6056 N N . LEU B 1 360 ? 12.719 -17.391 -15.453 1 96.31 360 LEU B N 1
ATOM 6057 C CA . LEU B 1 360 ? 11.602 -18.062 -14.805 1 96.31 360 LEU B CA 1
ATOM 6058 C C . LEU B 1 360 ? 10.828 -18.922 -15.805 1 96.31 360 LEU B C 1
ATOM 6060 O O . LEU B 1 360 ? 10.43 -20.047 -15.484 1 96.31 360 LEU B O 1
ATOM 6064 N N . ARG B 1 361 ? 10.68 -18.391 -16.984 1 93.5 361 ARG B N 1
ATOM 6065 C CA . ARG B 1 361 ? 10.016 -19.188 -18.016 1 93.5 361 ARG B CA 1
ATOM 6066 C C . ARG B 1 361 ? 10.789 -20.469 -18.297 1 93.5 361 ARG B C 1
ATOM 6068 O O . ARG B 1 361 ? 10.188 -21.531 -18.438 1 93.5 361 ARG B O 1
ATOM 6075 N N . LYS B 1 362 ? 12.023 -20.359 -18.391 1 93.69 362 LYS B N 1
ATOM 6076 C CA . LYS B 1 362 ? 12.867 -21.531 -18.641 1 93.69 362 LYS B CA 1
ATOM 6077 C C . LYS B 1 362 ? 12.727 -22.547 -17.516 1 93.69 362 LYS B C 1
ATOM 6079 O O . LYS B 1 362 ? 12.633 -23.75 -17.781 1 93.69 362 LYS B O 1
ATOM 6084 N N . GLU B 1 363 ? 12.75 -22.047 -16.281 1 93.38 363 GLU B N 1
ATOM 6085 C CA . GLU B 1 363 ? 12.609 -22.953 -15.141 1 93.38 363 GLU B CA 1
ATOM 6086 C C . GLU B 1 363 ? 11.234 -23.625 -15.125 1 93.38 363 GLU B C 1
ATOM 6088 O O . GLU B 1 363 ? 11.109 -24.797 -14.766 1 93.38 363 GLU B O 1
ATOM 6093 N N . ILE B 1 364 ? 10.25 -22.922 -15.492 1 90.12 364 ILE B N 1
ATOM 6094 C CA . ILE B 1 364 ? 8.891 -23.453 -15.516 1 90.12 364 ILE B CA 1
ATOM 6095 C C . ILE B 1 364 ? 8.773 -24.531 -16.594 1 90.12 364 ILE B C 1
ATOM 6097 O O . ILE B 1 364 ? 8.156 -25.562 -16.359 1 90.12 364 ILE B O 1
ATOM 6101 N N . GLU B 1 365 ? 9.352 -24.297 -17.719 1 85.5 365 GLU B N 1
ATOM 6102 C CA . GLU B 1 365 ? 9.305 -25.266 -18.812 1 85.5 365 GLU B CA 1
ATOM 6103 C C . GLU B 1 365 ? 10.008 -26.562 -18.438 1 85.5 365 GLU B C 1
ATOM 6105 O O . GLU B 1 365 ? 9.625 -27.641 -18.922 1 85.5 365 GLU B O 1
ATOM 6110 N N . GLY B 1 366 ? 10.945 -26.469 -17.609 1 78.62 36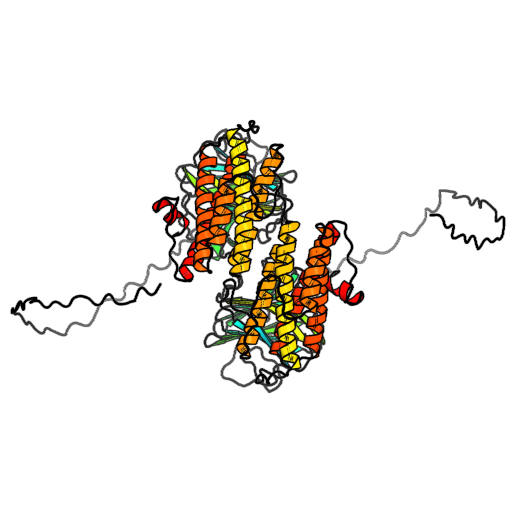6 GLY B N 1
ATOM 6111 C CA . GLY B 1 366 ? 11.68 -27.656 -17.203 1 78.62 366 GLY B CA 1
ATOM 6112 C C . GLY B 1 366 ? 11.117 -28.312 -15.969 1 78.62 366 GLY B C 1
ATOM 6113 O O . GLY B 1 366 ? 11.609 -29.359 -15.531 1 78.62 366 GLY B O 1
ATOM 6114 N N . ALA B 1 367 ? 10.078 -27.719 -15.477 1 69.38 367 ALA B N 1
ATOM 6115 C CA . ALA B 1 367 ? 9.547 -28.219 -14.211 1 69.38 367 ALA B CA 1
ATOM 6116 C C . ALA B 1 367 ? 8.289 -29.062 -14.43 1 69.38 367 ALA B C 1
ATOM 6118 O O . ALA B 1 367 ? 7.48 -28.75 -15.305 1 69.38 367 ALA B O 1
ATOM 6119 N N . LEU B 1 368 ? 8.344 -30.156 -13.602 1 66.62 368 LEU B N 1
ATOM 6120 C CA . LEU B 1 368 ? 7.145 -31 -13.594 1 66.62 368 LEU B CA 1
ATOM 6121 C C . LEU B 1 368 ? 6.402 -30.859 -12.266 1 66.62 368 LEU B C 1
ATOM 6123 O O . LEU B 1 368 ? 5.207 -31.156 -12.188 1 66.62 368 LEU B O 1
ATOM 6127 N N . GLU B 1 369 ? 7.098 -30.359 -11.266 1 77.94 369 GLU B N 1
ATOM 6128 C CA . GLU B 1 369 ? 6.504 -30.297 -9.938 1 77.94 369 GLU B CA 1
ATOM 6129 C C . GLU B 1 369 ? 5.543 -29.109 -9.82 1 77.94 369 GLU B C 1
ATOM 6131 O O . GLU B 1 369 ? 5.93 -27.969 -10.055 1 77.94 369 GLU B O 1
ATOM 6136 N N . PRO B 1 370 ? 4.348 -29.359 -9.352 1 78.12 370 PRO B N 1
ATOM 6137 C CA . PRO B 1 370 ? 3.326 -28.312 -9.312 1 78.12 370 PRO B CA 1
ATOM 6138 C C . PRO B 1 370 ? 3.697 -27.156 -8.375 1 78.12 370 PRO B C 1
ATOM 6140 O O . PRO B 1 370 ? 3.336 -26.016 -8.633 1 78.12 370 PRO B O 1
ATOM 6143 N N . ASP B 1 371 ? 4.316 -27.453 -7.301 1 84.5 371 ASP B N 1
ATOM 6144 C CA . ASP B 1 371 ? 4.68 -26.391 -6.363 1 84.5 371 ASP B CA 1
ATOM 6145 C C . ASP B 1 371 ? 5.734 -25.469 -6.969 1 84.5 371 ASP B C 1
ATOM 6147 O O . ASP B 1 371 ? 5.676 -24.25 -6.781 1 84.5 371 ASP B O 1
ATOM 6151 N N . LEU B 1 372 ? 6.652 -26.078 -7.781 1 88.12 372 LEU B N 1
ATOM 6152 C CA . LEU B 1 372 ? 7.637 -25.25 -8.477 1 88.12 372 LEU B CA 1
ATOM 6153 C C . LEU B 1 372 ? 6.961 -24.359 -9.523 1 88.12 372 LEU B C 1
ATOM 6155 O O . LEU B 1 372 ? 7.246 -23.172 -9.609 1 88.12 372 LEU B O 1
ATOM 6159 N N . ILE B 1 373 ? 6.156 -24.984 -10.211 1 85.56 373 ILE B N 1
ATOM 6160 C CA . ILE B 1 373 ? 5.461 -24.266 -11.273 1 85.56 373 ILE B CA 1
ATOM 6161 C C . ILE B 1 373 ? 4.641 -23.125 -10.664 1 85.56 373 ILE B C 1
ATOM 6163 O O . ILE B 1 373 ? 4.633 -22.016 -11.195 1 85.56 373 ILE B O 1
ATOM 6167 N N . SER B 1 374 ? 4.051 -23.375 -9.602 1 85.88 374 SER B N 1
ATOM 6168 C CA . SER B 1 374 ? 3.213 -22.391 -8.938 1 85.88 374 SER B CA 1
ATOM 6169 C C . SER B 1 374 ? 4.043 -21.203 -8.438 1 85.88 374 SER B C 1
ATOM 6171 O O . SER B 1 374 ? 3.707 -20.047 -8.703 1 85.88 374 SER B O 1
ATOM 6173 N N . VAL B 1 375 ? 5.062 -21.484 -7.754 1 91.62 375 VAL B N 1
ATOM 6174 C CA . VAL B 1 375 ? 5.883 -20.438 -7.172 1 91.62 375 VAL B CA 1
ATOM 6175 C C . VAL B 1 375 ? 6.559 -19.641 -8.289 1 91.62 375 VAL B C 1
ATOM 6177 O O . VAL B 1 375 ? 6.5 -18.406 -8.297 1 91.62 375 VAL B O 1
ATOM 6180 N N . TYR B 1 376 ? 7.094 -20.375 -9.266 1 94.56 376 TYR B N 1
ATOM 6181 C CA . TYR B 1 376 ? 7.781 -19.688 -10.359 1 94.56 376 TYR B CA 1
ATOM 6182 C C . TYR B 1 376 ? 6.801 -18.891 -11.211 1 94.56 376 TYR B C 1
ATOM 6184 O O . TYR B 1 376 ? 7.133 -17.828 -11.719 1 94.56 376 TYR B O 1
ATOM 6192 N N . GLY B 1 377 ? 5.703 -19.484 -11.359 1 92.81 377 GLY B N 1
ATOM 6193 C CA . GLY B 1 377 ? 4.684 -18.75 -12.094 1 92.81 377 GLY B CA 1
ATOM 6194 C C . GLY B 1 377 ? 4.309 -17.438 -11.445 1 92.81 377 GLY B C 1
ATOM 6195 O O . GLY B 1 377 ? 4.164 -16.422 -12.133 1 92.81 377 GLY B O 1
ATOM 6196 N N . GLY B 1 378 ? 4.129 -17.438 -10.172 1 92.94 378 GLY B N 1
ATOM 6197 C CA . GLY B 1 378 ? 3.852 -16.203 -9.445 1 92.94 378 GLY B CA 1
ATOM 6198 C C . GLY B 1 378 ? 4.965 -15.18 -9.562 1 92.94 378 GLY B C 1
ATOM 6199 O O . GLY B 1 378 ? 4.699 -13.992 -9.758 1 92.94 378 GLY B O 1
ATOM 6200 N N . LEU B 1 379 ? 6.152 -15.617 -9.461 1 95.88 379 LEU B N 1
ATOM 6201 C CA . LEU B 1 379 ? 7.305 -14.734 -9.602 1 95.88 379 LEU B CA 1
ATOM 6202 C C . LEU B 1 379 ? 7.352 -14.125 -11 1 95.88 379 LEU B C 1
ATOM 6204 O O . LEU B 1 379 ? 7.664 -12.945 -11.156 1 95.88 379 LEU B O 1
ATOM 6208 N N . MET B 1 380 ? 7.094 -14.977 -11.953 1 95 380 MET B N 1
ATOM 6209 C CA . MET B 1 380 ? 7.145 -14.523 -13.344 1 95 380 MET B CA 1
ATOM 6210 C C . MET B 1 380 ? 6.121 -13.422 -13.594 1 95 380 MET B C 1
ATOM 6212 O O . MET B 1 380 ? 6.441 -12.391 -14.195 1 95 380 MET B O 1
ATOM 6216 N N . VAL B 1 381 ? 4.941 -13.656 -13.141 1 92.56 381 VAL B N 1
ATOM 6217 C CA . VAL B 1 381 ? 3.885 -12.664 -13.289 1 92.56 381 VAL B CA 1
ATOM 6218 C C . VAL B 1 381 ? 4.293 -11.367 -12.586 1 92.56 381 VAL B C 1
ATOM 6220 O O . VAL B 1 381 ? 4.055 -10.273 -13.102 1 92.56 381 VAL B O 1
ATOM 6223 N N . GLY B 1 382 ? 4.828 -11.484 -11.453 1 92.94 382 GLY B N 1
ATOM 6224 C CA . GLY B 1 382 ? 5.344 -10.32 -10.75 1 92.94 382 GLY B CA 1
ATOM 6225 C C . GLY B 1 382 ? 6.406 -9.57 -11.523 1 92.94 382 GLY B C 1
ATOM 6226 O O . GLY B 1 382 ? 6.367 -8.344 -11.617 1 92.94 382 GLY B O 1
ATOM 6227 N N . SER B 1 383 ? 7.312 -10.281 -12.062 1 96.12 383 SER B N 1
ATOM 6228 C CA . SER B 1 383 ? 8.391 -9.664 -12.836 1 96.12 383 SER B CA 1
ATOM 6229 C C . SER B 1 383 ? 7.844 -8.977 -14.078 1 96.12 383 SER B C 1
ATOM 6231 O O . SER B 1 383 ? 8.359 -7.93 -14.492 1 96.12 383 SER B O 1
ATOM 6233 N N . GLU B 1 384 ? 6.887 -9.586 -14.68 1 93.81 384 GLU B N 1
ATOM 6234 C CA . GLU B 1 384 ? 6.246 -8.93 -15.82 1 93.81 384 GLU B CA 1
ATOM 6235 C C . GLU B 1 384 ? 5.664 -7.578 -15.422 1 93.81 384 GLU B C 1
ATOM 6237 O O . GLU B 1 384 ? 5.805 -6.598 -16.156 1 93.81 384 GLU B O 1
ATOM 6242 N N . LYS B 1 385 ? 5.078 -7.531 -14.375 1 90.62 385 LYS B N 1
ATOM 6243 C CA . LYS B 1 385 ? 4.508 -6.277 -13.883 1 90.62 385 LYS B CA 1
ATOM 6244 C C . LYS B 1 385 ? 5.598 -5.254 -13.586 1 90.62 385 LYS B C 1
ATOM 6246 O O . LYS B 1 385 ? 5.449 -4.074 -13.906 1 90.62 385 LYS B O 1
ATOM 6251 N N . HIS B 1 386 ? 6.621 -5.711 -12.922 1 94.94 386 HIS B N 1
ATOM 6252 C CA . HIS B 1 386 ? 7.742 -4.82 -12.641 1 94.94 386 HIS B CA 1
ATOM 6253 C C . HIS B 1 386 ? 8.344 -4.262 -13.922 1 94.94 386 HIS B C 1
ATOM 6255 O O . HIS B 1 386 ? 8.68 -3.076 -13.992 1 94.94 386 HIS B O 1
ATOM 6261 N N . LEU B 1 387 ? 8.438 -5.152 -14.859 1 95.88 387 LEU B N 1
ATOM 6262 C CA . LEU B 1 387 ? 8.945 -4.719 -16.156 1 95.88 387 LEU B CA 1
ATOM 6263 C C . LEU B 1 387 ? 8.086 -3.605 -16.734 1 95.88 387 LEU B C 1
ATOM 6265 O O . LEU B 1 387 ? 8.602 -2.574 -17.172 1 95.88 387 LEU B O 1
ATOM 6269 N N . ARG B 1 388 ? 6.863 -3.803 -16.766 1 93.38 388 ARG B N 1
ATOM 6270 C CA . ARG B 1 388 ? 5.926 -2.805 -17.266 1 93.38 388 ARG B CA 1
ATOM 6271 C C . ARG B 1 388 ? 6.066 -1.488 -16.516 1 93.38 388 ARG B C 1
ATOM 6273 O O . ARG B 1 388 ? 6.062 -0.415 -17.125 1 93.38 388 ARG B O 1
ATOM 6280 N N . THR B 1 389 ? 6.156 -1.574 -15.227 1 91.06 389 THR B N 1
ATOM 6281 C CA . THR B 1 389 ? 6.246 -0.398 -14.367 1 91.06 389 THR B CA 1
ATOM 6282 C C . THR B 1 389 ? 7.523 0.384 -14.648 1 91.06 389 THR B C 1
ATOM 6284 O O . THR B 1 389 ? 7.496 1.61 -14.773 1 91.06 389 THR B O 1
ATOM 6287 N N . PHE B 1 390 ? 8.656 -0.283 -14.773 1 95.75 390 PHE B N 1
ATOM 6288 C CA . PHE B 1 390 ? 9.93 0.38 -15.031 1 95.75 390 PHE B CA 1
ATOM 6289 C C . PHE B 1 390 ? 9.953 0.995 -16.422 1 95.75 390 PHE B C 1
ATOM 6291 O O . PHE B 1 390 ? 10.438 2.113 -16.609 1 95.75 390 PHE B O 1
ATOM 6298 N N . VAL B 1 391 ? 9.398 0.294 -17.359 1 95.75 391 VAL B N 1
ATOM 6299 C CA . VAL B 1 391 ? 9.383 0.799 -18.719 1 95.75 391 VAL B CA 1
ATOM 6300 C C . VAL B 1 391 ? 8.5 2.043 -18.812 1 95.75 391 VAL B C 1
ATOM 6302 O O . VAL B 1 391 ? 8.875 3.035 -19.438 1 95.75 391 VAL B O 1
ATOM 6305 N N . ARG B 1 392 ? 7.406 1.986 -18.234 1 91.81 392 ARG B N 1
ATOM 6306 C CA . ARG B 1 392 ? 6.523 3.148 -18.234 1 91.81 392 ARG B CA 1
ATOM 6307 C C . ARG B 1 392 ? 7.207 4.352 -17.609 1 91.81 392 ARG B C 1
ATOM 6309 O O . ARG B 1 392 ? 7.156 5.461 -18.141 1 91.81 392 ARG B O 1
ATOM 6316 N N . ALA B 1 393 ? 7.762 4.156 -16.469 1 91.81 393 ALA B N 1
ATOM 6317 C CA . ALA B 1 393 ? 8.461 5.234 -15.773 1 91.81 393 ALA B CA 1
ATOM 6318 C C . ALA B 1 393 ? 9.586 5.801 -16.641 1 91.81 393 ALA B C 1
ATOM 6320 O O . ALA B 1 393 ? 9.805 7.016 -16.656 1 91.81 393 ALA B O 1
ATOM 6321 N N . LEU B 1 394 ? 10.266 4.914 -17.281 1 96.12 394 LEU B N 1
ATOM 6322 C CA . LEU B 1 394 ? 11.352 5.281 -18.188 1 96.12 394 LEU B CA 1
ATOM 6323 C C . LEU B 1 394 ? 10.828 6.113 -19.344 1 96.12 394 LEU B C 1
ATOM 6325 O O . LEU B 1 394 ? 11.414 7.145 -19.688 1 96.12 394 LEU B O 1
ATOM 6329 N N . GLU B 1 395 ? 9.773 5.73 -19.875 1 94.69 395 GLU B N 1
ATOM 6330 C CA . GLU B 1 395 ? 9.203 6.41 -21.047 1 94.69 395 GLU B CA 1
ATOM 6331 C C . GLU B 1 395 ? 8.609 7.762 -20.656 1 94.69 395 GLU B C 1
ATOM 6333 O O . GLU B 1 395 ? 8.68 8.719 -21.422 1 94.69 395 GLU B O 1
ATOM 6338 N N . GLU B 1 396 ? 8.062 7.824 -19.531 1 91.06 396 GLU B N 1
ATOM 6339 C CA . GLU B 1 396 ? 7.531 9.086 -19.016 1 91.06 396 GLU B CA 1
ATOM 6340 C C . GLU B 1 396 ? 8.633 10.133 -18.875 1 91.06 396 GLU B C 1
ATOM 6342 O O . GLU B 1 396 ? 8.352 11.336 -18.859 1 91.06 396 GLU B O 1
ATOM 6347 N N . ARG B 1 397 ? 9.812 9.703 -18.797 1 93.38 397 ARG B N 1
ATOM 6348 C CA . ARG B 1 397 ? 10.945 10.594 -18.625 1 93.38 397 ARG B CA 1
ATOM 6349 C C . ARG B 1 397 ? 11.703 10.797 -19.938 1 93.38 397 ARG B C 1
ATOM 6351 O O . ARG B 1 397 ? 12.836 11.281 -19.938 1 93.38 397 ARG B O 1
ATOM 6358 N N . GLY B 1 398 ? 11.078 10.359 -21 1 94.44 398 GLY B N 1
ATOM 6359 C CA . GLY B 1 398 ? 11.602 10.617 -22.328 1 94.44 398 GLY B CA 1
ATOM 6360 C C . GLY B 1 398 ? 12.547 9.539 -22.812 1 94.44 398 GLY B C 1
ATOM 6361 O O . GLY B 1 398 ? 13.156 9.672 -23.875 1 94.44 398 GLY B O 1
ATOM 6362 N N . GLY B 1 399 ? 12.68 8.453 -22.078 1 96.38 399 GLY B N 1
ATOM 6363 C CA . GLY B 1 399 ? 13.516 7.344 -22.5 1 96.38 399 GLY B CA 1
ATOM 6364 C C . GLY B 1 399 ? 12.773 6.34 -23.375 1 96.38 399 GLY B C 1
ATOM 6365 O O . GLY B 1 399 ? 11.555 6.441 -23.547 1 96.38 399 GLY B O 1
ATOM 6366 N N . GLU B 1 400 ? 13.609 5.477 -23.984 1 95.5 400 GLU B N 1
ATOM 6367 C CA . GLU B 1 400 ? 13.078 4.352 -24.75 1 95.5 400 GLU B CA 1
ATOM 6368 C C . GLU B 1 400 ? 13.719 3.035 -24.312 1 95.5 400 GLU B C 1
ATOM 6370 O O . GLU B 1 400 ? 14.922 2.984 -24.031 1 95.5 400 GLU B O 1
ATOM 6375 N N . TYR B 1 401 ? 12.859 2.004 -24.234 1 96.81 401 TYR B N 1
ATOM 6376 C CA . TYR B 1 401 ? 13.383 0.688 -23.875 1 96.81 401 TYR B CA 1
ATOM 6377 C C . TYR B 1 401 ? 13.109 -0.32 -24.984 1 96.81 401 TYR B C 1
ATOM 6379 O O . TYR B 1 401 ? 11.961 -0.498 -25.406 1 96.81 401 TYR B O 1
ATOM 6387 N N . ASN B 1 402 ? 14.188 -0.947 -25.438 1 95.56 402 ASN B N 1
ATOM 6388 C CA . ASN B 1 402 ? 14.102 -2.064 -26.375 1 95.56 402 ASN B CA 1
ATOM 6389 C C . ASN B 1 402 ? 14.492 -3.381 -25.719 1 95.56 402 ASN B C 1
ATOM 6391 O O . ASN B 1 402 ? 15.555 -3.48 -25.094 1 95.56 402 ASN B O 1
ATOM 6395 N N . PRO B 1 403 ? 13.562 -4.328 -25.859 1 96.75 403 PRO B N 1
ATOM 6396 C CA . PRO B 1 403 ? 13.906 -5.598 -25.219 1 96.75 403 PRO B CA 1
ATOM 6397 C C . PRO B 1 403 ? 15.219 -6.188 -25.734 1 96.75 403 PRO B C 1
ATOM 6399 O O . PRO B 1 403 ? 15.523 -6.07 -26.922 1 96.75 403 PRO B O 1
ATOM 6402 N N . MET B 1 404 ? 15.914 -6.812 -24.875 1 94.88 404 MET B N 1
ATOM 6403 C CA . MET B 1 404 ? 17.219 -7.363 -25.203 1 94.88 404 MET B CA 1
ATOM 6404 C C . MET B 1 404 ? 17.203 -8.891 -25.172 1 94.88 404 MET B C 1
ATOM 6406 O O . MET B 1 404 ? 18.047 -9.539 -25.781 1 94.88 404 MET B O 1
ATOM 6410 N N . ILE B 1 405 ? 16.281 -9.414 -24.438 1 96.06 405 ILE B N 1
ATOM 6411 C CA . ILE B 1 405 ? 16.219 -10.859 -24.234 1 96.06 405 ILE B CA 1
ATOM 6412 C C . ILE B 1 405 ? 14.914 -11.406 -24.812 1 96.06 405 ILE B C 1
ATOM 6414 O O . ILE B 1 405 ? 14.93 -12.383 -25.562 1 96.06 405 ILE B O 1
ATOM 6418 N N . LEU B 1 406 ? 13.805 -10.797 -24.484 1 95.69 406 LEU B N 1
ATOM 6419 C CA . LEU B 1 406 ? 12.492 -11.219 -24.969 1 95.69 406 LEU B CA 1
ATOM 6420 C C . LEU B 1 406 ? 12.297 -10.82 -26.438 1 95.69 406 LEU B C 1
ATOM 6422 O O . LEU B 1 406 ? 12.875 -9.836 -26.891 1 95.69 406 LEU B O 1
ATOM 6426 N N . SER B 1 407 ? 11.438 -11.586 -27.109 1 95.31 407 SER B N 1
ATOM 6427 C CA . SER B 1 407 ? 11.016 -11.141 -28.438 1 95.31 407 SER B CA 1
ATOM 6428 C C . SER B 1 407 ? 10.164 -9.875 -28.359 1 95.31 407 SER B C 1
ATOM 6430 O O . SER B 1 407 ? 9.57 -9.594 -27.312 1 95.31 407 SER B O 1
ATOM 6432 N N . GLN B 1 408 ? 10.133 -9.141 -29.484 1 94.31 408 GLN B N 1
ATOM 6433 C CA . GLN B 1 408 ? 9.32 -7.93 -29.516 1 94.31 408 GLN B CA 1
ATOM 6434 C C . GLN B 1 408 ? 7.852 -8.242 -29.234 1 94.31 408 GLN B C 1
ATOM 6436 O O . GLN B 1 408 ? 7.172 -7.477 -28.547 1 94.31 408 GLN B O 1
ATOM 6441 N N . GLU B 1 409 ? 7.418 -9.328 -29.703 1 92.56 409 GLU B N 1
ATOM 6442 C CA . GLU B 1 409 ? 6.027 -9.727 -29.516 1 92.56 409 GLU B CA 1
ATOM 6443 C C . GLU B 1 409 ? 5.723 -9.984 -28.047 1 92.56 409 GLU B C 1
ATOM 6445 O O . GLU B 1 409 ? 4.695 -9.531 -27.531 1 92.56 409 GLU B O 1
ATOM 6450 N N . GLU B 1 410 ? 6.598 -10.719 -27.438 1 91.62 410 GLU B N 1
ATOM 6451 C CA . GLU B 1 410 ? 6.418 -11.023 -26.016 1 91.62 410 GLU B CA 1
ATOM 6452 C C . GLU B 1 410 ? 6.496 -9.758 -25.172 1 91.62 410 GLU B C 1
ATOM 6454 O O . GLU B 1 410 ? 5.699 -9.578 -24.234 1 91.62 410 GLU B O 1
ATOM 6459 N N . PHE B 1 411 ? 7.438 -8.984 -25.547 1 95 411 PHE B N 1
ATOM 6460 C CA . PHE B 1 411 ? 7.617 -7.719 -24.844 1 95 411 PHE B CA 1
ATOM 6461 C C . PHE B 1 411 ? 6.359 -6.859 -24.953 1 95 411 PHE B C 1
ATOM 6463 O O . PHE B 1 411 ? 5.891 -6.309 -23.953 1 95 411 PHE B O 1
ATOM 6470 N N . ASP B 1 412 ? 5.801 -6.73 -26.109 1 92.88 412 ASP B N 1
ATOM 6471 C CA . ASP B 1 412 ? 4.609 -5.922 -26.328 1 92.88 412 ASP B CA 1
ATOM 6472 C C . ASP B 1 412 ? 3.414 -6.469 -25.562 1 92.88 412 ASP B C 1
ATOM 6474 O O . ASP B 1 412 ? 2.598 -5.703 -25.047 1 92.88 412 ASP B O 1
ATOM 6478 N N . ARG B 1 413 ? 3.332 -7.73 -25.453 1 87.75 413 ARG B N 1
ATOM 6479 C CA . ARG B 1 413 ? 2.25 -8.352 -24.703 1 87.75 413 ARG B CA 1
ATOM 6480 C C . ARG B 1 413 ? 2.34 -7.996 -23.219 1 87.75 413 ARG B C 1
ATOM 6482 O O . ARG B 1 413 ? 1.317 -7.84 -22.547 1 87.75 413 ARG B O 1
ATOM 6489 N N . ILE B 1 414 ? 3.533 -7.867 -22.734 1 89.44 414 ILE B N 1
ATOM 6490 C CA . ILE B 1 414 ? 3.752 -7.609 -21.312 1 89.44 414 ILE B CA 1
ATOM 6491 C C . ILE B 1 414 ? 3.59 -6.117 -21.031 1 89.44 414 ILE B C 1
ATOM 6493 O O . ILE B 1 414 ? 2.914 -5.734 -20.078 1 89.44 414 ILE B O 1
ATOM 6497 N N . VAL B 1 415 ? 4.113 -5.262 -21.859 1 90.12 415 VAL B N 1
ATOM 6498 C CA . VAL B 1 415 ? 4.297 -3.852 -21.531 1 90.12 415 VAL B CA 1
ATOM 6499 C C . VAL B 1 415 ? 3.191 -3.021 -22.172 1 90.12 415 VAL B C 1
ATOM 6501 O O . VAL B 1 415 ? 2.811 -1.969 -21.656 1 90.12 415 VAL B O 1
ATOM 6504 N N . ARG B 1 416 ? 2.688 -3.32 -23.359 1 79.94 416 ARG B N 1
ATOM 6505 C CA . ARG B 1 416 ? 1.768 -2.475 -24.109 1 79.94 416 ARG B CA 1
ATOM 6506 C C . ARG B 1 416 ? 0.32 -2.891 -23.875 1 79.94 416 ARG B C 1
ATOM 6508 O O . ARG B 1 416 ? -0.591 -2.396 -24.547 1 79.94 416 ARG B O 1
ATOM 6515 N N . TYR B 1 417 ? 0.08 -3.664 -22.875 1 63.97 417 TYR B N 1
ATOM 6516 C CA . TYR B 1 417 ? -1.304 -4.078 -22.672 1 63.97 417 TYR B CA 1
ATOM 6517 C C . TYR B 1 417 ? -2.035 -3.092 -21.766 1 63.97 417 TYR B C 1
ATOM 6519 O O . TYR B 1 417 ? -1.415 -2.43 -20.922 1 63.97 417 TYR B O 1
#

pLDDT: mean 79.35, std 26.89, range [14.41, 98.56]

Nearest PDB structures (foldseek):
  3q4n-assembly1_B  TM=9.566E-01  e=5.338E-11  Methanocaldococcus jannaschii DSM 2661
  2rbd-assembly1_A  TM=7.318E-01  e=7.268E-03  Halalkalibacterium halodurans C-125
  1umn-assembly1_C  TM=6.524E-01  e=7.813E-02  Streptococcus suis
  2bk6-assembly1_C  TM=5.874E-01  e=3.945E-01  Listeria innocua
  2bkc-assembly1_F  TM=6.507E-01  e=1.100E+00  Listeria innocua